Protein AF-A0A9P1GSA3-F1 (afdb_monomer_lite)

Organism: NCBI:txid2562237

Sequence (1242 aa):
MPPTDFCISKERLRVFRACLKATTTTPEVLPEGDDRWKDGWRIVVELLDQAEGMAHSQGQLDCAKCIERCNRMLEKVMSEEMAVLPDVCRLWTRNTDWDGHWPRFVERVGAYHLRQVEEAIPALEQLRLRWQEETENSLPEASWLYQAECQLESMREALVPLNRLVCGPLFCKVACGMADRRVCRLCGLEHASAAGRMHGRSFFCTGCWSAKAMLQRNLGDRTELKDFSPAETHSFFRAIAKEKEKQGGRIQWVTVRATLVRSLTDRRISTFRATCTQKELPLSVWVNQGWDKTLVEACPNRFSDELGTQVYAVPVRELSWGEEYAKIEEQVLRHEREGQKSKGGKKKKDNVANAEASSDGELDLPAAEGSVSDKKGKPEVDRKKLLAKNVALADKAAKALGPLQGTATGVSKLLEKVEKSGCEIPEGIKQSKDDCMGKLETWATAARECINVHESTRELWKDAGGDLLPLTALPFEGNDVKLLLKQATEVQSALRSLLPKKEAKAKAAPKANAAAKASPKKRADRSHDSEGGDKRRKTGKSPPCVTATAARRIIAHLRDDGQGRGTSKRKRLKFPKVSDVVTTVTFGDPCCHMAVTSVPAVLQAKCDGSQFFSESMAYVLKEHGPQLHLVLAWDEATPGNVLQPDLQRKAAMTYGAIAQMPVLWADDAWMTLAVIRTREMQSIANGYPQSLVHYLRWLRQETQHGFTLVLNDEPTLCTIAKVSLVADADGLRLLTGCKGSSALKPCFLCQNVLNGHDKVQKHVHISCCDVHACHLQTQDNLIQIQRHLETLLSRKEREEAEKLLGWHLHALSASILVQEDLRNWIPLSSLRYDPMHCFLANGIVPQELGLWYNALLDKTSCDIDKVRRYVLQCWTASKESTLDINKIFAQKRWQKERDFRGDASEALSVLPLMVAFSWEVILPDFPAMLPHCECLTALLALICCWTDAKRSGNLQVKSIEMQQLQKVHLNKFVLFFRSCVDQLLSAMPCRHGLAKSPRSRRAILCHRQDNNGLIVAQKHTSGNGDRHEAGCDDTRSPKKGRRQGLPLTKVAACCACFWSLFVSSAVTTGVEVYSINLCTHYMSWSIAKSACFVAALMFISGIFNLTLGKLLRCLSFSDVKGLMGATVFACVSCGFLFNFELEHPTVKISLNSMGLVLVLISMGLVRAFGLSLCSKMVPPDTLNSVMTWATVAMSLGRGGGSIVCSVLSPDSFAPVLVGLFMVSMLSTLATRKFMKADIKAS

Structure (mmCIF, N/CA/C/O backbone):
data_AF-A0A9P1GSA3-F1
#
_entry.id   AF-A0A9P1GSA3-F1
#
loop_
_atom_site.group_PDB
_atom_site.id
_atom_site.type_symbol
_atom_site.label_atom_id
_atom_site.label_alt_id
_atom_site.label_comp_id
_atom_site.label_asym_id
_atom_site.label_entity_id
_atom_site.label_seq_id
_atom_site.pdbx_PDB_ins_code
_atom_site.Cartn_x
_atom_site.Cartn_y
_atom_site.Cartn_z
_atom_site.occupancy
_atom_site.B_iso_or_equiv
_atom_site.auth_seq_id
_atom_site.auth_comp_id
_atom_site.auth_asym_id
_atom_site.auth_atom_id
_atom_site.pdbx_PDB_model_num
ATOM 1 N N . MET A 1 1 ? 20.436 -32.385 -0.953 1.00 28.56 1 MET A N 1
ATOM 2 C CA . MET A 1 1 ? 19.254 -33.085 -0.392 1.00 28.56 1 MET A CA 1
ATOM 3 C C . MET A 1 1 ? 18.519 -32.127 0.542 1.00 28.56 1 MET A C 1
ATOM 5 O O . MET A 1 1 ? 19.192 -31.247 1.070 1.00 28.56 1 MET A O 1
ATOM 9 N N . PRO A 1 2 ? 17.188 -32.218 0.719 1.00 25.95 2 PRO A N 1
ATOM 10 C CA . PRO A 1 2 ? 16.495 -31.484 1.781 1.00 25.95 2 PRO A CA 1
ATOM 11 C C . PRO A 1 2 ? 16.835 -32.087 3.162 1.00 25.95 2 PRO A C 1
ATOM 13 O O . PRO A 1 2 ? 17.150 -33.277 3.216 1.00 25.95 2 PRO A O 1
ATOM 16 N N . PRO A 1 3 ? 16.792 -31.302 4.253 1.00 29.55 3 PRO A N 1
ATOM 17 C CA . PRO A 1 3 ? 17.195 -31.761 5.581 1.00 29.55 3 PRO A CA 1
ATOM 18 C C . PRO A 1 3 ? 16.130 -32.640 6.248 1.00 29.55 3 PRO A C 1
ATOM 20 O O . PRO A 1 3 ? 14.927 -32.420 6.086 1.00 29.55 3 PRO A O 1
ATOM 23 N N . THR A 1 4 ? 16.591 -33.611 7.032 1.00 29.77 4 THR A N 1
ATOM 24 C CA . THR A 1 4 ? 15.785 -34.461 7.913 1.00 29.77 4 THR A CA 1
ATOM 25 C C . THR A 1 4 ? 16.040 -34.084 9.368 1.00 29.77 4 THR A C 1
ATOM 27 O O . THR A 1 4 ? 16.920 -34.660 9.998 1.00 29.77 4 THR A O 1
ATOM 30 N N . ASP A 1 5 ? 15.238 -33.167 9.905 1.00 29.69 5 ASP A N 1
ATOM 31 C CA . ASP A 1 5 ? 15.177 -32.893 11.342 1.00 29.69 5 ASP A CA 1
ATOM 32 C C . ASP A 1 5 ? 13.717 -33.018 11.806 1.00 29.69 5 ASP A C 1
ATOM 34 O O . ASP A 1 5 ? 12.857 -32.202 11.468 1.00 29.69 5 ASP A O 1
ATOM 38 N N . PHE A 1 6 ? 13.423 -34.082 12.556 1.00 29.34 6 PHE A N 1
ATOM 39 C CA . PHE A 1 6 ? 12.152 -34.292 13.252 1.00 29.34 6 PHE A CA 1
ATOM 40 C C . PHE A 1 6 ? 12.449 -34.644 14.707 1.00 29.34 6 PHE A C 1
ATOM 42 O O . PHE A 1 6 ? 12.965 -35.721 14.996 1.00 29.34 6 PHE A O 1
ATOM 49 N N . CYS A 1 7 ? 12.098 -33.754 15.633 1.00 35.31 7 CYS A N 1
ATOM 50 C CA . CYS A 1 7 ? 12.301 -33.992 17.058 1.00 35.31 7 CYS A CA 1
ATOM 51 C C . CYS A 1 7 ? 11.101 -34.732 17.670 1.00 35.31 7 CYS A C 1
ATOM 53 O O . CYS A 1 7 ? 9.943 -34.360 17.463 1.00 35.31 7 CYS A O 1
ATOM 55 N N . ILE A 1 8 ? 11.386 -35.786 18.435 1.00 36.25 8 ILE A N 1
ATOM 56 C CA . ILE A 1 8 ? 10.400 -36.587 19.172 1.00 36.25 8 ILE A CA 1
ATOM 57 C C . ILE A 1 8 ? 10.217 -35.975 20.572 1.00 36.25 8 ILE A C 1
ATOM 59 O O . ILE A 1 8 ? 11.180 -35.507 21.174 1.00 36.25 8 ILE A O 1
ATOM 63 N N . SER A 1 9 ? 8.993 -35.958 21.115 1.00 39.50 9 SER A N 1
ATOM 64 C CA . SER A 1 9 ? 8.758 -35.446 22.475 1.00 39.50 9 SER A CA 1
ATOM 65 C C . SER A 1 9 ? 9.147 -36.463 23.559 1.00 39.50 9 SER A C 1
ATOM 67 O O . SER A 1 9 ? 9.113 -37.672 23.332 1.00 39.50 9 SER A O 1
ATOM 69 N N . LYS A 1 10 ? 9.466 -35.971 24.765 1.00 36.19 10 LYS A N 1
ATOM 70 C CA . LYS A 1 10 ? 9.971 -36.752 25.917 1.00 36.19 10 LYS A CA 1
ATOM 71 C C . LYS A 1 10 ? 9.155 -38.009 26.230 1.00 36.19 10 LYS A C 1
ATOM 73 O O . LYS A 1 10 ? 9.718 -39.087 26.397 1.00 36.19 10 LYS A O 1
ATOM 78 N N . GLU A 1 11 ? 7.833 -37.887 26.202 1.00 39.19 11 GLU A N 1
ATOM 79 C CA . GLU A 1 11 ? 6.920 -39.002 26.463 1.00 39.19 11 GLU A CA 1
ATOM 80 C C . GLU A 1 11 ? 6.860 -40.013 25.306 1.00 39.19 11 GLU A C 1
ATOM 82 O O . GLU A 1 11 ? 6.706 -41.213 25.507 1.00 39.19 11 GLU A O 1
ATOM 87 N N . ARG A 1 12 ? 7.056 -39.548 24.069 1.00 42.31 12 ARG A N 1
ATOM 88 C CA . ARG A 1 12 ? 7.016 -40.389 22.865 1.00 42.31 12 ARG A CA 1
ATOM 89 C C . ARG A 1 12 ? 8.326 -41.151 22.653 1.00 42.31 12 ARG A C 1
ATOM 91 O O . ARG A 1 12 ? 8.289 -42.286 22.187 1.00 42.31 12 ARG A O 1
ATOM 98 N N . LEU A 1 13 ? 9.460 -40.567 23.049 1.00 44.56 13 LEU A N 1
ATOM 99 C CA . LEU A 1 13 ? 10.756 -41.253 23.067 1.00 44.56 13 LEU A CA 1
ATOM 100 C C . LEU A 1 13 ? 10.784 -42.351 24.147 1.00 44.56 13 LEU A C 1
ATOM 102 O O . LEU A 1 13 ? 11.303 -43.435 23.893 1.00 44.56 13 LEU A O 1
ATOM 106 N N . ARG A 1 14 ? 10.155 -42.112 25.312 1.00 44.75 14 ARG A N 1
ATOM 107 C CA . ARG A 1 14 ? 9.934 -43.134 26.354 1.00 44.75 14 ARG A CA 1
ATOM 108 C C . ARG A 1 14 ? 9.165 -44.344 25.827 1.00 44.75 14 ARG A C 1
ATOM 110 O O . ARG A 1 14 ? 9.638 -45.462 25.987 1.00 44.75 14 ARG A O 1
ATOM 117 N N . VAL A 1 15 ? 8.025 -44.130 25.163 1.00 42.22 15 VAL A N 1
ATOM 118 C CA . VAL A 1 15 ? 7.220 -45.231 24.597 1.00 42.22 15 VAL A CA 1
ATOM 119 C C . VAL A 1 15 ? 7.997 -45.999 23.520 1.00 42.22 15 VAL A C 1
ATOM 121 O O . VAL A 1 15 ? 7.976 -47.225 23.520 1.00 42.22 15 VAL A O 1
ATOM 124 N N . PHE A 1 16 ? 8.750 -45.313 22.652 1.00 44.75 16 PHE A N 1
ATOM 125 C CA . PHE A 1 16 ? 9.603 -45.975 21.656 1.00 44.75 16 PHE A CA 1
ATOM 126 C C . PHE A 1 16 ? 10.701 -46.842 22.302 1.00 44.75 16 PHE A C 1
ATOM 128 O O . PHE A 1 16 ? 10.882 -47.993 21.904 1.00 44.75 16 PHE A O 1
ATOM 135 N N . ARG A 1 17 ? 11.374 -46.337 23.349 1.00 50.03 17 ARG A N 1
ATOM 136 C CA . ARG A 1 17 ? 12.353 -47.105 24.142 1.00 50.03 17 ARG A CA 1
ATOM 137 C C . ARG A 1 17 ? 11.711 -48.298 24.861 1.00 50.03 17 ARG A C 1
ATOM 139 O O . ARG A 1 17 ? 12.303 -49.370 24.874 1.00 50.03 17 ARG A O 1
ATOM 146 N N . ALA A 1 18 ? 10.495 -48.149 25.391 1.00 46.69 18 ALA A N 1
ATOM 147 C CA . ALA A 1 18 ? 9.749 -49.248 26.007 1.00 46.69 18 ALA A CA 1
ATOM 148 C C . ALA A 1 18 ? 9.389 -50.353 24.995 1.00 46.69 18 ALA A C 1
ATOM 150 O O . ALA A 1 18 ? 9.543 -51.531 25.304 1.00 46.69 18 ALA A O 1
ATOM 151 N N . CYS A 1 19 ? 8.981 -49.995 23.770 1.00 42.44 19 CYS A N 1
ATOM 152 C CA . CYS A 1 19 ? 8.721 -50.970 22.706 1.00 42.44 19 CYS A CA 1
ATOM 153 C C . CYS A 1 19 ? 9.989 -51.715 22.261 1.00 42.44 19 CYS A C 1
ATOM 155 O O . CYS A 1 19 ? 9.939 -52.930 22.111 1.00 42.44 19 CYS A O 1
ATOM 157 N N . LEU A 1 20 ? 11.120 -51.015 22.101 1.00 46.25 20 LEU A N 1
ATOM 158 C CA . LEU A 1 20 ? 12.423 -51.626 21.797 1.00 46.25 20 LEU A CA 1
ATOM 159 C C . LEU A 1 20 ? 12.855 -52.621 22.886 1.00 46.25 20 LEU A C 1
ATOM 161 O O . LEU A 1 20 ? 13.196 -53.764 22.582 1.00 46.25 20 LEU A O 1
ATOM 165 N N . LYS A 1 21 ? 12.766 -52.199 24.154 1.00 46.72 21 LYS A N 1
ATOM 166 C CA . LYS A 1 21 ? 13.112 -53.003 25.336 1.00 46.72 21 LYS A CA 1
ATOM 167 C C . LYS A 1 21 ? 12.220 -54.240 25.513 1.00 46.72 21 LYS A C 1
ATOM 169 O O . LYS A 1 21 ? 12.658 -55.208 26.118 1.00 46.72 21 LYS A O 1
ATOM 174 N N . ALA A 1 22 ? 11.000 -54.223 24.972 1.00 42.88 22 ALA A N 1
ATOM 175 C CA . ALA A 1 22 ? 10.074 -55.358 24.978 1.00 42.88 22 ALA A CA 1
ATOM 176 C C . ALA A 1 22 ? 10.295 -56.364 23.828 1.00 42.88 22 ALA A C 1
ATOM 178 O O . ALA A 1 22 ? 9.663 -57.416 23.823 1.00 42.88 22 ALA A O 1
ATOM 179 N N . THR A 1 23 ? 11.148 -56.049 22.843 1.00 40.84 23 THR A N 1
ATOM 180 C CA . THR A 1 23 ? 11.453 -56.945 21.706 1.00 40.84 23 THR A CA 1
ATOM 181 C C . THR A 1 23 ? 12.835 -57.576 21.730 1.00 40.84 23 THR A C 1
ATOM 183 O O . THR A 1 23 ? 13.050 -58.564 21.036 1.00 40.84 23 THR A O 1
ATOM 186 N N . THR A 1 24 ? 13.771 -57.035 22.507 1.00 41.88 24 THR A N 1
ATOM 187 C CA . THR A 1 24 ? 15.124 -57.597 22.654 1.00 41.88 24 THR A CA 1
ATOM 188 C C . THR A 1 24 ? 15.230 -58.636 23.774 1.00 41.88 24 THR A C 1
ATOM 190 O O . THR A 1 24 ? 16.318 -59.135 24.048 1.00 41.88 24 THR A O 1
ATOM 193 N N . THR A 1 25 ? 14.114 -58.986 24.416 1.00 39.94 25 THR A N 1
ATOM 194 C CA . THR A 1 25 ? 14.025 -60.005 25.466 1.00 39.94 25 THR A CA 1
ATOM 195 C C . THR A 1 25 ? 12.897 -60.991 25.170 1.00 39.94 25 THR A C 1
ATOM 197 O O . THR A 1 25 ? 11.864 -60.640 24.598 1.00 39.94 25 THR A O 1
ATOM 200 N N . THR A 1 26 ? 13.093 -62.256 25.550 1.00 37.31 26 THR A N 1
ATOM 201 C CA . THR A 1 26 ? 12.021 -63.261 25.562 1.00 37.31 26 THR A CA 1
ATOM 202 C C . THR A 1 26 ? 10.892 -62.831 26.507 1.00 37.31 26 THR A C 1
ATOM 204 O O . THR A 1 26 ? 11.172 -62.168 27.507 1.00 37.31 26 THR A O 1
ATOM 207 N N . PRO A 1 27 ? 9.625 -63.187 26.221 1.00 36.81 27 PRO A N 1
ATOM 208 C CA . PRO A 1 27 ? 8.457 -62.530 26.808 1.00 36.81 27 PRO A CA 1
ATOM 209 C C . PRO A 1 27 ? 8.117 -63.018 28.227 1.00 36.81 27 PRO A C 1
ATOM 211 O O . PRO A 1 27 ? 7.044 -63.568 28.458 1.00 36.81 27 PRO A O 1
ATOM 214 N N . GLU A 1 28 ? 8.998 -62.752 29.189 1.00 35.06 28 GLU A N 1
ATOM 215 C CA . GLU A 1 28 ? 8.683 -62.764 30.621 1.00 35.06 28 GLU A CA 1
ATOM 216 C C . GLU A 1 28 ? 9.164 -61.462 31.284 1.00 35.06 28 GLU A C 1
ATOM 218 O O . GLU A 1 28 ? 10.129 -60.828 30.857 1.00 35.06 28 GLU A O 1
ATOM 223 N N . VAL A 1 29 ? 8.406 -61.007 32.282 1.00 43.12 29 VAL A N 1
ATOM 224 C CA . VAL A 1 29 ? 8.452 -59.638 32.820 1.00 43.12 29 VAL A CA 1
ATOM 225 C C . VAL A 1 29 ? 9.807 -59.317 33.462 1.00 43.12 29 VAL A C 1
ATOM 227 O O . VAL A 1 29 ? 10.193 -59.958 34.437 1.00 43.12 29 VAL A O 1
ATOM 230 N N . LEU A 1 30 ? 10.482 -58.262 32.988 1.00 32.09 30 LEU A N 1
ATOM 231 C CA . LEU A 1 30 ? 11.673 -57.703 33.641 1.00 32.09 30 LEU A CA 1
ATOM 232 C C . LEU A 1 30 ? 11.342 -56.443 34.469 1.00 32.09 30 LEU A C 1
ATOM 234 O O . LEU A 1 30 ? 10.542 -55.620 34.013 1.00 32.09 30 LEU A O 1
ATOM 238 N N . PRO A 1 31 ? 11.963 -56.255 35.653 1.00 39.09 31 PRO A N 1
ATOM 239 C CA . PRO A 1 31 ? 11.783 -55.056 36.475 1.00 39.09 31 PRO A CA 1
ATOM 240 C C . PRO A 1 31 ? 12.328 -53.772 35.829 1.00 39.09 31 PRO A C 1
ATOM 242 O O . PRO A 1 31 ? 13.132 -53.800 34.890 1.00 39.09 31 PRO A O 1
ATOM 245 N N . GLU A 1 32 ? 11.947 -52.620 36.388 1.00 38.22 32 GLU A N 1
ATOM 246 C CA . GLU A 1 32 ? 12.602 -51.345 36.077 1.00 38.22 32 GLU A CA 1
ATOM 247 C C . GLU A 1 32 ? 14.111 -51.427 36.376 1.00 38.22 32 GLU A C 1
ATOM 249 O O . GLU A 1 32 ? 14.515 -51.821 37.467 1.00 38.22 32 GLU A O 1
ATOM 254 N N . GLY A 1 33 ? 14.944 -51.043 35.400 1.00 48.66 33 GLY A N 1
ATOM 255 C CA . GLY A 1 33 ? 16.404 -50.933 35.557 1.00 48.66 33 GLY A CA 1
ATOM 256 C C . GLY A 1 33 ? 17.271 -51.762 34.600 1.00 48.66 33 GLY A C 1
ATOM 257 O O . GLY A 1 33 ? 18.440 -51.436 34.444 1.00 48.66 33 GLY A O 1
ATOM 258 N N . ASP A 1 34 ? 16.744 -52.786 33.915 1.00 44.38 34 ASP A N 1
ATOM 259 C CA . ASP A 1 34 ? 17.606 -53.671 33.102 1.00 44.38 34 ASP A CA 1
ATOM 260 C C . ASP A 1 34 ? 18.060 -53.024 31.775 1.00 44.38 34 ASP A C 1
ATOM 262 O O . ASP A 1 34 ? 17.282 -52.918 30.825 1.00 44.38 34 ASP A O 1
ATOM 266 N N . ASP A 1 35 ? 19.301 -52.547 31.711 1.00 50.00 35 ASP A N 1
ATOM 267 C CA . ASP A 1 35 ? 19.833 -51.767 30.587 1.00 50.00 35 ASP A CA 1
ATOM 268 C C . ASP A 1 35 ? 20.705 -52.569 29.603 1.00 50.00 35 ASP A C 1
ATOM 270 O O . ASP A 1 35 ? 21.306 -51.975 28.712 1.00 50.00 35 ASP A O 1
ATOM 274 N N . ARG A 1 36 ? 20.682 -53.912 29.656 1.00 45.53 36 ARG A N 1
ATOM 275 C CA . ARG A 1 36 ? 21.484 -54.809 28.788 1.00 45.53 36 ARG A CA 1
ATOM 276 C C . ARG A 1 36 ? 21.414 -54.518 27.280 1.00 45.53 36 ARG A C 1
ATOM 278 O O . ARG A 1 36 ? 22.367 -54.778 26.552 1.00 45.53 36 ARG A O 1
ATOM 285 N N . TRP A 1 37 ? 20.308 -53.953 26.791 1.00 45.75 37 TRP A N 1
ATOM 286 C CA . TRP A 1 37 ? 20.195 -53.512 25.395 1.00 45.75 37 TRP A CA 1
ATOM 287 C C . TRP A 1 37 ? 21.113 -52.315 25.087 1.00 45.75 37 TRP A C 1
ATOM 289 O O . TRP A 1 37 ? 21.709 -52.283 24.013 1.00 45.75 37 TRP A O 1
ATOM 299 N N . LYS A 1 38 ? 21.266 -51.356 26.016 1.00 50.62 38 LYS A N 1
ATOM 300 C CA . LYS A 1 38 ? 22.188 -50.216 25.878 1.00 50.62 38 LYS A CA 1
ATOM 301 C C . LYS A 1 38 ? 23.626 -50.697 25.771 1.00 50.62 38 LYS A C 1
ATOM 303 O O . LYS A 1 38 ? 24.373 -50.122 24.993 1.00 50.62 38 LYS A O 1
ATOM 308 N N . ASP A 1 39 ? 23.992 -51.740 26.511 1.00 50.88 39 ASP A N 1
ATOM 309 C CA . ASP A 1 39 ? 25.351 -52.286 26.507 1.00 50.88 39 ASP A CA 1
ATOM 310 C C . ASP A 1 39 ? 25.715 -52.887 25.145 1.00 50.88 39 ASP A C 1
ATOM 312 O O . ASP A 1 39 ? 26.803 -52.626 24.646 1.00 50.88 39 ASP A O 1
ATOM 316 N N . GLY A 1 40 ? 24.774 -53.560 24.470 1.00 50.03 40 GLY A N 1
ATOM 317 C CA . GLY A 1 40 ? 24.957 -53.999 23.081 1.00 50.03 40 GLY A CA 1
ATOM 318 C C . GLY A 1 40 ? 25.220 -52.845 22.101 1.00 50.03 40 GLY A C 1
ATOM 319 O O . GLY A 1 40 ? 26.127 -52.935 21.278 1.00 50.03 40 GLY A O 1
ATOM 320 N N . TRP A 1 41 ? 24.486 -51.729 22.209 1.00 52.91 41 TRP A N 1
ATOM 321 C CA . TRP A 1 41 ? 24.761 -50.534 21.390 1.00 52.91 41 TRP A CA 1
ATOM 322 C C . TRP A 1 41 ? 26.073 -49.839 21.781 1.00 52.91 41 TRP A C 1
ATOM 324 O O . TRP A 1 41 ? 26.776 -49.341 20.906 1.00 52.91 41 TRP A O 1
ATOM 334 N N . ARG A 1 42 ? 26.423 -49.829 23.074 1.00 53.97 42 ARG A N 1
ATOM 335 C CA . ARG A 1 42 ? 27.664 -49.244 23.604 1.00 53.97 42 ARG A CA 1
ATOM 336 C C . ARG A 1 42 ? 28.891 -49.975 23.059 1.00 53.97 42 ARG A C 1
ATOM 338 O O . ARG A 1 42 ? 29.795 -49.319 22.568 1.00 53.97 42 ARG A O 1
ATOM 345 N N . ILE A 1 43 ? 28.854 -51.310 23.033 1.00 53.16 43 ILE A N 1
ATOM 346 C CA . ILE A 1 43 ? 29.891 -52.159 22.427 1.00 53.16 43 ILE A CA 1
ATOM 347 C C . ILE A 1 43 ? 30.069 -51.833 20.935 1.00 53.16 43 ILE A C 1
ATOM 349 O O . ILE A 1 43 ? 31.196 -51.720 20.466 1.00 53.16 43 ILE A O 1
ATOM 353 N N . VAL A 1 44 ? 28.981 -51.635 20.179 1.00 49.28 44 VAL A N 1
ATOM 354 C CA . VAL A 1 44 ? 29.075 -51.266 18.752 1.00 49.28 44 VAL A CA 1
ATOM 355 C C . VAL A 1 44 ? 29.691 -49.874 18.563 1.00 49.28 44 VAL A C 1
ATOM 357 O O . VAL A 1 44 ? 30.523 -49.709 17.676 1.00 49.28 44 VAL A O 1
ATOM 360 N N . VAL A 1 45 ? 29.336 -48.891 19.399 1.00 57.78 45 VAL A N 1
ATOM 361 C CA . VAL A 1 45 ? 29.940 -47.545 19.354 1.00 57.78 45 VAL A CA 1
ATOM 362 C C . VAL A 1 45 ? 31.422 -47.585 19.741 1.00 57.78 45 VAL A C 1
ATOM 364 O O . VAL A 1 45 ? 32.238 -47.022 19.019 1.00 57.78 45 VAL A O 1
ATOM 367 N N . GLU A 1 46 ? 31.791 -48.319 20.797 1.00 57.19 46 GLU A N 1
ATOM 368 C CA . GLU A 1 46 ? 33.184 -48.493 21.240 1.00 57.19 46 GLU A CA 1
ATOM 369 C C . GLU A 1 46 ? 34.058 -49.179 20.174 1.00 57.19 46 GLU A C 1
ATOM 371 O O . GLU A 1 46 ? 35.189 -48.751 19.944 1.00 57.19 46 GLU A O 1
ATOM 376 N N . LEU A 1 47 ? 33.542 -50.203 19.480 1.00 49.94 47 LEU A N 1
ATOM 377 C CA . LEU A 1 47 ? 34.244 -50.859 18.366 1.00 49.94 47 LEU A CA 1
ATOM 378 C C . LEU A 1 47 ? 34.430 -49.917 17.163 1.00 49.94 47 LEU A C 1
ATOM 380 O O . LEU A 1 47 ? 35.469 -49.953 16.503 1.00 49.94 47 LEU A O 1
ATOM 384 N N . LEU A 1 48 ? 33.445 -49.059 16.884 1.00 54.47 48 LEU A N 1
ATOM 385 C CA . LEU A 1 48 ? 33.536 -48.058 15.821 1.00 54.47 48 LEU A CA 1
ATOM 386 C C . LEU A 1 48 ? 34.475 -46.897 16.200 1.00 54.47 48 LEU A C 1
ATOM 388 O O . LEU A 1 48 ? 35.257 -46.482 15.353 1.00 54.47 48 LEU A O 1
ATOM 392 N N . ASP A 1 49 ? 34.499 -46.435 17.454 1.00 60.09 49 ASP A N 1
ATOM 393 C CA . ASP A 1 49 ? 35.443 -45.401 17.919 1.00 60.09 49 ASP A CA 1
ATOM 394 C C . ASP A 1 49 ? 36.896 -45.903 17.848 1.00 60.09 49 ASP A C 1
ATOM 396 O O . ASP A 1 49 ? 37.802 -45.176 17.430 1.00 60.09 49 ASP A O 1
ATOM 400 N N . GLN A 1 50 ? 37.129 -47.175 18.196 1.00 57.03 50 GLN A N 1
ATOM 401 C CA . GLN A 1 50 ? 38.437 -47.824 18.048 1.00 57.03 50 GLN A CA 1
ATOM 402 C C . GLN A 1 50 ? 38.862 -47.913 16.572 1.00 57.03 50 GLN A C 1
ATOM 404 O O . GLN A 1 50 ? 40.009 -47.598 16.240 1.00 57.03 50 GLN A O 1
ATOM 409 N N . ALA A 1 51 ? 37.936 -48.265 15.672 1.00 52.59 51 ALA A N 1
ATOM 410 C CA . ALA A 1 51 ? 38.185 -48.282 14.231 1.00 52.59 51 ALA A CA 1
ATOM 411 C C . ALA A 1 51 ? 38.421 -46.871 13.647 1.00 52.59 51 ALA A C 1
ATOM 413 O O . ALA A 1 51 ? 39.269 -46.704 12.770 1.00 52.59 51 ALA A O 1
ATOM 414 N N . GLU A 1 52 ? 37.726 -45.841 14.142 1.00 61.91 52 GLU A N 1
ATOM 415 C CA . GLU A 1 52 ? 37.907 -44.445 13.725 1.00 61.91 52 GLU A CA 1
ATOM 416 C C . GLU A 1 52 ? 39.279 -43.897 14.141 1.00 61.91 52 GLU A C 1
ATOM 418 O O . GLU A 1 52 ? 40.002 -43.338 13.311 1.00 61.91 52 GLU A O 1
ATOM 423 N N . GLY A 1 53 ? 39.671 -44.102 15.403 1.00 54.53 53 GLY A N 1
ATOM 424 C CA . GLY A 1 53 ? 40.975 -43.678 15.919 1.00 54.53 53 GLY A CA 1
ATOM 425 C C . GLY A 1 53 ? 42.148 -44.333 15.181 1.00 54.53 53 GLY A C 1
ATOM 426 O O . GLY A 1 53 ? 43.153 -43.674 14.900 1.00 54.53 53 GLY A O 1
ATOM 427 N N . MET A 1 54 ? 41.997 -45.604 14.796 1.00 52.09 54 MET A N 1
ATOM 428 C CA . MET A 1 54 ? 42.964 -46.338 13.970 1.00 52.09 54 MET A CA 1
ATOM 429 C C . MET A 1 54 ? 42.990 -45.853 12.512 1.00 52.09 54 MET A C 1
ATOM 431 O O . MET A 1 54 ? 44.066 -45.618 11.963 1.00 52.09 54 MET A O 1
ATOM 435 N N . ALA A 1 55 ? 41.832 -45.604 11.892 1.00 54.12 55 ALA A N 1
ATOM 436 C CA . ALA A 1 55 ? 41.774 -45.005 10.557 1.00 54.12 55 ALA A CA 1
ATOM 437 C C . ALA A 1 55 ? 42.444 -43.615 10.529 1.00 54.12 55 ALA A C 1
ATOM 439 O O . ALA A 1 55 ? 43.118 -43.263 9.558 1.00 54.12 55 ALA A O 1
ATOM 440 N N . HIS A 1 56 ? 42.324 -42.843 11.613 1.00 57.12 56 HIS A N 1
ATOM 441 C CA . HIS A 1 56 ? 43.040 -41.581 11.787 1.00 57.12 56 HIS A CA 1
ATOM 442 C C . HIS A 1 56 ? 44.557 -41.755 11.958 1.00 57.12 56 HIS A C 1
ATOM 444 O O . HIS A 1 56 ? 45.308 -41.003 11.334 1.00 57.12 56 HIS A O 1
ATOM 450 N N . SER A 1 57 ? 45.025 -42.727 12.751 1.00 52.91 57 SER A N 1
ATOM 451 C CA . SER A 1 57 ? 46.464 -42.955 12.968 1.00 52.91 57 SER A CA 1
ATOM 452 C C . SER A 1 57 ? 47.185 -43.464 11.712 1.00 52.91 57 SER A C 1
ATOM 454 O O . SER A 1 57 ? 48.339 -43.107 11.481 1.00 52.91 57 SER A O 1
ATOM 456 N N . GLN A 1 58 ? 46.483 -44.211 10.854 1.00 55.50 58 GLN A N 1
ATOM 457 C CA . GLN A 1 58 ? 46.968 -44.673 9.547 1.00 55.50 58 GLN A CA 1
ATOM 458 C C . GLN A 1 58 ? 46.779 -43.640 8.413 1.00 55.50 58 GLN A C 1
ATOM 460 O O . GLN A 1 58 ? 47.130 -43.904 7.264 1.00 55.50 58 GLN A O 1
ATOM 465 N N . GLY A 1 59 ? 46.222 -42.457 8.700 1.00 48.25 59 GLY A N 1
ATOM 466 C CA . GLY A 1 59 ? 46.011 -41.390 7.712 1.00 48.25 59 GLY A CA 1
ATOM 467 C C . GLY A 1 59 ? 44.851 -41.621 6.729 1.00 48.25 59 GLY A C 1
ATOM 468 O O . GLY A 1 59 ? 44.676 -40.828 5.800 1.00 48.25 59 GLY A O 1
ATOM 469 N N . GLN A 1 60 ? 44.023 -42.651 6.934 1.00 56.78 60 GLN A N 1
ATOM 470 C CA . GLN A 1 60 ? 42.863 -42.996 6.102 1.00 56.78 60 GLN A CA 1
ATOM 471 C C . GLN A 1 60 ? 41.650 -42.079 6.385 1.00 56.78 60 GLN A C 1
ATOM 473 O O . GLN A 1 60 ? 40.575 -42.508 6.812 1.00 56.78 60 GLN A O 1
ATOM 478 N N . LEU A 1 61 ? 41.820 -40.781 6.114 1.00 52.06 61 LEU A N 1
ATOM 479 C CA . LEU A 1 61 ? 40.876 -39.705 6.452 1.00 52.06 61 LEU A CA 1
ATOM 480 C C . LEU A 1 61 ? 39.449 -39.885 5.907 1.00 52.06 61 LEU A C 1
ATOM 482 O O . LEU A 1 61 ? 38.514 -39.346 6.494 1.00 52.06 61 LEU A O 1
ATOM 486 N N . ASP A 1 62 ? 39.255 -40.587 4.790 1.00 44.19 62 ASP A N 1
ATOM 487 C CA . ASP A 1 62 ? 37.918 -40.803 4.216 1.00 44.19 62 ASP A CA 1
ATOM 488 C C . ASP A 1 62 ? 37.207 -42.036 4.799 1.00 44.19 62 ASP A C 1
ATOM 490 O O . ASP A 1 62 ? 35.978 -42.030 4.902 1.00 44.19 62 ASP A O 1
ATOM 494 N N . CYS A 1 63 ? 37.961 -43.036 5.272 1.00 48.06 63 CYS A N 1
ATOM 495 C CA . CYS A 1 63 ? 37.433 -44.139 6.078 1.00 48.06 63 CYS A CA 1
ATOM 496 C C . CYS A 1 63 ? 36.973 -43.612 7.444 1.00 48.06 63 CYS A C 1
ATOM 498 O O . CYS A 1 63 ? 35.819 -43.819 7.818 1.00 48.06 63 CYS A O 1
ATOM 500 N N . ALA A 1 64 ? 37.819 -42.822 8.119 1.00 54.28 64 ALA A N 1
ATOM 501 C CA . ALA A 1 64 ? 37.498 -42.192 9.401 1.00 54.28 64 ALA A CA 1
ATOM 502 C C . ALA A 1 64 ? 36.200 -41.360 9.339 1.00 54.28 64 ALA A C 1
ATOM 504 O O . ALA A 1 64 ? 35.279 -41.610 10.106 1.00 54.28 64 ALA A O 1
ATOM 505 N N . LYS A 1 65 ? 36.040 -40.472 8.342 1.00 48.66 65 LYS A N 1
ATOM 506 C CA . LYS A 1 65 ? 34.793 -39.695 8.132 1.00 48.66 65 LYS A CA 1
ATOM 507 C C . LYS A 1 65 ? 33.544 -40.557 7.908 1.00 48.66 65 LYS A C 1
ATOM 509 O O . LYS A 1 65 ? 32.430 -40.089 8.153 1.00 48.66 65 LYS A O 1
ATOM 514 N N . CYS A 1 66 ? 33.691 -41.768 7.366 1.00 46.38 66 CYS A N 1
ATOM 515 C CA . CYS A 1 66 ? 32.573 -42.701 7.214 1.00 46.38 66 CYS A CA 1
ATOM 516 C C . CYS A 1 66 ? 32.172 -43.291 8.570 1.00 46.38 66 CYS A C 1
ATOM 518 O O . CYS A 1 66 ? 30.986 -43.291 8.899 1.00 46.38 66 CYS A O 1
ATOM 520 N N . ILE A 1 67 ? 33.156 -43.710 9.367 1.00 50.72 67 ILE A N 1
ATOM 521 C CA . ILE A 1 67 ? 32.956 -44.270 10.707 1.00 50.72 67 ILE A CA 1
ATOM 522 C C . ILE A 1 67 ? 32.390 -43.197 11.662 1.00 50.72 67 ILE A C 1
ATOM 524 O O . ILE A 1 67 ? 31.317 -43.402 12.226 1.00 50.72 67 ILE A O 1
ATOM 528 N N . GLU A 1 68 ? 32.977 -41.995 11.695 1.00 55.75 68 GLU A N 1
ATOM 529 C CA . GLU A 1 68 ? 32.533 -40.815 12.472 1.00 55.75 68 GLU A CA 1
ATOM 530 C C . GLU A 1 68 ? 31.084 -40.407 12.155 1.00 55.75 68 GLU A C 1
ATOM 532 O O . GLU A 1 68 ? 30.329 -39.869 12.978 1.00 55.75 68 GLU A O 1
ATOM 537 N N . ARG A 1 69 ? 30.655 -40.641 10.911 1.00 47.53 69 ARG A N 1
ATOM 538 C CA . ARG A 1 69 ? 29.277 -40.401 10.483 1.00 47.53 69 ARG A CA 1
ATOM 539 C C . ARG A 1 69 ? 28.326 -41.483 10.992 1.00 47.53 69 ARG A C 1
ATOM 541 O O . ARG A 1 69 ? 27.203 -41.140 11.364 1.00 47.53 69 ARG A O 1
ATOM 548 N N . CYS A 1 70 ? 28.752 -42.743 11.008 1.00 46.22 70 CYS A N 1
ATOM 549 C CA . CYS A 1 70 ? 27.994 -43.843 11.594 1.00 46.22 70 CYS A CA 1
ATOM 550 C C . CYS A 1 70 ? 27.873 -43.672 13.117 1.00 46.22 70 CYS A C 1
ATOM 552 O O . CYS A 1 70 ? 26.747 -43.668 13.618 1.00 46.22 70 CYS A O 1
ATOM 554 N N . ASN A 1 71 ? 28.967 -43.397 13.836 1.00 55.53 71 ASN A N 1
ATOM 555 C CA . ASN A 1 71 ? 28.928 -43.205 15.290 1.00 55.53 71 ASN A CA 1
ATOM 556 C C . ASN A 1 71 ? 28.026 -42.041 15.707 1.00 55.53 71 ASN A C 1
ATOM 558 O O . ASN A 1 71 ? 27.084 -42.246 16.474 1.00 55.53 71 ASN A O 1
ATOM 562 N N . ARG A 1 72 ? 28.143 -40.863 15.080 1.00 53.81 72 ARG A N 1
ATOM 563 C CA . ARG A 1 72 ? 27.236 -39.731 15.373 1.00 53.81 72 ARG A CA 1
ATOM 564 C C . ARG A 1 72 ? 25.766 -39.971 15.008 1.00 53.81 72 ARG A C 1
ATOM 566 O O . ARG A 1 72 ? 24.899 -39.189 15.412 1.00 53.81 72 ARG A O 1
ATOM 573 N N . MET A 1 73 ? 25.449 -41.007 14.228 1.00 49.78 73 MET A N 1
ATOM 574 C CA . MET A 1 73 ? 24.070 -41.457 14.008 1.00 49.78 73 MET A CA 1
ATOM 575 C C . MET A 1 73 ? 23.592 -42.407 15.118 1.00 49.78 73 MET A C 1
ATOM 577 O O . MET A 1 73 ? 22.424 -42.322 15.497 1.00 49.78 73 MET A O 1
ATOM 581 N N . LEU A 1 74 ? 24.478 -43.240 15.669 1.00 51.09 74 LEU A N 1
ATOM 582 C CA . LEU A 1 74 ? 24.205 -44.154 16.785 1.00 51.09 74 LEU A CA 1
ATOM 583 C C . LEU A 1 74 ? 24.077 -43.411 18.127 1.00 51.09 74 LEU A C 1
ATOM 585 O O . LEU A 1 74 ? 23.062 -43.549 18.813 1.00 51.09 74 LEU A O 1
ATOM 589 N N . GLU A 1 75 ? 25.023 -42.529 18.457 1.00 56.31 75 GLU A N 1
ATOM 590 C CA . GLU A 1 75 ? 25.013 -41.714 19.686 1.00 56.31 75 GLU A CA 1
ATOM 591 C C . GLU A 1 75 ? 23.716 -40.903 19.849 1.00 56.31 75 GLU A C 1
ATOM 593 O O . GLU A 1 75 ? 23.140 -40.814 20.937 1.00 56.31 75 GLU A O 1
ATOM 598 N N . LYS A 1 76 ? 23.202 -40.342 18.744 1.00 52.28 76 LYS A N 1
ATOM 599 C CA . LYS A 1 76 ? 21.944 -39.573 18.723 1.00 52.28 76 LYS A CA 1
ATOM 600 C C . LYS A 1 76 ? 20.712 -40.399 19.090 1.00 52.28 76 LYS A C 1
ATOM 602 O O . LYS A 1 76 ? 19.712 -39.821 19.512 1.00 52.28 76 LYS A O 1
ATOM 607 N N . VAL A 1 77 ? 20.759 -41.721 18.928 1.00 49.12 77 VAL A N 1
ATOM 608 C CA . VAL A 1 77 ? 19.695 -42.638 19.369 1.00 49.12 77 VAL A CA 1
ATOM 609 C C . VAL A 1 77 ? 19.849 -42.964 20.865 1.00 49.12 77 VAL A C 1
ATOM 611 O O . VAL A 1 77 ? 18.847 -43.089 21.581 1.00 49.12 77 VAL A O 1
ATOM 614 N N . MET A 1 78 ? 21.093 -43.036 21.355 1.00 48.84 78 MET A N 1
ATOM 615 C CA . MET A 1 78 ? 21.431 -43.401 22.737 1.00 48.84 78 MET A CA 1
ATOM 616 C C . MET A 1 78 ? 21.301 -42.257 23.759 1.00 48.84 78 MET A C 1
ATOM 618 O O . MET A 1 78 ? 20.934 -42.525 24.901 1.00 48.84 78 MET A O 1
ATOM 622 N N . SER A 1 79 ? 21.551 -41.000 23.372 1.00 51.03 79 SER A N 1
ATOM 623 C CA . SER A 1 79 ? 21.588 -39.835 24.281 1.00 51.03 79 SER A CA 1
ATOM 624 C C . SER A 1 79 ? 20.359 -39.696 25.205 1.00 51.03 79 SER A C 1
ATOM 626 O O . SER A 1 79 ? 19.211 -39.856 24.778 1.00 51.03 79 SER A O 1
ATOM 628 N N . GLU A 1 80 ? 20.584 -39.379 26.488 1.00 45.25 80 GLU A N 1
ATOM 629 C CA . GLU A 1 80 ? 19.520 -39.148 27.485 1.00 45.25 80 GLU A CA 1
ATOM 630 C C . GLU A 1 80 ? 19.335 -37.663 27.876 1.00 45.25 80 GLU A C 1
ATOM 632 O O . GLU A 1 80 ? 18.241 -37.275 28.304 1.00 45.25 80 GLU A O 1
ATOM 637 N N . GLU A 1 81 ? 20.335 -36.798 27.664 1.00 43.06 81 GLU A N 1
ATOM 638 C CA . GLU A 1 81 ? 20.265 -35.368 28.006 1.00 43.06 81 GLU A CA 1
ATOM 639 C C . GLU A 1 81 ? 19.576 -34.522 26.925 1.00 43.06 81 GLU A C 1
ATOM 641 O O . GLU A 1 81 ? 20.185 -33.921 26.042 1.00 43.06 81 GLU A O 1
ATOM 646 N N . MET A 1 82 ? 18.253 -34.408 27.028 1.00 42.53 82 MET A N 1
ATOM 647 C CA . MET A 1 82 ? 17.444 -33.685 26.036 1.00 42.53 82 MET A CA 1
ATOM 648 C C . MET A 1 82 ? 17.425 -32.148 26.173 1.00 42.53 82 MET A C 1
ATOM 650 O O . MET A 1 82 ? 16.606 -31.494 25.529 1.00 42.53 82 MET A O 1
ATOM 654 N N . ALA A 1 83 ? 18.286 -31.553 27.003 1.00 38.66 83 ALA A N 1
ATOM 655 C CA . ALA A 1 83 ? 18.354 -30.096 27.185 1.00 38.66 83 ALA A CA 1
ATOM 656 C C . ALA A 1 83 ? 19.149 -29.370 26.078 1.00 38.66 83 ALA A C 1
ATOM 658 O O . ALA A 1 83 ? 19.059 -28.150 25.958 1.00 38.66 83 ALA A O 1
ATOM 659 N N . VAL A 1 84 ? 19.906 -30.107 25.255 1.00 41.03 84 VAL A N 1
ATOM 660 C CA . VAL A 1 84 ? 20.917 -29.556 24.327 1.00 41.03 84 VAL A CA 1
ATOM 661 C C . VAL A 1 84 ? 20.406 -29.418 22.875 1.00 41.03 84 VAL A C 1
ATOM 663 O O . VAL A 1 84 ? 21.185 -29.188 21.956 1.00 41.03 84 VAL A O 1
ATOM 666 N N . LEU A 1 85 ? 19.093 -29.545 22.630 1.00 39.56 85 LEU A N 1
ATOM 667 C CA . LEU A 1 85 ? 18.474 -29.413 21.295 1.00 39.56 85 LEU A CA 1
ATOM 668 C C . LEU A 1 85 ? 17.673 -28.096 21.175 1.00 39.56 85 LEU A C 1
ATOM 670 O O . LEU A 1 85 ? 16.530 -28.045 21.639 1.00 39.56 85 LEU A O 1
ATOM 674 N N . PRO A 1 86 ? 18.211 -27.035 20.531 1.00 35.22 86 PRO A N 1
ATOM 675 C CA . PRO A 1 86 ? 17.625 -25.686 20.597 1.00 35.22 86 PRO A CA 1
ATOM 676 C C . PRO A 1 86 ? 16.254 -25.517 19.921 1.00 35.22 86 PRO A C 1
ATOM 678 O O . PRO A 1 86 ? 15.493 -24.618 20.280 1.00 35.22 86 PRO A O 1
ATOM 681 N N . ASP A 1 87 ? 15.924 -26.358 18.937 1.00 37.50 87 ASP A N 1
ATOM 682 C CA . ASP A 1 87 ? 14.807 -26.106 18.012 1.00 37.50 87 ASP A CA 1
ATOM 683 C C . ASP A 1 87 ? 13.471 -26.778 18.391 1.00 37.50 87 ASP A C 1
ATOM 685 O O . ASP A 1 87 ? 12.444 -26.537 17.749 1.00 37.50 87 ASP A O 1
ATOM 689 N N . VAL A 1 88 ? 13.428 -27.582 19.462 1.00 33.81 88 VAL A N 1
ATOM 690 C CA . VAL A 1 88 ? 12.233 -28.384 19.808 1.00 33.81 88 VAL A CA 1
ATOM 691 C C . VAL A 1 88 ? 11.070 -27.524 20.325 1.00 33.81 88 VAL A C 1
ATOM 693 O O . VAL A 1 88 ? 9.909 -27.770 19.983 1.00 33.81 88 VAL A O 1
ATOM 696 N N . CYS A 1 89 ? 11.354 -26.471 21.099 1.00 32.25 89 CYS A N 1
ATOM 697 C CA . CYS A 1 89 ? 10.319 -25.640 21.730 1.00 32.25 89 CYS A CA 1
ATOM 698 C C . CYS A 1 89 ? 9.446 -24.859 20.729 1.00 32.25 89 CYS A C 1
ATOM 700 O O . CYS A 1 89 ? 8.317 -24.497 21.054 1.00 32.25 89 CYS A O 1
ATOM 702 N N . ARG A 1 90 ? 9.919 -24.618 19.496 1.00 32.50 90 ARG A N 1
ATOM 703 C CA . ARG A 1 90 ? 9.193 -23.809 18.493 1.00 32.50 90 ARG A CA 1
ATOM 704 C C . ARG A 1 90 ? 8.065 -24.552 17.768 1.00 32.50 90 ARG A C 1
ATOM 706 O O . ARG A 1 90 ? 7.252 -23.907 17.108 1.00 32.50 90 ARG A O 1
ATOM 713 N N . LEU A 1 91 ? 8.009 -25.885 17.851 1.00 31.25 91 LEU A N 1
ATOM 714 C CA . LEU A 1 91 ? 7.073 -26.707 17.064 1.00 31.25 91 LEU A CA 1
ATOM 715 C C . LEU A 1 91 ? 5.859 -27.234 17.845 1.00 31.25 91 LEU A C 1
ATOM 717 O O . LEU A 1 91 ? 4.877 -27.645 17.222 1.00 31.25 91 LEU A O 1
ATOM 721 N N . TRP A 1 92 ? 5.885 -27.207 19.181 1.00 30.03 92 TRP A N 1
ATOM 722 C CA . TRP A 1 92 ? 4.824 -27.801 20.009 1.00 30.03 92 TRP A CA 1
ATOM 723 C C . TRP A 1 92 ? 3.486 -27.040 19.898 1.00 30.03 92 TRP A C 1
ATOM 725 O O . TRP A 1 92 ? 2.417 -27.645 19.881 1.00 30.03 92 TRP A O 1
ATOM 735 N N . THR A 1 93 ? 3.520 -25.716 19.735 1.00 33.81 93 THR A N 1
ATOM 736 C CA . THR A 1 93 ? 2.350 -24.818 19.830 1.00 33.81 93 THR A CA 1
ATOM 737 C C . THR A 1 93 ? 1.391 -24.819 18.625 1.00 33.81 93 THR A C 1
ATOM 739 O O . THR A 1 93 ? 0.477 -23.997 18.587 1.00 33.81 93 THR A O 1
ATOM 742 N N . ARG A 1 94 ? 1.558 -25.695 17.615 1.00 29.36 94 ARG A N 1
ATOM 743 C CA . ARG A 1 94 ? 0.854 -25.558 16.313 1.00 29.36 94 ARG A CA 1
ATOM 744 C C . ARG A 1 94 ? 0.031 -26.737 15.769 1.00 29.36 94 ARG A C 1
ATOM 746 O O . ARG A 1 94 ? -0.510 -26.587 14.676 1.00 29.36 94 ARG A O 1
ATOM 753 N N . ASN A 1 95 ? -0.129 -27.867 16.466 1.00 31.69 95 ASN A N 1
ATOM 754 C CA . ASN A 1 95 ? -1.021 -28.953 16.002 1.00 31.69 95 ASN A CA 1
ATOM 755 C C . ASN A 1 95 ? -1.754 -29.669 17.147 1.00 31.69 95 ASN A C 1
ATOM 757 O O . ASN A 1 95 ? -1.124 -30.358 17.945 1.00 31.69 95 ASN A O 1
ATOM 761 N N . THR A 1 96 ? -3.087 -29.579 17.153 1.00 33.12 96 THR A N 1
ATOM 762 C CA . THR A 1 96 ? -3.986 -30.120 18.192 1.00 33.12 96 THR A CA 1
ATOM 763 C C . THR A 1 96 ? -4.774 -31.372 17.773 1.00 33.12 96 THR A C 1
ATOM 765 O O . THR A 1 96 ? -5.752 -31.705 18.429 1.00 33.12 96 THR A O 1
ATOM 768 N N . ASP A 1 97 ? -4.396 -32.059 16.687 1.00 38.53 97 ASP A N 1
ATOM 769 C CA . ASP A 1 97 ? -5.140 -33.225 16.177 1.00 38.53 97 ASP A CA 1
ATOM 770 C C . ASP A 1 97 ? -4.183 -34.284 15.587 1.00 38.53 97 ASP A C 1
ATOM 772 O O . ASP A 1 97 ? -3.603 -34.095 14.512 1.00 38.53 97 ASP A O 1
ATOM 776 N N . TRP A 1 98 ? -3.957 -35.375 16.332 1.00 39.06 98 TRP A N 1
ATOM 777 C CA . TRP A 1 98 ? -2.981 -36.430 16.000 1.00 39.06 98 TRP A CA 1
ATOM 778 C C . TRP A 1 98 ? -3.534 -37.862 16.050 1.00 39.06 98 TRP A C 1
ATOM 780 O O . TRP A 1 98 ? -2.859 -38.775 15.564 1.00 39.06 98 TRP A O 1
ATOM 790 N N . ASP A 1 99 ? -4.747 -38.078 16.560 1.00 34.22 99 ASP A N 1
ATOM 791 C CA . ASP A 1 99 ? -5.263 -39.417 16.890 1.00 34.22 99 ASP A CA 1
ATOM 792 C C . ASP A 1 99 ? -5.398 -40.316 15.647 1.00 34.22 99 ASP A C 1
ATOM 794 O O . ASP A 1 99 ? -5.036 -41.492 15.665 1.00 34.22 99 ASP A O 1
ATOM 798 N N . GLY A 1 100 ? -5.791 -39.743 14.503 1.00 39.47 100 GLY A N 1
ATOM 799 C CA . GLY A 1 100 ? -5.837 -40.439 13.206 1.00 39.47 100 GLY A CA 1
ATOM 800 C C . GLY A 1 100 ? -4.488 -40.569 12.473 1.00 39.47 100 GLY A C 1
ATOM 801 O O . GLY A 1 100 ? -4.431 -41.062 11.340 1.00 39.47 100 GLY A O 1
ATOM 802 N N . HIS A 1 101 ? -3.392 -40.078 13.055 1.00 35.91 101 HIS A N 1
ATOM 803 C CA . HIS A 1 101 ? -2.052 -40.072 12.452 1.00 35.91 101 HIS A CA 1
ATOM 804 C C . HIS A 1 101 ? -1.005 -40.842 13.262 1.00 35.91 101 HIS A C 1
ATOM 806 O O . HIS A 1 101 ? 0.044 -41.177 12.709 1.00 35.91 101 HIS A O 1
ATOM 812 N N . TRP A 1 102 ? -1.313 -41.182 14.513 1.00 36.38 102 TRP A N 1
ATOM 813 C CA . TRP A 1 102 ? -0.402 -41.819 15.458 1.00 36.38 102 TRP A CA 1
ATOM 814 C C . TRP A 1 102 ? 0.173 -43.180 14.991 1.00 36.38 102 TRP A C 1
ATOM 816 O O . TRP A 1 102 ? 1.399 -43.280 14.901 1.00 36.38 102 TRP A O 1
ATOM 826 N N . PRO A 1 103 ? -0.618 -44.189 14.556 1.00 39.44 103 PRO A N 1
ATOM 827 C CA . PRO A 1 103 ? -0.056 -45.498 14.180 1.00 39.44 103 PRO A CA 1
ATOM 828 C C . PRO A 1 103 ? 0.848 -45.422 12.939 1.00 39.44 103 PRO A C 1
ATOM 830 O O . PRO A 1 103 ? 1.926 -46.006 12.896 1.00 39.44 103 PRO A O 1
ATOM 833 N N . ARG A 1 104 ? 0.449 -44.600 11.958 1.00 39.00 104 ARG A N 1
ATOM 834 C CA . ARG A 1 104 ? 1.200 -44.322 10.718 1.00 39.00 104 ARG A CA 1
ATOM 835 C C . ARG A 1 104 ? 2.477 -43.509 10.920 1.00 39.00 104 ARG A C 1
ATOM 837 O O . ARG A 1 104 ? 3.249 -43.361 9.973 1.00 39.00 104 ARG A O 1
ATOM 844 N N . PHE A 1 105 ? 2.659 -42.904 12.091 1.00 36.66 105 PHE A N 1
ATOM 845 C CA . PHE A 1 105 ? 3.902 -42.237 12.462 1.00 36.66 105 PHE A CA 1
ATOM 846 C C . PHE A 1 105 ? 4.881 -43.253 13.056 1.00 36.66 105 PHE A C 1
ATOM 848 O O . PHE A 1 105 ? 6.014 -43.323 12.590 1.00 36.66 105 PHE A O 1
ATOM 855 N N . VAL A 1 106 ? 4.418 -44.108 13.977 1.00 40.19 106 VAL A N 1
ATOM 856 C CA . VAL A 1 106 ? 5.212 -45.208 14.556 1.00 40.19 106 VAL A CA 1
ATOM 857 C C . VAL A 1 106 ? 5.707 -46.174 13.470 1.00 40.19 106 VAL A C 1
ATOM 859 O O . VAL A 1 106 ? 6.902 -46.441 13.404 1.00 40.19 106 VAL A O 1
ATOM 862 N N . GLU A 1 107 ? 4.828 -46.583 12.546 1.00 44.44 107 GLU A N 1
ATOM 863 C CA . GLU A 1 107 ? 5.158 -47.378 11.345 1.00 44.44 107 GLU A CA 1
ATOM 864 C C . GLU A 1 107 ? 6.331 -46.772 10.547 1.00 44.44 107 GLU A C 1
ATOM 866 O O . GLU A 1 107 ? 7.262 -47.469 10.152 1.00 44.44 107 GLU A O 1
ATOM 871 N N . ARG A 1 108 ? 6.333 -45.447 10.340 1.00 41.78 108 ARG A N 1
ATOM 872 C CA . ARG A 1 108 ? 7.376 -44.758 9.560 1.00 41.78 108 ARG A CA 1
ATOM 873 C C . ARG A 1 108 ? 8.673 -44.551 10.319 1.00 41.78 108 ARG A C 1
ATOM 875 O O . ARG A 1 108 ? 9.716 -44.533 9.680 1.00 41.78 108 ARG A O 1
ATOM 882 N N . VAL A 1 109 ? 8.613 -44.355 11.633 1.00 41.78 109 VAL A N 1
ATOM 883 C CA . VAL A 1 109 ? 9.809 -44.234 12.475 1.00 41.78 109 VAL A CA 1
ATOM 884 C C . VAL A 1 109 ? 10.499 -45.596 12.564 1.00 41.78 109 VAL A C 1
ATOM 886 O O . VAL A 1 109 ? 11.688 -45.681 12.271 1.00 41.78 109 VAL A O 1
ATOM 889 N N . GLY A 1 110 ? 9.750 -46.675 12.817 1.00 45.97 110 GLY A N 1
ATOM 890 C CA . GLY A 1 110 ? 10.271 -48.046 12.765 1.00 45.97 110 GLY A CA 1
ATOM 891 C C . GLY A 1 110 ? 10.864 -48.397 11.397 1.00 45.97 110 GLY A C 1
ATOM 892 O O . GLY A 1 110 ? 12.012 -48.825 11.318 1.00 45.97 110 GLY A O 1
ATOM 893 N N . ALA A 1 111 ? 10.138 -48.124 10.307 1.00 48.47 111 ALA A N 1
ATOM 894 C CA . ALA A 1 111 ? 10.638 -48.350 8.949 1.00 48.47 111 ALA A CA 1
ATOM 895 C C . ALA A 1 111 ? 11.843 -47.463 8.576 1.00 48.47 111 ALA A C 1
ATOM 897 O O . ALA A 1 111 ? 12.668 -47.877 7.768 1.00 48.47 111 ALA A O 1
ATOM 898 N N . TYR A 1 112 ? 11.970 -46.257 9.143 1.00 45.12 112 TYR A N 1
ATOM 899 C CA . TYR A 1 112 ? 13.146 -45.405 8.948 1.00 45.12 112 TYR A CA 1
ATOM 900 C C . TYR A 1 112 ? 14.375 -45.985 9.654 1.00 45.12 112 TYR A C 1
ATOM 902 O O . TYR A 1 112 ? 15.414 -46.128 9.020 1.00 45.12 112 TYR A O 1
ATOM 910 N N . HIS A 1 113 ? 14.258 -46.373 10.928 1.00 47.53 113 HIS A N 1
ATOM 911 C CA . HIS A 1 113 ? 15.379 -46.959 11.668 1.00 47.53 113 HIS A CA 1
ATOM 912 C C . HIS A 1 113 ? 15.804 -48.318 11.100 1.00 47.53 113 HIS A C 1
ATOM 914 O O . HIS A 1 113 ? 16.996 -48.517 10.889 1.00 47.53 113 HIS A O 1
ATOM 920 N N . LEU A 1 114 ? 14.853 -49.194 10.747 1.00 53.00 114 LEU A N 1
ATOM 921 C CA . LEU A 1 114 ? 15.148 -50.446 10.041 1.00 53.00 114 LEU A CA 1
ATOM 922 C C . LEU A 1 114 ? 15.924 -50.173 8.745 1.00 53.00 114 LEU A C 1
ATOM 924 O O . LEU A 1 114 ? 16.952 -50.793 8.506 1.00 53.00 114 LEU A O 1
ATOM 928 N N . ARG A 1 115 ? 15.498 -49.178 7.959 1.00 50.34 115 ARG A N 1
ATOM 929 C CA . ARG A 1 115 ? 16.192 -48.784 6.729 1.00 50.34 115 ARG A CA 1
ATOM 930 C C . ARG A 1 115 ? 17.600 -48.236 6.977 1.00 50.34 115 ARG A C 1
ATOM 932 O O . ARG A 1 115 ? 18.474 -48.483 6.165 1.00 50.34 115 ARG A O 1
ATOM 939 N N . GLN A 1 116 ? 17.836 -47.484 8.055 1.00 49.56 116 GLN A N 1
ATOM 940 C CA . GLN A 1 116 ? 19.190 -47.013 8.381 1.00 49.56 116 GLN A CA 1
ATOM 941 C C . GLN A 1 116 ? 20.115 -48.162 8.804 1.00 49.56 116 GLN A C 1
ATOM 943 O O . GLN A 1 116 ? 21.284 -48.138 8.437 1.00 49.56 116 GLN A O 1
ATOM 948 N N . VAL A 1 117 ? 19.600 -49.188 9.491 1.00 52.41 117 VAL A N 1
ATOM 949 C CA . VAL A 1 117 ? 20.357 -50.422 9.772 1.00 52.41 117 VAL A CA 1
ATOM 950 C C . VAL A 1 117 ? 20.638 -51.191 8.471 1.00 52.41 117 VAL A C 1
ATOM 952 O O . VAL A 1 117 ? 21.784 -51.541 8.207 1.00 52.41 117 VAL A O 1
ATOM 955 N N . GLU A 1 118 ? 19.635 -51.360 7.602 1.00 55.16 118 GLU A N 1
ATOM 956 C CA . GLU A 1 118 ? 19.788 -52.006 6.284 1.00 55.16 118 GLU A CA 1
ATOM 957 C C . GLU A 1 118 ? 20.692 -51.233 5.303 1.00 55.16 118 GLU A C 1
ATOM 959 O O . GLU A 1 118 ? 21.257 -51.834 4.394 1.00 55.16 118 GLU A O 1
ATOM 964 N N . GLU A 1 119 ? 20.847 -49.915 5.465 1.00 53.06 119 GLU A N 1
ATOM 965 C CA . GLU A 1 119 ? 21.791 -49.090 4.694 1.00 53.06 119 GLU A CA 1
ATOM 966 C C . GLU A 1 119 ? 23.212 -49.103 5.304 1.00 53.06 119 GLU A C 1
ATOM 968 O O . GLU A 1 119 ? 24.180 -48.900 4.571 1.00 53.06 119 GLU A O 1
ATOM 973 N N . ALA A 1 120 ? 23.358 -49.366 6.610 1.00 51.66 120 ALA A N 1
ATOM 974 C CA . ALA A 1 120 ? 24.648 -49.406 7.307 1.00 51.66 120 ALA A CA 1
ATOM 975 C C . ALA A 1 120 ? 25.390 -50.745 7.148 1.00 51.66 120 ALA A C 1
ATOM 977 O O . ALA A 1 120 ? 26.595 -50.729 6.908 1.00 51.66 120 ALA A O 1
ATOM 978 N N . ILE A 1 121 ? 24.684 -51.881 7.229 1.00 61.50 121 ILE A N 1
ATOM 979 C CA . ILE A 1 121 ? 25.262 -53.234 7.084 1.00 61.50 121 ILE A CA 1
ATOM 980 C C . ILE A 1 121 ? 26.135 -53.365 5.813 1.00 61.50 121 ILE A C 1
ATOM 982 O O . ILE A 1 121 ? 27.338 -53.579 5.956 1.00 61.50 121 ILE A O 1
ATOM 986 N N . PRO A 1 122 ? 25.628 -53.125 4.582 1.00 55.94 122 PRO A N 1
ATOM 987 C CA . PRO A 1 122 ? 26.438 -53.270 3.366 1.00 55.94 122 PRO A CA 1
ATOM 988 C C . PRO A 1 122 ? 27.541 -52.206 3.228 1.00 55.94 122 PRO A C 1
ATOM 990 O O . PRO A 1 122 ? 28.490 -52.392 2.469 1.00 55.94 122 PRO A O 1
ATOM 993 N N . ALA A 1 123 ? 27.442 -51.075 3.938 1.00 58.34 123 ALA A N 1
ATOM 994 C CA . ALA A 1 123 ? 28.500 -50.065 3.959 1.00 58.34 123 ALA A CA 1
ATOM 995 C C . ALA A 1 123 ? 29.678 -50.496 4.851 1.00 58.34 123 ALA A C 1
ATOM 997 O O . ALA A 1 123 ? 30.831 -50.268 4.481 1.00 58.34 123 ALA A O 1
ATOM 998 N N . LEU A 1 124 ? 29.391 -51.149 5.983 1.00 58.25 124 LEU A N 1
ATOM 999 C CA . LEU A 1 124 ? 30.393 -51.759 6.861 1.00 58.25 124 LEU A CA 1
ATOM 1000 C C . LEU A 1 124 ? 31.008 -53.008 6.215 1.00 58.25 124 LEU A C 1
ATOM 1002 O O . LEU A 1 124 ? 32.228 -53.142 6.232 1.00 58.25 124 LEU A O 1
ATOM 1006 N N . GLU A 1 125 ? 30.209 -53.844 5.546 1.00 68.38 125 GLU A N 1
ATOM 1007 C CA . GLU A 1 125 ? 30.687 -54.992 4.759 1.00 68.38 125 GLU A CA 1
ATOM 1008 C C . GLU A 1 125 ? 31.683 -54.543 3.668 1.00 68.38 125 GLU A C 1
ATOM 1010 O O . GLU A 1 125 ? 32.797 -55.058 3.576 1.00 68.38 125 GLU A O 1
ATOM 1015 N N . GLN A 1 126 ? 31.348 -53.503 2.889 1.00 66.38 126 GLN A N 1
ATOM 1016 C CA . GLN A 1 126 ? 32.255 -52.929 1.881 1.00 66.38 126 GLN A CA 1
ATOM 1017 C C . GLN A 1 126 ? 33.507 -52.254 2.459 1.00 66.38 126 GLN A C 1
ATOM 1019 O O . GLN A 1 126 ? 34.456 -52.009 1.708 1.00 66.38 126 GLN A O 1
ATOM 1024 N N . LEU A 1 127 ? 33.506 -51.877 3.739 1.00 63.03 127 LEU A N 1
ATOM 1025 C CA . LEU A 1 127 ? 34.685 -51.344 4.424 1.00 63.03 127 LEU A CA 1
ATOM 1026 C C . LEU A 1 127 ? 35.564 -52.493 4.937 1.00 63.03 127 LEU A C 1
ATOM 1028 O O . LEU A 1 127 ? 36.765 -52.494 4.683 1.00 63.03 127 LEU A O 1
ATOM 1032 N N . ARG A 1 128 ? 34.947 -53.516 5.544 1.00 70.38 128 ARG A N 1
ATOM 1033 C CA . ARG A 1 128 ? 35.593 -54.762 5.975 1.00 70.38 128 ARG A CA 1
ATOM 1034 C C . ARG A 1 128 ? 36.311 -55.454 4.821 1.00 70.38 128 ARG A C 1
ATOM 1036 O O . ARG A 1 128 ? 37.481 -55.782 4.965 1.00 70.38 128 ARG A O 1
ATOM 1043 N N . LEU A 1 129 ? 35.640 -55.640 3.682 1.00 68.19 129 LEU A N 1
ATOM 1044 C CA . LEU A 1 129 ? 36.229 -56.291 2.507 1.00 68.19 129 LEU A CA 1
ATOM 1045 C C . LEU A 1 129 ? 37.455 -55.527 1.981 1.00 68.19 129 LEU A C 1
ATOM 1047 O O . LEU A 1 129 ? 38.475 -56.143 1.699 1.00 68.19 129 LEU A O 1
ATOM 1051 N N . ARG A 1 130 ? 37.403 -54.188 1.938 1.00 64.06 130 ARG A N 1
ATOM 1052 C CA . ARG A 1 130 ? 38.557 -53.362 1.538 1.00 64.06 130 ARG A CA 1
ATOM 1053 C C . ARG A 1 130 ? 39.725 -53.469 2.514 1.00 64.06 130 ARG A C 1
ATOM 1055 O O . ARG A 1 130 ? 40.857 -53.638 2.079 1.00 64.06 130 ARG A O 1
ATOM 1062 N N . TRP A 1 131 ? 39.468 -53.438 3.821 1.00 62.91 131 TRP A N 1
ATOM 1063 C CA . TRP A 1 131 ? 40.529 -53.645 4.811 1.00 62.91 131 TRP A CA 1
ATOM 1064 C C . TRP A 1 131 ? 41.107 -55.066 4.776 1.00 62.91 131 TRP A C 1
ATOM 1066 O O . TRP A 1 131 ? 42.306 -55.213 4.987 1.00 62.91 131 TRP A O 1
ATOM 1076 N N . GLN A 1 132 ? 40.318 -56.092 4.436 1.00 63.06 132 GLN A N 1
ATOM 1077 C CA . GLN A 1 132 ? 40.814 -57.461 4.215 1.00 63.06 132 GLN A CA 1
ATOM 1078 C C . GLN A 1 132 ? 41.698 -57.599 2.962 1.00 63.06 132 GLN A C 1
ATOM 1080 O O . GLN A 1 132 ? 42.556 -58.478 2.927 1.00 63.06 132 GLN A O 1
ATOM 1085 N N . GLU A 1 133 ? 41.515 -56.749 1.947 1.00 62.88 133 GLU A N 1
ATOM 1086 C CA . GLU A 1 133 ? 42.344 -56.733 0.732 1.00 62.88 133 GLU A CA 1
ATOM 1087 C C . GLU A 1 133 ? 43.662 -55.947 0.903 1.00 62.88 133 GLU A C 1
ATOM 1089 O O . GLU A 1 133 ? 44.629 -56.226 0.195 1.00 62.88 133 GLU A O 1
ATOM 1094 N N . GLU A 1 134 ? 43.732 -54.976 1.825 1.00 56.50 134 GLU A N 1
ATOM 1095 C CA . GLU A 1 134 ? 44.854 -54.023 1.891 1.00 56.50 134 GLU A CA 1
ATOM 1096 C C . GLU A 1 134 ? 46.095 -54.484 2.696 1.00 56.50 134 GLU A C 1
ATOM 1098 O O . GLU A 1 134 ? 47.168 -53.918 2.474 1.00 56.50 134 GLU A O 1
ATOM 1103 N N . THR A 1 135 ? 46.040 -55.464 3.620 1.00 52.47 135 THR A N 1
ATOM 1104 C CA . THR A 1 135 ? 47.258 -56.041 4.270 1.00 52.47 135 THR A CA 1
ATOM 1105 C C . THR A 1 135 ? 47.004 -57.294 5.131 1.00 52.47 135 THR A C 1
ATOM 1107 O O . THR A 1 135 ? 45.954 -57.425 5.738 1.00 52.47 135 THR A O 1
ATOM 1110 N N . GLU A 1 136 ? 48.006 -58.170 5.328 1.00 50.66 136 GLU A N 1
ATOM 1111 C CA . GLU A 1 136 ? 47.916 -59.284 6.312 1.00 50.66 136 GLU A CA 1
ATOM 1112 C C . GLU A 1 136 ? 47.801 -58.816 7.781 1.00 50.66 136 GLU A C 1
ATOM 1114 O O . GLU A 1 136 ? 47.364 -59.575 8.644 1.00 50.66 136 GLU A O 1
ATOM 1119 N N . ASN A 1 137 ? 48.162 -57.562 8.079 1.00 50.25 137 ASN A N 1
ATOM 1120 C CA . ASN A 1 137 ? 48.143 -57.003 9.435 1.00 50.25 137 ASN A CA 1
ATOM 1121 C C . ASN A 1 137 ? 46.788 -56.398 9.864 1.00 50.25 137 ASN A C 1
ATOM 1123 O O . ASN A 1 137 ? 46.678 -56.011 11.020 1.00 50.25 137 ASN A O 1
ATOM 1127 N N . SER A 1 138 ? 45.778 -56.317 8.985 1.00 51.31 138 SER A N 1
ATOM 1128 C CA . SER A 1 138 ? 44.456 -55.705 9.260 1.00 51.31 138 SER A CA 1
ATOM 1129 C C . SER A 1 138 ? 43.370 -56.704 9.712 1.00 51.31 138 SER A C 1
ATOM 1131 O O . SER A 1 138 ? 42.177 -56.382 9.794 1.00 51.31 138 SER A O 1
ATOM 1133 N N . LEU A 1 139 ? 43.761 -57.961 9.957 1.00 49.56 139 LEU A N 1
ATOM 1134 C CA . LEU A 1 139 ? 42.863 -59.050 10.355 1.00 49.56 139 LEU A CA 1
ATOM 1135 C C . LEU A 1 139 ? 42.064 -58.762 11.650 1.00 49.56 139 LEU A C 1
ATOM 1137 O O . LEU A 1 139 ? 40.863 -59.058 11.659 1.00 49.56 139 LEU A O 1
ATOM 1141 N N . PRO A 1 140 ? 42.650 -58.184 12.722 1.00 51.56 140 PRO A N 1
ATOM 1142 C CA . PRO A 1 140 ? 41.896 -57.776 13.911 1.00 51.56 140 PRO A CA 1
ATOM 1143 C C . PRO A 1 140 ? 40.817 -56.723 13.614 1.00 51.56 140 PRO A C 1
ATOM 1145 O O . PRO A 1 140 ? 39.678 -56.860 14.058 1.00 51.56 140 PRO A O 1
ATOM 1148 N N . GLU A 1 141 ? 41.136 -55.712 12.812 1.00 51.84 141 GLU A N 1
ATOM 1149 C CA . GLU A 1 141 ? 40.272 -54.572 12.497 1.00 51.84 141 GLU A CA 1
ATOM 1150 C C . GLU A 1 141 ? 39.083 -54.996 11.623 1.00 51.84 141 GLU A C 1
ATOM 1152 O O . GLU A 1 141 ? 37.935 -54.617 11.877 1.00 51.84 141 GLU A O 1
ATOM 1157 N N . ALA A 1 142 ? 39.330 -55.875 10.647 1.00 55.19 142 ALA A N 1
ATOM 1158 C CA . ALA A 1 142 ? 38.275 -56.535 9.886 1.00 55.19 142 ALA A CA 1
ATOM 1159 C C . ALA A 1 142 ? 37.352 -57.388 10.780 1.00 55.19 142 ALA A C 1
ATOM 1161 O O . ALA A 1 142 ? 36.156 -57.499 10.495 1.00 55.19 142 ALA A O 1
ATOM 1162 N N . SER A 1 143 ? 37.873 -57.965 11.872 1.00 53.22 143 SER A N 1
ATOM 1163 C CA . SER A 1 143 ? 37.077 -58.751 12.824 1.00 53.22 143 SER A CA 1
ATOM 1164 C C . SER A 1 143 ? 36.156 -57.887 13.697 1.00 53.22 143 SER A C 1
ATOM 1166 O O . SER A 1 143 ? 35.035 -58.304 13.987 1.00 53.22 143 SER A O 1
ATOM 1168 N N . TRP A 1 144 ? 36.560 -56.658 14.044 1.00 54.72 144 TRP A N 1
ATOM 1169 C CA . TRP A 1 144 ? 35.705 -55.701 14.759 1.00 54.72 144 TRP A CA 1
ATOM 1170 C C . TRP A 1 144 ? 34.559 -55.192 13.886 1.00 54.72 144 TRP A C 1
ATOM 1172 O O . TRP A 1 144 ? 33.409 -55.189 14.328 1.00 54.72 144 TRP A O 1
ATOM 1182 N N . LEU A 1 145 ? 34.840 -54.852 12.621 1.00 56.47 145 LEU A N 1
ATOM 1183 C CA . LEU A 1 145 ? 33.792 -54.511 11.655 1.00 56.47 145 LEU A CA 1
ATOM 1184 C C . LEU A 1 145 ? 32.829 -55.688 11.435 1.00 56.47 145 LEU A C 1
ATOM 1186 O O . LEU A 1 145 ? 31.621 -55.476 11.402 1.00 56.47 145 LEU A O 1
ATOM 1190 N N . TYR A 1 146 ? 33.335 -56.926 11.380 1.00 58.75 146 TYR A N 1
ATOM 1191 C CA . TYR A 1 146 ? 32.505 -58.132 11.279 1.00 58.75 146 TYR A CA 1
ATOM 1192 C C . TYR A 1 146 ? 31.631 -58.372 12.520 1.00 58.75 146 TYR A C 1
ATOM 1194 O O . TYR A 1 146 ? 30.482 -58.792 12.398 1.00 58.75 146 TYR A O 1
ATOM 1202 N N . GLN A 1 147 ? 32.137 -58.087 13.724 1.00 56.09 147 GLN A N 1
ATOM 1203 C CA . GLN A 1 147 ? 31.332 -58.162 14.946 1.00 56.09 147 GLN A CA 1
ATOM 1204 C C . GLN A 1 147 ? 30.244 -57.080 14.972 1.00 56.09 147 GLN A C 1
ATOM 1206 O O . GLN A 1 147 ? 29.103 -57.389 15.317 1.00 56.09 147 GLN A O 1
ATOM 1211 N N . ALA A 1 148 ? 30.552 -55.848 14.555 1.00 54.12 148 ALA A N 1
ATOM 1212 C CA . ALA A 1 148 ? 29.561 -54.779 14.427 1.00 54.12 148 ALA A CA 1
ATOM 1213 C C . ALA A 1 148 ? 28.481 -55.109 13.375 1.00 54.12 148 ALA A C 1
ATOM 1215 O O . ALA A 1 148 ? 27.294 -54.911 13.632 1.00 54.12 148 ALA A O 1
ATOM 1216 N N . GLU A 1 149 ? 28.877 -55.677 12.232 1.00 59.41 149 GLU A N 1
ATOM 1217 C CA . GLU A 1 149 ? 27.996 -56.198 11.177 1.00 59.41 149 GLU A CA 1
ATOM 1218 C C . GLU A 1 149 ? 27.047 -57.273 11.737 1.00 59.41 149 GLU A C 1
ATOM 1220 O O . GLU A 1 149 ? 25.833 -57.075 11.722 1.00 59.41 149 GLU A O 1
ATOM 1225 N N . CYS A 1 150 ? 27.579 -58.330 12.368 1.00 58.38 150 CYS A N 1
ATOM 1226 C CA . CYS A 1 150 ? 26.784 -59.394 12.999 1.00 58.38 150 CYS A CA 1
ATOM 1227 C C . CYS A 1 150 ? 25.782 -58.873 14.052 1.00 58.38 150 CYS A C 1
ATOM 1229 O O . CYS A 1 150 ? 24.659 -59.374 14.148 1.00 58.38 150 CYS A O 1
ATOM 1231 N N . GLN A 1 151 ? 26.167 -57.876 14.861 1.00 55.72 151 GLN A N 1
ATOM 1232 C CA . GLN A 1 151 ? 25.270 -57.282 15.861 1.00 55.72 151 GLN A CA 1
ATOM 1233 C C . GLN A 1 151 ? 24.154 -56.454 15.206 1.00 55.72 151 GLN A C 1
ATOM 1235 O O . GLN A 1 151 ? 22.994 -56.569 15.605 1.00 55.72 151 GLN A O 1
ATOM 1240 N N . LEU A 1 152 ? 24.464 -55.671 14.167 1.00 55.88 152 LEU A N 1
ATOM 1241 C CA . LEU A 1 152 ? 23.461 -54.930 13.393 1.00 55.88 152 LEU A CA 1
ATOM 1242 C C . LEU A 1 152 ? 22.507 -55.866 12.631 1.00 55.88 152 LEU A C 1
ATOM 1244 O O . LEU A 1 152 ? 21.315 -55.571 12.538 1.00 55.88 152 LEU A O 1
ATOM 1248 N N . GLU A 1 153 ? 22.996 -57.008 12.145 1.00 61.34 153 GLU A N 1
ATOM 1249 C CA . GLU A 1 153 ? 22.192 -58.057 11.507 1.00 61.34 153 GLU A CA 1
ATOM 1250 C C . GLU A 1 153 ? 21.181 -58.666 12.500 1.00 61.34 153 GLU A C 1
ATOM 1252 O O . GLU A 1 153 ? 19.979 -58.701 12.234 1.00 61.34 153 GLU A O 1
ATOM 1257 N N . SER A 1 154 ? 21.635 -59.028 13.705 1.00 54.94 154 SER A N 1
ATOM 1258 C CA . SER A 1 154 ? 20.776 -59.499 14.805 1.00 54.94 154 SER A CA 1
ATOM 1259 C C . SER A 1 154 ? 19.724 -58.450 15.214 1.00 54.94 154 SER A C 1
ATOM 1261 O O . SER A 1 154 ? 18.539 -58.752 15.389 1.00 54.94 154 SER A O 1
ATOM 1263 N N . MET A 1 155 ? 20.110 -57.169 15.274 1.00 53.97 155 MET A N 1
ATOM 1264 C CA . MET A 1 155 ? 19.175 -56.064 15.530 1.00 53.97 155 MET A CA 1
ATOM 1265 C C . MET A 1 155 ? 18.152 -55.876 14.401 1.00 53.97 155 MET A C 1
ATOM 1267 O O . MET A 1 155 ? 16.984 -55.579 14.670 1.00 53.97 155 MET A O 1
ATOM 1271 N N . ARG A 1 156 ? 18.548 -56.069 13.138 1.00 59.50 156 ARG A N 1
ATOM 1272 C CA . ARG A 1 156 ? 17.637 -56.061 11.985 1.00 59.50 156 ARG A CA 1
ATOM 1273 C C . ARG A 1 156 ? 16.597 -57.175 12.114 1.00 59.50 156 ARG A C 1
ATOM 1275 O O . ARG A 1 156 ? 15.406 -56.903 11.946 1.00 59.50 156 ARG A O 1
ATOM 1282 N N . GLU A 1 157 ? 17.013 -58.388 12.474 1.00 53.28 157 GLU A N 1
ATOM 1283 C CA . GLU A 1 157 ? 16.099 -59.511 12.717 1.00 53.28 157 GLU A CA 1
ATOM 1284 C C . GLU A 1 157 ? 15.118 -59.236 13.869 1.00 53.28 157 GLU A C 1
ATOM 1286 O O . GLU A 1 157 ? 13.933 -59.541 13.735 1.00 53.28 157 GLU A O 1
ATOM 1291 N N . ALA A 1 158 ? 15.549 -58.568 14.945 1.00 52.31 158 ALA A N 1
ATOM 1292 C CA . ALA A 1 158 ? 14.674 -58.161 16.051 1.00 52.31 158 ALA A CA 1
ATOM 1293 C C . ALA A 1 158 ? 13.681 -57.028 15.688 1.00 52.31 158 ALA A C 1
ATOM 1295 O O . ALA A 1 158 ? 12.565 -56.973 16.213 1.00 52.31 158 ALA A O 1
ATOM 1296 N N . LEU A 1 159 ? 14.046 -56.126 14.768 1.00 51.19 159 LEU A N 1
ATOM 1297 C CA . LEU A 1 159 ? 13.207 -54.992 14.344 1.00 51.19 159 LEU A CA 1
ATOM 1298 C C . LEU A 1 159 ? 12.139 -55.364 13.297 1.00 51.19 159 LEU A C 1
ATOM 1300 O O . LEU A 1 159 ? 11.083 -54.723 13.227 1.00 51.19 159 LEU A O 1
ATOM 1304 N N . VAL A 1 160 ? 12.369 -56.404 12.490 1.00 53.34 160 VAL A N 1
ATOM 1305 C CA . VAL A 1 160 ? 11.427 -56.862 11.448 1.00 53.34 160 VAL A CA 1
ATOM 1306 C C . VAL A 1 160 ? 10.058 -57.319 12.011 1.00 53.34 160 VAL A C 1
ATOM 1308 O O . VAL A 1 160 ? 9.031 -56.918 11.446 1.00 53.34 160 VAL A O 1
ATOM 1311 N N . PRO A 1 161 ? 9.967 -58.090 13.117 1.00 43.50 161 PRO A N 1
ATOM 1312 C CA . PRO A 1 161 ? 8.701 -58.454 13.759 1.00 43.50 161 PRO A CA 1
ATOM 1313 C C . PRO A 1 161 ? 7.897 -57.262 14.287 1.00 43.50 161 PRO A C 1
ATOM 1315 O O . PRO A 1 161 ? 6.673 -57.260 14.158 1.00 43.50 161 PRO A O 1
ATOM 1318 N N . LEU A 1 162 ? 8.556 -56.224 14.815 1.00 45.84 162 LEU A N 1
ATOM 1319 C CA . LEU A 1 162 ? 7.914 -54.997 15.316 1.00 45.84 162 LEU A CA 1
ATOM 1320 C C . LEU A 1 162 ? 7.099 -54.293 14.221 1.00 45.84 162 LEU A C 1
ATOM 1322 O O . LEU A 1 162 ? 5.966 -53.869 14.448 1.00 45.84 162 LEU A O 1
ATOM 1326 N N . ASN A 1 163 ? 7.648 -54.249 13.005 1.00 45.31 163 ASN A N 1
ATOM 1327 C CA . ASN A 1 163 ? 6.975 -53.704 11.827 1.00 45.31 163 ASN A CA 1
ATOM 1328 C C . ASN A 1 163 ? 5.773 -54.571 11.380 1.00 45.31 163 ASN A C 1
ATOM 1330 O O . ASN A 1 163 ? 4.825 -54.064 10.788 1.00 45.31 163 ASN A O 1
ATOM 1334 N N . ARG A 1 164 ? 5.773 -55.879 11.692 1.00 39.94 164 ARG A N 1
ATOM 1335 C CA . ARG A 1 164 ? 4.662 -56.807 11.394 1.00 39.94 164 ARG A CA 1
ATOM 1336 C C . ARG A 1 164 ? 3.571 -56.829 12.472 1.00 39.94 164 ARG A C 1
ATOM 1338 O O . ARG A 1 164 ? 2.400 -56.953 12.127 1.00 39.94 164 ARG A O 1
ATOM 1345 N N . LEU A 1 165 ? 3.916 -56.689 13.753 1.00 39.06 165 LEU A N 1
ATOM 1346 C CA . LEU A 1 165 ? 2.972 -56.770 14.883 1.00 39.06 165 LEU A CA 1
ATOM 1347 C C . LEU A 1 165 ? 1.967 -55.606 14.924 1.00 39.06 165 LEU A C 1
ATOM 1349 O O . LEU A 1 165 ? 0.823 -55.792 15.337 1.00 39.06 165 LEU A O 1
ATOM 1353 N N . VAL A 1 166 ? 2.342 -54.433 14.405 1.00 41.62 166 VAL A N 1
ATOM 1354 C CA . VAL A 1 166 ? 1.421 -53.294 14.207 1.00 41.62 166 VAL A CA 1
ATOM 1355 C C . VAL A 1 166 ? 0.396 -53.567 13.080 1.00 41.62 166 VAL A C 1
ATOM 1357 O O . VAL A 1 166 ? -0.637 -52.902 13.002 1.00 41.62 166 VAL A O 1
ATOM 1360 N N . CYS A 1 167 ? 0.612 -54.588 12.240 1.00 37.06 167 CYS A N 1
ATOM 1361 C CA . CYS A 1 167 ? -0.244 -54.969 11.108 1.00 37.06 167 CYS A CA 1
ATOM 1362 C C . CYS A 1 167 ? -1.175 -56.169 11.406 1.00 37.06 167 CYS A C 1
ATOM 1364 O O . CYS A 1 167 ? -1.333 -57.071 10.581 1.00 37.06 167 CYS A O 1
ATOM 1366 N N . GLY A 1 168 ? -1.807 -56.175 12.586 1.00 28.75 168 GLY A N 1
ATOM 1367 C CA . GLY A 1 168 ? -2.692 -57.249 13.060 1.00 28.75 168 GLY A CA 1
ATOM 1368 C C . GLY A 1 168 ? -3.988 -57.506 12.247 1.00 28.75 168 GLY A C 1
ATOM 1369 O O . GLY A 1 168 ? -4.372 -56.725 11.369 1.00 28.75 168 GLY A O 1
ATOM 1370 N N . PRO A 1 169 ? -4.714 -58.612 12.534 1.00 28.27 169 PRO A N 1
ATOM 1371 C CA . PRO A 1 169 ? -5.478 -59.341 11.508 1.00 28.27 169 PRO A CA 1
ATOM 1372 C C . PRO A 1 169 ? -6.744 -58.679 10.943 1.00 28.27 169 PRO A C 1
ATOM 1374 O O . PRO A 1 169 ? -7.196 -59.087 9.874 1.00 28.27 169 PRO A O 1
ATOM 1377 N N . LEU A 1 170 ? -7.313 -57.650 11.588 1.00 32.28 170 LEU A N 1
ATOM 1378 C CA . LEU A 1 170 ? -8.479 -56.935 11.037 1.00 32.28 170 LEU A CA 1
ATOM 1379 C C . LEU A 1 170 ? -8.157 -56.105 9.779 1.00 32.28 170 LEU A C 1
ATOM 1381 O O . LEU A 1 170 ? -9.079 -55.699 9.075 1.00 32.28 170 LEU A O 1
ATOM 1385 N N . PHE A 1 171 ? -6.877 -55.867 9.469 1.00 36.09 171 PHE A N 1
ATOM 1386 C CA . PHE A 1 171 ? -6.455 -55.077 8.305 1.00 36.09 171 PHE A CA 1
ATOM 1387 C C . PHE A 1 171 ? -5.961 -55.904 7.104 1.00 36.09 171 PHE A C 1
ATOM 1389 O O . PHE A 1 171 ? -5.798 -55.354 6.014 1.00 36.09 171 PHE A O 1
ATOM 1396 N N . CYS A 1 172 ? -5.735 -57.215 7.255 1.00 27.11 172 CYS A N 1
ATOM 1397 C CA . CYS A 1 172 ? -4.903 -57.988 6.323 1.00 27.11 172 CYS A CA 1
ATOM 1398 C C . CYS A 1 172 ? -5.669 -59.022 5.467 1.00 27.11 172 CYS A C 1
ATOM 1400 O O . CYS A 1 172 ? -5.261 -60.175 5.359 1.00 27.11 172 CYS A O 1
ATOM 1402 N N . LYS A 1 173 ? -6.789 -58.627 4.836 1.00 25.75 173 LYS A N 1
ATOM 1403 C CA . LYS A 1 173 ? -7.540 -59.507 3.903 1.00 25.75 173 LYS A CA 1
ATOM 1404 C C . LYS A 1 173 ? -7.715 -59.000 2.463 1.00 25.75 173 LYS A C 1
ATOM 1406 O O . LYS A 1 173 ? -8.457 -59.611 1.703 1.00 25.75 173 LYS A O 1
ATOM 1411 N N . VAL A 1 174 ? -7.027 -57.920 2.070 1.00 32.03 174 VAL A N 1
ATOM 1412 C CA . VAL A 1 174 ? -7.073 -57.377 0.686 1.00 32.03 174 VAL A CA 1
ATOM 1413 C C . VAL A 1 174 ? -5.683 -56.996 0.127 1.00 32.03 174 VAL A C 1
ATOM 1415 O O . VAL A 1 174 ? -5.563 -56.646 -1.040 1.00 32.03 174 VAL A O 1
ATOM 1418 N N . ALA A 1 175 ? -4.608 -57.070 0.923 1.00 28.92 175 ALA A N 1
ATOM 1419 C CA . ALA A 1 175 ? -3.312 -56.455 0.595 1.00 28.92 175 ALA A CA 1
ATOM 1420 C C . ALA A 1 175 ? -2.144 -57.440 0.366 1.00 28.92 175 ALA A C 1
ATOM 1422 O O . ALA A 1 175 ? -0.997 -57.106 0.647 1.00 28.92 175 ALA A O 1
ATOM 1423 N N . CYS A 1 176 ? -2.405 -58.627 -0.189 1.00 27.36 176 CYS A N 1
ATOM 1424 C CA . CYS A 1 176 ? -1.353 -59.426 -0.823 1.00 27.36 176 CYS A CA 1
ATOM 1425 C C . CYS A 1 176 ? -1.802 -59.829 -2.232 1.00 27.36 176 CYS A C 1
ATOM 1427 O O . CYS A 1 176 ? -2.863 -60.426 -2.392 1.00 27.36 176 CYS A O 1
ATOM 1429 N N . GLY A 1 177 ? -1.006 -59.471 -3.246 1.00 33.12 177 GLY A N 1
ATOM 1430 C CA . GLY A 1 177 ? -1.261 -59.854 -4.637 1.00 33.12 177 GLY A CA 1
ATOM 1431 C C . GLY A 1 177 ? -1.960 -58.821 -5.531 1.00 33.12 177 GLY A C 1
ATOM 1432 O O . GLY A 1 177 ? -2.825 -59.207 -6.304 1.00 33.12 177 GLY A O 1
ATOM 1433 N N . MET A 1 178 ? -1.568 -57.538 -5.512 1.00 30.75 178 MET A N 1
ATOM 1434 C CA . MET A 1 178 ? -1.718 -56.650 -6.684 1.00 30.75 178 MET A CA 1
ATOM 1435 C C . MET A 1 178 ? -0.738 -55.465 -6.631 1.00 30.75 178 MET A C 1
ATOM 1437 O O . MET A 1 178 ? -0.500 -54.895 -5.570 1.00 30.75 178 MET A O 1
ATOM 1441 N N . ALA A 1 179 ? -0.159 -55.105 -7.783 1.00 39.88 179 ALA A N 1
ATOM 1442 C CA . ALA A 1 179 ? 0.826 -54.023 -7.921 1.00 39.88 179 ALA A CA 1
ATOM 1443 C C . ALA A 1 179 ? 0.326 -52.683 -7.344 1.00 39.88 179 ALA A C 1
ATOM 1445 O O . ALA A 1 179 ? -0.859 -52.392 -7.488 1.00 39.88 179 ALA A O 1
ATOM 1446 N N . ASP A 1 180 ? 1.223 -51.856 -6.773 1.00 53.62 180 ASP A N 1
ATOM 1447 C CA . ASP A 1 180 ? 0.911 -50.552 -6.143 1.00 53.62 180 ASP A CA 1
ATOM 1448 C C . ASP A 1 180 ? 0.075 -49.663 -7.082 1.00 53.62 180 ASP A C 1
ATOM 1450 O O . ASP A 1 180 ? 0.585 -48.983 -7.981 1.00 53.62 180 ASP A O 1
ATOM 1454 N N . ARG A 1 181 ? -1.245 -49.734 -6.890 1.00 60.53 181 ARG A N 1
ATOM 1455 C CA . ARG A 1 181 ? -2.293 -49.085 -7.674 1.00 60.53 181 ARG A CA 1
ATOM 1456 C C . ARG A 1 181 ? -2.956 -48.045 -6.791 1.00 60.53 181 ARG A C 1
ATOM 1458 O O . ARG A 1 181 ? -3.453 -48.338 -5.709 1.00 60.53 181 ARG A O 1
ATOM 1465 N N . ARG A 1 182 ? -2.961 -46.802 -7.262 1.00 76.12 182 ARG A N 1
ATOM 1466 C CA . ARG A 1 182 ? -3.456 -45.644 -6.518 1.00 76.12 182 ARG A CA 1
ATOM 1467 C C . ARG A 1 182 ? -4.630 -45.017 -7.243 1.00 76.12 182 ARG A C 1
ATOM 1469 O O . ARG A 1 182 ? -4.572 -44.743 -8.444 1.00 76.12 182 ARG A O 1
ATOM 1476 N N . VAL A 1 183 ? -5.690 -44.741 -6.490 1.00 83.12 183 VAL A N 1
ATOM 1477 C CA . VAL A 1 183 ? -6.864 -44.027 -6.994 1.00 83.12 183 VAL A CA 1
ATOM 1478 C C . VAL A 1 183 ? -6.487 -42.573 -7.275 1.00 83.12 183 VAL A C 1
ATOM 1480 O O . VAL A 1 183 ? -6.046 -41.837 -6.389 1.00 83.12 183 VAL A O 1
ATOM 1483 N N . CYS A 1 184 ? -6.665 -42.122 -8.515 1.00 85.94 184 CYS A N 1
ATOM 1484 C CA . CYS A 1 184 ? -6.454 -40.722 -8.856 1.00 85.94 184 CYS A CA 1
ATOM 1485 C C . CYS A 1 184 ? -7.599 -39.849 -8.322 1.00 85.94 184 CYS A C 1
ATOM 1487 O O . CYS A 1 184 ? -8.764 -40.066 -8.645 1.00 85.94 184 CYS A O 1
ATOM 1489 N N . ARG A 1 185 ? -7.265 -38.774 -7.596 1.00 85.38 185 ARG A N 1
ATOM 1490 C CA . ARG A 1 185 ? -8.244 -37.839 -7.008 1.00 85.38 185 ARG A CA 1
ATOM 1491 C C . ARG A 1 185 ? -9.161 -37.140 -8.029 1.00 85.38 185 ARG A C 1
ATOM 1493 O O . ARG A 1 185 ? -10.195 -36.613 -7.628 1.00 85.38 185 ARG A O 1
ATOM 1500 N N . LEU A 1 186 ? -8.789 -37.096 -9.312 1.00 86.50 186 LEU A N 1
ATOM 1501 C CA . LEU A 1 186 ? -9.529 -36.365 -10.351 1.00 86.50 186 LEU A CA 1
ATOM 1502 C C . LEU A 1 186 ? -10.454 -37.236 -11.195 1.00 86.50 186 LEU A C 1
ATOM 1504 O O . LEU A 1 186 ? -11.568 -36.802 -11.436 1.00 86.50 186 LEU A O 1
ATOM 1508 N N . CYS A 1 187 ? -10.033 -38.426 -11.631 1.00 84.75 187 CYS A N 1
ATOM 1509 C CA . CYS A 1 187 ? -10.902 -39.354 -12.368 1.00 84.75 187 CYS A CA 1
ATOM 1510 C C . CYS A 1 187 ? -11.501 -40.460 -11.488 1.00 84.75 187 CYS A C 1
ATOM 1512 O O . CYS A 1 187 ? -12.365 -41.187 -11.965 1.00 84.75 187 CYS A O 1
ATOM 1514 N N . GLY A 1 188 ? -11.046 -40.640 -10.244 1.00 83.38 188 GLY A N 1
ATOM 1515 C CA . GLY A 1 188 ? -11.519 -41.719 -9.373 1.00 83.38 188 GLY A CA 1
ATOM 1516 C C . GLY A 1 188 ? -11.293 -43.115 -9.960 1.00 83.38 188 GLY A C 1
ATOM 1517 O O . GLY A 1 188 ? -12.144 -43.980 -9.788 1.00 83.38 188 GLY A O 1
ATOM 1518 N N . LEU A 1 189 ? -10.225 -43.308 -10.740 1.00 85.06 189 LEU A N 1
ATOM 1519 C CA . LEU A 1 189 ? -9.803 -44.605 -11.276 1.00 85.06 189 LEU A CA 1
ATOM 1520 C C . LEU A 1 189 ? -8.464 -45.004 -10.657 1.00 85.06 189 LEU A C 1
ATOM 1522 O O . LEU A 1 189 ? -7.642 -44.139 -10.333 1.00 85.06 189 LEU A O 1
ATOM 1526 N N . GLU A 1 190 ? -8.251 -46.306 -10.511 1.00 82.25 190 GLU A N 1
ATOM 1527 C CA . GLU A 1 190 ? -6.971 -46.872 -10.100 1.00 82.25 190 GLU A CA 1
ATOM 1528 C C . GLU A 1 190 ? -5.976 -46.878 -11.258 1.00 82.25 190 GLU A C 1
ATOM 1530 O O . GLU A 1 190 ? -6.278 -47.301 -12.373 1.00 82.25 190 GLU A O 1
ATOM 1535 N N . HIS A 1 191 ? -4.758 -46.426 -10.977 1.00 77.88 191 HIS A N 1
ATOM 1536 C CA . HIS A 1 191 ? -3.630 -46.511 -11.895 1.00 77.88 191 HIS A CA 1
ATOM 1537 C C . HIS A 1 191 ? -2.398 -46.978 -11.121 1.00 77.88 191 HIS A C 1
ATOM 1539 O O . HIS A 1 191 ? -2.248 -46.624 -9.954 1.00 77.88 191 HIS A O 1
ATOM 1545 N N . ALA A 1 192 ? -1.488 -47.717 -11.759 1.00 75.94 192 ALA A N 1
ATOM 1546 C CA . ALA A 1 192 ? -0.192 -48.030 -11.154 1.00 75.94 192 ALA A CA 1
ATOM 1547 C C . ALA A 1 192 ? 0.535 -46.738 -10.725 1.00 75.94 192 ALA A C 1
ATOM 1549 O O . ALA A 1 192 ? 0.460 -45.729 -11.433 1.00 75.94 192 ALA A O 1
ATOM 1550 N N . SER A 1 193 ? 1.263 -46.758 -9.607 1.00 68.38 193 SER A N 1
ATOM 1551 C CA . SER A 1 193 ? 1.963 -45.581 -9.063 1.00 68.38 193 SER A CA 1
ATOM 1552 C C . SER A 1 193 ? 2.875 -44.880 -10.071 1.00 68.38 193 SER A C 1
ATOM 1554 O O . SER A 1 193 ? 2.919 -43.649 -10.103 1.00 68.38 193 SER A O 1
ATOM 1556 N N . ALA A 1 194 ? 3.533 -45.641 -10.951 1.00 70.19 194 ALA A N 1
ATOM 1557 C CA . ALA A 1 194 ? 4.373 -45.115 -12.029 1.00 70.19 194 ALA A CA 1
ATOM 1558 C C . ALA A 1 194 ? 3.597 -44.295 -13.087 1.00 70.19 194 ALA A C 1
ATOM 1560 O O . ALA A 1 194 ? 4.168 -43.431 -13.749 1.00 70.19 194 ALA A O 1
ATOM 1561 N N . ALA A 1 195 ? 2.285 -44.509 -13.235 1.00 72.81 195 ALA A N 1
ATOM 1562 C CA . ALA A 1 195 ? 1.432 -43.821 -14.210 1.00 72.81 195 ALA A CA 1
ATOM 1563 C C . ALA A 1 195 ? 0.887 -42.460 -13.714 1.00 72.81 195 ALA A C 1
ATOM 1565 O O . ALA A 1 195 ? -0.004 -41.866 -14.337 1.00 72.81 195 ALA A O 1
ATOM 1566 N N . GLY A 1 196 ? 1.406 -41.933 -12.600 1.00 76.69 196 GLY A N 1
ATOM 1567 C CA . GLY A 1 196 ? 0.980 -40.663 -12.016 1.00 76.69 196 GLY A CA 1
ATOM 1568 C C . GLY A 1 196 ? 2.046 -39.970 -11.175 1.00 76.69 196 GLY A C 1
ATOM 1569 O O . GLY A 1 196 ? 3.215 -40.336 -11.178 1.00 76.69 196 GLY A O 1
ATOM 1570 N N . ARG A 1 197 ? 1.639 -38.908 -10.475 1.00 77.25 197 ARG A N 1
ATOM 1571 C CA . ARG A 1 197 ? 2.475 -38.157 -9.531 1.00 77.25 197 ARG A CA 1
ATOM 1572 C C . ARG A 1 197 ? 1.692 -37.850 -8.257 1.00 77.25 197 ARG A C 1
ATOM 1574 O O . ARG A 1 197 ? 0.498 -37.543 -8.300 1.00 77.25 197 ARG A O 1
ATOM 1581 N N . MET A 1 198 ? 2.381 -37.906 -7.123 1.00 74.50 198 MET A N 1
ATOM 1582 C CA . MET A 1 198 ? 1.865 -37.443 -5.834 1.00 74.50 198 MET A CA 1
ATOM 1583 C C . MET A 1 198 ? 2.009 -35.922 -5.732 1.00 74.50 198 MET A C 1
ATOM 1585 O O . MET A 1 198 ? 3.055 -35.373 -6.066 1.00 74.50 198 MET A O 1
ATOM 1589 N N . HIS A 1 199 ? 0.972 -35.236 -5.252 1.00 64.00 199 HIS A N 1
ATOM 1590 C CA . HIS A 1 199 ? 1.023 -33.804 -4.954 1.00 64.00 199 HIS A CA 1
ATOM 1591 C C . HIS A 1 199 ? 0.304 -33.537 -3.625 1.00 64.00 199 HIS A C 1
ATOM 1593 O O . HIS A 1 199 ? -0.928 -33.492 -3.558 1.00 64.00 199 HIS A O 1
ATOM 1599 N N . GLY A 1 200 ? 1.081 -33.381 -2.550 1.00 74.44 200 GLY A N 1
ATOM 1600 C CA . GLY A 1 200 ? 0.569 -33.430 -1.178 1.00 74.44 200 GLY A CA 1
ATOM 1601 C C . GLY A 1 200 ? 0.003 -34.817 -0.846 1.00 74.44 200 GLY A C 1
ATOM 1602 O O . GLY A 1 200 ? 0.504 -35.833 -1.321 1.00 74.44 200 GLY A O 1
ATOM 1603 N N . ARG A 1 201 ? -1.093 -34.874 -0.078 1.00 65.00 201 ARG A N 1
ATOM 1604 C CA . ARG A 1 201 ? -1.789 -36.125 0.301 1.00 65.00 201 ARG A CA 1
ATOM 1605 C C . ARG A 1 201 ? -2.664 -36.724 -0.824 1.00 65.00 201 ARG A C 1
ATOM 1607 O O . ARG A 1 201 ? -3.682 -37.346 -0.542 1.00 65.00 201 ARG A O 1
ATOM 1614 N N . SER A 1 202 ? -2.384 -36.468 -2.104 1.00 73.88 202 SER A N 1
ATOM 1615 C CA . SER A 1 202 ? -3.268 -36.881 -3.210 1.00 73.88 202 SER A CA 1
ATOM 1616 C C . SER A 1 202 ? -2.500 -37.314 -4.457 1.00 73.88 202 SER A C 1
ATOM 1618 O O . SER A 1 202 ? -1.584 -36.621 -4.899 1.00 73.88 202 SER A O 1
ATOM 1620 N N . PHE A 1 203 ? -2.919 -38.438 -5.042 1.00 84.94 203 PHE A N 1
ATOM 1621 C CA . PHE A 1 203 ? -2.374 -38.983 -6.284 1.00 84.94 203 PHE A CA 1
ATOM 1622 C C . PHE A 1 203 ? -3.114 -38.440 -7.516 1.00 84.94 203 PHE A C 1
ATOM 1624 O O . PHE A 1 203 ? -4.347 -38.338 -7.537 1.00 84.94 203 PHE A O 1
ATOM 1631 N N . PHE A 1 204 ? -2.358 -38.111 -8.563 1.00 86.00 204 PHE A N 1
ATOM 1632 C CA . PHE A 1 204 ? -2.866 -37.614 -9.838 1.00 86.00 204 PHE A CA 1
ATOM 1633 C C . PHE A 1 204 ? -2.245 -38.411 -10.990 1.00 86.00 204 PHE A C 1
ATOM 1635 O O . PHE A 1 204 ? -1.032 -38.355 -11.182 1.00 86.00 204 PHE A O 1
ATOM 1642 N N . CYS A 1 205 ? -3.047 -39.129 -11.784 1.00 88.94 205 CYS A N 1
ATOM 1643 C CA . CYS A 1 205 ? -2.527 -39.802 -12.976 1.00 88.94 205 CYS A CA 1
ATOM 1644 C C . CYS A 1 205 ? -2.054 -38.778 -14.020 1.00 88.94 205 CYS A C 1
ATOM 1646 O O . CYS A 1 205 ? -2.554 -37.647 -14.076 1.00 88.94 205 CYS A O 1
ATOM 1648 N N . THR A 1 206 ? -1.083 -39.162 -14.853 1.00 83.88 206 THR A N 1
ATOM 1649 C CA . THR A 1 206 ? -0.445 -38.269 -15.841 1.00 83.88 206 THR A CA 1
ATOM 1650 C C . THR A 1 206 ? -1.460 -37.592 -16.767 1.00 83.88 206 THR A C 1
ATOM 1652 O O . THR A 1 206 ? -1.358 -36.389 -17.019 1.00 83.88 206 THR A O 1
ATOM 1655 N N . GLY A 1 207 ? -2.492 -38.327 -17.202 1.00 83.44 207 GLY A N 1
ATOM 1656 C CA . GLY A 1 207 ? -3.612 -37.803 -17.988 1.00 83.44 207 GLY A CA 1
ATOM 1657 C C . GLY A 1 207 ? -4.334 -36.649 -17.284 1.00 83.44 207 GLY A C 1
ATOM 1658 O O . GLY A 1 207 ? -4.318 -35.519 -17.777 1.00 83.44 207 GLY A O 1
ATOM 1659 N N . CYS A 1 208 ? -4.896 -36.898 -16.098 1.00 86.50 208 CYS A N 1
ATOM 1660 C CA . CYS A 1 208 ? -5.645 -35.882 -15.351 1.00 86.50 208 CYS A CA 1
ATOM 1661 C C . CYS A 1 208 ? -4.771 -34.700 -14.903 1.00 86.50 208 CYS A C 1
ATOM 1663 O O . CYS A 1 208 ? -5.239 -33.561 -14.898 1.00 86.50 208 CYS A O 1
ATOM 1665 N N . TRP A 1 209 ? -3.498 -34.940 -14.571 1.00 85.31 209 TRP A N 1
ATOM 1666 C CA . TRP A 1 209 ? -2.548 -33.870 -14.259 1.00 85.31 209 TRP A CA 1
ATOM 1667 C C . TRP A 1 209 ? -2.306 -32.954 -15.465 1.00 85.31 209 TRP A C 1
ATOM 1669 O O . TRP A 1 209 ? -2.364 -31.732 -15.326 1.00 85.31 209 TRP A O 1
ATOM 1679 N N . SER A 1 210 ? -2.104 -33.522 -16.660 1.00 82.88 210 SER A N 1
ATOM 1680 C CA . SER A 1 210 ? -1.900 -32.732 -17.880 1.00 82.88 210 SER A CA 1
ATOM 1681 C C . SER A 1 210 ? -3.129 -31.881 -18.240 1.00 82.88 210 SER A C 1
ATOM 1683 O O . SER A 1 210 ? -2.985 -30.686 -18.503 1.00 82.88 210 SER A O 1
ATOM 1685 N N . ALA A 1 211 ? -4.341 -32.442 -18.135 1.00 82.88 211 ALA A N 1
ATOM 1686 C CA . ALA A 1 211 ? -5.594 -31.713 -18.335 1.00 82.88 211 ALA A CA 1
ATOM 1687 C C . ALA A 1 211 ? -5.788 -30.587 -17.300 1.00 82.88 211 ALA A C 1
ATOM 1689 O O . ALA A 1 211 ? -6.089 -29.451 -17.672 1.00 82.88 211 ALA A O 1
ATOM 1690 N N . LYS A 1 212 ? -5.533 -30.853 -16.008 1.00 84.19 212 LYS A N 1
ATOM 1691 C CA . LYS A 1 212 ? -5.574 -29.832 -14.944 1.00 84.19 212 LYS A CA 1
ATOM 1692 C C . LYS A 1 212 ? -4.592 -28.690 -15.219 1.00 84.19 212 LYS A C 1
ATOM 1694 O O . LYS A 1 212 ? -4.953 -27.524 -15.070 1.00 84.19 212 LYS A O 1
ATOM 1699 N N . ALA A 1 213 ? -3.375 -29.010 -15.659 1.00 81.62 213 ALA A N 1
ATOM 1700 C CA . ALA A 1 213 ? -2.372 -28.012 -16.011 1.00 81.62 213 ALA A CA 1
ATOM 1701 C C . ALA A 1 213 ? -2.796 -27.166 -17.227 1.00 81.62 213 ALA A C 1
ATOM 1703 O O . ALA A 1 213 ? -2.553 -25.963 -17.229 1.00 81.62 213 ALA A O 1
ATOM 1704 N N . MET A 1 214 ? -3.461 -27.743 -18.237 1.00 83.25 214 MET A N 1
ATOM 1705 C CA . MET A 1 214 ? -4.027 -26.977 -19.361 1.00 83.25 214 MET A CA 1
ATOM 1706 C C . MET A 1 214 ? -5.149 -26.031 -18.911 1.00 83.25 214 MET A C 1
ATOM 1708 O O . MET A 1 214 ? -5.119 -24.851 -19.257 1.00 83.25 214 MET A O 1
ATOM 1712 N N . LEU A 1 215 ? -6.078 -26.511 -18.077 1.00 83.12 215 LEU A N 1
ATOM 1713 C CA . LEU A 1 215 ? -7.147 -25.693 -17.489 1.00 83.12 215 LEU A CA 1
ATOM 1714 C C . LEU A 1 215 ? -6.572 -24.503 -16.704 1.00 83.12 215 LEU A C 1
ATOM 1716 O O . LEU A 1 215 ? -6.940 -23.360 -16.966 1.00 83.12 215 LEU A O 1
ATOM 1720 N N . GLN A 1 216 ? -5.596 -24.742 -15.822 1.00 79.94 216 GLN A N 1
ATOM 1721 C CA . GLN A 1 216 ? -4.913 -23.676 -15.076 1.00 79.94 216 GLN A CA 1
ATOM 1722 C C . GLN A 1 216 ? -4.122 -22.722 -15.986 1.00 79.94 216 GLN A C 1
ATOM 1724 O O . GLN A 1 216 ? -4.103 -21.516 -15.747 1.00 79.94 216 GLN A O 1
ATOM 1729 N N . ARG A 1 217 ? -3.485 -23.221 -17.055 1.00 77.75 217 ARG A N 1
ATOM 1730 C CA . ARG A 1 217 ? -2.721 -22.389 -18.003 1.00 77.75 217 ARG A CA 1
ATOM 1731 C C . ARG A 1 217 ? -3.600 -21.449 -18.826 1.00 77.75 217 ARG A C 1
ATOM 1733 O O . ARG A 1 217 ? -3.085 -20.404 -19.229 1.00 77.75 217 ARG A O 1
ATOM 1740 N N . ASN A 1 218 ? -4.859 -21.799 -19.088 1.00 78.38 218 ASN A N 1
ATOM 1741 C CA . ASN A 1 218 ? -5.743 -21.037 -19.978 1.00 78.38 218 ASN A CA 1
ATOM 1742 C C . ASN A 1 218 ? -6.839 -20.251 -19.239 1.00 78.38 218 ASN A C 1
ATOM 1744 O O . ASN A 1 218 ? -7.119 -19.123 -19.633 1.00 78.38 218 ASN A O 1
ATOM 1748 N N . LEU A 1 219 ? -7.395 -20.787 -18.145 1.00 76.56 219 LEU A N 1
ATOM 1749 C CA . LEU A 1 219 ? -8.455 -20.149 -17.342 1.00 76.56 219 LEU A CA 1
ATOM 1750 C C . LEU A 1 219 ? -7.950 -19.572 -16.003 1.00 76.56 219 LEU A C 1
ATOM 1752 O O . LEU A 1 219 ? -8.668 -18.834 -15.325 1.00 76.56 219 LEU A O 1
ATOM 1756 N N . GLY A 1 220 ? -6.714 -19.888 -15.602 1.00 70.88 220 GLY A N 1
ATOM 1757 C CA . GLY A 1 220 ? -6.140 -19.430 -14.337 1.00 70.88 220 GLY A CA 1
ATOM 1758 C C . GLY A 1 220 ? -6.885 -19.984 -13.121 1.00 70.88 220 GLY A C 1
ATOM 1759 O O . GLY A 1 220 ? -7.235 -21.160 -13.069 1.00 70.88 220 GLY A O 1
ATOM 1760 N N . ASP A 1 221 ? -7.127 -19.121 -12.135 1.00 59.62 221 ASP A N 1
ATOM 1761 C CA . ASP A 1 221 ? -7.788 -19.480 -10.872 1.00 59.62 221 ASP A CA 1
ATOM 1762 C C . ASP A 1 221 ? -9.334 -19.453 -10.959 1.00 59.62 221 ASP A C 1
ATOM 1764 O O . ASP A 1 221 ? -10.032 -19.772 -9.992 1.00 59.62 221 ASP A O 1
ATOM 1768 N N . ARG A 1 222 ? -9.887 -19.082 -12.125 1.00 58.25 222 ARG A N 1
ATOM 1769 C CA . ARG A 1 222 ? -11.333 -18.961 -12.396 1.00 58.25 222 ARG A CA 1
ATOM 1770 C C . ARG A 1 222 ? -11.947 -20.252 -12.943 1.00 58.25 222 ARG A C 1
ATOM 1772 O O . ARG A 1 222 ? -12.749 -20.243 -13.868 1.00 58.25 222 ARG A O 1
ATOM 1779 N N . THR A 1 223 ? -11.536 -21.388 -12.395 1.00 62.62 223 THR A N 1
ATOM 1780 C CA . THR A 1 223 ? -12.079 -22.693 -12.778 1.00 62.62 223 THR A CA 1
ATOM 1781 C C . THR A 1 223 ? -13.355 -22.995 -11.994 1.00 62.62 223 THR A C 1
ATOM 1783 O O . THR A 1 223 ? -13.282 -23.331 -10.812 1.00 62.62 223 THR A O 1
ATOM 1786 N N . GLU A 1 224 ? -14.502 -22.962 -12.674 1.00 65.06 224 GLU A N 1
ATOM 1787 C CA . GLU A 1 224 ? -15.841 -23.324 -12.152 1.00 65.06 224 GLU A CA 1
ATOM 1788 C C . GLU A 1 224 ? -15.936 -24.792 -11.679 1.00 65.06 224 GLU A C 1
ATOM 1790 O O . GLU A 1 224 ? -16.827 -25.170 -10.926 1.00 65.06 224 GLU A O 1
ATOM 1795 N N . LEU A 1 225 ? -14.923 -25.601 -12.004 1.00 65.50 225 LEU A N 1
ATOM 1796 C CA . LEU A 1 225 ? -14.640 -26.905 -11.393 1.00 65.50 225 LEU A CA 1
ATOM 1797 C C . LEU A 1 225 ? -14.507 -26.862 -9.856 1.00 65.50 225 LEU A C 1
ATOM 1799 O O . LEU A 1 225 ? -14.605 -27.905 -9.219 1.00 65.50 225 LEU A O 1
ATOM 1803 N N . LYS A 1 226 ? -14.287 -25.689 -9.243 1.00 66.25 226 LYS A N 1
ATOM 1804 C CA . LYS A 1 226 ? -14.303 -25.523 -7.776 1.00 66.25 226 LYS A CA 1
ATOM 1805 C C . LYS A 1 226 ? -15.675 -25.811 -7.161 1.00 66.25 226 LYS A C 1
ATOM 1807 O O . LYS A 1 226 ? -15.728 -26.228 -6.008 1.00 66.25 226 LYS A O 1
ATOM 1812 N N . ASP A 1 227 ? -16.746 -25.635 -7.932 1.00 70.56 227 ASP A N 1
ATOM 1813 C CA . ASP A 1 227 ? -18.120 -25.858 -7.487 1.00 70.56 227 ASP A CA 1
ATOM 1814 C C . ASP A 1 227 ? -18.632 -27.266 -7.832 1.00 70.56 227 ASP A C 1
ATOM 1816 O O . ASP A 1 227 ? -19.801 -27.562 -7.587 1.00 70.56 227 ASP A O 1
ATOM 1820 N N . PHE A 1 228 ? -17.829 -28.124 -8.477 1.00 77.69 228 PHE A N 1
ATOM 1821 C CA . PHE A 1 228 ? -18.224 -29.490 -8.850 1.00 77.69 228 PHE A CA 1
ATOM 1822 C C . PHE A 1 228 ? -18.200 -30.405 -7.623 1.00 77.69 228 PHE A C 1
ATOM 1824 O O . PHE A 1 228 ? -17.264 -30.382 -6.821 1.00 77.69 228 PHE A O 1
ATOM 1831 N N . SER A 1 229 ? -19.197 -31.280 -7.511 1.00 79.94 229 SER A N 1
ATOM 1832 C CA . SER A 1 229 ? -19.137 -32.415 -6.592 1.00 79.94 229 SER A CA 1
ATOM 1833 C C . SER A 1 229 ? -17.991 -33.374 -6.974 1.00 79.94 229 SER A C 1
ATOM 1835 O O . SER A 1 229 ? -17.511 -33.366 -8.118 1.00 79.94 229 SER A O 1
ATOM 1837 N N . PRO A 1 230 ? -17.545 -34.251 -6.054 1.00 75.88 230 PRO A N 1
ATOM 1838 C CA . PRO A 1 230 ? -16.538 -35.263 -6.371 1.00 75.88 230 PRO A CA 1
ATOM 1839 C C . PRO A 1 230 ? -16.946 -36.169 -7.545 1.00 75.88 230 PRO A C 1
ATOM 1841 O O . PRO A 1 230 ? -16.114 -36.461 -8.400 1.00 75.88 230 PRO A O 1
ATOM 1844 N N . ALA A 1 231 ? -18.228 -36.539 -7.639 1.00 78.75 231 ALA A N 1
ATOM 1845 C CA . ALA A 1 231 ? -18.756 -37.381 -8.713 1.00 78.75 231 ALA A CA 1
ATOM 1846 C C . ALA A 1 231 ? -18.753 -36.673 -10.081 1.00 78.75 231 ALA A C 1
ATOM 1848 O O . ALA A 1 231 ? -18.292 -37.247 -11.069 1.00 78.75 231 ALA A O 1
ATOM 1849 N N . GLU A 1 232 ? -19.189 -35.409 -10.146 1.00 80.25 232 GLU A N 1
ATOM 1850 C CA . GLU A 1 232 ? -19.114 -34.600 -11.376 1.00 80.25 232 GLU A CA 1
ATOM 1851 C C . GLU A 1 232 ? -17.659 -34.378 -11.809 1.00 80.25 232 GLU A C 1
ATOM 1853 O O . GLU A 1 232 ? -17.341 -34.465 -12.995 1.00 80.25 232 GLU A O 1
ATOM 1858 N N . THR A 1 233 ? -16.755 -34.154 -10.847 1.00 83.31 233 THR A N 1
ATOM 1859 C CA . THR A 1 233 ? -15.312 -34.032 -11.105 1.00 83.31 233 THR A CA 1
ATOM 1860 C C . THR A 1 233 ? -14.768 -35.314 -11.742 1.00 83.31 233 THR A C 1
ATOM 1862 O O . THR A 1 233 ? -14.107 -35.252 -12.780 1.00 83.31 233 THR A O 1
ATOM 1865 N N . HIS A 1 234 ? -15.091 -36.480 -11.169 1.00 88.38 234 HIS A N 1
ATOM 1866 C CA . HIS A 1 234 ? -14.683 -37.782 -11.709 1.00 88.38 234 HIS A CA 1
ATOM 1867 C C . HIS A 1 234 ? -15.239 -38.018 -13.113 1.00 88.38 234 HIS A C 1
ATOM 1869 O O . HIS A 1 234 ? -14.487 -38.436 -13.994 1.00 88.38 234 HIS A O 1
ATOM 1875 N N . SER A 1 235 ? -16.511 -37.689 -13.350 1.00 84.62 235 SER A N 1
ATOM 1876 C CA . SER A 1 235 ? -17.148 -37.792 -14.668 1.00 84.62 235 SER A CA 1
ATOM 1877 C C . SER A 1 235 ? -16.436 -36.934 -15.725 1.00 84.62 235 SER A C 1
ATOM 1879 O O . SER A 1 235 ? -16.025 -37.447 -16.768 1.00 84.62 235 SER A O 1
ATOM 1881 N N . PHE A 1 236 ? -16.181 -35.657 -15.422 1.00 88.94 236 PHE A N 1
ATOM 1882 C CA . PHE A 1 236 ? -15.500 -34.719 -16.320 1.00 88.94 236 PHE A CA 1
ATOM 1883 C C . PHE A 1 236 ? -14.089 -35.189 -16.717 1.00 88.94 236 PHE A C 1
ATOM 1885 O O . PHE A 1 236 ? -13.752 -35.240 -17.903 1.00 88.94 236 PHE A O 1
ATOM 1892 N N . PHE A 1 237 ? -13.260 -35.599 -15.751 1.00 88.81 237 PHE A N 1
ATOM 1893 C CA . PHE A 1 237 ? -11.905 -36.071 -16.060 1.00 88.81 237 PHE A CA 1
ATOM 1894 C C . PHE A 1 237 ? -11.888 -37.443 -16.761 1.00 88.81 237 PHE A C 1
ATOM 1896 O O . PHE A 1 237 ? -10.993 -37.689 -17.573 1.00 88.81 237 PHE A O 1
ATOM 1903 N N . ARG A 1 238 ? -12.886 -38.312 -16.527 1.00 88.81 238 ARG A N 1
ATOM 1904 C CA . ARG A 1 238 ? -13.088 -39.549 -17.310 1.00 88.81 238 ARG A CA 1
ATOM 1905 C C . ARG A 1 238 ? -13.496 -39.251 -18.759 1.00 88.81 238 ARG A C 1
ATOM 1907 O O . ARG A 1 238 ? -13.008 -39.925 -19.663 1.00 88.81 238 ARG A O 1
ATOM 1914 N N . ALA A 1 239 ? -14.327 -38.236 -19.003 1.00 85.25 239 ALA A N 1
ATOM 1915 C CA . ALA A 1 239 ? -14.699 -37.819 -20.358 1.00 85.25 239 ALA A CA 1
ATOM 1916 C C . ALA A 1 239 ? -13.480 -37.327 -21.164 1.00 85.25 239 ALA A C 1
ATOM 1918 O O . ALA A 1 239 ? -13.284 -37.756 -22.300 1.00 85.25 239 ALA A O 1
ATOM 1919 N N . ILE A 1 240 ? -12.600 -36.526 -20.547 1.00 86.50 240 ILE A N 1
ATOM 1920 C CA . ILE A 1 240 ? -11.331 -36.100 -21.167 1.00 86.50 240 ILE A CA 1
ATOM 1921 C C . ILE A 1 240 ? -10.422 -37.300 -21.485 1.00 86.50 240 ILE A C 1
ATOM 1923 O O . ILE A 1 240 ? -9.762 -37.305 -22.524 1.00 86.50 240 ILE A O 1
ATOM 1927 N N . ALA A 1 241 ? -10.373 -38.318 -20.619 1.00 82.88 241 ALA A N 1
ATOM 1928 C CA . ALA A 1 241 ? -9.573 -39.520 -20.864 1.00 82.88 241 ALA A CA 1
ATOM 1929 C C . ALA A 1 241 ? -10.072 -40.310 -22.090 1.00 82.88 241 ALA A C 1
ATOM 1931 O O . ALA A 1 241 ? -9.268 -40.628 -22.963 1.00 82.88 241 ALA A O 1
ATOM 1932 N N . LYS A 1 242 ? -11.390 -40.520 -22.219 1.00 84.38 242 LYS A N 1
ATOM 1933 C CA . LYS A 1 242 ? -11.985 -41.171 -23.402 1.00 84.38 242 LYS A CA 1
ATOM 1934 C C . LYS A 1 242 ? -11.703 -40.406 -24.697 1.00 84.38 242 LYS A C 1
ATOM 1936 O O . LYS A 1 242 ? -11.419 -41.006 -25.728 1.00 84.38 242 LYS A O 1
ATOM 1941 N N . GLU A 1 243 ? -11.759 -39.077 -24.660 1.00 80.56 243 GLU A N 1
ATOM 1942 C CA . GLU A 1 243 ? -11.507 -38.263 -25.854 1.00 80.56 243 GLU A CA 1
ATOM 1943 C C . GLU A 1 243 ? -10.007 -38.200 -26.217 1.00 80.56 243 GLU A C 1
ATOM 1945 O O . GLU A 1 243 ? -9.654 -38.111 -27.391 1.00 80.56 243 GLU A O 1
ATOM 1950 N N . LYS A 1 244 ? -9.108 -38.351 -25.231 1.00 80.38 244 LYS A N 1
ATOM 1951 C CA . LYS A 1 244 ? -7.664 -38.545 -25.458 1.00 80.38 244 LYS A CA 1
ATOM 1952 C C . LYS A 1 244 ? -7.364 -39.844 -26.211 1.00 80.38 244 LYS A C 1
ATOM 1954 O O . LYS A 1 244 ? -6.484 -39.847 -27.071 1.00 80.38 244 LYS A O 1
ATOM 1959 N N . GLU A 1 245 ? -8.046 -40.932 -25.861 1.00 79.50 245 GLU A N 1
ATOM 1960 C CA . GLU A 1 245 ? -7.861 -42.246 -26.494 1.00 79.50 245 GLU A CA 1
ATOM 1961 C C . GLU A 1 245 ? -8.256 -42.197 -27.975 1.00 79.50 245 GLU A C 1
ATOM 1963 O O . GLU A 1 245 ? -7.470 -42.609 -28.825 1.00 79.50 245 GLU A O 1
ATOM 1968 N N . LYS A 1 246 ? -9.389 -41.560 -28.307 1.00 77.56 246 LYS A N 1
ATOM 1969 C CA . LYS A 1 246 ? -9.803 -41.327 -29.704 1.00 77.56 246 LYS A CA 1
ATOM 1970 C C . LYS A 1 246 ? -8.824 -40.468 -30.515 1.00 77.56 246 LYS A C 1
ATOM 1972 O O . LYS A 1 246 ? -8.700 -40.664 -31.717 1.00 77.56 246 LYS A O 1
ATOM 1977 N N . GLN A 1 247 ? -8.147 -39.507 -29.881 1.00 70.56 247 GLN A N 1
ATOM 1978 C CA . GLN A 1 247 ? -7.223 -38.567 -30.540 1.00 70.56 247 GLN A CA 1
ATOM 1979 C C . GLN A 1 247 ? -5.752 -39.042 -30.521 1.00 70.56 247 GLN A C 1
ATOM 1981 O O . GLN A 1 247 ? -4.828 -38.230 -30.610 1.00 70.56 247 GLN A O 1
ATOM 1986 N N . GLY A 1 248 ? -5.503 -40.350 -30.376 1.00 65.25 248 GLY A N 1
ATOM 1987 C CA . GLY A 1 248 ? -4.153 -40.923 -30.478 1.00 65.25 248 GLY A CA 1
ATOM 1988 C C . GLY A 1 248 ? -3.194 -40.472 -29.369 1.00 65.25 248 GLY A C 1
ATOM 1989 O O . GLY A 1 248 ? -1.990 -40.345 -29.583 1.00 65.25 248 GLY A O 1
ATOM 1990 N N . GLY A 1 249 ? -3.709 -40.168 -28.173 1.00 64.88 249 GLY A N 1
ATOM 1991 C CA . GLY A 1 249 ? -2.890 -39.878 -26.994 1.00 64.88 249 GLY A CA 1
ATOM 1992 C C . GLY A 1 249 ? -2.432 -38.422 -26.825 1.00 64.88 249 GLY A C 1
ATOM 1993 O O . GLY A 1 249 ? -1.938 -38.079 -25.745 1.00 64.88 249 GLY A O 1
ATOM 1994 N N . ARG A 1 250 ? -2.633 -37.534 -27.810 1.00 65.38 250 ARG A N 1
ATOM 1995 C CA . ARG A 1 250 ? -2.394 -36.083 -27.663 1.00 65.38 250 ARG A CA 1
ATOM 1996 C C . ARG A 1 250 ? -3.704 -35.348 -27.369 1.00 65.38 250 ARG A C 1
ATOM 1998 O O . ARG A 1 250 ? -4.634 -35.392 -28.157 1.00 65.38 250 ARG A O 1
ATOM 2005 N N . ILE A 1 251 ? -3.755 -34.619 -26.251 1.00 76.81 251 ILE A N 1
ATOM 2006 C CA . ILE A 1 251 ? -4.882 -33.734 -25.916 1.00 76.81 251 ILE A CA 1
ATOM 2007 C C . ILE A 1 251 ? -4.577 -32.320 -26.415 1.00 76.81 251 ILE A C 1
ATOM 2009 O O . ILE A 1 251 ? -3.558 -31.743 -26.032 1.00 76.81 251 ILE A O 1
ATOM 2013 N N . GLN A 1 252 ? -5.487 -31.736 -27.194 1.00 81.00 252 GLN A N 1
ATOM 2014 C CA . GLN A 1 252 ? -5.480 -30.307 -27.514 1.00 81.00 252 GLN A CA 1
ATOM 2015 C C . GLN A 1 252 ? -6.392 -29.515 -26.571 1.00 81.00 252 GLN A C 1
ATOM 2017 O O . GLN A 1 252 ? -7.384 -30.029 -26.051 1.00 81.00 252 GLN A O 1
ATOM 2022 N N . TRP A 1 253 ? -6.091 -28.226 -26.377 1.00 84.88 253 TRP A N 1
ATOM 2023 C CA . TRP A 1 253 ? -6.910 -27.348 -25.529 1.00 84.88 253 TRP A CA 1
ATOM 2024 C C . TRP A 1 253 ? -8.369 -27.259 -26.002 1.00 84.88 253 TRP A C 1
ATOM 2026 O O . TRP A 1 253 ? -9.274 -27.257 -25.172 1.00 84.88 253 TRP A O 1
ATOM 2036 N N . VAL A 1 254 ? -8.602 -27.259 -27.319 1.00 82.62 254 VAL A N 1
ATOM 2037 C CA . VAL A 1 254 ? -9.946 -27.222 -27.922 1.00 82.62 254 VAL A CA 1
ATOM 2038 C C . VAL A 1 254 ? -10.810 -28.389 -27.423 1.00 82.62 254 VAL A C 1
ATOM 2040 O O . VAL A 1 254 ? -11.946 -28.173 -27.006 1.00 82.62 254 VAL A O 1
ATOM 2043 N N . THR A 1 255 ? -10.241 -29.596 -27.361 1.00 84.00 255 THR A N 1
ATOM 2044 C CA . THR A 1 255 ? -10.893 -30.815 -26.855 1.00 84.00 255 THR A CA 1
ATOM 2045 C C . THR A 1 255 ? -11.269 -30.691 -25.371 1.00 84.00 255 THR A C 1
ATOM 2047 O O . THR A 1 255 ? -12.386 -31.026 -24.967 1.00 84.00 255 THR A O 1
ATOM 2050 N N . VAL A 1 256 ? -10.365 -30.144 -24.547 1.00 85.38 256 VAL A N 1
ATOM 2051 C CA . VAL A 1 256 ? -10.618 -29.892 -23.113 1.00 85.38 256 VAL A CA 1
ATOM 2052 C C . VAL A 1 256 ? -11.706 -28.833 -22.922 1.00 85.38 256 VAL A C 1
ATOM 2054 O O . VAL A 1 256 ? -12.574 -29.001 -22.067 1.00 85.38 256 VAL A O 1
ATOM 2057 N N . ARG A 1 257 ? -11.692 -27.767 -23.734 1.00 87.31 257 ARG A N 1
ATOM 2058 C CA . ARG A 1 257 ? -12.687 -26.689 -23.695 1.00 87.31 257 ARG A CA 1
ATOM 2059 C C . ARG A 1 257 ? -14.082 -27.195 -24.063 1.00 87.31 257 ARG A C 1
ATOM 2061 O O . ARG A 1 257 ? -15.012 -26.945 -23.307 1.00 87.31 257 ARG A O 1
ATOM 2068 N N . ALA A 1 258 ? -14.219 -27.945 -25.158 1.00 84.50 258 ALA A N 1
ATOM 2069 C CA . ALA A 1 258 ? -15.499 -28.523 -25.575 1.00 84.50 258 ALA A CA 1
ATOM 2070 C C . ALA A 1 258 ? -16.083 -29.461 -24.501 1.00 84.50 258 ALA A C 1
ATOM 2072 O O . ALA A 1 258 ? -17.262 -29.370 -24.159 1.00 84.50 258 ALA A O 1
ATOM 2073 N N . THR A 1 259 ? -15.236 -30.303 -23.895 1.00 86.38 259 THR A N 1
ATOM 2074 C CA . THR A 1 259 ? -15.651 -31.188 -22.793 1.00 86.38 259 THR A CA 1
ATOM 2075 C C . THR A 1 259 ? -16.110 -30.390 -21.565 1.00 86.38 259 THR A C 1
ATOM 2077 O O . THR A 1 259 ? -17.100 -30.752 -20.935 1.00 86.38 259 THR A O 1
ATOM 2080 N N . LEU A 1 260 ? -15.438 -29.276 -21.244 1.00 87.25 260 LEU A N 1
ATOM 2081 C CA . LEU A 1 260 ? -15.797 -28.399 -20.122 1.00 87.25 260 LEU A CA 1
ATOM 2082 C C . LEU A 1 260 ? -17.134 -27.681 -20.344 1.00 87.25 260 LEU A C 1
ATOM 2084 O O . LEU A 1 260 ? -17.973 -27.696 -19.446 1.00 87.25 260 LEU A O 1
ATOM 2088 N N . VAL A 1 261 ? -17.345 -27.090 -21.526 1.00 87.31 261 VAL A N 1
ATOM 2089 C CA . VAL A 1 261 ? -18.607 -26.415 -21.881 1.00 87.31 261 VAL A CA 1
ATOM 2090 C C . VAL A 1 261 ? -19.772 -27.399 -21.793 1.00 87.31 261 VAL A C 1
ATOM 2092 O O . VAL A 1 261 ? -20.769 -27.106 -21.134 1.00 87.31 261 VAL A O 1
ATOM 2095 N N . ARG A 1 262 ? -19.623 -28.606 -22.355 1.00 85.81 262 ARG A N 1
ATOM 2096 C CA . ARG A 1 262 ? -20.644 -29.659 -22.271 1.00 85.81 262 ARG A CA 1
ATOM 2097 C C . ARG A 1 262 ? -20.969 -30.041 -20.823 1.00 85.81 262 ARG A C 1
ATOM 2099 O O . ARG A 1 262 ? -22.129 -29.986 -20.436 1.00 85.81 262 ARG A O 1
ATOM 2106 N N . SER A 1 263 ? -19.962 -30.348 -19.998 1.00 85.06 263 SER A N 1
ATOM 2107 C CA . SER A 1 263 ? -20.187 -30.729 -18.592 1.00 85.06 263 SER A CA 1
ATOM 2108 C C . SER A 1 263 ? -20.827 -29.619 -17.750 1.00 85.06 263 SER A C 1
ATOM 2110 O O . SER A 1 263 ? -21.635 -29.909 -16.871 1.00 85.06 263 SER A O 1
ATOM 2112 N N . LEU A 1 264 ? -20.494 -28.352 -18.014 1.00 83.81 264 LEU A N 1
ATOM 2113 C CA . LEU A 1 264 ? -21.151 -27.206 -17.380 1.00 83.81 264 LEU A CA 1
ATOM 2114 C C . LEU A 1 264 ? -22.609 -27.054 -17.850 1.00 83.81 264 LEU A C 1
ATOM 2116 O O . LEU A 1 264 ? -23.476 -26.763 -17.029 1.00 83.81 264 LEU A O 1
ATOM 2120 N N . THR A 1 265 ? -22.887 -27.296 -19.135 1.00 81.75 265 THR A N 1
ATOM 2121 C CA . THR A 1 265 ? -24.233 -27.214 -19.733 1.00 81.75 265 THR A CA 1
ATOM 2122 C C . THR A 1 265 ? -25.161 -28.282 -19.171 1.00 81.75 265 THR A C 1
ATOM 2124 O O . THR A 1 265 ? -26.222 -27.959 -18.636 1.00 81.75 265 THR A O 1
ATOM 2127 N N . ASP A 1 266 ? -24.722 -29.541 -19.189 1.00 80.00 266 ASP A N 1
ATOM 2128 C CA . ASP A 1 266 ? -25.487 -30.672 -18.661 1.00 80.00 266 ASP A CA 1
ATOM 2129 C C . ASP A 1 266 ? -25.792 -30.465 -17.160 1.00 80.00 266 ASP A C 1
ATOM 2131 O O . ASP A 1 266 ? -26.924 -30.653 -16.702 1.00 80.00 266 ASP A O 1
ATOM 2135 N N . ARG A 1 267 ? -24.815 -29.947 -16.395 1.00 77.88 267 ARG A N 1
ATOM 2136 C CA . ARG A 1 267 ? -25.019 -29.548 -14.996 1.00 77.88 267 ARG A CA 1
ATOM 2137 C C . ARG A 1 267 ? -26.033 -28.412 -14.855 1.00 77.88 267 ARG A C 1
ATOM 2139 O O . ARG A 1 267 ? -26.899 -28.485 -13.979 1.00 77.88 267 ARG A O 1
ATOM 2146 N N . ARG A 1 268 ? -25.939 -27.358 -15.671 1.00 73.69 268 ARG A N 1
ATOM 2147 C CA . ARG A 1 268 ? -26.823 -26.186 -15.588 1.00 73.69 268 ARG A CA 1
ATOM 2148 C C . ARG A 1 268 ? -28.280 -26.581 -15.808 1.00 73.69 268 ARG A C 1
ATOM 2150 O O . ARG A 1 268 ? -29.125 -26.211 -14.996 1.00 73.69 268 ARG A O 1
ATOM 2157 N N . ILE A 1 269 ? -28.524 -27.424 -16.808 1.00 71.44 269 ILE A N 1
ATOM 2158 C CA . ILE A 1 269 ? -29.834 -28.005 -17.118 1.00 71.44 269 ILE A CA 1
ATOM 2159 C C . ILE A 1 269 ? -30.324 -28.890 -15.961 1.00 71.44 269 ILE A C 1
ATOM 2161 O O . ILE A 1 269 ? -31.451 -28.720 -15.505 1.00 71.44 269 ILE A O 1
ATOM 2165 N N . SER A 1 270 ? -29.472 -29.755 -15.395 1.00 66.56 270 SER A N 1
ATOM 2166 C CA . SER A 1 270 ? -29.859 -30.599 -14.246 1.00 66.56 270 SER A CA 1
ATOM 2167 C C . SER A 1 270 ? -30.175 -29.815 -12.957 1.00 66.56 270 SER A C 1
ATOM 2169 O O . SER A 1 270 ? -30.943 -30.284 -12.116 1.00 66.56 270 SER A O 1
ATOM 2171 N N . THR A 1 271 ? -29.609 -28.612 -12.799 1.00 61.81 271 THR A N 1
ATOM 2172 C CA . THR A 1 271 ? -29.783 -27.765 -11.603 1.00 61.81 271 THR A CA 1
ATOM 2173 C C . THR A 1 271 ? -31.002 -26.835 -11.716 1.00 61.81 271 THR A C 1
ATOM 2175 O O . THR A 1 271 ? -31.522 -26.364 -10.701 1.00 61.81 271 THR A O 1
ATOM 2178 N N . PHE A 1 272 ? -31.487 -26.550 -12.929 1.00 49.28 272 PHE A N 1
ATOM 2179 C CA . PHE A 1 272 ? -32.571 -25.593 -13.164 1.00 49.28 272 PHE A CA 1
ATOM 2180 C C . PHE A 1 272 ? -33.951 -26.249 -12.982 1.00 49.28 272 PHE A C 1
ATOM 2182 O O . PHE A 1 272 ? -34.513 -26.834 -13.903 1.00 49.28 272 PHE A O 1
ATOM 2189 N N . ARG A 1 273 ? -34.509 -26.171 -11.764 1.00 47.16 273 ARG A N 1
ATOM 2190 C CA . ARG A 1 273 ? -35.720 -26.928 -11.373 1.00 47.16 273 ARG A CA 1
ATOM 2191 C C . ARG A 1 273 ? -36.899 -26.083 -10.864 1.00 47.16 273 ARG A C 1
ATOM 2193 O O . ARG A 1 273 ? -37.732 -26.603 -10.128 1.00 47.16 273 ARG A O 1
ATOM 2200 N N . ALA A 1 274 ? -36.956 -24.788 -11.195 1.00 39.44 274 ALA A N 1
ATOM 2201 C CA . ALA A 1 274 ? -37.844 -23.833 -10.515 1.00 39.44 274 ALA A CA 1
ATOM 2202 C C . ALA A 1 274 ? -38.473 -22.745 -11.415 1.00 39.44 274 ALA A C 1
ATOM 2204 O O . ALA A 1 274 ? -38.521 -21.574 -11.036 1.00 39.44 274 ALA A O 1
ATOM 2205 N N . THR A 1 275 ? -38.967 -23.095 -12.605 1.00 38.22 275 THR A N 1
ATOM 2206 C CA . THR A 1 275 ? -39.850 -22.201 -13.381 1.00 38.22 275 THR A CA 1
ATOM 2207 C C . THR A 1 275 ? -40.782 -23.035 -14.260 1.00 38.22 275 THR A C 1
ATOM 2209 O O . THR A 1 275 ? -40.317 -23.928 -14.962 1.00 38.22 275 THR A O 1
ATOM 2212 N N . CYS A 1 276 ? -42.088 -22.773 -14.189 1.00 41.34 276 CYS A N 1
ATOM 2213 C CA . CYS A 1 276 ? -43.108 -23.395 -15.035 1.00 41.34 276 CYS A CA 1
ATOM 2214 C C . CYS A 1 276 ? -43.828 -22.294 -15.814 1.00 41.34 276 CYS A C 1
ATOM 2216 O O . CYS A 1 276 ? -44.190 -21.274 -15.226 1.00 41.34 276 CYS A O 1
ATOM 2218 N N . THR A 1 277 ? -44.068 -22.521 -17.099 1.00 50.38 277 THR A N 1
ATOM 2219 C CA . THR A 1 277 ? -44.887 -21.667 -17.965 1.00 50.38 277 THR A CA 1
ATOM 2220 C C . THR A 1 277 ? -46.112 -22.454 -18.423 1.00 50.38 277 THR A C 1
ATOM 2222 O O . THR A 1 277 ? -46.043 -23.663 -18.644 1.00 50.38 277 THR A O 1
ATOM 2225 N N . GLN A 1 278 ? -47.262 -21.790 -18.517 1.00 60.97 278 GLN A N 1
ATOM 2226 C CA . GLN A 1 278 ? -48.483 -22.404 -19.040 1.00 60.97 278 GLN A CA 1
ATOM 2227 C C . GLN A 1 278 ? -48.488 -22.284 -20.562 1.00 60.97 278 GLN A C 1
ATOM 2229 O O . GLN A 1 278 ? -48.218 -21.211 -21.100 1.00 60.97 278 GLN A O 1
ATOM 2234 N N . LYS A 1 279 ? -48.764 -23.397 -21.242 1.00 70.19 279 LYS A N 1
ATOM 2235 C CA . LYS A 1 279 ? -48.907 -23.480 -22.695 1.00 70.19 279 LYS A CA 1
ATOM 2236 C C . LYS A 1 279 ? -50.338 -23.923 -22.974 1.00 70.19 279 LYS A C 1
ATOM 2238 O O . LYS A 1 279 ? -50.849 -24.811 -22.298 1.00 70.19 279 LYS A O 1
ATOM 2243 N N . GLU A 1 280 ? -50.995 -23.291 -23.932 1.00 80.44 280 GLU A N 1
ATOM 2244 C CA . GLU A 1 280 ? -52.385 -23.588 -24.272 1.00 80.44 280 GLU A CA 1
ATOM 2245 C C . GLU A 1 280 ? -52.438 -24.266 -25.632 1.00 80.44 280 GLU A C 1
ATOM 2247 O O . GLU A 1 280 ? -51.984 -23.695 -26.620 1.00 80.44 280 GLU A O 1
ATOM 2252 N N . LEU A 1 281 ? -52.962 -25.490 -25.679 1.00 83.25 281 LEU A N 1
ATOM 2253 C CA . LEU A 1 281 ? -53.158 -26.249 -26.916 1.00 83.25 281 LEU A CA 1
ATOM 2254 C C . LEU A 1 281 ? -54.491 -27.021 -26.854 1.00 83.25 281 LEU A C 1
ATOM 2256 O O . LEU A 1 281 ? -55.003 -27.267 -25.754 1.00 83.25 281 LEU A O 1
ATOM 2260 N N . PRO A 1 282 ? -55.067 -27.417 -28.004 1.00 85.00 282 PRO A N 1
ATOM 2261 C CA . PRO A 1 282 ? -56.243 -28.283 -28.048 1.00 85.00 282 PRO A CA 1
ATOM 2262 C C . PRO A 1 282 ? -55.989 -29.654 -27.407 1.00 85.00 282 PRO A C 1
ATOM 2264 O O . PRO A 1 282 ? -54.871 -30.173 -27.447 1.00 85.00 282 PRO A O 1
ATOM 2267 N N . LEU A 1 283 ? -57.045 -30.284 -26.884 1.00 83.12 283 LEU A N 1
ATOM 2268 C CA . LEU A 1 283 ? -56.971 -31.596 -26.222 1.00 83.12 283 LEU A CA 1
ATOM 2269 C C . LEU A 1 283 ? -56.310 -32.678 -27.093 1.00 83.12 283 LEU A C 1
ATOM 2271 O O . LEU A 1 283 ? -55.480 -33.444 -26.610 1.00 83.12 283 LEU A O 1
ATOM 2275 N N . SER A 1 284 ? -56.635 -32.706 -28.388 1.00 78.25 284 SER A N 1
ATOM 2276 C CA . SER A 1 284 ? -56.060 -33.642 -29.363 1.00 78.25 284 SER A CA 1
ATOM 2277 C C . SER A 1 284 ? -54.542 -33.499 -29.498 1.00 78.25 284 SER A C 1
ATOM 2279 O O . SER A 1 284 ? -53.839 -34.497 -29.632 1.00 78.25 284 SER A O 1
ATOM 2281 N N . VAL A 1 285 ? -54.017 -32.274 -29.410 1.00 81.38 285 VAL A N 1
ATOM 2282 C CA . VAL A 1 285 ? -52.576 -32.004 -29.489 1.00 81.38 285 VAL A CA 1
ATOM 2283 C C . VAL A 1 285 ? -51.869 -32.476 -28.218 1.00 81.38 285 VAL A C 1
ATOM 2285 O O . VAL A 1 285 ? -50.795 -33.065 -28.314 1.00 81.38 285 VAL A O 1
ATOM 2288 N N . TRP A 1 286 ? -52.476 -32.292 -27.041 1.00 81.19 286 TRP A N 1
ATOM 2289 C CA . TRP A 1 286 ? -51.919 -32.797 -25.783 1.00 81.19 286 TRP A CA 1
ATOM 2290 C C . TRP A 1 286 ? -51.891 -34.325 -25.715 1.00 81.19 286 TRP A C 1
ATOM 2292 O O . TRP A 1 286 ? -50.854 -34.899 -25.378 1.00 81.19 286 TRP A O 1
ATOM 2302 N N . VAL A 1 287 ? -52.985 -34.989 -26.096 1.00 81.62 287 VAL A N 1
ATOM 2303 C CA . VAL A 1 287 ? -53.060 -36.459 -26.119 1.00 81.62 287 VAL A CA 1
ATOM 2304 C C . VAL A 1 287 ? -52.069 -37.041 -27.136 1.00 81.62 287 VAL A C 1
ATOM 2306 O O . VAL A 1 287 ? -51.343 -37.978 -26.809 1.00 81.62 287 VAL A O 1
ATOM 2309 N N . ASN A 1 288 ? -51.924 -36.430 -28.319 1.00 75.81 288 ASN A N 1
ATOM 2310 C CA . ASN A 1 288 ? -50.908 -36.831 -29.304 1.00 75.81 288 ASN A CA 1
ATOM 2311 C C . ASN A 1 288 ? -49.460 -36.583 -28.830 1.00 75.81 288 ASN A C 1
ATOM 2313 O O . ASN A 1 288 ? -48.543 -37.257 -29.289 1.00 75.81 288 ASN A O 1
ATOM 2317 N N . GLN A 1 289 ? -49.239 -35.648 -27.898 1.00 66.06 289 GLN A N 1
ATOM 2318 C CA . GLN A 1 289 ? -47.953 -35.451 -27.211 1.00 66.06 289 GLN A CA 1
ATOM 2319 C C . GLN A 1 289 ? -47.750 -36.402 -26.012 1.00 66.06 289 GLN A C 1
ATOM 2321 O O . GLN A 1 289 ? -46.764 -36.266 -25.288 1.00 66.06 289 GLN A O 1
ATOM 2326 N N . GLY A 1 290 ? -48.652 -37.368 -25.798 1.00 66.19 290 GLY A N 1
ATOM 2327 C CA . GLY A 1 290 ? -48.543 -38.393 -24.758 1.00 66.19 290 GLY A CA 1
ATOM 2328 C C . GLY A 1 290 ? -49.040 -37.970 -23.372 1.00 66.19 290 GLY A C 1
ATOM 2329 O O . GLY A 1 290 ? -48.693 -38.620 -22.387 1.00 66.19 290 GLY A O 1
ATOM 2330 N N . TRP A 1 291 ? -49.826 -36.893 -23.266 1.00 73.00 291 TRP A N 1
ATOM 2331 C CA . TRP A 1 291 ? -50.428 -36.475 -21.996 1.00 73.00 291 TRP A CA 1
ATOM 2332 C C . TRP A 1 291 ? -51.741 -37.212 -21.726 1.00 73.00 291 TRP A C 1
ATOM 2334 O O . TRP A 1 291 ? -52.570 -37.376 -22.621 1.00 73.00 291 TRP A O 1
ATOM 2344 N N . ASP A 1 292 ? -51.948 -37.622 -20.472 1.00 78.50 292 ASP A N 1
ATOM 2345 C CA . ASP A 1 292 ? -53.179 -38.299 -20.066 1.00 78.50 292 ASP A CA 1
ATOM 2346 C C . ASP A 1 292 ? -54.393 -37.365 -20.188 1.00 78.50 292 ASP A C 1
ATOM 2348 O O . ASP A 1 292 ? -54.409 -36.256 -19.643 1.00 78.50 292 ASP A O 1
ATOM 2352 N N . LYS A 1 293 ? -55.422 -37.840 -20.898 1.00 82.06 293 LYS A N 1
ATOM 2353 C CA . LYS A 1 293 ? -56.621 -37.067 -21.231 1.00 82.06 293 LYS A CA 1
ATOM 2354 C C . LYS A 1 293 ? -57.322 -36.507 -19.986 1.00 82.06 293 LYS A C 1
ATOM 2356 O O . LYS A 1 293 ? -57.712 -35.342 -19.998 1.00 82.06 293 LYS A O 1
ATOM 2361 N N . THR A 1 294 ? -57.420 -37.287 -18.907 1.00 79.25 294 THR A N 1
ATOM 2362 C CA . THR A 1 294 ? -58.123 -36.878 -17.676 1.00 79.25 294 THR A CA 1
ATOM 2363 C C . THR A 1 294 ? -57.382 -35.763 -16.934 1.00 79.25 294 THR A C 1
ATOM 2365 O O . THR A 1 294 ? -57.996 -34.862 -16.365 1.00 79.25 294 THR A O 1
ATOM 2368 N N . LEU A 1 295 ? -56.047 -35.774 -17.001 1.00 75.25 295 LEU A N 1
ATOM 2369 C CA . LEU A 1 295 ? -55.174 -34.758 -16.411 1.00 75.25 295 LEU A CA 1
ATOM 2370 C C . LEU A 1 295 ? -55.204 -33.437 -17.192 1.00 75.25 295 LEU A C 1
ATOM 2372 O O . LEU A 1 295 ? -55.131 -32.363 -16.593 1.00 75.25 295 LEU A O 1
ATOM 2376 N N . VAL A 1 296 ? -55.326 -33.510 -18.520 1.00 76.56 296 VAL A N 1
ATOM 2377 C CA . VAL A 1 296 ? -55.463 -32.330 -19.387 1.00 76.56 296 VAL A CA 1
ATOM 2378 C C . VAL A 1 296 ? -56.844 -31.696 -19.217 1.00 76.56 296 VAL A C 1
ATOM 2380 O O . VAL A 1 296 ? -56.932 -30.479 -19.072 1.00 76.56 296 VAL A O 1
ATOM 2383 N N . GLU A 1 297 ? -57.911 -32.498 -19.155 1.00 78.88 297 GLU A N 1
ATOM 2384 C CA . GLU A 1 297 ? -59.285 -32.013 -18.946 1.00 78.88 297 GLU A CA 1
ATOM 2385 C C . GLU A 1 297 ? -59.488 -31.338 -17.576 1.00 78.88 297 GLU A C 1
ATOM 2387 O O . GLU A 1 297 ? -60.291 -30.412 -17.466 1.00 78.88 297 GLU A O 1
ATOM 2392 N N . ALA A 1 298 ? -58.712 -31.731 -16.559 1.00 76.44 298 ALA A N 1
ATOM 2393 C CA . ALA A 1 298 ? -58.688 -31.095 -15.239 1.00 76.44 298 ALA A CA 1
ATOM 2394 C C . ALA A 1 298 ? -57.922 -29.751 -15.186 1.00 76.44 298 ALA A C 1
ATOM 2396 O O . ALA A 1 298 ? -57.957 -29.063 -14.162 1.00 76.44 298 ALA A O 1
ATOM 2397 N N . CYS A 1 299 ? -57.207 -29.365 -16.250 1.00 74.31 299 CYS A N 1
ATOM 2398 C CA . CYS A 1 299 ? -56.507 -28.080 -16.325 1.00 74.31 299 CYS A CA 1
ATOM 2399 C C . CYS A 1 299 ? -57.457 -26.943 -16.765 1.00 74.31 299 CYS A C 1
ATOM 2401 O O . CYS A 1 299 ? -58.441 -27.200 -17.463 1.00 74.31 299 CYS A O 1
ATOM 2403 N N . PRO A 1 300 ? -57.168 -25.669 -16.416 1.00 75.94 300 PRO A N 1
ATOM 2404 C CA . PRO A 1 300 ? -57.979 -24.536 -16.855 1.00 75.94 300 PRO A CA 1
ATOM 2405 C C . PRO A 1 300 ? -58.090 -24.511 -18.378 1.00 75.94 300 PRO A C 1
ATOM 2407 O O . PRO A 1 300 ? -57.079 -24.586 -19.079 1.00 75.94 300 PRO A O 1
ATOM 2410 N N . ASN A 1 301 ? -59.313 -24.403 -18.887 1.00 81.31 301 ASN A N 1
ATOM 2411 C CA . ASN A 1 301 ? -59.579 -24.372 -20.316 1.00 81.31 301 ASN A CA 1
ATOM 2412 C C . ASN A 1 301 ? -60.302 -23.083 -20.714 1.00 81.31 301 ASN A C 1
ATOM 2414 O O . ASN A 1 301 ? -60.977 -22.449 -19.900 1.00 81.31 301 ASN A O 1
ATOM 2418 N N . ARG A 1 302 ? -60.123 -22.683 -21.972 1.00 78.12 302 ARG A N 1
ATOM 2419 C CA . ARG A 1 302 ? -60.869 -21.594 -22.605 1.00 78.12 302 ARG A CA 1
ATOM 2420 C C . ARG A 1 302 ? -61.198 -21.966 -24.042 1.00 78.12 302 ARG A C 1
ATOM 2422 O O . ARG A 1 302 ? -60.482 -22.750 -24.664 1.00 78.12 302 ARG A O 1
ATOM 2429 N N . PHE A 1 303 ? -62.280 -21.414 -24.573 1.00 77.44 303 PHE A N 1
ATOM 2430 C CA . PHE A 1 303 ? -62.532 -21.490 -26.007 1.00 77.44 303 PHE A CA 1
ATOM 2431 C C . PHE A 1 303 ? -61.577 -20.527 -26.727 1.00 77.44 303 PHE A C 1
ATOM 2433 O O . PHE A 1 303 ? -61.354 -19.416 -26.244 1.00 77.44 303 PHE A O 1
ATOM 2440 N N . SER A 1 304 ? -60.958 -20.971 -27.822 1.00 69.00 304 SER A N 1
ATOM 2441 C CA . SER A 1 304 ? -60.071 -20.141 -28.642 1.00 69.00 304 SER A CA 1
ATOM 2442 C C . SER A 1 304 ? -60.736 -19.878 -29.986 1.00 69.00 304 SER A C 1
ATOM 2444 O O . SER A 1 304 ? -60.835 -20.781 -30.819 1.00 69.00 304 SER A O 1
ATOM 2446 N N . ASP A 1 305 ? -61.161 -18.633 -30.196 1.00 69.81 305 ASP A N 1
ATOM 2447 C CA . ASP A 1 305 ? -61.841 -18.202 -31.424 1.00 69.81 305 ASP A CA 1
ATOM 2448 C C . ASP A 1 305 ? -60.944 -18.348 -32.669 1.00 69.81 305 ASP A C 1
ATOM 2450 O O . ASP A 1 305 ? -61.436 -18.601 -33.764 1.00 69.81 305 ASP A O 1
ATOM 2454 N N . GLU A 1 306 ? -59.618 -18.265 -32.497 1.00 66.25 306 GLU A N 1
ATOM 2455 C CA . GLU A 1 306 ? -58.618 -18.429 -33.566 1.00 66.25 306 GLU A CA 1
ATOM 2456 C C . GLU A 1 306 ? -58.468 -19.882 -34.051 1.00 66.25 306 GLU A C 1
ATOM 2458 O O . GLU A 1 306 ? -58.084 -20.113 -35.196 1.00 66.25 306 GLU A O 1
ATOM 2463 N N . LEU A 1 307 ? -58.749 -20.867 -33.188 1.00 67.19 307 LEU A N 1
ATOM 2464 C CA . LEU A 1 307 ? -58.576 -22.298 -33.480 1.00 67.19 307 LEU A CA 1
ATOM 2465 C C . LEU A 1 307 ? -59.905 -23.066 -33.576 1.00 67.19 307 LEU A C 1
ATOM 2467 O O . LEU A 1 307 ? -59.892 -24.261 -33.870 1.00 67.19 307 LEU A O 1
ATOM 2471 N N . GLY A 1 308 ? -61.041 -22.416 -33.303 1.00 72.62 308 GLY A N 1
ATOM 2472 C CA . GLY A 1 308 ? -62.377 -23.021 -33.367 1.00 72.62 308 GLY A CA 1
ATOM 2473 C C . GLY A 1 308 ? -62.603 -24.179 -32.386 1.00 72.62 308 GLY A C 1
ATOM 2474 O O . GLY A 1 308 ? -63.492 -25.001 -32.598 1.00 72.62 308 GLY A O 1
ATOM 2475 N N . THR A 1 309 ? -61.786 -24.286 -31.334 1.00 79.75 309 THR A N 1
ATOM 2476 C CA . THR A 1 309 ? -61.794 -25.415 -30.393 1.00 79.75 309 THR A CA 1
ATOM 2477 C C . THR A 1 309 ? -61.422 -24.977 -28.977 1.00 79.75 309 THR A C 1
ATOM 2479 O O . THR A 1 309 ? -60.783 -23.947 -28.753 1.00 79.75 309 THR A O 1
ATOM 2482 N N . GLN A 1 310 ? -61.795 -25.800 -27.999 1.00 79.19 310 GLN A N 1
ATOM 2483 C CA . GLN A 1 310 ? -61.415 -25.628 -26.602 1.00 79.19 310 GLN A CA 1
ATOM 2484 C C . GLN A 1 310 ? -59.924 -25.960 -26.410 1.00 79.19 310 GLN A C 1
ATOM 2486 O O . GLN A 1 310 ? -59.456 -27.031 -26.813 1.00 79.19 310 GLN A O 1
ATOM 2491 N N . VAL A 1 311 ? -59.176 -25.025 -25.819 1.00 84.81 311 VAL A N 1
ATOM 2492 C CA . VAL A 1 311 ? -57.745 -25.156 -25.506 1.00 84.81 311 VAL A CA 1
ATOM 2493 C C . VAL A 1 311 ? -57.535 -25.277 -24.001 1.00 84.81 311 VAL A C 1
ATOM 2495 O O . VAL A 1 311 ? -58.233 -24.646 -23.207 1.00 84.81 311 VAL A O 1
ATOM 2498 N N . TYR A 1 312 ? -56.559 -26.094 -23.611 1.00 83.88 312 TYR A N 1
ATOM 2499 C CA . TYR A 1 312 ? -56.280 -26.462 -22.224 1.00 83.88 312 TYR A CA 1
ATOM 2500 C C . TYR A 1 312 ? -54.895 -25.941 -21.833 1.00 83.88 312 TYR A C 1
ATOM 2502 O O . TYR A 1 312 ? -53.906 -26.215 -22.524 1.00 83.88 312 TYR A O 1
ATOM 2510 N N . ALA A 1 313 ? -54.832 -25.179 -20.738 1.00 78.81 313 ALA A N 1
ATOM 2511 C CA . ALA A 1 313 ? -53.640 -24.498 -20.240 1.00 78.81 313 ALA A CA 1
ATOM 2512 C C . ALA A 1 313 ? -52.771 -25.435 -19.382 1.00 78.81 313 ALA A C 1
ATOM 2514 O O . ALA A 1 313 ? -52.751 -25.353 -18.149 1.00 78.81 313 ALA A O 1
ATOM 2515 N N . VAL A 1 314 ? -52.043 -26.340 -20.037 1.00 76.38 314 VAL A N 1
ATOM 2516 C CA . VAL A 1 314 ? -51.168 -27.309 -19.365 1.00 76.38 314 VAL A CA 1
ATOM 2517 C C . VAL A 1 314 ? -49.823 -26.643 -19.013 1.00 76.38 314 VAL A C 1
ATOM 2519 O O . VAL A 1 314 ? -49.196 -26.006 -19.866 1.00 76.38 314 VAL A O 1
ATOM 2522 N N . PRO A 1 315 ? -49.336 -26.751 -17.761 1.00 62.16 315 PRO A N 1
ATOM 2523 C CA . PRO A 1 315 ? -48.026 -26.233 -17.375 1.00 62.16 315 PRO A CA 1
ATOM 2524 C C . PRO A 1 315 ? -46.900 -27.140 -17.899 1.00 62.16 315 PRO A C 1
ATOM 2526 O O . PRO A 1 315 ? -46.624 -28.202 -17.337 1.00 62.16 315 PRO A O 1
ATOM 2529 N N . VAL A 1 316 ? -46.215 -26.698 -18.954 1.00 57.34 316 VAL A N 1
ATOM 2530 C CA . VAL A 1 316 ? -45.150 -27.454 -19.635 1.00 57.34 316 VAL A CA 1
ATOM 2531 C C . VAL A 1 316 ? -43.772 -26.863 -19.329 1.00 57.34 316 VAL A C 1
ATOM 2533 O O . VAL A 1 316 ? -43.625 -25.695 -18.969 1.00 57.34 316 VAL A O 1
ATOM 2536 N N . ARG A 1 317 ? -42.740 -27.709 -19.400 1.00 60.06 317 ARG A N 1
ATOM 2537 C CA . ARG A 1 317 ? -41.349 -27.366 -19.083 1.00 60.06 317 ARG A CA 1
ATOM 2538 C C . ARG A 1 317 ? -40.503 -27.457 -20.347 1.00 60.06 317 ARG A C 1
ATOM 2540 O O . ARG A 1 317 ? -40.277 -28.557 -20.840 1.00 60.06 317 ARG A O 1
ATOM 2547 N N . GLU A 1 318 ? -39.994 -26.327 -20.821 1.00 54.44 318 GLU A N 1
ATOM 2548 C CA . GLU A 1 318 ? -39.067 -26.265 -21.955 1.00 54.44 318 GLU A CA 1
ATOM 2549 C C . GLU A 1 318 ? -37.797 -25.499 -21.549 1.00 54.44 318 GLU A C 1
ATOM 2551 O O . GLU A 1 318 ? -37.860 -24.431 -20.943 1.00 54.44 318 GLU A O 1
ATOM 2556 N N . LEU A 1 319 ? -36.634 -26.072 -21.867 1.00 56.09 319 LEU A N 1
ATOM 2557 C CA . LEU A 1 319 ? -35.309 -25.454 -21.769 1.00 56.09 319 LEU A CA 1
ATOM 2558 C C . LEU A 1 319 ? -34.520 -25.907 -22.996 1.00 56.09 319 LEU A C 1
ATOM 2560 O O . LEU A 1 319 ? -34.304 -27.109 -23.168 1.00 56.09 319 LEU A O 1
ATOM 2564 N N . SER A 1 320 ? -34.084 -24.978 -23.849 1.00 61.75 320 SER A N 1
ATOM 2565 C CA . SER A 1 320 ? -33.287 -25.346 -25.019 1.00 61.75 320 SER A CA 1
ATOM 2566 C C . SER A 1 320 ? -31.826 -25.582 -24.605 1.00 61.75 320 SER A C 1
ATOM 2568 O O . SER A 1 320 ? -31.170 -24.730 -24.000 1.00 61.75 320 SER A O 1
ATOM 2570 N N . TRP A 1 321 ? -31.298 -26.772 -24.914 1.00 71.56 321 TRP A N 1
ATOM 2571 C CA . TRP A 1 321 ? -29.904 -27.127 -24.602 1.00 71.56 321 TRP A CA 1
ATOM 2572 C C . TRP A 1 321 ? -28.916 -26.186 -25.318 1.00 71.56 321 TRP A C 1
ATOM 2574 O O . TRP A 1 321 ? -27.876 -25.839 -24.763 1.00 71.56 321 TRP A O 1
ATOM 2584 N N . GLY A 1 322 ? -29.277 -25.713 -26.519 1.00 64.62 322 GLY A N 1
ATOM 2585 C CA . GLY A 1 322 ? -28.461 -24.806 -27.330 1.00 64.62 322 GLY A CA 1
ATOM 2586 C C . GLY A 1 322 ? -28.242 -23.420 -26.712 1.00 64.62 322 GLY A C 1
ATOM 2587 O O . GLY A 1 322 ? -27.127 -22.905 -26.778 1.00 64.62 322 GLY A O 1
ATOM 2588 N N . GLU A 1 323 ? -29.252 -22.824 -26.069 1.00 72.94 323 GLU A N 1
ATOM 2589 C CA . GLU A 1 323 ? -29.097 -21.509 -25.427 1.00 72.94 323 GLU A CA 1
ATOM 2590 C C . GLU A 1 323 ? -28.175 -21.552 -24.208 1.00 72.94 323 GLU A C 1
ATOM 2592 O O . GLU A 1 323 ? -27.331 -20.670 -24.042 1.00 72.94 323 GLU A O 1
ATOM 2597 N N . GLU A 1 324 ? -28.319 -22.561 -23.343 1.00 77.69 324 GLU A N 1
ATOM 2598 C CA . GLU A 1 324 ? -27.437 -22.703 -22.180 1.00 77.69 324 GLU A CA 1
ATOM 2599 C C . GLU A 1 324 ? -26.015 -23.093 -22.608 1.00 77.69 324 GLU A C 1
ATOM 2601 O O . GLU A 1 324 ? -25.057 -22.546 -22.059 1.00 77.69 324 GLU A O 1
ATOM 2606 N N . TYR A 1 325 ? -25.863 -23.933 -23.642 1.00 80.75 325 TYR A N 1
ATOM 2607 C CA . TYR A 1 325 ? -24.558 -24.238 -24.236 1.00 80.75 325 TYR A CA 1
ATOM 2608 C C . TYR A 1 325 ? -23.852 -22.966 -24.726 1.00 80.75 325 TYR A C 1
ATOM 2610 O O . TYR A 1 325 ? -22.699 -22.724 -24.367 1.00 80.75 325 TYR A O 1
ATOM 2618 N N . ALA A 1 326 ? -24.551 -22.109 -25.478 1.00 74.81 326 ALA A N 1
ATOM 2619 C CA . ALA A 1 326 ? -23.994 -20.861 -25.999 1.00 74.81 326 ALA A CA 1
ATOM 2620 C C . ALA A 1 326 ? -23.581 -19.880 -24.883 1.00 74.81 326 ALA A C 1
ATOM 2622 O O . ALA A 1 326 ? -22.485 -19.316 -24.935 1.00 74.81 326 ALA A O 1
ATOM 2623 N N . LYS A 1 327 ? -24.409 -19.711 -23.839 1.00 80.56 327 LYS A N 1
ATOM 2624 C CA . LYS A 1 327 ? -24.088 -18.858 -22.672 1.00 80.56 327 LYS A CA 1
ATOM 2625 C C . LYS A 1 327 ? -22.827 -19.341 -21.949 1.00 80.56 327 LYS A C 1
ATOM 2627 O O . LYS A 1 327 ? -21.972 -18.539 -21.570 1.00 80.56 327 LYS A O 1
ATOM 2632 N N . ILE A 1 328 ? -22.700 -20.654 -21.769 1.00 83.75 328 ILE A N 1
ATOM 2633 C CA . ILE A 1 328 ? -21.576 -21.280 -21.066 1.00 83.75 328 ILE A CA 1
ATOM 2634 C C . ILE A 1 328 ? -20.304 -21.254 -21.920 1.00 83.75 328 ILE A C 1
ATOM 2636 O O . ILE A 1 328 ? -19.222 -20.984 -21.394 1.00 83.75 328 ILE A O 1
ATOM 2640 N N . GLU A 1 329 ? -20.410 -21.449 -23.236 1.00 84.19 329 GLU A N 1
ATOM 2641 C CA . GLU A 1 329 ? -19.284 -21.269 -24.154 1.00 84.19 329 GLU A CA 1
ATOM 2642 C C . GLU A 1 329 ? -18.767 -19.822 -24.128 1.00 84.19 329 GLU A C 1
ATOM 2644 O O . GLU A 1 329 ? -17.560 -19.605 -23.988 1.00 84.19 329 GLU A O 1
ATOM 2649 N N . GLU A 1 330 ? -19.659 -18.825 -24.162 1.00 83.50 330 GLU A N 1
ATOM 2650 C CA . GLU A 1 330 ? -19.274 -17.412 -24.073 1.00 83.50 330 GLU A CA 1
ATOM 2651 C C . GLU A 1 330 ? -18.558 -17.094 -22.748 1.00 83.50 330 GLU A C 1
ATOM 2653 O O . GLU A 1 330 ? -17.526 -16.415 -22.736 1.00 83.50 330 GLU A O 1
ATOM 2658 N N . GLN A 1 331 ? -19.053 -17.639 -21.631 1.00 81.50 331 GLN A N 1
ATOM 2659 C CA . GLN A 1 331 ? -18.456 -17.489 -20.303 1.00 81.50 331 GLN A CA 1
ATOM 2660 C C . GLN A 1 331 ? -17.044 -18.100 -20.228 1.00 81.50 331 GLN A C 1
ATOM 2662 O O . GLN A 1 331 ? -16.103 -17.436 -19.775 1.00 81.50 331 GLN A O 1
ATOM 2667 N N . VAL A 1 332 ? -16.852 -19.321 -20.741 1.00 82.69 332 VAL A N 1
ATOM 2668 C CA . VAL A 1 332 ? -15.536 -19.984 -20.787 1.00 82.69 332 VAL A CA 1
ATOM 2669 C C . VAL A 1 332 ? -14.561 -19.229 -21.705 1.00 82.69 332 VAL A C 1
ATOM 2671 O O . VAL A 1 332 ? -13.406 -19.011 -21.327 1.00 82.69 332 VAL A O 1
ATOM 2674 N N . LEU A 1 333 ? -15.014 -18.748 -22.869 1.00 81.00 333 LEU A N 1
ATOM 2675 C CA . LEU A 1 333 ? -14.203 -17.936 -23.789 1.00 81.00 333 LEU A CA 1
ATOM 2676 C C . LEU A 1 333 ? -13.818 -16.571 -23.194 1.00 81.00 333 LEU A C 1
ATOM 2678 O O . LEU A 1 333 ? -12.709 -16.076 -23.425 1.00 81.00 333 LEU A O 1
ATOM 2682 N N . ARG A 1 334 ? -14.702 -15.953 -22.402 1.00 79.06 334 ARG A N 1
ATOM 2683 C CA . ARG A 1 334 ? -14.419 -14.707 -21.674 1.00 79.06 334 ARG A CA 1
ATOM 2684 C C . ARG A 1 334 ? -13.303 -14.920 -20.647 1.00 79.06 334 ARG A C 1
ATOM 2686 O O . ARG A 1 334 ? -12.334 -14.157 -20.632 1.00 79.06 334 ARG A O 1
ATOM 2693 N N . HIS A 1 335 ? -13.383 -15.999 -19.867 1.00 79.62 335 HIS A N 1
ATOM 2694 C CA . HIS A 1 335 ? -12.335 -16.397 -18.922 1.00 79.62 335 HIS A CA 1
ATOM 2695 C C . HIS A 1 335 ? -10.995 -16.710 -19.616 1.00 79.62 335 HIS A C 1
ATOM 2697 O O . HIS A 1 335 ? -9.948 -16.272 -19.134 1.00 79.62 335 HIS A O 1
ATOM 2703 N N . GLU A 1 336 ? -11.008 -17.361 -20.785 1.00 80.19 336 GLU A N 1
ATOM 2704 C CA . GLU A 1 336 ? -9.806 -17.620 -21.595 1.00 80.19 336 GLU A CA 1
ATOM 2705 C C . GLU A 1 336 ? -9.115 -16.317 -22.058 1.00 80.19 336 GLU A C 1
ATOM 2707 O O . GLU A 1 336 ? -7.902 -16.148 -21.887 1.00 80.19 336 GLU A O 1
ATOM 2712 N N . ARG A 1 337 ? -9.880 -15.346 -22.581 1.00 75.94 337 ARG A N 1
ATOM 2713 C CA . ARG A 1 337 ? -9.350 -14.040 -23.027 1.00 75.94 337 ARG A CA 1
ATOM 2714 C C . ARG A 1 337 ? -8.727 -13.237 -21.881 1.00 75.94 337 ARG A C 1
ATOM 2716 O O . ARG A 1 337 ? -7.706 -12.572 -22.071 1.00 75.94 337 ARG A O 1
ATOM 2723 N N . GLU A 1 338 ? -9.318 -13.284 -20.690 1.00 71.38 338 GLU A N 1
ATOM 2724 C CA . GLU A 1 338 ? -8.773 -12.621 -19.499 1.00 71.38 338 GLU A CA 1
ATOM 2725 C C . GLU A 1 338 ? -7.506 -13.322 -18.982 1.00 71.38 338 GLU A C 1
ATOM 2727 O O . GLU A 1 338 ? -6.519 -12.651 -18.661 1.00 71.38 338 GLU A O 1
ATOM 2732 N N . GLY A 1 339 ? -7.473 -14.659 -19.019 1.00 64.12 339 GLY A N 1
ATOM 2733 C CA . GLY A 1 339 ? -6.276 -15.457 -18.750 1.00 64.12 339 GLY A CA 1
ATOM 2734 C C . GLY A 1 339 ? -5.101 -15.094 -19.666 1.00 64.12 339 GLY A C 1
ATOM 2735 O O . GLY A 1 339 ? -3.977 -14.905 -19.191 1.00 64.12 339 GLY A O 1
ATOM 2736 N N . GLN A 1 340 ? -5.344 -14.905 -20.967 1.00 65.25 340 GLN A N 1
ATOM 2737 C CA . GLN A 1 340 ? -4.307 -14.498 -21.925 1.00 65.25 340 GLN A CA 1
ATOM 2738 C C . GLN A 1 340 ? -3.817 -13.052 -21.718 1.00 65.25 340 GLN A C 1
ATOM 2740 O O . GLN A 1 340 ? -2.607 -12.810 -21.769 1.00 65.25 340 GLN A O 1
ATOM 2745 N N . LYS A 1 341 ? -4.708 -12.096 -21.407 1.00 59.84 341 LYS A N 1
ATOM 2746 C CA . LYS A 1 341 ? -4.327 -10.693 -21.131 1.00 59.84 341 LYS A CA 1
ATOM 2747 C C . LYS A 1 341 ? -3.316 -10.567 -19.986 1.00 59.84 341 LYS A C 1
ATOM 2749 O O . LYS A 1 341 ? -2.397 -9.755 -20.082 1.00 59.84 341 LYS A O 1
ATOM 2754 N N . SER A 1 342 ? -3.416 -11.416 -18.957 1.00 55.25 342 SER A N 1
ATOM 2755 C CA . SER A 1 342 ? -2.450 -11.445 -17.844 1.00 55.25 342 SER A CA 1
ATOM 2756 C C . SER A 1 342 ? -1.004 -11.749 -18.282 1.00 55.25 342 SER A C 1
ATOM 2758 O O . SER A 1 342 ? -0.054 -11.260 -17.671 1.00 55.25 342 SER A O 1
ATOM 2760 N N . LYS A 1 343 ? -0.813 -12.501 -19.378 1.00 51.34 343 LYS A N 1
ATOM 2761 C CA . LYS A 1 343 ? 0.513 -12.879 -19.904 1.00 51.34 343 LYS A CA 1
ATOM 2762 C C . LYS A 1 343 ? 1.143 -11.774 -20.756 1.00 51.34 343 LYS A C 1
ATOM 2764 O O . LYS A 1 343 ? 2.358 -11.586 -20.706 1.00 51.34 343 LYS A O 1
ATOM 2769 N N . GLY A 1 344 ? 0.330 -11.009 -21.492 1.00 38.19 344 GLY A N 1
ATOM 2770 C CA . GLY A 1 344 ? 0.797 -9.905 -22.344 1.00 38.19 344 GLY A CA 1
ATOM 2771 C C . GLY A 1 344 ? 1.518 -8.792 -21.573 1.00 38.19 344 GLY A C 1
ATOM 2772 O O . GLY A 1 344 ? 2.468 -8.200 -22.083 1.00 38.19 344 GLY A O 1
ATOM 2773 N N . GLY A 1 345 ? 1.138 -8.564 -20.311 1.00 39.22 345 GLY A N 1
ATOM 2774 C CA . GLY A 1 345 ? 1.812 -7.606 -19.428 1.00 39.22 345 GLY A CA 1
ATOM 2775 C C . GLY A 1 345 ? 3.245 -7.995 -19.037 1.00 39.22 345 GLY A C 1
ATOM 2776 O O . GLY A 1 345 ? 4.017 -7.118 -18.656 1.00 39.22 345 GLY A O 1
ATOM 2777 N N . LYS A 1 346 ? 3.627 -9.278 -19.150 1.00 38.06 346 LYS A N 1
ATOM 2778 C CA . LYS A 1 346 ? 4.947 -9.761 -18.715 1.00 38.06 346 LYS A CA 1
ATOM 2779 C C . LYS A 1 346 ? 6.037 -9.466 -19.754 1.00 38.06 346 LYS A C 1
ATOM 2781 O O . LYS A 1 346 ? 7.030 -8.838 -19.417 1.00 38.06 346 LYS A O 1
ATOM 2786 N N . LYS A 1 347 ? 5.799 -9.779 -21.038 1.00 28.98 347 LYS A N 1
ATOM 2787 C CA . LYS A 1 347 ? 6.765 -9.523 -22.134 1.00 28.98 347 LYS A CA 1
ATOM 2788 C C . LYS A 1 347 ? 7.047 -8.039 -22.408 1.00 28.98 347 LYS A C 1
ATOM 2790 O O . LYS A 1 347 ? 8.080 -7.718 -22.982 1.00 28.98 347 LYS A O 1
ATOM 2795 N N . LYS A 1 348 ? 6.148 -7.124 -22.024 1.00 28.44 348 LYS A N 1
ATOM 2796 C CA . LYS A 1 348 ? 6.309 -5.682 -22.292 1.00 28.44 348 LYS A CA 1
ATOM 2797 C C . LYS A 1 348 ? 7.189 -4.953 -21.263 1.00 28.44 348 LYS A C 1
ATOM 2799 O O . LYS A 1 348 ? 7.433 -3.763 -21.430 1.00 28.44 348 LYS A O 1
ATOM 2804 N N . LYS A 1 349 ? 7.636 -5.636 -20.200 1.00 30.06 349 LYS A N 1
ATOM 2805 C CA . LYS A 1 349 ? 8.403 -5.022 -19.103 1.00 30.06 349 LYS A CA 1
ATOM 2806 C C . LYS A 1 349 ? 9.920 -5.214 -19.220 1.00 30.06 349 LYS A C 1
ATOM 2808 O O . LYS A 1 349 ? 10.653 -4.407 -18.663 1.00 30.06 349 LYS A O 1
ATOM 2813 N N . ASP A 1 350 ? 10.367 -6.213 -19.981 1.00 30.03 350 ASP A N 1
ATOM 2814 C CA . ASP A 1 350 ? 11.788 -6.576 -20.071 1.00 30.03 350 ASP A CA 1
ATOM 2815 C C . ASP A 1 350 ? 12.533 -5.800 -21.183 1.00 30.03 350 ASP A C 1
ATOM 2817 O O . ASP A 1 350 ? 13.687 -5.427 -21.006 1.00 30.03 350 ASP A O 1
ATOM 2821 N N . ASN A 1 351 ? 11.862 -5.439 -22.287 1.00 27.44 351 ASN A N 1
ATOM 2822 C CA . ASN A 1 351 ? 12.491 -4.734 -23.423 1.00 27.44 351 ASN A CA 1
ATOM 2823 C C . ASN A 1 351 ? 12.629 -3.203 -23.265 1.00 27.44 351 ASN A C 1
ATOM 2825 O O . ASN A 1 351 ? 13.150 -2.553 -24.165 1.00 27.44 351 ASN A O 1
ATOM 2829 N N . VAL A 1 352 ? 12.151 -2.603 -22.169 1.00 32.31 352 VAL A N 1
ATOM 2830 C CA . VAL A 1 352 ? 12.166 -1.131 -21.970 1.00 32.31 352 VAL A CA 1
ATOM 2831 C C . VAL A 1 352 ? 13.328 -0.681 -21.062 1.00 32.31 352 VAL A C 1
ATOM 2833 O O . VAL A 1 352 ? 13.497 0.505 -20.811 1.00 32.31 352 VAL A O 1
ATOM 2836 N N . ALA A 1 353 ? 14.150 -1.613 -20.567 1.00 28.72 353 ALA A N 1
ATOM 2837 C CA . ALA A 1 353 ? 15.205 -1.326 -19.590 1.00 28.72 353 ALA A CA 1
ATOM 2838 C C . ALA A 1 353 ? 16.603 -1.033 -20.183 1.00 28.72 353 ALA A C 1
ATOM 2840 O O . ALA A 1 353 ? 17.452 -0.541 -19.450 1.00 28.72 353 ALA A O 1
ATOM 2841 N N . ASN A 1 354 ? 16.844 -1.303 -21.475 1.00 26.80 354 ASN A N 1
ATOM 2842 C CA . ASN A 1 354 ? 18.196 -1.346 -22.069 1.00 26.80 354 ASN A CA 1
ATOM 2843 C C . ASN A 1 354 ? 18.478 -0.266 -23.144 1.00 26.80 354 ASN A C 1
ATOM 2845 O O . ASN A 1 354 ? 19.355 -0.465 -23.977 1.00 26.80 354 ASN A O 1
ATOM 2849 N N . ALA A 1 355 ? 17.732 0.846 -23.181 1.00 25.78 355 ALA A N 1
ATOM 2850 C CA . ALA A 1 355 ? 17.798 1.814 -24.292 1.00 25.78 355 ALA A CA 1
ATOM 2851 C C . ALA A 1 355 ? 18.340 3.219 -23.943 1.00 25.78 355 ALA A C 1
ATOM 2853 O O . ALA A 1 355 ? 18.409 4.063 -24.831 1.00 25.78 355 ALA A O 1
ATOM 2854 N N . GLU A 1 356 ? 18.710 3.497 -22.686 1.00 26.17 356 GLU A N 1
ATOM 2855 C CA . GLU A 1 356 ? 19.180 4.829 -22.258 1.00 26.17 356 GLU A CA 1
ATOM 2856 C C . GLU A 1 356 ? 20.420 4.730 -21.345 1.00 26.17 356 GLU A C 1
ATOM 2858 O O . GLU A 1 356 ? 20.336 4.878 -20.127 1.00 26.17 356 GLU A O 1
ATOM 2863 N N . ALA A 1 357 ? 21.580 4.476 -21.962 1.00 26.44 357 ALA A N 1
ATOM 2864 C CA . ALA A 1 357 ? 22.918 4.730 -21.420 1.00 26.44 357 ALA A CA 1
ATOM 2865 C C . ALA A 1 357 ? 23.907 5.006 -22.579 1.00 26.44 357 ALA A C 1
ATOM 2867 O O . ALA A 1 357 ? 23.721 4.473 -23.670 1.00 26.44 357 ALA A O 1
ATOM 2868 N N . SER A 1 358 ? 24.932 5.827 -22.311 1.00 24.02 358 SER A N 1
ATOM 2869 C CA . SER A 1 358 ? 26.053 6.257 -23.181 1.00 24.02 358 SER A CA 1
ATOM 2870 C C . SER A 1 358 ? 25.750 7.086 -24.448 1.00 24.02 358 SER A C 1
ATOM 2872 O O . SER A 1 358 ? 25.525 6.552 -25.534 1.00 24.02 358 SER A O 1
ATOM 2874 N N . SER A 1 359 ? 25.903 8.402 -24.304 1.00 22.08 359 SER A N 1
ATOM 2875 C CA . SER A 1 359 ? 26.813 9.251 -25.098 1.00 22.08 359 SER A CA 1
ATOM 2876 C C . SER A 1 359 ? 27.588 10.107 -24.058 1.00 22.08 359 SER A C 1
ATOM 2878 O O . SER A 1 359 ? 27.085 10.248 -22.941 1.00 22.08 359 SER A O 1
ATOM 2880 N N . ASP A 1 360 ? 28.833 10.563 -24.217 1.00 21.95 360 ASP A N 1
ATOM 2881 C CA . ASP A 1 360 ? 29.672 10.821 -25.399 1.00 21.95 360 ASP A CA 1
ATOM 2882 C C . ASP A 1 360 ? 31.162 10.494 -25.127 1.00 21.95 360 ASP A C 1
ATOM 2884 O O . ASP A 1 360 ? 31.540 10.231 -23.984 1.00 21.95 360 ASP A O 1
ATOM 2888 N N . GLY A 1 361 ? 32.009 10.519 -26.166 1.00 25.55 361 GLY A N 1
ATOM 2889 C CA . GLY A 1 361 ? 33.467 10.355 -26.046 1.00 25.55 361 GLY A CA 1
ATOM 2890 C C . GLY A 1 361 ? 34.115 9.749 -27.295 1.00 25.55 361 GLY A C 1
ATOM 2891 O O . GLY A 1 361 ? 34.194 8.530 -27.422 1.00 25.55 361 GLY A O 1
ATOM 2892 N N . GLU A 1 362 ? 34.577 10.600 -28.210 1.00 24.27 362 GLU A N 1
ATOM 2893 C CA . GLU A 1 362 ? 35.274 10.240 -29.452 1.00 24.27 362 GLU A CA 1
ATOM 2894 C C . GLU A 1 362 ? 36.708 10.791 -29.405 1.00 24.27 362 GLU A C 1
ATOM 2896 O O . GLU A 1 362 ? 36.860 11.989 -29.185 1.00 24.27 362 GLU A O 1
ATOM 2901 N N . LEU A 1 363 ? 37.731 9.939 -29.594 1.00 21.81 363 LEU A N 1
ATOM 2902 C CA . LEU A 1 363 ? 39.005 10.294 -30.247 1.00 21.81 363 LEU A CA 1
ATOM 2903 C C . LEU A 1 363 ? 39.880 9.050 -30.564 1.00 21.81 363 LEU A C 1
ATOM 2905 O O . LEU A 1 363 ? 40.128 8.223 -29.691 1.00 21.81 363 LEU A O 1
ATOM 2909 N N . ASP A 1 364 ? 40.336 8.995 -31.818 1.00 23.05 364 ASP A N 1
ATOM 2910 C CA . ASP A 1 364 ? 41.558 8.418 -32.420 1.00 23.05 364 ASP A CA 1
ATOM 2911 C C . ASP A 1 364 ? 42.063 6.961 -32.238 1.00 23.05 364 ASP A C 1
ATOM 2913 O O . ASP A 1 364 ? 42.065 6.335 -31.180 1.00 23.05 364 ASP A O 1
ATOM 2917 N N . LEU A 1 365 ? 42.574 6.455 -33.373 1.00 24.06 365 LEU A N 1
ATOM 2918 C CA . LEU A 1 365 ? 43.288 5.189 -33.609 1.00 24.06 365 LEU A CA 1
ATOM 2919 C C . LEU A 1 365 ? 44.812 5.444 -33.686 1.00 24.06 365 LEU A C 1
ATOM 2921 O O . LEU A 1 365 ? 45.225 6.549 -34.035 1.00 24.06 365 LEU A O 1
ATOM 2925 N N . PRO A 1 366 ? 45.664 4.423 -33.467 1.00 24.14 366 PRO A N 1
ATOM 2926 C CA . PRO A 1 366 ? 46.201 3.701 -34.632 1.00 24.14 366 PRO A CA 1
ATOM 2927 C C . PRO A 1 366 ? 46.274 2.169 -34.451 1.00 24.14 366 PRO A C 1
ATOM 2929 O O . PRO A 1 366 ? 46.019 1.628 -33.377 1.00 24.14 366 PRO A O 1
ATOM 2932 N N . ALA A 1 367 ? 46.585 1.454 -35.537 1.00 24.67 367 ALA A N 1
ATOM 2933 C CA . ALA A 1 367 ? 46.509 -0.008 -35.633 1.00 24.67 367 ALA A CA 1
ATOM 2934 C C . ALA A 1 367 ? 47.874 -0.719 -35.539 1.00 24.67 367 ALA A C 1
ATOM 2936 O O . ALA A 1 367 ? 48.877 -0.185 -36.005 1.00 24.67 367 ALA A O 1
ATOM 2937 N N . ALA A 1 368 ? 47.873 -1.968 -35.051 1.00 22.58 368 ALA A N 1
ATOM 2938 C CA . ALA A 1 368 ? 48.878 -2.993 -35.360 1.00 22.58 368 ALA A CA 1
ATOM 2939 C C . ALA A 1 368 ? 48.312 -4.420 -35.159 1.00 22.58 368 ALA A C 1
ATOM 2941 O O . ALA A 1 368 ? 47.372 -4.643 -34.402 1.00 22.58 368 ALA A O 1
ATOM 2942 N N . GLU A 1 369 ? 48.873 -5.360 -35.911 1.00 22.80 369 GLU A N 1
ATOM 2943 C CA . GLU A 1 369 ? 48.365 -6.675 -36.326 1.00 22.80 369 GLU A CA 1
ATOM 2944 C C . GLU A 1 369 ? 48.412 -7.799 -35.261 1.00 22.80 369 GLU A C 1
ATOM 2946 O O . GLU A 1 369 ? 49.153 -7.710 -34.286 1.00 22.80 369 GLU A O 1
ATOM 2951 N N . GLY A 1 370 ? 47.668 -8.908 -35.463 1.00 23.02 370 GLY A N 1
ATOM 2952 C CA . GLY A 1 370 ? 47.756 -10.070 -34.553 1.00 23.02 370 GLY A CA 1
ATOM 2953 C C . GLY A 1 370 ? 46.774 -11.248 -34.727 1.00 23.02 370 GLY A C 1
ATOM 2954 O O . GLY A 1 370 ? 46.019 -11.542 -33.810 1.00 23.02 370 GLY A O 1
ATOM 2955 N N . SER A 1 371 ? 46.861 -11.997 -35.836 1.00 22.89 371 SER A N 1
ATOM 2956 C CA . SER A 1 371 ? 46.401 -13.405 -36.026 1.00 22.89 371 SER A CA 1
ATOM 2957 C C . SER A 1 371 ? 44.911 -13.821 -35.860 1.00 22.89 371 SER A C 1
ATOM 2959 O O . SER A 1 371 ? 44.125 -13.304 -35.076 1.00 22.89 371 SER A O 1
ATOM 2961 N N . VAL A 1 372 ? 44.512 -14.800 -36.683 1.00 28.95 372 VAL A N 1
ATOM 2962 C CA . VAL A 1 372 ? 43.127 -15.120 -37.077 1.00 28.95 372 VAL A CA 1
ATOM 2963 C C . VAL A 1 372 ? 42.460 -16.221 -36.241 1.00 28.95 372 VAL A C 1
ATOM 2965 O O . VAL A 1 372 ? 42.906 -17.363 -36.244 1.00 28.95 372 VAL A O 1
ATOM 2968 N N . SER A 1 373 ? 41.286 -15.899 -35.686 1.00 23.42 373 SER A N 1
ATOM 2969 C CA . SER A 1 373 ? 40.066 -16.737 -35.653 1.00 23.42 373 SER A CA 1
ATOM 2970 C C . SER A 1 373 ? 38.853 -15.871 -35.239 1.00 23.42 373 SER A C 1
ATOM 2972 O O . SER A 1 373 ? 39.030 -14.801 -34.665 1.00 23.42 373 SER A O 1
ATOM 2974 N N . ASP A 1 374 ? 37.589 -16.192 -35.531 1.00 28.02 374 ASP A N 1
ATOM 2975 C CA . ASP A 1 374 ? 37.041 -16.994 -36.639 1.00 28.02 374 ASP A CA 1
ATOM 2976 C C . ASP A 1 374 ? 36.104 -16.116 -37.510 1.00 28.02 374 ASP A C 1
ATOM 2978 O O . ASP A 1 374 ? 35.599 -15.072 -37.078 1.00 28.02 374 ASP A O 1
ATOM 2982 N N . LYS A 1 375 ? 35.868 -16.530 -38.761 1.00 33.22 375 LYS A N 1
ATOM 2983 C CA . LYS A 1 375 ? 35.040 -15.822 -39.741 1.00 33.22 375 LYS A CA 1
ATOM 2984 C C . LYS A 1 375 ? 33.694 -16.511 -40.012 1.00 33.22 375 LYS A C 1
ATOM 2986 O O . LYS A 1 375 ? 33.457 -16.997 -41.117 1.00 33.22 375 LYS A O 1
ATOM 2991 N N . LYS A 1 376 ? 32.738 -16.395 -39.079 1.00 28.80 376 LYS A N 1
ATOM 2992 C CA . LYS A 1 376 ? 31.298 -16.517 -39.419 1.00 28.80 376 LYS A CA 1
ATOM 2993 C C . LYS A 1 376 ? 30.317 -15.565 -38.718 1.00 28.80 376 LYS A C 1
ATOM 2995 O O . LYS A 1 376 ? 29.169 -15.500 -39.139 1.00 28.80 376 LYS A O 1
ATOM 3000 N N . GLY A 1 377 ? 30.742 -14.789 -37.712 1.00 36.78 377 GLY A N 1
ATOM 3001 C CA . GLY A 1 377 ? 29.839 -13.910 -36.936 1.00 36.78 377 GLY A CA 1
ATOM 3002 C C . GLY A 1 377 ? 29.967 -12.391 -37.149 1.00 36.78 377 GLY A C 1
ATOM 3003 O O . GLY A 1 377 ? 29.056 -11.647 -36.791 1.00 36.78 377 GLY A O 1
ATOM 3004 N N . LYS A 1 378 ? 31.080 -11.897 -37.711 1.00 39.84 378 LYS A N 1
ATOM 3005 C CA . LYS A 1 378 ? 31.432 -10.460 -37.665 1.00 39.84 378 LYS A CA 1
ATOM 3006 C C . LYS A 1 378 ? 30.491 -9.509 -38.448 1.00 39.84 378 LYS A C 1
ATOM 3008 O O . LYS A 1 378 ? 30.010 -8.559 -37.831 1.00 39.84 378 LYS A O 1
ATOM 3013 N N . PRO A 1 379 ? 30.139 -9.747 -39.733 1.00 49.50 379 PRO A N 1
ATOM 3014 C CA . PRO A 1 379 ? 29.342 -8.781 -40.503 1.00 49.50 379 PRO A CA 1
ATOM 3015 C C . PRO A 1 379 ? 27.897 -8.631 -39.998 1.00 49.50 379 PRO A C 1
ATOM 3017 O O . PRO A 1 379 ? 27.321 -7.548 -40.081 1.00 49.50 379 PRO A O 1
ATOM 3020 N N . GLU A 1 380 ? 27.302 -9.678 -39.414 1.00 56.00 380 GLU A N 1
ATOM 3021 C CA . GLU A 1 380 ? 25.943 -9.594 -38.861 1.00 56.00 380 GLU A CA 1
ATOM 3022 C C . GLU A 1 380 ? 25.893 -8.749 -37.574 1.00 56.00 380 GLU A C 1
ATOM 3024 O O . GLU A 1 380 ? 24.910 -8.048 -37.322 1.00 56.00 380 GLU A O 1
ATOM 3029 N N . VAL A 1 381 ? 26.960 -8.779 -36.766 1.00 61.59 381 VAL A N 1
ATOM 3030 C CA . VAL A 1 381 ? 27.074 -7.973 -35.541 1.00 61.59 381 VAL A CA 1
ATOM 3031 C C . VAL A 1 381 ? 27.176 -6.487 -35.874 1.00 61.59 381 VAL A C 1
ATOM 3033 O O . VAL A 1 381 ? 26.453 -5.684 -35.282 1.00 61.59 381 VAL A O 1
ATOM 3036 N N . ASP A 1 382 ? 28.004 -6.108 -36.846 1.00 64.25 382 ASP A N 1
ATOM 3037 C CA . ASP A 1 382 ? 28.160 -4.697 -37.209 1.00 64.25 382 ASP A CA 1
ATOM 3038 C C . ASP A 1 382 ? 26.922 -4.157 -37.952 1.00 64.25 382 ASP A C 1
ATOM 3040 O O . ASP A 1 382 ? 26.476 -3.042 -37.663 1.00 64.25 382 ASP A O 1
ATOM 3044 N N . ARG A 1 383 ? 26.234 -4.988 -38.755 1.00 67.50 383 ARG A N 1
ATOM 3045 C CA . ARG A 1 383 ? 24.913 -4.650 -39.324 1.00 67.50 383 ARG A CA 1
ATOM 3046 C C . ARG A 1 383 ? 23.852 -4.411 -38.238 1.00 67.50 383 ARG A C 1
ATOM 3048 O O . ARG A 1 383 ? 23.054 -3.480 -38.347 1.00 67.50 383 ARG A O 1
ATOM 3055 N N . LYS A 1 384 ? 23.858 -5.200 -37.153 1.00 69.81 384 LYS A N 1
ATOM 3056 C CA . LYS A 1 384 ? 22.973 -4.993 -35.986 1.00 69.81 384 LYS A CA 1
ATOM 3057 C C . LYS A 1 384 ? 23.314 -3.721 -35.201 1.00 69.81 384 LYS A C 1
ATOM 3059 O O . LYS A 1 384 ? 22.394 -3.033 -34.760 1.00 69.81 384 LYS A O 1
ATOM 3064 N N . LYS A 1 385 ? 24.598 -3.368 -35.058 1.00 76.69 385 LYS A N 1
ATOM 3065 C CA . LYS A 1 385 ? 25.020 -2.096 -34.436 1.00 76.69 385 LYS A CA 1
ATOM 3066 C C . LYS A 1 385 ? 24.575 -0.883 -35.259 1.00 76.69 385 LYS A C 1
ATOM 3068 O O . LYS A 1 385 ? 24.061 0.074 -34.684 1.00 76.69 385 LYS A O 1
ATOM 3073 N N . LEU A 1 386 ? 24.726 -0.925 -36.585 1.00 78.25 386 LEU A N 1
ATOM 3074 C CA . LEU A 1 386 ? 24.305 0.171 -37.464 1.00 78.25 386 LEU A CA 1
ATOM 3075 C C . LEU A 1 386 ? 22.776 0.342 -37.476 1.00 78.25 386 LEU A C 1
ATOM 3077 O O . LEU A 1 386 ? 22.288 1.465 -37.359 1.00 78.25 386 LEU A O 1
ATOM 3081 N N . LEU A 1 387 ? 22.013 -0.760 -37.481 1.00 73.12 387 LEU A N 1
ATOM 3082 C CA . LEU A 1 387 ? 20.562 -0.735 -37.251 1.00 73.12 387 LEU A CA 1
ATOM 3083 C C . LEU A 1 387 ? 20.200 -0.044 -35.926 1.00 73.12 387 LEU A C 1
ATOM 3085 O O . LEU A 1 387 ? 19.323 0.818 -35.911 1.00 73.12 387 LEU A O 1
ATOM 3089 N N . ALA A 1 388 ? 20.875 -0.387 -34.824 1.00 75.38 388 ALA A N 1
ATOM 3090 C CA . ALA A 1 388 ? 20.610 0.224 -33.522 1.00 75.38 388 ALA A CA 1
ATOM 3091 C C . ALA A 1 388 ? 20.882 1.742 -33.524 1.00 75.38 388 ALA A C 1
ATOM 3093 O O . ALA A 1 388 ? 20.059 2.504 -33.013 1.00 75.38 388 ALA A O 1
ATOM 3094 N N . LYS A 1 389 ? 21.977 2.192 -34.159 1.00 80.06 389 LYS A N 1
ATOM 3095 C CA . LYS A 1 389 ? 22.280 3.625 -34.341 1.00 80.06 389 LYS A CA 1
ATOM 3096 C C . LYS A 1 389 ? 21.205 4.339 -35.172 1.00 80.06 389 LYS A C 1
ATOM 3098 O O . LYS A 1 389 ? 20.689 5.366 -34.733 1.00 80.06 389 LYS A O 1
ATOM 3103 N N . ASN A 1 390 ? 20.810 3.774 -36.317 1.00 83.75 390 ASN A N 1
ATOM 3104 C CA . ASN A 1 390 ? 19.791 4.367 -37.190 1.00 83.75 390 ASN A CA 1
ATOM 3105 C C . ASN A 1 390 ? 18.413 4.461 -36.499 1.00 83.75 390 ASN A C 1
ATOM 3107 O O . ASN A 1 390 ? 17.742 5.486 -36.611 1.00 83.75 390 ASN A O 1
ATOM 3111 N N . VAL A 1 391 ? 17.999 3.441 -35.735 1.00 80.81 391 VAL A N 1
ATOM 3112 C CA . VAL A 1 391 ? 16.746 3.485 -34.951 1.00 80.81 391 VAL A CA 1
ATOM 3113 C C . VAL A 1 391 ? 16.806 4.557 -33.860 1.00 80.81 391 VAL A C 1
ATOM 3115 O O . VAL A 1 391 ? 15.855 5.320 -33.709 1.00 80.81 391 VAL A O 1
ATOM 3118 N N . ALA A 1 392 ? 17.922 4.669 -33.132 1.00 81.50 392 ALA A N 1
ATOM 3119 C CA . ALA A 1 392 ? 18.081 5.689 -32.095 1.00 81.50 392 ALA A CA 1
ATOM 3120 C C . ALA A 1 392 ? 18.027 7.122 -32.663 1.00 81.50 392 ALA A C 1
ATOM 3122 O O . ALA A 1 392 ? 17.444 8.013 -32.037 1.00 81.50 392 ALA A O 1
ATOM 3123 N N . LEU A 1 393 ? 18.590 7.347 -33.856 1.00 82.75 393 LEU A N 1
ATOM 3124 C CA . LEU A 1 393 ? 18.539 8.642 -34.539 1.00 82.75 393 LEU A CA 1
ATOM 3125 C C . LEU A 1 393 ? 17.115 8.982 -35.016 1.00 82.75 393 LEU A C 1
ATOM 3127 O O . LEU A 1 393 ? 16.627 10.086 -34.762 1.00 82.75 393 LEU A O 1
ATOM 3131 N N . ALA A 1 394 ? 16.416 8.016 -35.620 1.00 81.88 394 ALA A N 1
ATOM 3132 C CA . ALA A 1 394 ? 15.031 8.179 -36.061 1.00 81.88 394 ALA A CA 1
ATOM 3133 C C . ALA A 1 394 ? 14.066 8.439 -34.886 1.00 81.88 394 ALA A C 1
ATOM 3135 O O . ALA A 1 394 ? 13.183 9.293 -34.988 1.00 81.88 394 ALA A O 1
ATOM 3136 N N . ASP A 1 395 ? 14.267 7.787 -33.735 1.00 81.56 395 ASP A N 1
ATOM 3137 C CA . ASP A 1 395 ? 13.494 8.047 -32.512 1.00 81.56 395 ASP A CA 1
ATOM 3138 C C . ASP A 1 395 ? 13.759 9.452 -31.935 1.00 81.56 395 ASP A C 1
ATOM 3140 O O . ASP A 1 395 ? 12.828 10.097 -31.437 1.00 81.56 395 ASP A O 1
ATOM 3144 N N . LYS A 1 396 ? 15.001 9.963 -32.009 1.00 81.62 396 LYS A N 1
ATOM 3145 C CA . LYS A 1 396 ? 15.319 11.362 -31.657 1.00 81.62 396 LYS A CA 1
ATOM 3146 C C . LYS A 1 396 ? 14.583 12.335 -32.592 1.00 81.62 396 LYS A C 1
ATOM 3148 O O . LYS A 1 396 ? 13.903 13.242 -32.104 1.00 81.62 396 LYS A O 1
ATOM 3153 N N . ALA A 1 397 ? 14.631 12.102 -33.906 1.00 85.25 397 ALA A N 1
ATOM 3154 C CA . ALA A 1 397 ? 13.926 12.908 -34.906 1.00 85.25 397 ALA A CA 1
ATOM 3155 C C . ALA A 1 397 ? 12.399 12.913 -34.680 1.00 85.25 397 ALA A C 1
ATOM 3157 O O . ALA A 1 397 ? 11.776 13.976 -34.615 1.00 85.25 397 ALA A O 1
ATOM 3158 N N . ALA A 1 398 ? 11.794 11.739 -34.468 1.00 82.25 398 ALA A N 1
ATOM 3159 C CA . ALA A 1 398 ? 10.353 11.582 -34.262 1.00 82.25 398 ALA A CA 1
ATOM 3160 C C . ALA A 1 398 ? 9.841 12.282 -32.991 1.00 82.25 398 ALA A C 1
ATOM 3162 O O . ALA A 1 398 ? 8.739 12.840 -32.991 1.00 82.25 398 ALA A O 1
ATOM 3163 N N . LYS A 1 399 ? 10.643 12.301 -31.916 1.00 84.19 399 LYS A N 1
ATOM 3164 C CA . LYS A 1 399 ? 10.332 13.034 -30.676 1.00 84.19 399 LYS A CA 1
ATOM 3165 C C . LYS A 1 399 ? 10.407 14.559 -30.863 1.00 84.19 399 LYS A C 1
ATOM 3167 O O . LYS A 1 399 ? 9.607 15.270 -30.256 1.00 84.19 399 LYS A O 1
ATOM 3172 N N . ALA A 1 400 ? 11.319 15.062 -31.701 1.00 83.56 400 ALA A N 1
ATOM 3173 C CA . ALA A 1 400 ? 11.508 16.496 -31.950 1.00 83.56 400 ALA A CA 1
ATOM 3174 C C . ALA A 1 400 ? 10.515 17.090 -32.972 1.00 83.56 400 ALA A C 1
ATOM 3176 O O . ALA A 1 400 ? 10.057 18.223 -32.805 1.00 83.56 400 ALA A O 1
ATOM 3177 N N . LEU A 1 401 ? 10.140 16.325 -34.004 1.00 87.38 401 LEU A N 1
ATOM 3178 C CA . LEU A 1 401 ? 9.384 16.820 -35.161 1.00 87.38 401 LEU A CA 1
ATOM 3179 C C . LEU A 1 401 ? 8.028 17.451 -34.800 1.00 87.38 401 LEU A C 1
ATOM 3181 O O . LEU A 1 401 ? 7.691 18.531 -35.287 1.00 87.38 401 LEU A O 1
ATOM 3185 N N . GLY A 1 402 ? 7.248 16.790 -33.940 1.00 83.75 402 GLY A N 1
ATOM 3186 C CA . GLY A 1 402 ? 5.915 17.257 -33.539 1.00 83.75 402 GLY A CA 1
ATOM 3187 C C . GLY A 1 402 ? 5.933 18.606 -32.801 1.00 83.75 402 GLY A C 1
ATOM 3188 O O . GLY A 1 402 ? 5.210 19.519 -33.207 1.00 83.75 402 GLY A O 1
ATOM 3189 N N . PRO A 1 403 ? 6.754 18.765 -31.742 1.00 85.75 403 PRO A N 1
ATOM 3190 C CA . PRO A 1 403 ? 6.959 20.045 -31.066 1.00 85.75 403 PRO A CA 1
ATOM 3191 C C . PRO A 1 403 ? 7.443 21.177 -31.981 1.00 85.75 403 PRO A C 1
ATOM 3193 O O . PRO A 1 403 ? 6.895 22.278 -31.897 1.00 85.75 403 PRO A O 1
ATOM 3196 N N . LEU A 1 404 ? 8.415 20.917 -32.866 1.00 87.00 404 LEU A N 1
ATOM 3197 C CA . LEU A 1 404 ? 8.954 21.923 -33.792 1.00 87.00 404 LEU A CA 1
ATOM 3198 C C . LEU A 1 404 ? 7.866 22.425 -34.759 1.00 87.00 404 LEU A C 1
ATOM 3200 O O . LEU A 1 404 ? 7.562 23.619 -34.780 1.00 87.00 404 LEU A O 1
ATOM 3204 N N . GLN A 1 405 ? 7.190 21.513 -35.470 1.00 84.88 405 GLN A N 1
ATOM 3205 C CA . GLN A 1 405 ? 6.114 21.858 -36.413 1.00 84.88 405 GLN A CA 1
ATOM 3206 C C . GLN A 1 405 ? 4.930 22.564 -35.737 1.00 84.88 405 GLN A C 1
ATOM 3208 O O . GLN A 1 405 ? 4.400 23.547 -36.262 1.00 84.88 405 GLN A O 1
ATOM 3213 N N . GLY A 1 406 ? 4.499 22.069 -34.571 1.00 81.25 406 GLY A N 1
ATOM 3214 C CA . GLY A 1 406 ? 3.384 22.656 -33.826 1.00 81.25 406 GLY A CA 1
ATOM 3215 C C . GLY A 1 406 ? 3.680 24.080 -33.352 1.00 81.25 406 GLY A C 1
ATOM 3216 O O . GLY A 1 406 ? 2.778 24.918 -33.321 1.00 81.25 406 GLY A O 1
ATOM 3217 N N . THR A 1 407 ? 4.944 24.369 -33.041 1.00 83.62 407 THR A N 1
ATOM 3218 C CA . THR A 1 407 ? 5.376 25.686 -32.564 1.00 83.62 407 THR A CA 1
ATOM 3219 C C . THR A 1 407 ? 5.573 26.668 -33.713 1.00 83.62 407 THR A C 1
ATOM 3221 O O . THR A 1 407 ? 5.044 27.773 -33.611 1.00 83.62 407 THR A O 1
ATOM 3224 N N . ALA A 1 408 ? 6.188 26.250 -34.828 1.00 83.06 408 ALA A N 1
ATOM 3225 C CA . ALA A 1 408 ? 6.242 27.035 -36.067 1.00 83.06 408 ALA A CA 1
ATOM 3226 C C . ALA A 1 408 ? 4.829 27.452 -36.515 1.00 83.06 408 ALA A C 1
ATOM 3228 O O . ALA A 1 408 ? 4.514 28.637 -36.577 1.00 83.06 408 ALA A O 1
ATOM 3229 N N . THR A 1 409 ? 3.913 26.482 -36.649 1.00 82.25 409 THR A N 1
ATOM 3230 C CA . THR A 1 409 ? 2.497 26.737 -36.988 1.00 82.25 409 THR A CA 1
ATOM 3231 C C . THR A 1 409 ? 1.816 27.693 -35.996 1.00 82.25 409 THR A C 1
ATOM 3233 O O . THR A 1 409 ? 0.934 28.469 -36.369 1.00 82.25 409 THR A O 1
ATOM 3236 N N . GLY A 1 410 ? 2.194 27.634 -34.714 1.00 79.44 410 GLY A N 1
ATOM 3237 C CA . GLY A 1 410 ? 1.688 28.521 -33.667 1.00 79.44 410 GLY A CA 1
ATOM 3238 C C . GLY A 1 410 ? 2.186 29.964 -33.788 1.00 79.44 410 GLY A C 1
ATOM 3239 O O . GLY A 1 410 ? 1.405 30.882 -33.539 1.00 79.44 410 GLY A O 1
ATOM 3240 N N . VAL A 1 411 ? 3.444 30.165 -34.200 1.00 81.00 411 VAL A N 1
ATOM 3241 C CA . VAL A 1 411 ? 4.018 31.488 -34.499 1.00 81.00 411 VAL A CA 1
ATOM 3242 C C . VAL A 1 411 ? 3.374 32.062 -35.767 1.00 81.00 411 VAL A C 1
ATOM 3244 O O . VAL A 1 411 ? 2.839 33.168 -35.710 1.00 81.00 411 VAL A O 1
ATOM 3247 N N . SER A 1 412 ? 3.294 31.298 -36.864 1.00 81.75 412 SER A N 1
ATOM 3248 C CA . SER A 1 412 ? 2.663 31.741 -38.123 1.00 81.75 412 SER A CA 1
ATOM 3249 C C . SER A 1 412 ? 1.203 32.178 -37.930 1.00 81.75 412 SER A C 1
ATOM 3251 O O . SER A 1 412 ? 0.811 33.252 -38.375 1.00 81.75 412 SER A O 1
ATOM 3253 N N . LYS A 1 413 ? 0.398 31.409 -37.177 1.00 82.00 413 LYS A N 1
ATOM 3254 C CA . LYS A 1 413 ? -1.005 31.759 -36.856 1.00 82.00 413 LYS A CA 1
ATOM 3255 C C . LYS A 1 413 ? -1.164 32.950 -35.900 1.00 82.00 413 LYS A C 1
ATOM 3257 O O . LYS A 1 413 ? -2.290 33.409 -35.689 1.00 82.00 413 LYS A O 1
ATOM 3262 N N . LEU A 1 414 ? -0.089 33.397 -35.248 1.00 79.81 414 LEU A N 1
ATOM 3263 C CA . LEU A 1 414 ? -0.074 34.625 -34.449 1.00 79.81 414 LEU A CA 1
ATOM 3264 C C . LEU A 1 414 ? 0.331 35.827 -35.298 1.00 79.81 414 LEU A C 1
ATOM 3266 O O . LEU A 1 414 ? -0.331 36.854 -35.197 1.00 79.81 414 LEU A O 1
ATOM 3270 N N . LEU A 1 415 ? 1.319 35.672 -36.180 1.00 76.06 415 LEU A N 1
ATOM 3271 C CA . LEU A 1 415 ? 1.700 36.685 -37.170 1.00 76.06 415 LEU A CA 1
ATOM 3272 C C . LEU A 1 415 ? 0.513 37.078 -38.053 1.00 76.06 415 LEU A C 1
ATOM 3274 O O . LEU A 1 415 ? 0.132 38.244 -38.063 1.00 76.06 415 LEU A O 1
ATOM 3278 N N . GLU A 1 416 ? -0.186 36.093 -38.625 1.00 79.12 416 GLU A N 1
ATOM 3279 C CA . GLU A 1 416 ? -1.388 36.305 -39.447 1.00 79.12 416 GLU A CA 1
ATOM 3280 C C . GLU A 1 416 ? -2.494 37.094 -38.704 1.00 79.12 416 GLU A C 1
ATOM 3282 O O . GLU A 1 416 ? -3.342 37.735 -39.321 1.00 79.12 416 GLU A O 1
ATOM 3287 N N . LYS A 1 417 ? -2.518 37.057 -37.362 1.00 78.25 417 LYS A N 1
ATOM 3288 C CA . LYS A 1 417 ? -3.469 37.827 -36.541 1.00 78.25 417 LYS A CA 1
ATOM 3289 C C . LYS A 1 417 ? -3.000 39.244 -36.236 1.00 78.25 417 LYS A C 1
ATOM 3291 O O . LYS A 1 417 ? -3.857 40.114 -36.134 1.00 78.25 417 LYS A O 1
ATOM 3296 N N . VAL A 1 418 ? -1.693 39.453 -36.070 1.00 76.62 418 VAL A N 1
ATOM 3297 C CA . VAL A 1 418 ? -1.085 40.776 -35.843 1.00 76.62 418 VAL A CA 1
ATOM 3298 C C . VAL A 1 418 ? -1.111 41.598 -37.137 1.00 76.62 418 VAL A C 1
ATOM 3300 O O . VAL A 1 418 ? -1.495 42.765 -37.121 1.00 76.62 418 VAL A O 1
ATOM 3303 N N . GLU A 1 419 ? -0.837 40.959 -38.276 1.00 73.50 419 GLU A N 1
ATOM 3304 C CA . GLU A 1 419 ? -1.004 41.543 -39.613 1.00 73.50 419 GLU A CA 1
ATOM 3305 C C . GLU A 1 419 ? -2.468 41.951 -39.854 1.00 73.50 419 GLU A C 1
ATOM 3307 O O . GLU A 1 419 ? -2.752 43.086 -40.231 1.00 73.50 419 GLU A O 1
ATOM 3312 N N . LYS A 1 420 ? -3.429 41.071 -39.530 1.00 75.62 420 LYS A N 1
ATOM 3313 C CA . LYS A 1 420 ? -4.872 41.368 -39.639 1.00 75.62 420 LYS A CA 1
ATOM 3314 C C . LYS A 1 420 ? -5.398 42.388 -38.625 1.00 75.62 420 LYS A C 1
ATOM 3316 O O . LYS A 1 420 ? -6.522 42.855 -38.801 1.00 75.62 420 LYS A O 1
ATOM 3321 N N . SER A 1 421 ? -4.643 42.728 -37.577 1.00 67.75 421 SER A N 1
ATOM 3322 C CA . SER A 1 421 ? -4.991 43.822 -36.659 1.00 67.75 421 SER A CA 1
ATOM 3323 C C . SER A 1 421 ? -4.343 45.159 -37.025 1.00 67.75 421 SER A C 1
ATOM 3325 O O . SER A 1 421 ? -4.622 46.143 -36.347 1.00 67.75 421 SER A O 1
ATOM 3327 N N . GLY A 1 422 ? -3.521 45.215 -38.082 1.00 67.25 422 GLY A N 1
ATOM 3328 C CA . GLY A 1 422 ? -2.912 46.456 -38.573 1.00 67.25 422 GLY A CA 1
ATOM 3329 C C . GLY A 1 422 ? -1.881 47.070 -37.622 1.00 67.25 422 GLY A C 1
ATOM 3330 O O . GLY A 1 422 ? -1.716 48.286 -37.611 1.00 67.25 422 GLY A O 1
ATOM 3331 N N . CYS A 1 423 ? -1.226 46.258 -36.787 1.00 69.12 423 CYS A N 1
ATOM 3332 C CA . CYS A 1 423 ? -0.236 46.736 -35.821 1.00 69.12 423 CYS A CA 1
ATOM 3333 C C . CYS A 1 423 ? 1.182 46.596 -36.390 1.00 69.12 423 CYS A C 1
ATOM 3335 O O . CYS A 1 423 ? 1.580 45.496 -36.775 1.00 69.12 423 CYS A O 1
ATOM 3337 N N . GLU A 1 424 ? 1.961 47.679 -36.395 1.00 64.12 424 GLU A N 1
ATOM 3338 C CA . GLU A 1 424 ? 3.375 47.622 -36.775 1.00 64.12 424 GLU A CA 1
ATOM 3339 C C . GLU A 1 424 ? 4.179 46.779 -35.772 1.00 64.12 424 GLU A C 1
ATOM 3341 O O . GLU A 1 424 ? 4.019 46.895 -34.554 1.00 64.12 424 GLU A O 1
ATOM 3346 N N . ILE A 1 425 ? 5.037 45.896 -36.290 1.00 73.19 425 ILE A N 1
ATOM 3347 C CA . ILE A 1 425 ? 5.864 44.993 -35.481 1.00 73.19 425 ILE A CA 1
ATOM 3348 C C . ILE A 1 425 ? 7.238 45.647 -35.269 1.00 73.19 425 ILE A C 1
ATOM 3350 O O . ILE A 1 425 ? 7.943 45.857 -36.258 1.00 73.19 425 ILE A O 1
ATOM 3354 N N . PRO A 1 426 ? 7.665 45.912 -34.016 1.00 76.44 426 PRO A N 1
ATOM 3355 C CA . PRO A 1 426 ? 8.987 46.463 -33.725 1.00 76.44 426 PRO A CA 1
ATOM 3356 C C . PRO A 1 426 ? 10.129 45.620 -34.304 1.00 76.44 426 PRO A C 1
ATOM 3358 O O . PRO A 1 426 ? 10.119 44.390 -34.223 1.00 76.44 426 PRO A O 1
ATOM 3361 N N . GLU A 1 427 ? 11.150 46.284 -34.841 1.00 69.06 427 GLU A N 1
ATOM 3362 C CA . GLU A 1 427 ? 12.188 45.657 -35.670 1.00 69.06 427 GLU A CA 1
ATOM 3363 C C . GLU A 1 427 ? 12.998 44.564 -34.943 1.00 69.06 427 GLU A C 1
ATOM 3365 O O . GLU A 1 427 ? 13.241 43.495 -35.504 1.00 69.06 427 GLU A O 1
ATOM 3370 N N . GLY A 1 428 ? 13.292 44.743 -33.650 1.00 69.88 428 GLY A N 1
ATOM 3371 C CA . GLY A 1 428 ? 13.940 43.707 -32.828 1.00 69.88 428 GLY A CA 1
ATOM 3372 C C . GLY A 1 428 ? 13.075 42.458 -32.586 1.00 69.88 428 GLY A C 1
ATOM 3373 O O . GLY A 1 428 ? 13.602 41.349 -32.464 1.00 69.88 428 GLY A O 1
ATOM 3374 N N . ILE A 1 429 ? 11.741 42.598 -32.574 1.00 73.25 429 ILE A N 1
ATOM 3375 C CA . ILE A 1 429 ? 10.815 41.451 -32.532 1.00 73.25 429 ILE A CA 1
ATOM 3376 C C . ILE A 1 429 ? 10.784 40.766 -33.902 1.00 73.25 429 ILE A C 1
ATOM 3378 O O . ILE A 1 429 ? 10.721 39.541 -33.955 1.00 73.25 429 ILE A O 1
ATOM 3382 N N . LYS A 1 430 ? 10.874 41.535 -34.996 1.00 74.88 430 LYS A N 1
ATOM 3383 C CA . LYS A 1 430 ? 10.907 41.027 -36.375 1.00 74.88 430 LYS A CA 1
ATOM 3384 C C . LYS A 1 430 ? 12.137 40.141 -36.619 1.00 74.88 430 LYS A C 1
ATOM 3386 O O . LYS A 1 430 ? 11.953 38.976 -36.958 1.00 74.88 430 LYS A O 1
ATOM 3391 N N . GLN A 1 431 ? 13.346 40.624 -36.310 1.00 76.06 431 GLN A N 1
ATOM 3392 C CA . GLN A 1 431 ? 14.587 39.830 -36.390 1.00 76.06 431 GLN A CA 1
ATOM 3393 C C . GLN A 1 431 ? 14.516 38.555 -35.532 1.00 76.06 431 GLN A C 1
ATOM 3395 O O . GLN A 1 431 ? 14.692 37.451 -36.042 1.00 76.06 431 GLN A O 1
ATOM 3400 N N . SER A 1 432 ? 14.148 38.685 -34.250 1.00 75.12 432 SER A N 1
ATOM 3401 C CA . SER A 1 432 ? 14.026 37.539 -33.329 1.00 75.12 432 SER A CA 1
ATOM 3402 C C . SER A 1 432 ? 13.005 36.492 -33.801 1.00 75.12 432 SER A C 1
ATOM 3404 O O . SER A 1 432 ? 13.142 35.301 -33.516 1.00 75.12 432 SER A O 1
ATOM 3406 N N . LYS A 1 433 ? 11.959 36.927 -34.515 1.00 78.25 433 LYS A N 1
ATOM 3407 C CA . LYS A 1 433 ? 10.937 36.069 -35.122 1.00 78.25 433 LYS A CA 1
ATOM 3408 C C . LYS A 1 433 ? 11.464 35.363 -36.372 1.00 78.25 433 LYS A C 1
ATOM 3410 O O . LYS A 1 433 ? 11.227 34.164 -36.496 1.00 78.25 433 LYS A O 1
ATOM 3415 N N . ASP A 1 434 ? 12.166 36.063 -37.258 1.00 76.75 434 ASP A N 1
ATOM 3416 C CA . ASP A 1 434 ? 12.681 35.490 -38.507 1.00 76.75 434 ASP A CA 1
ATOM 3417 C C . ASP A 1 434 ? 13.785 34.448 -38.235 1.00 76.75 434 ASP A C 1
ATOM 3419 O O . ASP A 1 434 ? 13.690 33.321 -38.726 1.00 76.75 434 ASP A O 1
ATOM 3423 N N . ASP A 1 435 ? 14.722 34.737 -37.324 1.00 78.56 435 ASP A N 1
ATOM 3424 C CA . ASP A 1 435 ? 15.745 33.780 -36.864 1.00 78.56 435 ASP A CA 1
ATOM 3425 C C . ASP A 1 435 ? 15.140 32.523 -36.220 1.00 78.56 435 ASP A C 1
ATOM 3427 O O . ASP A 1 435 ? 15.606 31.396 -36.428 1.00 78.56 435 ASP A O 1
ATOM 3431 N N . CYS A 1 436 ? 14.099 32.704 -35.401 1.00 82.00 436 CYS A N 1
ATOM 3432 C CA . CYS A 1 436 ? 13.440 31.602 -34.710 1.00 82.00 436 CYS A CA 1
ATOM 3433 C C . CYS A 1 436 ? 12.637 30.729 -35.686 1.00 82.00 436 CYS A C 1
ATOM 3435 O O . CYS A 1 436 ? 12.707 29.500 -35.606 1.00 82.00 436 CYS A O 1
ATOM 3437 N N . MET A 1 437 ? 11.926 31.341 -36.639 1.00 80.88 437 MET A N 1
ATOM 3438 C CA . MET A 1 437 ? 11.183 30.623 -37.678 1.00 80.88 437 MET A CA 1
ATOM 3439 C C . MET A 1 437 ? 12.112 29.843 -38.612 1.00 80.88 437 MET A C 1
ATOM 3441 O O . MET A 1 437 ? 11.889 28.647 -38.804 1.00 80.88 437 MET A O 1
ATOM 3445 N N . GLY A 1 438 ? 13.195 30.457 -39.104 1.00 80.81 438 GLY A N 1
ATOM 3446 C CA . GLY A 1 438 ? 14.164 29.783 -39.976 1.00 80.81 438 GLY A CA 1
ATOM 3447 C C . GLY A 1 438 ? 14.779 28.538 -39.3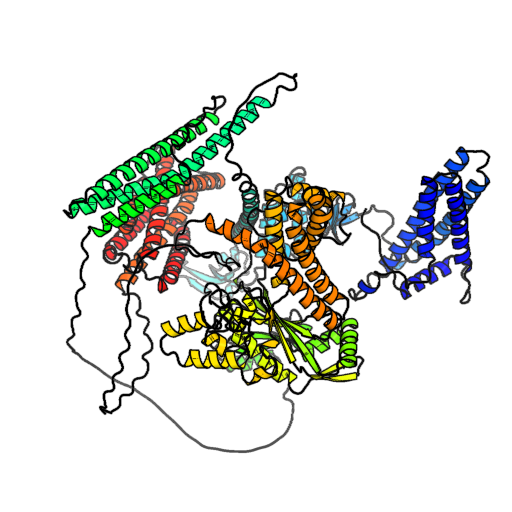27 1.00 80.81 438 GLY A C 1
ATOM 3448 O O . GLY A 1 438 ? 14.836 27.470 -39.944 1.00 80.81 438 GLY A O 1
ATOM 3449 N N . LYS A 1 439 ? 15.156 28.622 -38.042 1.00 84.88 439 LYS A N 1
ATOM 3450 C CA . LYS A 1 439 ? 15.657 27.465 -37.276 1.00 84.88 439 LYS A CA 1
ATOM 3451 C C . LYS A 1 439 ? 14.579 26.398 -37.059 1.00 84.88 439 LYS A C 1
ATOM 3453 O O . LYS A 1 439 ? 14.853 25.216 -37.264 1.00 84.88 439 LYS A O 1
ATOM 3458 N N . LEU A 1 440 ? 13.352 26.789 -36.696 1.00 83.31 440 LEU A N 1
ATOM 3459 C CA . LEU A 1 440 ? 12.238 25.851 -36.497 1.00 83.31 440 LEU A CA 1
ATOM 3460 C C . LEU A 1 440 ? 11.900 25.067 -37.774 1.00 83.31 440 LEU A C 1
ATOM 3462 O O . LEU A 1 440 ? 11.663 23.860 -37.698 1.00 83.31 440 LEU A O 1
ATOM 3466 N N . GLU A 1 441 ? 11.887 25.725 -38.934 1.00 83.69 441 GLU A N 1
ATOM 3467 C CA . GLU A 1 441 ? 11.561 25.103 -40.223 1.00 83.69 441 GLU A CA 1
ATOM 3468 C C . GLU A 1 441 ? 12.700 24.222 -40.750 1.00 83.69 441 GLU A C 1
ATOM 3470 O O . GLU A 1 441 ? 12.446 23.090 -41.175 1.00 83.69 441 GLU A O 1
ATOM 3475 N N . THR A 1 442 ? 13.952 24.674 -40.630 1.00 87.38 442 THR A N 1
ATOM 3476 C CA . THR A 1 442 ? 15.139 23.886 -41.011 1.00 87.38 442 THR A CA 1
ATOM 3477 C C . THR A 1 442 ? 15.227 22.599 -40.188 1.00 87.38 442 THR A C 1
ATOM 3479 O O . THR A 1 442 ? 15.334 21.501 -40.737 1.00 87.38 442 THR A O 1
ATOM 3482 N N . TRP A 1 443 ? 15.093 22.696 -38.861 1.00 90.88 443 TRP A N 1
ATOM 3483 C CA . TRP A 1 443 ? 15.158 21.536 -37.966 1.00 90.88 443 TRP A CA 1
ATOM 3484 C C . TRP A 1 443 ? 13.952 20.603 -38.123 1.00 90.88 443 TRP A C 1
ATOM 3486 O O . TRP A 1 443 ? 14.111 19.382 -38.082 1.00 90.88 443 TRP A O 1
ATOM 3496 N N . ALA A 1 444 ? 12.750 21.141 -38.361 1.00 85.31 444 ALA A N 1
ATOM 3497 C CA . ALA A 1 444 ? 11.581 20.323 -38.681 1.00 85.31 444 ALA A CA 1
ATOM 3498 C C . ALA A 1 444 ? 11.715 19.601 -40.033 1.00 85.31 444 ALA A C 1
ATOM 3500 O O . ALA A 1 444 ? 11.121 18.537 -40.207 1.00 85.31 444 ALA A O 1
ATOM 3501 N N . THR A 1 445 ? 12.472 20.150 -40.983 1.00 85.38 445 THR A N 1
ATOM 3502 C CA . THR A 1 445 ? 12.702 19.528 -42.294 1.00 85.38 445 THR A CA 1
ATOM 3503 C C . THR A 1 445 ? 13.738 18.412 -42.189 1.00 85.38 445 THR A C 1
ATOM 3505 O O . THR A 1 445 ? 13.394 17.271 -42.490 1.00 85.38 445 THR A O 1
ATOM 3508 N N . ALA A 1 446 ? 14.907 18.670 -41.593 1.00 84.50 446 ALA A N 1
ATOM 3509 C CA . ALA A 1 446 ? 15.925 17.643 -41.341 1.00 84.50 446 ALA A CA 1
ATOM 3510 C C . ALA A 1 446 ? 15.391 16.467 -40.491 1.00 84.50 446 ALA A C 1
ATOM 3512 O O . ALA A 1 446 ? 15.657 15.298 -40.773 1.00 84.50 446 ALA A O 1
ATOM 3513 N N . ALA A 1 447 ? 14.562 16.750 -39.477 1.00 86.19 447 ALA A N 1
ATOM 3514 C CA . ALA A 1 447 ? 13.905 15.709 -38.685 1.00 86.19 447 ALA A CA 1
ATOM 3515 C C . ALA A 1 447 ? 12.857 14.909 -39.484 1.00 86.19 447 ALA A C 1
ATOM 3517 O O . ALA A 1 447 ? 12.657 13.727 -39.213 1.00 86.19 447 ALA A O 1
ATOM 3518 N N . ARG A 1 448 ? 12.184 15.522 -40.466 1.00 86.81 448 ARG A N 1
ATOM 3519 C CA . ARG A 1 448 ? 11.240 14.827 -41.357 1.00 86.81 448 ARG A CA 1
ATOM 3520 C C . ARG A 1 448 ? 11.983 13.935 -42.353 1.00 86.81 448 ARG A C 1
ATOM 3522 O O . ARG A 1 448 ? 11.586 12.792 -42.545 1.00 86.81 448 ARG A O 1
ATOM 3529 N N . GLU A 1 449 ? 13.069 14.430 -42.936 1.00 84.12 449 GLU A N 1
ATOM 3530 C CA . GLU A 1 449 ? 13.915 13.688 -43.876 1.00 84.12 449 GLU A CA 1
ATOM 3531 C C . GLU A 1 449 ? 14.567 12.473 -43.213 1.00 84.12 449 GLU A C 1
ATOM 3533 O O . GLU A 1 449 ? 14.430 11.366 -43.727 1.00 84.12 449 GLU A O 1
ATOM 3538 N N . CYS A 1 450 ? 15.155 12.633 -42.022 1.00 85.44 450 CYS A N 1
ATOM 3539 C CA . CYS A 1 450 ? 15.720 11.525 -41.243 1.00 85.44 450 CYS A CA 1
ATOM 3540 C C . CYS A 1 450 ? 14.702 10.388 -41.002 1.00 85.44 450 CYS A C 1
ATOM 3542 O O . CYS A 1 450 ? 15.036 9.210 -41.142 1.00 85.44 450 CYS A O 1
ATOM 3544 N N . ILE A 1 451 ? 13.437 10.723 -40.712 1.00 83.88 451 ILE A N 1
ATOM 3545 C CA . ILE A 1 451 ? 12.360 9.732 -40.544 1.00 83.88 451 ILE A CA 1
ATOM 3546 C C . ILE A 1 451 ? 11.979 9.096 -41.885 1.00 83.88 451 ILE A C 1
ATOM 3548 O O . ILE A 1 451 ? 11.874 7.875 -41.959 1.00 83.88 451 ILE A O 1
ATOM 3552 N N . ASN A 1 452 ? 11.802 9.886 -42.946 1.00 80.94 452 ASN A N 1
ATOM 3553 C CA . ASN A 1 452 ? 11.420 9.379 -44.268 1.00 80.94 452 ASN A CA 1
ATOM 3554 C C . ASN A 1 452 ? 12.485 8.431 -44.853 1.00 80.94 452 ASN A C 1
ATOM 3556 O O . ASN A 1 452 ? 12.147 7.376 -45.398 1.00 80.94 452 ASN A O 1
ATOM 3560 N N . VAL A 1 453 ? 13.771 8.771 -44.704 1.00 80.19 453 VAL A N 1
ATOM 3561 C CA . VAL A 1 453 ? 14.893 7.907 -45.103 1.00 80.19 453 VAL A CA 1
ATOM 3562 C C . VAL A 1 453 ? 14.933 6.657 -44.222 1.00 80.19 453 VAL A C 1
ATOM 3564 O O . VAL A 1 453 ? 15.100 5.559 -44.745 1.00 80.19 453 VAL A O 1
ATOM 3567 N N . HIS A 1 454 ? 14.691 6.767 -42.910 1.00 81.75 454 HIS A N 1
ATOM 3568 C CA . HIS A 1 454 ? 14.595 5.589 -42.043 1.00 81.75 454 HIS A CA 1
ATOM 3569 C C . HIS A 1 454 ? 13.440 4.653 -42.433 1.00 81.75 454 HIS A C 1
ATOM 3571 O O . HIS A 1 454 ? 13.634 3.440 -42.467 1.00 81.75 454 HIS A O 1
ATOM 3577 N N . GLU A 1 455 ? 12.247 5.175 -42.735 1.00 75.69 455 GLU A N 1
ATOM 3578 C CA . GLU A 1 455 ? 11.086 4.343 -43.071 1.00 75.69 455 GLU A CA 1
ATOM 3579 C C . GLU A 1 455 ? 11.214 3.668 -44.441 1.00 75.69 455 GLU A C 1
ATOM 3581 O O . GLU A 1 455 ? 10.967 2.467 -44.523 1.00 75.69 455 GLU A O 1
ATOM 3586 N N . SER A 1 456 ? 11.676 4.383 -45.472 1.00 68.88 456 SER A N 1
ATOM 3587 C CA . SER A 1 456 ? 11.961 3.796 -46.795 1.00 68.88 456 SER A CA 1
ATOM 3588 C C . SER A 1 456 ? 13.063 2.733 -46.726 1.00 68.88 456 SER A C 1
ATOM 3590 O O . SER A 1 456 ? 12.903 1.623 -47.235 1.00 68.88 456 SER A O 1
ATOM 3592 N N . THR A 1 457 ? 14.139 3.015 -45.989 1.00 65.38 457 THR A N 1
ATOM 3593 C CA . THR A 1 457 ? 15.219 2.053 -45.740 1.00 65.38 457 THR A CA 1
ATOM 3594 C C . THR A 1 457 ? 14.709 0.830 -44.959 1.00 65.38 457 THR A C 1
ATOM 3596 O O . THR A 1 457 ? 15.058 -0.297 -45.287 1.00 65.38 457 THR A O 1
ATOM 3599 N N . ARG A 1 458 ? 13.805 1.004 -43.980 1.00 65.56 458 ARG A N 1
ATOM 3600 C CA . ARG A 1 458 ? 13.197 -0.097 -43.201 1.00 65.56 458 ARG A CA 1
ATOM 3601 C C . ARG A 1 458 ? 12.328 -1.039 -44.045 1.00 65.56 458 ARG A C 1
ATOM 3603 O O . ARG A 1 458 ? 12.139 -2.190 -43.647 1.00 65.56 458 ARG A O 1
ATOM 3610 N N . GLU A 1 459 ? 11.762 -0.580 -45.159 1.00 56.91 459 GLU A N 1
ATOM 3611 C CA . GLU A 1 459 ? 10.986 -1.442 -46.063 1.00 56.91 459 GLU A CA 1
ATOM 3612 C C . GLU A 1 459 ? 11.900 -2.306 -46.936 1.00 56.91 459 GLU A C 1
ATOM 3614 O O . GLU A 1 459 ? 11.713 -3.523 -46.958 1.00 56.91 459 GLU A O 1
ATOM 3619 N N . LEU A 1 460 ? 12.975 -1.727 -47.482 1.00 56.47 460 LEU A N 1
ATOM 3620 C CA . LEU A 1 460 ? 14.019 -2.429 -48.248 1.00 56.47 460 LEU A CA 1
ATOM 3621 C C . LEU A 1 460 ? 14.745 -3.553 -47.478 1.00 56.47 460 LEU A C 1
ATOM 3623 O O . LEU A 1 460 ? 15.496 -4.312 -48.078 1.00 56.47 460 LEU A O 1
ATOM 3627 N N . TRP A 1 461 ? 14.571 -3.663 -46.156 1.00 60.12 461 TRP A N 1
ATOM 3628 C CA . TRP A 1 461 ? 15.221 -4.694 -45.330 1.00 60.12 461 TRP A CA 1
ATOM 3629 C C . TRP A 1 461 ? 14.346 -5.915 -45.040 1.00 60.12 461 TRP A C 1
ATOM 3631 O O . TRP A 1 461 ? 14.832 -6.887 -44.455 1.00 60.12 461 TRP A O 1
ATOM 3641 N N . LYS A 1 462 ? 13.049 -5.859 -45.363 1.00 54.91 462 LYS A N 1
ATOM 3642 C CA . LYS A 1 462 ? 12.161 -7.026 -45.239 1.00 54.91 462 LYS A CA 1
ATOM 3643 C C . LYS A 1 462 ? 12.396 -8.018 -46.371 1.00 54.91 462 LYS A C 1
ATOM 3645 O O . LYS A 1 462 ? 12.296 -9.222 -46.144 1.00 54.91 462 LYS A O 1
ATOM 3650 N N . ASP A 1 463 ? 12.764 -7.492 -47.532 1.00 47.72 463 ASP A N 1
ATOM 3651 C CA . ASP A 1 463 ? 13.083 -8.246 -48.732 1.00 47.72 463 ASP A CA 1
ATOM 3652 C C . ASP A 1 463 ? 14.612 -8.371 -48.842 1.00 47.72 463 ASP A C 1
ATOM 3654 O O . ASP A 1 463 ? 15.365 -7.436 -48.570 1.00 47.72 463 ASP A O 1
ATOM 3658 N N . ALA A 1 464 ? 15.097 -9.584 -49.097 1.00 46.31 464 ALA A N 1
ATOM 3659 C CA . ALA A 1 464 ? 16.461 -9.966 -48.741 1.00 46.31 464 ALA A CA 1
ATOM 3660 C C . ALA A 1 464 ? 17.562 -9.245 -49.548 1.00 46.31 464 ALA A C 1
ATOM 3662 O O . ALA A 1 464 ? 17.652 -9.407 -50.760 1.00 46.31 464 ALA A O 1
ATOM 3663 N N . GLY A 1 465 ? 18.498 -8.590 -48.845 1.00 49.81 465 GLY A N 1
ATOM 3664 C CA . GLY A 1 465 ? 19.871 -8.385 -49.336 1.00 49.81 465 GLY A CA 1
ATOM 3665 C C . GLY A 1 465 ? 20.370 -6.948 -49.513 1.00 49.81 465 GLY A C 1
ATOM 3666 O O . GLY A 1 465 ? 21.551 -6.790 -49.795 1.00 49.81 465 GLY A O 1
ATOM 3667 N N . GLY A 1 466 ? 19.538 -5.918 -49.326 1.00 51.75 466 GLY A N 1
ATOM 3668 C CA . GLY A 1 466 ? 19.956 -4.520 -49.513 1.00 51.75 466 GLY A CA 1
ATOM 3669 C C . GLY A 1 466 ? 21.022 -4.025 -48.520 1.00 51.75 466 GLY A C 1
ATOM 3670 O O . GLY A 1 466 ? 20.980 -4.360 -47.330 1.00 51.75 466 GLY A O 1
ATOM 3671 N N . ASP A 1 467 ? 21.950 -3.194 -49.005 1.00 54.12 467 ASP A N 1
ATOM 3672 C CA . ASP A 1 467 ? 23.004 -2.582 -48.189 1.00 54.12 467 ASP A CA 1
ATOM 3673 C C . ASP A 1 467 ? 22.467 -1.540 -47.196 1.00 54.12 467 ASP A C 1
ATOM 3675 O O . ASP A 1 467 ? 21.546 -0.764 -47.465 1.00 54.12 467 ASP A O 1
ATOM 3679 N N . LEU A 1 468 ? 23.068 -1.529 -46.006 1.00 61.69 468 LEU A N 1
ATOM 3680 C CA . LEU A 1 468 ? 22.648 -0.700 -44.880 1.00 61.69 468 LEU A CA 1
ATOM 3681 C C . LEU A 1 468 ? 23.324 0.679 -44.928 1.00 61.69 468 LEU A C 1
ATOM 3683 O O . LEU A 1 468 ? 24.453 0.833 -44.464 1.00 61.69 468 LEU A O 1
ATOM 3687 N N . LEU A 1 469 ? 22.629 1.701 -45.431 1.00 66.81 469 LEU A N 1
ATOM 3688 C CA . LEU A 1 469 ? 23.153 3.071 -45.414 1.00 66.81 469 LEU A CA 1
ATOM 3689 C C . LEU A 1 469 ? 22.981 3.747 -44.029 1.00 66.81 469 LEU A C 1
ATOM 3691 O O . LEU A 1 469 ? 21.949 3.565 -43.367 1.00 66.81 469 LEU A O 1
ATOM 3695 N N . PRO A 1 470 ? 23.978 4.520 -43.551 1.00 74.81 470 PRO A N 1
ATOM 3696 C CA . PRO A 1 470 ? 23.865 5.314 -42.327 1.00 74.81 470 PRO A CA 1
ATOM 3697 C C . PRO A 1 470 ? 22.936 6.521 -42.531 1.00 74.81 470 PRO A C 1
ATOM 3699 O O . PRO A 1 470 ? 22.940 7.144 -43.590 1.00 74.81 470 PRO A O 1
ATOM 3702 N N . LEU A 1 471 ? 22.153 6.878 -41.508 1.00 79.38 471 LEU A N 1
ATOM 3703 C CA . LEU A 1 471 ? 21.333 8.096 -41.536 1.00 79.38 471 LEU A CA 1
ATOM 3704 C C . LEU A 1 471 ? 22.176 9.352 -41.273 1.00 79.38 471 LEU A C 1
ATOM 3706 O O . LEU A 1 471 ? 23.025 9.361 -40.381 1.00 79.38 471 LEU A O 1
ATOM 3710 N N . THR A 1 472 ? 21.879 10.432 -41.997 1.00 77.31 472 THR A N 1
ATOM 3711 C CA . THR A 1 472 ? 22.490 11.756 -41.808 1.00 77.31 472 THR A CA 1
ATOM 3712 C C . THR A 1 472 ? 22.204 12.305 -40.408 1.00 77.31 472 THR A C 1
ATOM 3714 O O . THR A 1 472 ? 21.067 12.239 -39.932 1.00 77.31 472 THR A O 1
ATOM 3717 N N . ALA A 1 473 ? 23.222 12.867 -39.749 1.00 77.69 473 ALA A N 1
ATOM 3718 C CA . ALA A 1 473 ? 23.091 13.442 -38.411 1.00 77.69 473 ALA A CA 1
ATOM 3719 C C . ALA A 1 473 ? 22.093 14.618 -38.375 1.00 77.69 473 ALA A C 1
ATOM 3721 O O . ALA A 1 473 ? 21.966 15.381 -39.332 1.00 77.69 473 ALA A O 1
ATOM 3722 N N . LEU A 1 474 ? 21.382 14.769 -37.253 1.00 85.81 474 LEU A N 1
ATOM 3723 C CA . LEU A 1 474 ? 20.441 15.875 -37.050 1.00 85.81 474 LEU A CA 1
ATOM 3724 C C . LEU A 1 474 ? 21.203 17.169 -36.704 1.00 85.81 474 LEU A C 1
ATOM 3726 O O . LEU A 1 474 ? 22.136 17.108 -35.907 1.00 85.81 474 LEU A O 1
ATOM 3730 N N . PRO A 1 475 ? 20.779 18.347 -37.202 1.00 81.19 475 PRO A N 1
ATOM 3731 C CA . PRO A 1 475 ? 21.461 19.626 -36.968 1.00 81.19 475 PRO A CA 1
ATOM 3732 C C . PRO A 1 475 ? 21.154 20.246 -35.586 1.00 81.19 475 PRO A C 1
ATOM 3734 O O . PRO A 1 475 ? 21.148 21.467 -35.444 1.00 81.19 475 PRO A O 1
ATOM 3737 N N . PHE A 1 476 ? 20.809 19.419 -34.594 1.00 81.12 476 PHE A N 1
ATOM 3738 C CA . PHE A 1 476 ? 20.428 19.826 -33.240 1.00 81.12 476 PHE A CA 1
ATOM 3739 C C . PHE A 1 476 ? 20.505 18.654 -32.256 1.00 81.12 476 PHE A C 1
ATOM 3741 O O . PHE A 1 476 ? 20.233 17.501 -32.610 1.00 81.12 476 PHE A O 1
ATOM 3748 N N . GLU A 1 477 ? 20.738 18.960 -30.983 1.00 75.25 477 GLU A N 1
ATOM 3749 C CA . GLU A 1 477 ? 20.626 18.008 -29.885 1.00 75.25 477 GLU A CA 1
ATOM 3750 C C . GLU A 1 477 ? 19.299 18.123 -29.113 1.00 75.25 477 GLU A C 1
ATOM 3752 O O . GLU A 1 477 ? 18.483 19.037 -29.277 1.00 75.25 477 GLU A O 1
ATOM 3757 N N . GLY A 1 478 ? 19.057 17.162 -28.215 1.00 65.56 478 GLY A N 1
ATOM 3758 C CA . GLY A 1 478 ? 17.815 17.074 -27.438 1.00 65.56 478 GLY A CA 1
ATOM 3759 C C . GLY A 1 478 ? 17.592 18.217 -26.435 1.00 65.56 478 GLY A C 1
ATOM 3760 O O . GLY A 1 478 ? 16.477 18.371 -25.924 1.00 65.56 478 GLY A O 1
ATOM 3761 N N . ASN A 1 479 ? 18.625 19.009 -26.137 1.00 73.75 479 ASN A N 1
ATOM 3762 C CA . ASN A 1 479 ? 18.518 20.214 -25.314 1.00 73.75 479 ASN A CA 1
ATOM 3763 C C . ASN A 1 479 ? 18.275 21.471 -26.161 1.00 73.75 479 ASN A C 1
ATOM 3765 O O . ASN A 1 479 ? 17.437 22.289 -25.773 1.00 73.75 479 ASN A O 1
ATOM 3769 N N . ASP A 1 480 ? 18.871 21.566 -27.348 1.00 80.69 480 ASP A N 1
ATOM 3770 C CA . ASP A 1 480 ? 18.711 22.709 -28.256 1.00 80.69 480 ASP A CA 1
ATOM 3771 C C . ASP A 1 480 ? 17.263 22.874 -28.712 1.00 80.69 480 ASP A C 1
ATOM 3773 O O . ASP A 1 480 ? 16.720 23.978 -28.702 1.00 80.69 480 ASP A O 1
ATOM 3777 N N . VAL A 1 481 ? 16.575 21.762 -28.998 1.00 80.50 481 VAL A N 1
ATOM 3778 C CA . VAL A 1 481 ? 15.135 21.769 -29.308 1.00 80.50 481 VAL A CA 1
ATOM 3779 C C . VAL A 1 481 ? 14.330 22.404 -28.170 1.00 80.50 481 VAL A C 1
ATOM 3781 O O . VAL A 1 481 ? 13.413 23.181 -28.421 1.00 80.50 481 VAL A O 1
ATOM 3784 N N . LYS A 1 482 ? 14.666 22.138 -26.900 1.00 82.06 482 LYS A N 1
ATOM 3785 C CA . LYS A 1 482 ? 13.959 22.743 -25.753 1.00 82.06 482 LYS A CA 1
ATOM 3786 C C . LYS A 1 482 ? 14.253 24.239 -25.626 1.00 82.06 482 LYS A C 1
ATOM 3788 O O . LYS A 1 482 ? 13.366 24.982 -25.196 1.00 82.06 482 LYS A O 1
ATOM 3793 N N . LEU A 1 483 ? 15.468 24.667 -25.975 1.00 84.75 483 LEU A N 1
ATOM 3794 C CA . LEU A 1 483 ? 15.883 26.069 -25.962 1.00 84.75 483 LEU A CA 1
ATOM 3795 C C . LEU A 1 483 ? 15.186 26.859 -27.078 1.00 84.75 483 LEU A C 1
ATOM 3797 O O . LEU A 1 483 ? 14.545 27.869 -26.788 1.00 84.75 483 LEU A O 1
ATOM 3801 N N . LEU A 1 484 ? 15.196 26.347 -28.312 1.00 84.00 484 LEU A N 1
ATOM 3802 C CA . LEU A 1 484 ? 14.517 26.963 -29.454 1.00 84.00 484 LEU A CA 1
ATOM 3803 C C . LEU A 1 484 ? 12.998 27.051 -29.232 1.00 84.00 484 LEU A C 1
ATOM 3805 O O . LEU A 1 484 ? 12.390 28.089 -29.482 1.00 84.00 484 LEU A O 1
ATOM 3809 N N . LEU A 1 485 ? 12.375 26.005 -28.675 1.00 85.50 485 LEU A N 1
ATOM 3810 C CA . LEU A 1 485 ? 10.954 26.039 -28.305 1.00 85.50 485 LEU A CA 1
ATOM 3811 C C . LEU A 1 485 ? 10.657 27.061 -27.192 1.00 85.50 485 LEU A C 1
ATOM 3813 O O . LEU A 1 485 ? 9.572 27.641 -27.177 1.00 85.50 485 LEU A O 1
ATOM 3817 N N . LYS A 1 486 ? 11.598 27.310 -26.266 1.00 87.00 486 LYS A N 1
ATOM 3818 C CA . LYS A 1 486 ? 11.468 28.370 -25.251 1.00 87.00 486 LYS A CA 1
ATOM 3819 C C . LYS A 1 486 ? 11.524 29.757 -25.900 1.00 87.00 486 LYS A C 1
ATOM 3821 O O . LYS A 1 486 ? 10.596 30.536 -25.684 1.00 87.00 486 LYS A O 1
ATOM 3826 N N . GLN A 1 487 ? 12.528 30.016 -26.737 1.00 83.31 487 GLN A N 1
ATOM 3827 C CA . GLN A 1 487 ? 12.654 31.264 -27.502 1.00 83.31 487 GLN A CA 1
ATOM 3828 C C . GLN A 1 487 ? 11.394 31.522 -28.346 1.00 83.31 487 GLN A C 1
ATOM 3830 O O . GLN A 1 487 ? 10.806 32.598 -28.280 1.00 83.31 487 GLN A O 1
ATOM 3835 N N . ALA A 1 488 ? 10.877 30.496 -29.028 1.00 81.00 488 ALA A N 1
ATOM 3836 C CA . ALA A 1 488 ? 9.635 30.594 -29.789 1.00 81.00 488 ALA A CA 1
ATOM 3837 C C . ALA A 1 488 ? 8.412 30.943 -28.919 1.00 81.00 488 ALA A C 1
ATOM 3839 O O . ALA A 1 488 ? 7.556 31.718 -29.344 1.00 81.00 488 ALA A O 1
ATOM 3840 N N . THR A 1 489 ? 8.306 30.418 -27.689 1.00 83.44 489 THR A N 1
ATOM 3841 C CA . THR A 1 489 ? 7.218 30.812 -26.770 1.00 83.44 489 THR A CA 1
ATOM 3842 C C . THR A 1 489 ? 7.332 32.251 -26.264 1.00 83.44 489 THR A C 1
ATOM 3844 O O . THR A 1 489 ? 6.302 32.869 -25.997 1.00 83.44 489 THR A O 1
ATOM 3847 N N . GLU A 1 490 ? 8.547 32.793 -26.172 1.00 84.25 490 GLU A N 1
ATOM 3848 C CA . GLU A 1 490 ? 8.805 34.192 -25.809 1.00 84.25 490 GLU A CA 1
ATOM 3849 C C . GLU A 1 490 ? 8.466 35.127 -26.988 1.00 84.25 490 GLU A C 1
ATOM 3851 O O . GLU A 1 490 ? 7.743 36.105 -26.811 1.00 84.25 490 GLU A O 1
ATOM 3856 N N . VAL A 1 491 ? 8.810 34.753 -28.226 1.00 82.44 491 VAL A N 1
ATOM 3857 C CA . VAL A 1 491 ? 8.327 35.443 -29.442 1.00 82.44 491 VAL A CA 1
ATOM 3858 C C . VAL A 1 491 ? 6.790 35.416 -29.526 1.00 82.44 491 VAL A C 1
ATOM 3860 O O . VAL A 1 491 ? 6.158 36.440 -29.794 1.00 82.44 491 VAL A O 1
ATOM 3863 N N . GLN A 1 492 ? 6.144 34.280 -29.232 1.00 82.31 492 GLN A N 1
ATOM 3864 C CA . GLN A 1 492 ? 4.675 34.201 -29.198 1.00 82.31 492 GLN A CA 1
ATOM 3865 C C . GLN A 1 492 ? 4.036 35.071 -28.106 1.00 82.31 492 GLN A C 1
ATOM 3867 O O . GLN A 1 492 ? 2.897 35.505 -28.292 1.00 82.31 492 GLN A O 1
ATOM 3872 N N . SER A 1 493 ? 4.693 35.295 -26.962 1.00 83.69 493 SER A N 1
ATOM 3873 C CA . SER A 1 493 ? 4.151 36.177 -25.921 1.00 83.69 493 SER A CA 1
ATOM 3874 C C . SER A 1 493 ? 4.283 37.646 -26.327 1.00 83.69 493 SER A C 1
ATOM 3876 O O . SER A 1 493 ? 3.291 38.369 -26.227 1.00 83.69 493 SER A O 1
ATOM 3878 N N . ALA A 1 494 ? 5.425 38.041 -26.900 1.00 80.69 494 ALA A N 1
ATOM 3879 C CA . ALA A 1 494 ? 5.656 39.377 -27.449 1.00 80.69 494 ALA A CA 1
ATOM 3880 C C . ALA A 1 494 ? 4.653 39.738 -28.565 1.00 80.69 494 ALA A C 1
ATOM 3882 O O . ALA A 1 494 ? 4.051 40.813 -28.537 1.00 80.69 494 ALA A O 1
ATOM 3883 N N . LEU A 1 495 ? 4.372 38.808 -29.488 1.00 78.38 495 LEU A N 1
ATOM 3884 C CA . LEU A 1 495 ? 3.350 38.992 -30.530 1.00 78.38 495 LEU A CA 1
ATOM 3885 C C . LEU A 1 495 ? 1.923 39.112 -29.960 1.00 78.38 495 LEU A C 1
ATOM 3887 O O . LEU A 1 495 ? 1.091 39.817 -30.524 1.00 78.38 495 LEU A O 1
ATOM 3891 N N . ARG A 1 496 ? 1.611 38.459 -28.829 1.00 81.56 496 ARG A N 1
ATOM 3892 C CA . ARG A 1 496 ? 0.285 38.573 -28.185 1.00 81.56 496 ARG A CA 1
ATOM 3893 C C . ARG A 1 496 ? 0.080 39.900 -27.461 1.00 81.56 496 ARG A C 1
ATOM 3895 O O . ARG A 1 496 ? -1.061 40.346 -27.385 1.00 81.56 496 ARG A O 1
ATOM 3902 N N . SER A 1 497 ? 1.136 40.525 -26.935 1.00 78.31 497 SER A N 1
ATOM 3903 C CA . SER A 1 497 ? 1.040 41.850 -26.298 1.00 78.31 497 SER A CA 1
ATOM 3904 C C . SER A 1 497 ? 0.678 42.979 -27.266 1.00 78.31 497 SER A C 1
ATOM 3906 O O . SER A 1 497 ? 0.190 44.006 -26.809 1.00 78.31 497 SER A O 1
ATOM 3908 N N . LEU A 1 498 ? 0.852 42.778 -28.578 1.00 75.31 498 LEU A N 1
ATOM 3909 C CA . LEU A 1 498 ? 0.486 43.749 -29.617 1.00 75.31 498 LEU A CA 1
ATOM 3910 C C . LEU A 1 498 ? -1.020 43.740 -29.967 1.00 75.31 498 LEU A C 1
ATOM 3912 O O . LEU A 1 498 ? -1.466 44.574 -30.745 1.00 75.31 498 LEU A O 1
ATOM 3916 N N . LEU A 1 499 ? -1.820 42.817 -29.412 1.00 74.94 499 LEU A N 1
ATOM 3917 C CA . LEU A 1 499 ? -3.247 42.670 -29.739 1.00 74.94 499 LEU A CA 1
ATOM 3918 C C . LEU A 1 499 ? -4.168 43.376 -28.712 1.00 74.94 499 LEU A C 1
ATOM 3920 O O . LEU A 1 499 ? -3.990 43.193 -27.503 1.00 74.94 499 LEU A O 1
ATOM 3924 N N . PRO A 1 500 ? -5.205 44.124 -29.148 1.00 57.19 500 PRO A N 1
ATOM 3925 C CA . PRO A 1 500 ? -6.057 44.914 -28.253 1.00 57.19 500 PRO A CA 1
ATOM 3926 C C . PRO A 1 500 ? -6.989 44.069 -27.359 1.00 57.19 500 PRO A C 1
ATOM 3928 O O . PRO A 1 500 ? -7.559 43.057 -27.777 1.00 57.19 500 PRO A O 1
ATOM 3931 N N . LYS A 1 501 ? -7.193 44.523 -26.112 1.00 46.81 501 LYS A N 1
ATOM 3932 C CA . LYS A 1 501 ? -8.102 43.911 -25.117 1.00 46.81 501 LYS A CA 1
ATOM 3933 C C . LYS A 1 501 ? -9.529 44.475 -25.229 1.00 46.81 501 LYS A C 1
ATOM 3935 O O . LYS A 1 501 ? -9.720 45.604 -25.662 1.00 46.81 501 LYS A O 1
ATOM 3940 N N . LYS A 1 502 ? -10.538 43.690 -24.821 1.00 36.56 502 LYS A N 1
ATOM 3941 C CA . LYS A 1 502 ? -11.974 44.025 -24.939 1.00 36.56 502 LYS A CA 1
ATOM 3942 C C . LYS A 1 502 ? -12.647 44.215 -23.573 1.00 36.56 502 LYS A C 1
ATOM 3944 O O . LYS A 1 502 ? -12.420 43.415 -22.668 1.00 36.56 502 LYS A O 1
ATOM 3949 N N . GLU A 1 503 ? -13.502 45.229 -23.456 1.00 33.62 503 GLU A N 1
ATOM 3950 C CA . GLU A 1 503 ? -14.199 45.614 -22.216 1.00 33.62 503 GLU A CA 1
ATOM 3951 C C . GLU A 1 503 ? -15.520 44.857 -21.958 1.00 33.62 503 GLU A C 1
ATOM 3953 O O . GLU A 1 503 ? -16.087 44.215 -22.849 1.00 33.62 503 GLU A O 1
ATOM 3958 N N . ALA A 1 504 ? -16.025 44.940 -20.720 1.00 33.72 504 ALA A N 1
ATOM 3959 C CA . ALA A 1 504 ? -17.220 44.239 -20.235 1.00 33.72 504 ALA A CA 1
ATOM 3960 C C . ALA A 1 504 ? -18.463 45.153 -20.142 1.00 33.72 504 ALA A C 1
ATOM 3962 O O . ALA A 1 504 ? -18.349 46.327 -19.807 1.00 33.72 504 ALA A O 1
ATOM 3963 N N . LYS A 1 505 ? -19.669 44.608 -20.386 1.00 33.47 505 LYS A N 1
ATOM 3964 C CA . LYS A 1 505 ? -20.952 45.349 -20.320 1.00 33.47 505 LYS A CA 1
ATOM 3965 C C . LYS A 1 505 ? -21.835 44.975 -19.117 1.00 33.47 505 LYS A C 1
ATOM 3967 O O . LYS A 1 505 ? -21.760 43.870 -18.586 1.00 33.47 505 LYS A O 1
ATOM 3972 N N . ALA A 1 506 ? -22.662 45.942 -18.708 1.00 30.27 506 ALA A N 1
ATOM 3973 C CA . ALA A 1 506 ? -23.382 46.008 -17.433 1.00 30.27 506 ALA A CA 1
ATOM 3974 C C . ALA A 1 506 ? -24.739 45.260 -17.370 1.00 30.27 506 ALA A C 1
ATOM 3976 O O . ALA A 1 506 ? -25.258 44.767 -18.371 1.00 30.27 506 ALA A O 1
ATOM 3977 N N . LYS A 1 507 ? -25.314 45.193 -16.156 1.00 32.56 507 LYS A N 1
ATOM 3978 C CA . LYS A 1 507 ? -26.631 44.603 -15.829 1.00 32.56 507 LYS A CA 1
ATOM 3979 C C . LYS A 1 507 ? -27.799 45.560 -16.124 1.00 32.56 507 LYS A C 1
ATOM 3981 O O . LYS A 1 507 ? -27.651 46.764 -15.958 1.00 32.56 507 LYS A O 1
ATOM 3986 N N . ALA A 1 508 ? -28.979 45.000 -16.405 1.00 27.94 508 ALA A N 1
ATOM 3987 C CA . ALA A 1 508 ? -30.270 45.703 -16.423 1.00 27.94 508 ALA A CA 1
ATOM 3988 C C . ALA A 1 508 ? -31.260 45.104 -15.393 1.00 27.94 508 ALA A C 1
ATOM 3990 O O . ALA A 1 508 ? -31.095 43.957 -14.969 1.00 27.94 508 ALA A O 1
ATOM 3991 N N . ALA A 1 509 ? -32.260 45.894 -14.981 1.00 24.72 509 ALA A N 1
ATOM 3992 C CA . ALA A 1 509 ? -33.192 45.631 -13.869 1.00 24.72 509 ALA A CA 1
ATOM 3993 C C . ALA A 1 509 ? -34.648 45.309 -14.339 1.00 24.72 509 ALA A C 1
ATOM 3995 O O . ALA A 1 509 ? -34.919 45.429 -15.534 1.00 24.72 509 ALA A O 1
ATOM 3996 N N . PRO A 1 510 ? -35.580 44.867 -13.455 1.00 42.09 510 PRO A N 1
ATOM 3997 C CA . PRO A 1 510 ? -36.806 44.145 -13.854 1.00 42.09 510 PRO A CA 1
ATOM 3998 C C . PRO A 1 510 ? -38.160 44.877 -13.649 1.00 42.09 510 PRO A C 1
ATOM 4000 O O . PRO A 1 510 ? -38.283 45.738 -12.782 1.00 42.09 510 PRO A O 1
ATOM 4003 N N . LYS A 1 511 ? -39.201 44.427 -14.380 1.00 24.17 511 LYS A N 1
ATOM 4004 C CA . LYS A 1 511 ? -40.675 44.631 -14.215 1.00 24.17 511 LYS A CA 1
ATOM 4005 C C . LYS A 1 511 ? -41.407 43.483 -14.968 1.00 24.17 511 LYS A C 1
ATOM 4007 O O . LYS A 1 511 ? -40.789 42.940 -15.877 1.00 24.17 511 LYS A O 1
ATOM 4012 N N . ALA A 1 512 ? -42.669 43.068 -14.755 1.00 23.66 512 ALA A N 1
ATOM 4013 C CA . ALA A 1 512 ? -43.646 43.122 -13.644 1.00 23.66 512 ALA A CA 1
ATOM 4014 C C . ALA A 1 512 ? -44.784 42.067 -13.911 1.00 23.66 512 ALA A C 1
ATOM 4016 O O . ALA A 1 512 ? -44.721 41.361 -14.914 1.00 23.66 512 ALA A O 1
ATOM 4017 N N . ASN A 1 513 ? -45.781 41.916 -13.019 1.00 28.14 513 ASN A N 1
ATOM 4018 C CA . ASN A 1 513 ? -46.697 40.745 -12.900 1.00 28.14 513 ASN A CA 1
ATOM 4019 C C . ASN A 1 513 ? -48.026 40.770 -13.705 1.00 28.14 513 ASN A C 1
ATOM 4021 O O . ASN A 1 513 ? -48.568 41.850 -13.913 1.00 28.14 513 ASN A O 1
ATOM 4025 N N . ALA A 1 514 ? -48.617 39.579 -13.960 1.00 24.25 514 ALA A N 1
ATOM 4026 C CA . ALA A 1 514 ? -50.066 39.209 -13.915 1.00 24.25 514 ALA A CA 1
ATOM 4027 C C . ALA A 1 514 ? -50.279 37.748 -14.434 1.00 24.25 514 ALA A C 1
ATOM 4029 O O . ALA A 1 514 ? -49.471 37.311 -15.245 1.00 24.25 514 ALA A O 1
ATOM 4030 N N . ALA A 1 515 ? -51.306 36.931 -14.116 1.00 25.52 515 ALA A N 1
ATOM 4031 C CA . ALA A 1 515 ? -52.265 36.820 -12.994 1.00 25.52 515 ALA A CA 1
ATOM 4032 C C . ALA A 1 515 ? -53.082 35.481 -13.095 1.00 25.52 515 ALA A C 1
ATOM 4034 O O . ALA A 1 515 ? -53.029 34.821 -14.128 1.00 25.52 515 ALA A O 1
ATOM 4035 N N . ALA A 1 516 ? -53.914 35.181 -12.072 1.00 25.38 516 ALA A N 1
ATOM 4036 C CA . ALA A 1 516 ? -55.223 34.464 -12.115 1.00 25.38 516 ALA A CA 1
ATOM 4037 C C . ALA A 1 516 ? -55.398 32.942 -11.779 1.00 25.38 516 ALA A C 1
ATOM 4039 O O . ALA A 1 516 ? -54.980 32.078 -12.536 1.00 25.38 516 ALA A O 1
ATOM 4040 N N . LYS A 1 517 ? -56.258 32.700 -10.752 1.00 24.67 517 LYS A N 1
ATOM 4041 C CA . LYS A 1 517 ? -57.342 31.668 -10.605 1.00 24.67 517 LYS A CA 1
ATOM 4042 C C . LYS A 1 517 ? -56.972 30.158 -10.504 1.00 24.67 517 LYS A C 1
ATOM 4044 O O . LYS A 1 517 ? -55.995 29.729 -11.088 1.00 24.67 517 LYS A O 1
ATOM 4049 N N . ALA A 1 518 ? -57.730 29.265 -9.837 1.00 23.83 518 ALA A N 1
ATOM 4050 C CA . ALA A 1 518 ? -58.792 29.363 -8.807 1.00 23.83 518 ALA A CA 1
ATOM 4051 C C . ALA A 1 518 ? -59.012 27.990 -8.085 1.00 23.83 518 ALA A C 1
ATOM 4053 O O . ALA A 1 518 ? -58.481 26.968 -8.506 1.00 23.83 518 ALA A O 1
ATOM 4054 N N . SER A 1 519 ? -59.782 27.999 -6.989 1.00 21.00 519 SER A N 1
ATOM 4055 C CA . SER A 1 519 ? -60.121 26.915 -6.023 1.00 21.00 519 SER A CA 1
ATOM 4056 C C . SER A 1 519 ? -61.343 26.038 -6.457 1.00 21.00 519 SER A C 1
ATOM 4058 O O . SER A 1 519 ? -61.804 26.261 -7.575 1.00 21.00 519 SER A O 1
ATOM 4060 N N . PRO A 1 520 ? -62.032 25.193 -5.618 1.00 36.66 520 PRO A N 1
ATOM 4061 C CA . PRO A 1 520 ? -61.718 24.504 -4.329 1.00 36.66 520 PRO A CA 1
ATOM 4062 C C . PRO A 1 520 ? -62.331 23.054 -4.143 1.00 36.66 520 PRO A C 1
ATOM 4064 O O . PRO A 1 520 ? -63.008 22.541 -5.026 1.00 36.66 520 PRO A O 1
ATOM 4067 N N . LYS A 1 521 ? -62.275 22.519 -2.891 1.00 25.14 521 LYS A N 1
ATOM 4068 C CA . LYS A 1 521 ? -63.163 21.494 -2.229 1.00 25.14 521 LYS A CA 1
ATOM 4069 C C . LYS A 1 521 ? -62.907 19.996 -2.568 1.00 25.14 521 LYS A C 1
ATOM 4071 O O . LYS A 1 521 ? -62.523 19.690 -3.681 1.00 25.14 521 LYS A O 1
ATOM 4076 N N . LYS A 1 522 ? -63.105 19.009 -1.662 1.00 23.94 522 LYS A N 1
ATOM 4077 C CA . LYS A 1 522 ? -63.781 18.946 -0.329 1.00 23.94 522 LYS A CA 1
ATOM 4078 C C . LYS A 1 522 ? -63.273 17.732 0.517 1.00 23.94 522 LYS A C 1
ATOM 4080 O O . LYS A 1 522 ? -63.090 16.683 -0.075 1.00 23.94 522 LYS A O 1
ATOM 4085 N N . ARG A 1 523 ? -63.172 17.902 1.858 1.00 24.03 523 ARG A N 1
ATOM 4086 C CA . ARG A 1 523 ? -63.707 17.080 3.005 1.00 24.03 523 ARG A CA 1
ATOM 4087 C C . ARG A 1 523 ? -63.538 15.529 3.058 1.00 24.03 523 ARG A C 1
ATOM 4089 O O . ARG A 1 523 ? -63.525 14.889 2.025 1.00 24.03 523 ARG A O 1
ATOM 4096 N N . ALA A 1 524 ? -63.522 14.863 4.229 1.00 23.97 524 ALA A N 1
ATOM 4097 C CA . ALA A 1 524 ? -63.893 15.277 5.602 1.00 23.97 524 ALA A CA 1
ATOM 4098 C C . ALA A 1 524 ? -63.114 14.554 6.733 1.00 23.97 524 ALA A C 1
ATOM 4100 O O . ALA A 1 524 ? -62.615 13.450 6.536 1.00 23.97 524 ALA A O 1
ATOM 4101 N N . ASP A 1 525 ? -63.126 15.160 7.927 1.00 26.34 525 ASP A N 1
ATOM 4102 C CA . ASP A 1 525 ? -62.776 14.577 9.237 1.00 26.34 525 ASP A CA 1
ATOM 4103 C C . ASP A 1 525 ? -63.808 13.570 9.781 1.00 26.34 525 ASP A C 1
ATOM 4105 O O . ASP A 1 525 ? -64.978 13.632 9.388 1.00 26.34 525 ASP A O 1
ATOM 4109 N N . ARG A 1 526 ? -63.403 12.780 10.798 1.00 24.48 526 ARG A N 1
ATOM 4110 C CA . ARG A 1 526 ? -63.973 12.731 12.183 1.00 24.48 526 ARG A CA 1
ATOM 4111 C C . ARG A 1 526 ? -63.364 11.549 12.975 1.00 24.48 526 ARG A C 1
ATOM 4113 O O . ARG A 1 526 ? -63.361 10.437 12.470 1.00 24.48 526 ARG A O 1
ATOM 4120 N N . SER A 1 527 ? -62.607 11.751 14.064 1.00 23.94 527 SER A N 1
ATOM 4121 C CA . SER A 1 527 ? -62.958 12.163 15.450 1.00 23.94 527 SER A CA 1
ATOM 4122 C C . SER A 1 527 ? -63.384 11.002 16.371 1.00 23.94 527 SER A C 1
ATOM 4124 O O . SER A 1 527 ? -64.461 10.452 16.163 1.00 23.94 527 SER A O 1
ATOM 4126 N N . HIS A 1 528 ? -62.616 10.701 17.427 1.00 26.48 528 HIS A N 1
ATOM 4127 C CA . HIS A 1 528 ? -62.966 11.086 18.810 1.00 26.48 528 HIS A CA 1
ATOM 4128 C C . HIS A 1 528 ? -61.882 10.702 19.838 1.00 26.48 528 HIS A C 1
ATOM 4130 O O . HIS A 1 528 ? -60.985 9.906 19.569 1.00 26.48 528 HIS A O 1
ATOM 4136 N N . ASP A 1 529 ? -61.993 11.335 20.999 1.00 25.20 529 ASP A N 1
ATOM 4137 C CA . ASP A 1 529 ? -61.174 11.257 22.209 1.00 25.20 529 ASP A CA 1
ATOM 4138 C C . ASP A 1 529 ? -61.512 10.028 23.076 1.00 25.20 529 ASP A C 1
ATOM 4140 O O . ASP A 1 529 ? -62.626 9.522 22.984 1.00 25.20 529 ASP A O 1
ATOM 4144 N N . SER A 1 530 ? -60.601 9.624 23.979 1.00 23.84 530 SER A N 1
ATOM 4145 C CA . SER A 1 530 ? -60.860 9.587 25.443 1.00 23.84 530 SER A CA 1
ATOM 4146 C C . SER A 1 530 ? -59.769 8.846 26.247 1.00 23.84 530 SER A C 1
ATOM 4148 O O . SER A 1 530 ? -59.513 7.672 26.006 1.00 23.84 530 SER A O 1
ATOM 4150 N N . GLU A 1 531 ? -59.184 9.556 27.217 1.00 24.28 531 GLU A N 1
ATOM 4151 C CA . GLU A 1 531 ? -58.938 9.191 28.635 1.00 24.28 531 GLU A CA 1
ATOM 4152 C C . GLU A 1 531 ? -58.450 7.795 29.117 1.00 24.28 531 GLU A C 1
ATOM 4154 O O . GLU A 1 531 ? -58.891 6.737 28.685 1.00 24.28 531 GLU A O 1
ATOM 4159 N N . GLY A 1 532 ? -57.654 7.834 30.204 1.00 23.23 532 GLY A N 1
ATOM 4160 C CA . GLY A 1 532 ? -57.435 6.729 31.159 1.00 23.23 532 GLY A CA 1
ATOM 4161 C C . GLY A 1 532 ? -56.256 5.784 30.849 1.00 23.23 532 GLY A C 1
ATOM 4162 O O . GLY A 1 532 ? -55.961 5.486 29.702 1.00 23.23 532 GLY A O 1
ATOM 4163 N N . GLY A 1 533 ? -55.508 5.245 31.819 1.00 22.12 533 GLY A N 1
ATOM 4164 C CA . GLY A 1 533 ? -55.612 5.367 33.278 1.00 22.12 533 GLY A CA 1
ATOM 4165 C C . GLY A 1 533 ? -55.127 4.096 33.999 1.00 22.12 533 GLY A C 1
ATOM 4166 O O . GLY A 1 533 ? -55.891 3.153 34.124 1.00 22.12 533 GLY A O 1
ATOM 4167 N N . ASP A 1 534 ? -53.864 4.095 34.451 1.00 26.34 534 ASP A N 1
ATOM 4168 C CA . ASP A 1 534 ? -53.248 3.303 35.549 1.00 26.34 534 ASP A CA 1
ATOM 4169 C C . ASP A 1 534 ? -53.820 1.911 35.958 1.00 26.34 534 ASP A C 1
ATOM 4171 O O . ASP A 1 534 ? -54.930 1.835 36.484 1.00 26.34 534 ASP A O 1
ATOM 4175 N N . LYS A 1 535 ? -52.988 0.838 35.912 1.00 27.11 535 LYS A N 1
ATOM 4176 C CA . LYS A 1 535 ? -52.639 -0.007 37.099 1.00 27.11 535 LYS A CA 1
ATOM 4177 C C . LYS A 1 535 ? -51.729 -1.230 36.852 1.00 27.11 535 LYS A C 1
ATOM 4179 O O . LYS A 1 535 ? -51.693 -1.849 35.795 1.00 27.11 535 LYS A O 1
ATOM 4184 N N . ARG A 1 536 ? -51.018 -1.597 37.934 1.00 28.00 536 ARG A N 1
ATOM 4185 C CA . ARG A 1 536 ? -50.274 -2.859 38.213 1.00 28.00 536 ARG A CA 1
ATOM 4186 C C . ARG A 1 536 ? -51.188 -4.107 38.013 1.00 28.00 536 ARG A C 1
ATOM 4188 O O . ARG A 1 536 ? -52.396 -3.967 38.116 1.00 28.00 536 ARG A O 1
ATOM 4195 N N . ARG A 1 537 ? -50.728 -5.369 37.875 1.00 27.03 537 ARG A N 1
ATOM 4196 C CA . ARG A 1 537 ? -49.754 -6.104 38.725 1.00 27.03 537 ARG A CA 1
ATOM 4197 C C . ARG A 1 537 ? -49.436 -7.520 38.164 1.00 27.03 537 ARG A C 1
ATOM 4199 O O . ARG A 1 537 ? -50.279 -8.124 37.523 1.00 27.03 537 ARG A O 1
ATOM 4206 N N . LYS A 1 538 ? -48.246 -8.047 38.503 1.00 28.11 538 LYS A N 1
ATOM 4207 C CA . LYS A 1 538 ? -47.769 -9.463 38.530 1.00 28.11 538 LYS A CA 1
ATOM 4208 C C . LYS A 1 538 ? -48.732 -10.601 38.095 1.00 28.11 538 LYS A C 1
ATOM 4210 O O . LYS A 1 538 ? -49.756 -10.801 38.736 1.00 28.11 538 LYS A O 1
ATOM 4215 N N . THR A 1 539 ? -48.249 -11.545 37.277 1.00 24.39 539 THR A N 1
ATOM 4216 C CA . THR A 1 539 ? -47.766 -12.896 37.699 1.00 24.39 539 THR A CA 1
ATOM 4217 C C . THR A 1 539 ? -47.348 -13.735 36.481 1.00 24.39 539 THR A C 1
ATOM 4219 O O . THR A 1 539 ? -47.731 -13.439 35.354 1.00 24.39 539 THR A O 1
ATOM 4222 N N . GLY A 1 540 ? -46.495 -14.744 36.687 1.00 29.39 540 GLY A N 1
ATOM 4223 C CA . GLY A 1 540 ? -45.946 -15.550 35.596 1.00 29.39 540 GLY A CA 1
ATOM 4224 C C . GLY A 1 540 ? -46.829 -16.732 35.192 1.00 29.39 540 GLY A C 1
ATOM 4225 O O . GLY A 1 540 ? -47.357 -17.435 36.048 1.00 29.39 540 GLY A O 1
ATOM 4226 N N . LYS A 1 541 ? -46.881 -16.996 33.885 1.00 26.86 541 LYS A N 1
ATOM 4227 C CA . LYS A 1 541 ? -46.950 -18.330 33.270 1.00 26.86 541 LYS A CA 1
ATOM 4228 C C . LYS A 1 541 ? -46.326 -18.223 31.879 1.00 26.86 541 LYS A C 1
ATOM 4230 O O . LYS A 1 541 ? -46.553 -17.245 31.171 1.00 26.86 541 LYS A O 1
ATOM 4235 N N . SER A 1 542 ? -45.495 -19.192 31.517 1.00 27.08 542 SER A N 1
ATOM 4236 C CA . SER A 1 542 ? -44.874 -19.278 30.195 1.00 27.08 542 SER A CA 1
ATOM 4237 C C . SER A 1 542 ? -45.952 -19.402 29.109 1.00 27.08 542 SER A C 1
ATOM 4239 O O . SER A 1 542 ? -46.808 -20.283 29.215 1.00 27.08 542 SER A O 1
ATOM 4241 N N . PRO A 1 543 ? -45.929 -18.578 28.043 1.00 28.61 543 PRO A N 1
ATOM 4242 C CA . PRO A 1 543 ? -46.721 -18.865 26.856 1.00 28.61 543 PRO A CA 1
ATOM 4243 C C . PRO A 1 543 ? -46.201 -20.160 26.210 1.00 28.61 543 PRO A C 1
ATOM 4245 O O . PRO A 1 543 ? -44.991 -20.413 26.254 1.00 28.61 543 PRO A O 1
ATOM 4248 N N . PRO A 1 544 ? -47.066 -20.976 25.583 1.00 31.44 544 PRO A N 1
ATOM 4249 C CA . PRO A 1 544 ? -46.611 -22.149 24.847 1.00 31.44 544 PRO A CA 1
ATOM 4250 C C . PRO A 1 544 ? -45.653 -21.725 23.729 1.00 31.44 544 PRO A C 1
ATOM 4252 O O . PRO A 1 544 ? -45.805 -20.646 23.151 1.00 31.44 544 PRO A O 1
ATOM 4255 N N . CYS A 1 545 ? -44.675 -22.576 23.405 1.00 35.31 545 CYS A N 1
ATOM 4256 C CA . CYS A 1 545 ? -43.726 -22.320 22.322 1.00 35.31 545 CYS A CA 1
ATOM 4257 C C . CYS A 1 545 ? -44.459 -22.117 20.988 1.00 35.31 545 CYS A C 1
ATOM 4259 O O . CYS A 1 545 ? -44.780 -23.073 20.279 1.00 35.31 545 CYS A O 1
ATOM 4261 N N . VAL A 1 546 ? -44.681 -20.852 20.623 1.00 38.97 546 VAL A N 1
ATOM 4262 C CA . VAL A 1 546 ? -45.158 -20.461 19.300 1.00 38.97 546 VAL A CA 1
ATOM 4263 C C . VAL A 1 546 ? -44.095 -20.906 18.306 1.00 38.97 546 VAL A C 1
ATOM 4265 O O . VAL A 1 546 ? -43.024 -20.306 18.206 1.00 38.97 546 VAL A O 1
ATOM 4268 N N . THR A 1 547 ? -44.369 -21.993 17.584 1.00 49.97 547 THR A N 1
ATOM 4269 C CA . THR A 1 547 ? -43.433 -22.509 16.584 1.00 49.97 547 THR A CA 1
ATOM 4270 C C . THR A 1 547 ? -43.083 -21.401 15.593 1.00 49.97 547 THR A C 1
ATOM 4272 O O . THR A 1 547 ? -43.917 -20.556 15.253 1.00 49.97 547 THR A O 1
ATOM 4275 N N . ALA A 1 548 ? -41.850 -21.400 15.080 1.00 45.69 548 ALA A N 1
ATOM 4276 C CA . ALA A 1 548 ? -41.369 -20.338 14.191 1.00 45.69 548 ALA A CA 1
ATOM 4277 C C . ALA A 1 548 ? -42.252 -20.131 12.940 1.00 45.69 548 ALA A C 1
ATOM 4279 O O . ALA A 1 548 ? -42.135 -19.118 12.256 1.00 45.69 548 ALA A O 1
ATOM 4280 N N . THR A 1 549 ? -43.109 -21.098 12.601 1.00 48.06 549 THR A N 1
ATOM 4281 C CA . THR A 1 549 ? -44.111 -21.032 11.527 1.00 48.06 549 THR A CA 1
ATOM 4282 C C . THR A 1 549 ? -45.374 -20.261 11.942 1.00 48.06 549 THR A C 1
ATOM 4284 O O . THR A 1 549 ? -45.885 -19.477 11.146 1.00 48.06 549 THR A O 1
ATOM 4287 N N . ALA A 1 550 ? -45.846 -20.409 13.185 1.00 48.38 550 ALA A N 1
ATOM 4288 C CA . ALA A 1 550 ? -46.969 -19.641 13.728 1.00 48.38 550 ALA A CA 1
ATOM 4289 C C . ALA A 1 550 ? -46.591 -18.163 13.938 1.00 48.38 550 ALA A C 1
ATOM 4291 O O . ALA A 1 550 ? -47.316 -17.278 13.489 1.00 48.38 550 ALA A O 1
ATOM 4292 N N . ALA A 1 551 ? -45.396 -17.886 14.478 1.00 51.12 551 ALA A N 1
ATOM 4293 C CA . ALA A 1 551 ? -44.873 -16.519 14.589 1.00 51.12 551 ALA A CA 1
ATOM 4294 C C . ALA A 1 551 ? -44.754 -15.827 13.213 1.00 51.12 551 ALA A C 1
ATOM 4296 O O . ALA A 1 551 ? -45.070 -14.647 13.077 1.00 51.12 551 ALA A O 1
ATOM 4297 N N . ARG A 1 552 ? -44.375 -16.579 12.165 1.00 51.91 552 ARG A N 1
ATOM 4298 C CA . ARG A 1 552 ? -44.351 -16.091 10.774 1.00 51.91 552 ARG A CA 1
ATOM 4299 C C . ARG A 1 552 ? -45.737 -15.711 10.245 1.00 51.91 552 ARG A C 1
ATOM 4301 O O . ARG A 1 552 ? -45.826 -14.714 9.542 1.00 51.91 552 ARG A O 1
ATOM 4308 N N . ARG A 1 553 ? -46.797 -16.463 10.574 1.00 53.09 553 ARG A N 1
ATOM 4309 C CA . ARG A 1 553 ? -48.179 -16.115 10.184 1.00 53.09 553 ARG A CA 1
ATOM 4310 C C . ARG A 1 553 ? -48.676 -14.862 10.906 1.00 53.09 553 ARG A C 1
ATOM 4312 O O . ARG A 1 553 ? -49.219 -13.981 10.257 1.00 53.09 553 ARG A O 1
ATOM 4319 N N . ILE A 1 554 ? -48.419 -14.753 12.210 1.00 58.34 554 ILE A N 1
ATOM 4320 C CA . ILE A 1 554 ? -48.831 -13.593 13.017 1.00 58.34 554 ILE A CA 1
ATOM 4321 C C . ILE A 1 554 ? -48.145 -12.311 12.518 1.00 58.34 554 ILE A C 1
ATOM 4323 O O . ILE A 1 554 ? -48.816 -11.322 12.255 1.00 58.34 554 ILE A O 1
ATOM 4327 N N . ILE A 1 555 ? -46.825 -12.334 12.295 1.00 53.66 555 ILE A N 1
ATOM 4328 C CA . ILE A 1 555 ? -46.092 -11.160 11.788 1.00 53.66 555 ILE A CA 1
ATOM 4329 C C . ILE A 1 555 ? -46.509 -10.809 10.347 1.00 53.66 555 ILE A C 1
ATOM 4331 O O . ILE A 1 555 ? -46.586 -9.630 10.014 1.00 53.66 555 ILE A O 1
ATOM 4335 N N . ALA A 1 556 ? -46.830 -11.800 9.506 1.00 52.44 556 ALA A N 1
ATOM 4336 C CA . ALA A 1 556 ? -47.324 -11.569 8.145 1.00 52.44 556 ALA A CA 1
ATOM 4337 C C . ALA A 1 556 ? -48.760 -11.012 8.079 1.00 52.44 556 ALA A C 1
ATOM 4339 O O . ALA A 1 556 ? -49.126 -10.453 7.054 1.00 52.44 556 ALA A O 1
ATOM 4340 N N . HIS A 1 557 ? -49.560 -11.139 9.144 1.00 53.66 557 HIS A N 1
ATOM 4341 C CA . HIS A 1 557 ? -50.863 -10.468 9.273 1.00 53.66 557 HIS A CA 1
ATOM 4342 C C . HIS A 1 557 ? -50.783 -9.094 9.957 1.00 53.66 557 HIS A C 1
ATOM 4344 O O . HIS A 1 557 ? -51.787 -8.397 10.031 1.00 53.66 557 HIS A O 1
ATOM 4350 N N . LEU A 1 558 ? -49.607 -8.694 10.454 1.00 50.72 558 LEU A N 1
ATOM 4351 C CA . LEU A 1 558 ? -49.387 -7.401 11.113 1.00 50.72 558 LEU A CA 1
ATOM 4352 C C . LEU A 1 558 ? -48.600 -6.399 10.247 1.00 50.72 558 LEU A C 1
ATOM 4354 O O . LEU A 1 558 ? -48.386 -5.270 10.688 1.00 50.72 558 LEU A O 1
ATOM 4358 N N . ARG A 1 559 ? -48.124 -6.797 9.055 1.00 50.84 559 ARG A N 1
ATOM 4359 C CA . ARG A 1 559 ? -47.367 -5.939 8.123 1.00 50.84 559 ARG A CA 1
ATOM 4360 C C . ARG A 1 559 ? -47.576 -6.332 6.657 1.00 50.84 559 ARG A C 1
ATOM 4362 O O . ARG A 1 559 ? -47.068 -7.361 6.214 1.00 50.84 559 ARG A O 1
ATOM 4369 N N . ASP A 1 560 ? -48.204 -5.441 5.895 1.00 49.12 560 ASP A N 1
ATOM 4370 C CA . ASP A 1 560 ? -48.481 -5.623 4.459 1.00 49.12 560 ASP A CA 1
ATOM 4371 C C . ASP A 1 560 ? -47.276 -5.329 3.536 1.00 49.12 560 ASP A C 1
ATOM 4373 O O . ASP A 1 560 ? -47.337 -5.548 2.328 1.00 49.12 560 ASP A O 1
ATOM 4377 N N . ASP A 1 561 ? -46.151 -4.852 4.081 1.00 52.22 561 ASP A N 1
ATOM 4378 C CA . ASP A 1 561 ? -44.982 -4.377 3.318 1.00 52.22 561 ASP A CA 1
ATOM 4379 C C . ASP A 1 561 ? -44.003 -5.480 2.858 1.00 52.22 561 ASP A C 1
ATOM 4381 O O . ASP A 1 561 ? -43.027 -5.216 2.151 1.00 52.22 561 ASP A O 1
ATOM 4385 N N . GLY A 1 562 ? -44.226 -6.729 3.278 1.00 50.03 562 GLY A N 1
ATOM 4386 C CA . GLY A 1 562 ? -43.385 -7.877 2.933 1.00 50.03 562 GLY A CA 1
ATOM 4387 C C . GLY A 1 562 ? -41.976 -7.888 3.553 1.00 50.03 562 GLY A C 1
ATOM 4388 O O . GLY A 1 562 ? -41.241 -8.866 3.349 1.00 50.03 562 GLY A O 1
ATOM 4389 N N . GLN A 1 563 ? -41.586 -6.890 4.359 1.00 44.41 563 GLN A N 1
ATOM 4390 C CA . GLN A 1 563 ? -40.242 -6.764 4.950 1.00 44.41 563 GLN A CA 1
ATOM 4391 C C . GLN A 1 563 ? -40.022 -7.652 6.197 1.00 44.41 563 GLN A C 1
ATOM 4393 O O . GLN A 1 563 ? -39.383 -7.259 7.171 1.00 44.41 563 GLN A O 1
ATOM 4398 N N . GLY A 1 564 ? -40.512 -8.898 6.160 1.00 44.38 564 GLY A N 1
ATOM 4399 C CA . GLY A 1 564 ? -40.367 -9.893 7.237 1.00 44.38 564 GLY A CA 1
ATOM 4400 C C . GLY A 1 564 ? -39.678 -11.206 6.836 1.00 44.38 564 GLY A C 1
ATOM 4401 O O . GLY A 1 564 ? -39.355 -12.027 7.690 1.00 44.38 564 GLY A O 1
ATOM 4402 N N . ARG A 1 565 ? -39.412 -11.448 5.542 1.00 44.75 565 ARG A N 1
ATOM 4403 C CA . ARG A 1 565 ? -38.917 -12.763 5.058 1.00 44.75 565 ARG A CA 1
ATOM 4404 C C . ARG A 1 565 ? -37.453 -13.086 5.419 1.00 44.75 565 ARG A C 1
ATOM 4406 O O . ARG A 1 565 ? -37.006 -14.209 5.181 1.00 44.75 565 ARG A O 1
ATOM 4413 N N . GLY A 1 566 ? -36.700 -12.121 5.956 1.00 42.44 566 GLY A N 1
ATOM 4414 C CA . GLY A 1 566 ? -35.277 -12.262 6.305 1.00 42.44 566 GLY A CA 1
ATOM 4415 C C . GLY A 1 566 ? -34.974 -12.409 7.802 1.00 42.44 566 GLY A C 1
ATOM 4416 O O . GLY A 1 566 ? -33.918 -12.937 8.158 1.00 42.44 566 GLY A O 1
ATOM 4417 N N . THR A 1 567 ? -35.878 -11.976 8.683 1.00 42.69 567 THR A N 1
ATOM 4418 C CA . THR A 1 567 ? -35.698 -12.082 10.137 1.00 42.69 567 THR A CA 1
ATOM 4419 C C . THR A 1 567 ? -35.720 -13.551 10.573 1.00 42.69 567 THR A C 1
ATOM 4421 O O . THR A 1 567 ? -36.568 -14.324 10.132 1.00 42.69 567 THR A O 1
ATOM 4424 N N . SER A 1 568 ? -34.768 -13.934 11.430 1.00 36.75 568 SER A N 1
ATOM 4425 C CA . SER A 1 568 ? -34.538 -15.300 11.947 1.00 36.75 568 SER A CA 1
ATOM 4426 C C . SER A 1 568 ? -33.804 -16.310 11.048 1.00 36.75 568 SER A C 1
ATOM 4428 O O . SER A 1 568 ? -33.650 -17.464 11.447 1.00 36.75 568 SER A O 1
ATOM 4430 N N . LYS A 1 569 ? -33.200 -15.907 9.918 1.00 38.94 569 LYS A N 1
ATOM 4431 C CA . LYS A 1 569 ? -32.027 -16.653 9.413 1.00 38.94 569 LYS A CA 1
ATOM 4432 C C . LYS A 1 569 ? -30.805 -16.275 10.256 1.00 38.94 569 LYS A C 1
ATOM 4434 O O . LYS A 1 569 ? -30.205 -15.229 10.014 1.00 38.94 569 LYS A O 1
ATOM 4439 N N . ARG A 1 570 ? -30.407 -17.121 11.223 1.00 40.28 570 ARG A N 1
ATOM 4440 C CA . ARG A 1 570 ? -29.092 -17.008 11.893 1.00 40.28 570 ARG A CA 1
ATOM 4441 C C . ARG A 1 570 ? -28.023 -16.930 10.794 1.00 40.28 570 ARG A C 1
ATOM 4443 O O . ARG A 1 570 ? -27.854 -17.889 10.040 1.00 40.28 570 ARG A O 1
ATOM 4450 N N . LYS A 1 571 ? -27.329 -15.790 10.664 1.00 45.84 571 LYS A N 1
ATOM 4451 C CA . LYS A 1 571 ? -26.173 -15.683 9.759 1.00 45.84 571 LYS A CA 1
ATOM 4452 C C . LYS A 1 571 ? -25.188 -16.776 10.169 1.00 45.84 571 LYS A C 1
ATOM 4454 O O . LYS A 1 571 ? -24.831 -16.857 11.340 1.00 45.84 571 LYS A O 1
ATOM 4459 N N . ARG A 1 572 ? -24.760 -17.620 9.227 1.00 41.94 572 ARG A N 1
ATOM 4460 C CA . ARG A 1 572 ? -23.735 -18.636 9.491 1.00 41.94 572 ARG A CA 1
ATOM 4461 C C . ARG A 1 572 ? -22.413 -17.907 9.733 1.00 41.94 572 ARG A C 1
ATOM 4463 O O . ARG A 1 572 ? -21.747 -17.503 8.782 1.00 41.94 572 ARG A O 1
ATOM 4470 N N . LEU A 1 573 ? -22.096 -17.666 11.003 1.00 55.31 573 LEU A N 1
ATOM 4471 C CA . LEU A 1 573 ? -20.889 -16.967 11.430 1.00 55.31 573 LEU A CA 1
ATOM 4472 C C . LEU A 1 573 ? -19.679 -17.787 10.978 1.00 55.31 573 LEU A C 1
ATOM 4474 O O . LEU A 1 573 ? -19.530 -18.948 11.352 1.00 55.31 573 LEU A O 1
ATOM 4478 N N . LYS A 1 574 ? -18.845 -17.201 10.112 1.00 54.41 574 LYS A N 1
ATOM 4479 C CA . LYS A 1 574 ? -17.680 -17.892 9.537 1.00 54.41 574 LYS A CA 1
ATOM 4480 C C . LYS A 1 574 ? -16.586 -18.146 10.584 1.00 54.41 574 LYS A C 1
ATOM 4482 O O . LYS A 1 574 ? -15.816 -19.085 10.429 1.00 54.41 574 LYS A O 1
ATOM 4487 N N . PHE A 1 575 ? -16.556 -17.327 11.636 1.00 64.69 575 PHE A N 1
ATOM 4488 C CA . PHE A 1 575 ? -15.601 -17.379 12.741 1.00 64.69 575 PHE A CA 1
ATOM 4489 C C . PHE A 1 575 ? -16.344 -17.124 14.068 1.00 64.69 575 PHE A C 1
ATOM 4491 O O . PHE A 1 575 ? -16.335 -15.990 14.544 1.00 64.69 575 PHE A O 1
ATOM 4498 N N . PRO A 1 576 ? -17.038 -18.129 14.643 1.00 60.84 576 PRO A N 1
ATOM 4499 C CA . PRO A 1 576 ? -17.914 -17.928 15.803 1.00 60.84 576 PRO A CA 1
ATOM 4500 C C . PRO A 1 576 ? -17.178 -17.340 17.018 1.00 60.84 576 PRO A C 1
ATOM 4502 O O . PRO A 1 576 ? -17.606 -16.313 17.524 1.00 60.84 576 PRO A O 1
ATOM 4505 N N . LYS A 1 577 ? -15.995 -17.868 17.374 1.00 67.12 577 LYS A N 1
ATOM 4506 C CA . LYS A 1 577 ? -15.172 -17.330 18.479 1.00 67.12 577 LYS A CA 1
ATOM 4507 C C . LYS A 1 577 ? -14.799 -15.843 18.328 1.00 67.12 577 LYS A C 1
ATOM 4509 O O . LYS A 1 577 ? -14.544 -15.176 19.317 1.00 67.12 577 LYS A O 1
ATOM 4514 N N . VAL A 1 578 ? -14.729 -15.325 17.096 1.00 67.88 578 VAL A N 1
ATOM 4515 C CA . VAL A 1 578 ? -14.360 -13.921 16.830 1.00 67.88 578 VAL A CA 1
ATOM 4516 C C . VAL A 1 578 ? -15.587 -13.009 16.871 1.00 67.88 578 VAL A C 1
ATOM 4518 O O . VAL A 1 578 ? -15.481 -11.861 17.286 1.00 67.88 578 VAL A O 1
ATOM 4521 N N . SER A 1 579 ? -16.766 -13.497 16.475 1.00 65.12 579 SER A N 1
ATOM 4522 C CA . SER A 1 579 ? -18.001 -12.703 16.567 1.00 65.12 579 SER A CA 1
ATOM 4523 C C . SER A 1 579 ? -18.448 -12.416 17.997 1.00 65.12 579 SER A C 1
ATOM 4525 O O . SER A 1 579 ? -19.195 -11.465 18.190 1.00 65.12 579 SER A O 1
ATOM 4527 N N . ASP A 1 580 ? -17.983 -13.198 18.970 1.00 71.94 580 ASP A N 1
ATOM 4528 C CA . ASP A 1 580 ? -18.339 -13.019 20.380 1.00 71.94 580 ASP A CA 1
ATOM 4529 C C . ASP A 1 580 ? -17.534 -11.875 21.039 1.00 71.94 580 ASP A C 1
ATOM 4531 O O . ASP A 1 580 ? -17.972 -11.312 22.037 1.00 71.94 580 ASP A O 1
ATOM 4535 N N . VAL A 1 581 ? -16.396 -11.479 20.444 1.00 79.31 581 VAL A N 1
ATOM 4536 C CA . VAL A 1 581 ? -15.527 -10.379 20.919 1.00 79.31 581 VAL A CA 1
ATOM 4537 C C . VAL A 1 581 ? -15.562 -9.120 20.038 1.00 79.31 581 VAL A C 1
ATOM 4539 O O . VAL A 1 581 ? -15.052 -8.075 20.442 1.00 79.31 581 VAL A O 1
ATOM 4542 N N . VAL A 1 582 ? -16.152 -9.194 18.836 1.00 87.19 582 VAL A N 1
ATOM 4543 C CA . VAL A 1 582 ? -16.274 -8.065 17.893 1.00 87.19 582 VAL A CA 1
ATOM 4544 C C . VAL A 1 582 ? -17.646 -7.401 18.006 1.00 87.19 582 VAL A C 1
ATOM 4546 O O . VAL A 1 582 ? -18.674 -8.016 17.730 1.00 87.19 582 VAL A O 1
ATOM 4549 N N . THR A 1 583 ? -17.651 -6.101 18.294 1.00 88.81 583 THR A N 1
ATOM 4550 C CA . THR A 1 583 ? -18.834 -5.232 18.258 1.00 88.81 583 THR A CA 1
ATOM 4551 C C . THR A 1 583 ? -18.702 -4.159 17.165 1.00 88.81 583 THR A C 1
ATOM 4553 O O . THR A 1 583 ? -17.796 -4.194 16.329 1.00 88.81 583 THR A O 1
ATOM 4556 N N . THR A 1 584 ? -19.653 -3.228 17.080 1.00 91.12 584 THR A N 1
ATOM 4557 C CA . THR A 1 584 ? -19.658 -2.140 16.090 1.00 91.12 584 THR A CA 1
ATOM 4558 C C . THR A 1 584 ? -19.866 -0.794 16.770 1.00 91.12 584 THR A C 1
ATOM 4560 O O . THR A 1 584 ? -20.893 -0.571 17.404 1.00 91.12 584 THR A O 1
ATOM 4563 N N . VAL A 1 585 ? -18.916 0.121 16.578 1.00 91.25 585 VAL A N 1
ATOM 4564 C CA . VAL A 1 585 ? -19.025 1.528 16.984 1.00 91.25 585 VAL A CA 1
ATOM 4565 C C . VAL A 1 585 ? -19.565 2.341 15.813 1.00 91.25 585 VAL A C 1
ATOM 4567 O O . VAL A 1 585 ? -19.107 2.195 14.677 1.00 91.25 585 VAL A O 1
ATOM 4570 N N . THR A 1 586 ? -20.541 3.204 16.091 1.00 91.44 586 THR A N 1
ATOM 4571 C CA . THR A 1 586 ? -21.191 4.066 15.097 1.00 91.44 586 THR A CA 1
ATOM 4572 C C . THR A 1 586 ? -20.893 5.535 15.346 1.00 91.44 586 THR A C 1
ATOM 4574 O O . THR A 1 586 ? -21.039 5.997 16.478 1.00 91.44 586 THR A O 1
ATOM 4577 N N . PHE A 1 587 ? -20.509 6.277 14.307 1.00 89.38 587 PHE A N 1
ATOM 4578 C CA . PHE A 1 587 ? -20.209 7.708 14.414 1.00 89.38 587 PHE A CA 1
ATOM 4579 C C . PHE A 1 587 ? -20.405 8.465 13.091 1.00 89.38 587 PHE A C 1
ATOM 4581 O O . PHE A 1 587 ? -20.443 7.861 12.018 1.00 89.38 587 PHE A O 1
ATOM 4588 N N . GLY A 1 588 ? -20.484 9.796 13.187 1.00 81.94 588 GLY A N 1
ATOM 4589 C CA . GLY A 1 588 ? -20.599 10.722 12.056 1.00 81.94 588 GLY A CA 1
ATOM 4590 C C . GLY A 1 588 ? -21.991 10.820 11.421 1.00 81.94 588 GLY A C 1
ATOM 4591 O O . GLY A 1 588 ? -22.901 10.052 11.729 1.00 81.94 588 GLY A O 1
ATOM 4592 N N . ASP A 1 589 ? -22.134 11.792 10.518 1.00 77.06 589 ASP A N 1
ATOM 4593 C CA . ASP A 1 589 ? -23.285 11.968 9.626 1.00 77.06 589 ASP A CA 1
ATOM 4594 C C . ASP A 1 589 ? -22.754 12.162 8.185 1.00 77.06 589 ASP A C 1
ATOM 4596 O O . ASP A 1 589 ? -22.008 13.122 7.950 1.00 77.06 589 ASP A O 1
ATOM 4600 N N . PRO A 1 590 ? -23.044 11.256 7.227 1.00 80.00 590 PRO A N 1
ATOM 4601 C CA . PRO A 1 590 ? -23.840 10.034 7.379 1.00 80.00 590 PRO A CA 1
ATOM 4602 C C . PRO A 1 590 ? -23.190 9.012 8.325 1.00 80.00 590 PRO A C 1
ATOM 4604 O O . PRO A 1 590 ? -21.967 8.926 8.423 1.00 80.00 590 PRO A O 1
ATOM 4607 N N . CYS A 1 591 ? -24.026 8.219 9.000 1.00 83.69 591 CYS A N 1
ATOM 4608 C CA . CYS A 1 591 ? -23.585 7.238 9.992 1.00 83.69 591 CYS A CA 1
ATOM 4609 C C . CYS A 1 591 ? -22.629 6.196 9.390 1.00 83.69 591 CYS A C 1
ATOM 4611 O O . CYS A 1 591 ? -22.960 5.503 8.424 1.00 83.69 591 CYS A O 1
ATOM 4613 N N . CYS A 1 592 ? -21.449 6.074 9.992 1.00 87.44 592 CYS A N 1
ATOM 4614 C CA . CYS A 1 592 ? -20.423 5.112 9.631 1.00 87.44 592 CYS A CA 1
ATOM 4615 C C . CYS A 1 592 ? -20.290 4.023 10.699 1.00 87.44 592 CYS A C 1
ATOM 4617 O O . CYS A 1 592 ? -20.453 4.278 11.892 1.00 87.44 592 CYS A O 1
ATOM 4619 N N . HIS A 1 593 ? -19.973 2.804 10.258 1.00 90.00 593 HIS A N 1
ATOM 4620 C CA . HIS A 1 593 ? -19.862 1.615 11.095 1.00 90.00 593 HIS A CA 1
ATOM 4621 C C . HIS A 1 593 ? -18.411 1.125 11.128 1.00 90.00 593 HIS A C 1
ATOM 4623 O O . HIS A 1 593 ? -17.876 0.672 10.116 1.00 90.00 593 HIS A O 1
ATOM 4629 N N . MET A 1 594 ? -17.789 1.170 12.302 1.00 94.12 594 MET A N 1
ATOM 4630 C CA . MET A 1 594 ? -16.455 0.630 12.554 1.00 94.12 594 MET A CA 1
ATOM 4631 C C . MET A 1 594 ? -16.580 -0.661 13.356 1.00 94.12 594 MET A C 1
ATOM 4633 O O . MET A 1 594 ? -17.170 -0.661 14.435 1.00 94.12 594 MET A O 1
ATOM 4637 N N . ALA A 1 595 ? -16.028 -1.758 12.840 1.00 93.62 595 ALA A N 1
ATOM 4638 C CA . ALA A 1 595 ? -15.911 -2.984 13.619 1.00 93.62 595 ALA A CA 1
ATOM 4639 C C . ALA A 1 595 ? -14.791 -2.789 14.646 1.00 93.62 595 ALA A C 1
ATOM 4641 O O . ALA A 1 595 ? -13.692 -2.385 14.265 1.00 93.62 595 ALA A O 1
ATOM 4642 N N . VAL A 1 596 ? -15.067 -3.058 15.920 1.00 94.69 596 VAL A N 1
ATOM 4643 C CA . VAL A 1 596 ? -14.089 -2.951 17.013 1.00 94.69 596 VAL A CA 1
ATOM 4644 C C . VAL A 1 596 ? -14.098 -4.221 17.848 1.00 94.69 596 VAL A C 1
ATOM 4646 O O . VAL A 1 596 ? -15.119 -4.907 17.912 1.00 94.69 596 VAL A O 1
ATOM 4649 N N . THR A 1 597 ? -12.981 -4.531 18.491 1.00 93.56 597 THR A N 1
ATOM 4650 C CA . THR A 1 597 ? -12.826 -5.735 19.311 1.00 93.56 597 THR A CA 1
ATOM 4651 C C . THR A 1 597 ? -12.611 -5.354 20.772 1.00 93.56 597 THR A C 1
ATOM 4653 O O . THR A 1 597 ? -11.789 -4.485 21.053 1.00 93.56 597 THR A O 1
ATOM 4656 N N . SER A 1 598 ? -13.339 -6.004 21.685 1.00 92.19 598 SER A N 1
ATOM 4657 C CA . SER A 1 598 ? -13.204 -5.818 23.139 1.00 92.19 598 SER A CA 1
ATOM 4658 C C . SER A 1 598 ? -11.778 -6.118 23.591 1.00 92.19 598 SER A C 1
ATOM 4660 O O . SER A 1 598 ? -11.296 -7.236 23.397 1.00 92.19 598 SER A O 1
ATOM 4662 N N . VAL A 1 599 ? -11.090 -5.137 24.184 1.00 93.06 599 VAL A N 1
ATOM 4663 C CA . VAL A 1 599 ? -9.710 -5.341 24.660 1.00 93.06 599 VAL A CA 1
ATOM 4664 C C . VAL A 1 599 ? -9.664 -6.361 25.805 1.00 93.06 599 VAL A C 1
ATOM 4666 O O . VAL A 1 599 ? -8.875 -7.301 25.690 1.00 93.06 599 VAL A O 1
ATOM 4669 N N . PRO A 1 600 ? -10.520 -6.278 26.846 1.00 93.00 600 PRO A N 1
ATOM 4670 C CA . PRO A 1 600 ? -10.598 -7.302 27.887 1.00 93.00 600 PRO A CA 1
ATOM 4671 C C . PRO A 1 600 ? -10.866 -8.703 27.326 1.00 93.00 600 PRO A C 1
ATOM 4673 O O . PRO A 1 600 ? -10.138 -9.641 27.647 1.00 93.00 600 PRO A O 1
ATOM 4676 N N . ALA A 1 601 ? -11.857 -8.855 26.438 1.00 91.56 601 ALA A N 1
ATOM 4677 C CA . ALA A 1 601 ? -12.233 -10.177 25.939 1.00 91.56 601 ALA A CA 1
ATOM 4678 C C . ALA A 1 601 ? -11.189 -10.780 24.980 1.00 91.56 601 ALA A C 1
ATOM 4680 O O . ALA A 1 601 ? -11.006 -11.995 24.964 1.00 91.56 601 ALA A O 1
ATOM 4681 N N . VAL A 1 602 ? -10.470 -9.960 24.201 1.00 91.38 602 VAL A N 1
ATOM 4682 C CA . VAL A 1 602 ? -9.352 -10.435 23.361 1.00 91.38 602 VAL A CA 1
ATOM 4683 C C . VAL A 1 602 ? -8.136 -10.807 24.196 1.00 91.38 602 VAL A C 1
ATOM 4685 O O . VAL A 1 602 ? -7.476 -11.794 23.871 1.00 91.38 602 VAL A O 1
ATOM 4688 N N . LEU A 1 603 ? -7.832 -10.048 25.253 1.00 92.12 603 LEU A N 1
ATOM 4689 C CA . LEU A 1 603 ? -6.761 -10.394 26.185 1.00 92.12 603 LEU A CA 1
ATOM 4690 C C . LEU A 1 603 ? -7.053 -11.740 26.854 1.00 92.12 603 LEU A C 1
ATOM 4692 O O . LEU A 1 603 ? -6.217 -12.635 26.757 1.00 92.12 603 LEU A O 1
ATOM 4696 N N . GLN A 1 604 ? -8.257 -11.927 27.406 1.00 92.00 604 GLN A N 1
ATOM 4697 C CA . GLN A 1 604 ? -8.665 -13.209 27.987 1.00 92.00 604 GLN A CA 1
ATOM 4698 C C . GLN A 1 604 ? -8.589 -14.345 26.958 1.00 92.00 604 GLN A C 1
ATOM 4700 O O . GLN A 1 604 ? -7.898 -15.331 27.183 1.00 92.00 604 GLN A O 1
ATOM 4705 N N . ALA A 1 605 ? -9.181 -14.172 25.771 1.00 89.38 605 ALA A N 1
ATOM 4706 C CA . ALA A 1 605 ? -9.161 -15.197 24.726 1.00 89.38 605 ALA A CA 1
ATOM 4707 C C . ALA A 1 605 ? -7.746 -15.537 24.205 1.00 89.38 605 ALA A C 1
ATOM 4709 O O . ALA A 1 605 ? -7.538 -16.633 23.677 1.00 89.38 605 ALA A O 1
ATOM 4710 N N . LYS A 1 606 ? -6.770 -14.622 24.327 1.00 89.00 606 LYS A N 1
ATOM 4711 C CA . LYS A 1 606 ? -5.353 -14.904 24.048 1.00 89.00 606 LYS A CA 1
ATOM 4712 C C . LYS A 1 606 ? -4.681 -15.667 25.192 1.00 89.00 606 LYS A C 1
ATOM 4714 O O . LYS A 1 606 ? -3.910 -16.572 24.887 1.00 89.00 606 LYS A O 1
ATOM 4719 N N . CYS A 1 607 ? -4.983 -15.358 26.455 1.00 90.06 607 CYS A N 1
ATOM 4720 C CA . CYS A 1 607 ? -4.516 -16.138 27.606 1.00 90.06 607 CYS A CA 1
ATOM 4721 C C . CYS A 1 607 ? -5.064 -17.576 27.554 1.00 90.06 607 CYS A C 1
ATOM 4723 O O . CYS A 1 607 ? -4.282 -18.524 27.560 1.00 90.06 607 CYS A O 1
ATOM 4725 N N . ASP A 1 608 ? -6.379 -17.736 27.370 1.00 88.62 608 ASP A N 1
ATOM 4726 C CA . ASP A 1 608 ? -7.057 -19.038 27.249 1.00 88.62 608 ASP A CA 1
ATOM 4727 C C . ASP A 1 608 ? -6.554 -19.854 26.044 1.00 88.62 608 ASP A C 1
ATOM 4729 O O . ASP A 1 608 ? -6.552 -21.085 26.048 1.00 88.62 608 ASP A O 1
ATOM 4733 N N . GLY A 1 609 ? -6.181 -19.163 24.960 1.00 86.25 609 GLY A N 1
ATOM 4734 C CA . GLY A 1 609 ? -5.762 -19.771 23.699 1.00 86.25 609 GLY A CA 1
ATOM 4735 C C . GLY A 1 609 ? -4.263 -20.053 23.579 1.00 86.25 609 GLY A C 1
ATOM 4736 O O . GLY A 1 609 ? -3.865 -20.758 22.651 1.00 86.25 609 GLY A O 1
ATOM 4737 N N . SER A 1 610 ? -3.426 -19.493 24.458 1.00 86.62 610 SER A N 1
ATOM 4738 C CA . SER A 1 610 ? -1.967 -19.597 24.382 1.00 86.62 610 SER A CA 1
ATOM 4739 C C . SER A 1 610 ? -1.329 -19.490 25.765 1.00 86.62 610 SER A C 1
ATOM 4741 O O . SER A 1 610 ? -1.200 -18.399 26.322 1.00 86.62 610 SER A O 1
ATOM 4743 N N . GLN A 1 611 ? -0.834 -20.624 26.270 1.00 86.44 611 GLN A N 1
ATOM 4744 C CA . GLN A 1 611 ? -0.072 -20.699 27.521 1.00 86.44 611 GLN A CA 1
ATOM 4745 C C . GLN A 1 611 ? 1.079 -19.680 27.551 1.00 86.44 611 GLN A C 1
ATOM 4747 O O . GLN A 1 611 ? 1.226 -18.952 28.523 1.00 86.44 611 GLN A O 1
ATOM 4752 N N . PHE A 1 612 ? 1.824 -19.542 26.452 1.00 85.38 612 PHE A N 1
ATOM 4753 C CA . PHE A 1 612 ? 2.919 -18.576 26.340 1.00 85.38 612 PHE A CA 1
ATOM 4754 C C . PHE A 1 612 ? 2.460 -17.112 26.491 1.00 85.38 612 PHE A C 1
ATOM 4756 O O . PHE A 1 612 ? 3.170 -16.290 27.075 1.00 85.38 612 PHE A O 1
ATOM 4763 N N . PHE A 1 613 ? 1.268 -16.767 25.987 1.00 89.50 613 PHE A N 1
ATOM 4764 C CA . PHE A 1 613 ? 0.698 -15.430 26.177 1.00 89.50 613 PHE A CA 1
ATOM 4765 C C . PHE A 1 613 ? 0.208 -15.238 27.620 1.00 89.50 613 PHE A C 1
ATOM 4767 O O . PHE A 1 613 ? 0.433 -14.173 28.188 1.00 89.50 613 PHE A O 1
ATOM 4774 N N . SER A 1 614 ? -0.397 -16.271 28.219 1.00 89.88 614 SER A N 1
ATOM 4775 C CA . SER A 1 614 ? -0.807 -16.283 29.631 1.00 89.88 614 SER A CA 1
ATOM 4776 C C . SER A 1 614 ? 0.388 -16.079 30.573 1.00 89.88 614 SER A C 1
ATOM 4778 O O . SER A 1 614 ? 0.382 -15.159 31.386 1.00 89.88 614 SER A O 1
ATOM 4780 N N . GLU A 1 615 ? 1.468 -16.847 30.395 1.00 89.88 615 GLU A N 1
ATOM 4781 C CA . GLU A 1 615 ? 2.721 -16.724 31.155 1.00 89.88 615 GLU A CA 1
ATOM 4782 C C . GLU A 1 615 ? 3.378 -15.349 30.960 1.00 89.88 615 GLU A C 1
ATOM 4784 O O . GLU A 1 615 ? 3.805 -14.721 31.929 1.00 89.88 615 GLU A O 1
ATOM 4789 N N . SER A 1 616 ? 3.392 -14.832 29.724 1.00 89.62 616 SER A N 1
ATOM 4790 C CA . SER A 1 616 ? 3.879 -13.474 29.435 1.00 89.62 616 SER A CA 1
ATOM 4791 C C . SER A 1 616 ? 3.046 -12.398 30.142 1.00 89.62 616 SER A C 1
ATOM 4793 O O . SER A 1 616 ? 3.606 -11.426 30.645 1.00 89.62 616 SER A O 1
ATOM 4795 N N . MET A 1 617 ? 1.720 -12.560 30.207 1.00 91.19 617 MET A N 1
ATOM 4796 C CA . MET A 1 617 ? 0.824 -11.630 30.902 1.00 91.19 617 MET A CA 1
ATOM 4797 C C . MET A 1 617 ? 0.984 -11.720 32.425 1.00 91.19 617 MET A C 1
ATOM 4799 O O . MET A 1 617 ? 1.038 -10.691 33.093 1.00 91.19 617 MET A O 1
ATOM 4803 N N . ALA A 1 618 ? 1.130 -12.929 32.974 1.00 91.25 618 ALA A N 1
ATOM 4804 C CA . ALA A 1 618 ? 1.409 -13.146 34.391 1.00 91.25 618 ALA A CA 1
ATOM 4805 C C . ALA A 1 618 ? 2.746 -12.507 34.806 1.00 91.25 618 ALA A C 1
ATOM 4807 O O . ALA A 1 618 ? 2.814 -11.831 35.832 1.00 91.25 618 ALA A O 1
ATOM 4808 N N . TYR A 1 619 ? 3.788 -12.634 33.974 1.00 90.12 619 TYR A N 1
ATOM 4809 C CA . TYR A 1 619 ? 5.059 -11.929 34.156 1.00 90.12 619 TYR A CA 1
ATOM 4810 C C . TYR A 1 619 ? 4.873 -10.402 34.154 1.00 90.12 619 TYR A C 1
ATOM 4812 O O . TYR A 1 619 ? 5.332 -9.730 35.076 1.00 90.12 619 TYR A O 1
ATOM 4820 N N . VAL A 1 620 ? 4.138 -9.850 33.178 1.00 90.50 620 VAL A N 1
ATOM 4821 C CA . VAL A 1 620 ? 3.836 -8.407 33.118 1.00 90.50 620 VAL A CA 1
ATOM 4822 C C . VAL A 1 620 ? 3.135 -7.914 34.384 1.00 90.50 620 VAL A C 1
ATOM 4824 O O . VAL A 1 620 ? 3.534 -6.892 34.938 1.00 90.50 620 VAL A O 1
ATOM 4827 N N . LEU A 1 621 ? 2.116 -8.632 34.860 1.00 91.75 621 LEU A N 1
ATOM 4828 C CA . LEU A 1 621 ? 1.356 -8.241 36.049 1.00 91.75 621 LEU A CA 1
ATOM 4829 C C . LEU A 1 621 ? 2.176 -8.376 37.338 1.00 91.75 621 LEU A C 1
ATOM 4831 O O . LEU A 1 621 ? 1.985 -7.580 38.256 1.00 91.75 621 LEU A O 1
ATOM 4835 N N . LYS A 1 622 ? 3.115 -9.327 37.396 1.00 90.38 622 LYS A N 1
ATOM 4836 C CA . LYS A 1 622 ? 4.037 -9.504 38.524 1.00 90.38 622 LYS A CA 1
ATOM 4837 C C . LYS A 1 622 ? 5.099 -8.400 38.597 1.00 90.38 622 LYS A C 1
ATOM 4839 O O . LYS A 1 622 ? 5.318 -7.850 39.670 1.00 90.38 622 LYS A O 1
ATOM 4844 N N . GLU A 1 623 ? 5.744 -8.072 37.477 1.00 89.06 623 GLU A N 1
ATOM 4845 C CA . GLU A 1 623 ? 6.875 -7.127 37.438 1.00 89.06 623 GLU A CA 1
ATOM 4846 C C . GLU A 1 623 ? 6.441 -5.657 37.321 1.00 89.06 623 GLU A C 1
ATOM 4848 O O . GLU A 1 623 ? 7.106 -4.760 37.839 1.00 89.06 623 GLU A O 1
ATOM 4853 N N . HIS A 1 624 ? 5.330 -5.383 36.631 1.00 87.00 624 HIS A N 1
ATOM 4854 C CA . HIS A 1 624 ? 4.856 -4.021 36.347 1.00 87.00 624 HIS A CA 1
ATOM 4855 C C . HIS A 1 624 ? 3.506 -3.684 36.997 1.00 87.00 624 HIS A C 1
ATOM 4857 O O . HIS A 1 624 ? 3.055 -2.538 36.913 1.00 87.00 624 HIS A O 1
ATOM 4863 N N . GLY A 1 625 ? 2.871 -4.648 37.666 1.00 90.06 625 GLY A N 1
ATOM 4864 C CA . GLY A 1 625 ? 1.587 -4.465 38.333 1.00 90.06 625 GLY A CA 1
ATOM 4865 C C . GLY A 1 625 ? 0.380 -4.402 37.379 1.00 90.06 625 GLY A C 1
ATOM 4866 O O . GLY A 1 625 ? 0.508 -4.538 36.161 1.00 90.06 625 GLY A O 1
ATOM 4867 N N . PRO A 1 626 ? -0.826 -4.148 37.920 1.00 91.25 626 PRO A N 1
ATOM 4868 C CA . PRO A 1 626 ? -2.090 -4.178 37.173 1.00 91.25 626 PRO A CA 1
ATOM 4869 C C . PRO A 1 626 ? -2.339 -2.971 36.245 1.00 91.25 626 PRO A C 1
ATOM 4871 O O . PRO A 1 626 ? -3.420 -2.851 35.659 1.00 91.25 626 PRO A O 1
ATOM 4874 N N . GLN A 1 627 ? -1.385 -2.042 36.124 1.00 93.38 627 GLN A N 1
ATOM 4875 C CA . GLN A 1 627 ? -1.508 -0.829 35.309 1.00 93.38 627 GLN A CA 1
ATOM 4876 C C . GLN A 1 627 ? -0.856 -1.025 33.936 1.00 93.38 627 GLN A C 1
ATOM 4878 O O . GLN A 1 627 ? 0.334 -0.787 33.728 1.00 93.38 627 GLN A O 1
ATOM 4883 N N . LEU A 1 628 ? -1.663 -1.447 32.968 1.00 94.44 628 LEU A N 1
ATOM 4884 C CA . LEU A 1 628 ? -1.213 -1.773 31.620 1.00 94.44 628 LEU A CA 1
ATOM 4885 C C . LEU A 1 628 ? -1.091 -0.515 30.748 1.00 94.44 628 LEU A C 1
ATOM 4887 O O . LEU A 1 628 ? -1.910 0.409 30.818 1.00 94.44 628 LEU A O 1
ATOM 4891 N N . HIS A 1 629 ? -0.082 -0.495 29.874 1.00 94.31 629 HIS A N 1
ATOM 4892 C CA . HIS A 1 629 ? 0.097 0.542 28.856 1.00 94.31 629 HIS A CA 1
ATOM 4893 C C . HIS A 1 629 ? -0.227 -0.056 27.487 1.00 94.31 629 HIS A C 1
ATOM 4895 O O . HIS A 1 629 ? 0.484 -0.926 26.992 1.00 94.31 629 HIS A O 1
ATOM 4901 N N . LEU A 1 630 ? -1.306 0.412 26.860 1.00 95.88 630 LEU A N 1
ATOM 4902 C CA . LEU A 1 630 ? -1.691 -0.034 25.524 1.00 95.88 630 LEU A CA 1
ATOM 4903 C C . LEU A 1 630 ? -0.933 0.767 24.455 1.00 95.88 630 LEU A C 1
ATOM 4905 O O . LEU A 1 630 ? -1.030 1.994 24.393 1.00 95.88 630 LEU A O 1
ATOM 4909 N N . VAL A 1 631 ? -0.212 0.084 23.573 1.00 95.31 631 VAL A N 1
ATOM 4910 C CA . VAL A 1 631 ? 0.328 0.671 22.341 1.00 95.31 631 VAL A CA 1
ATOM 4911 C C . VAL A 1 631 ? -0.640 0.358 21.215 1.00 95.31 631 VAL A C 1
ATOM 4913 O O . VAL A 1 631 ? -0.929 -0.807 20.967 1.00 95.31 631 VAL A O 1
ATOM 4916 N N . LEU A 1 632 ? -1.127 1.385 20.527 1.00 96.19 632 LEU A N 1
ATOM 4917 C CA . LEU A 1 632 ? -1.887 1.258 19.290 1.00 96.19 632 LEU A CA 1
ATOM 4918 C C . LEU A 1 632 ? -0.956 1.461 18.097 1.00 96.19 632 LEU A C 1
ATOM 4920 O O . LEU A 1 632 ? -0.175 2.410 18.092 1.00 96.19 632 LEU A O 1
ATOM 4924 N N . ALA A 1 633 ? -1.081 0.625 17.070 1.00 95.00 633 ALA A N 1
ATOM 4925 C CA . ALA A 1 633 ? -0.484 0.863 15.759 1.00 95.00 633 ALA A CA 1
ATOM 4926 C C . ALA A 1 633 ? -1.589 1.082 14.718 1.00 95.00 633 ALA A C 1
ATOM 4928 O O . ALA A 1 633 ? -2.609 0.395 14.760 1.00 95.00 633 ALA A O 1
ATOM 4929 N N . TRP A 1 634 ? -1.411 2.021 13.788 1.00 94.56 634 TRP A N 1
ATOM 4930 C CA . TRP A 1 634 ? -2.402 2.312 12.745 1.00 94.56 634 TRP A CA 1
ATOM 4931 C C . TRP A 1 634 ? -1.792 2.252 11.343 1.00 94.56 634 TRP A C 1
ATOM 4933 O O . TRP A 1 634 ? -0.720 2.811 11.115 1.00 94.56 634 TRP A O 1
ATOM 4943 N N . ASP A 1 635 ? -2.497 1.604 10.412 1.00 91.75 635 ASP A N 1
ATOM 4944 C CA . ASP A 1 635 ? -2.101 1.443 9.005 1.00 91.75 635 ASP A CA 1
ATOM 4945 C C . ASP A 1 635 ? -3.337 1.331 8.075 1.00 91.75 635 ASP A C 1
ATOM 4947 O O . ASP A 1 635 ? -4.442 1.006 8.522 1.00 91.75 635 ASP A O 1
ATOM 4951 N N . GLU A 1 636 ? -3.168 1.565 6.768 1.00 89.75 636 GLU A N 1
ATOM 4952 C CA . GLU A 1 636 ? -4.196 1.345 5.740 1.00 89.75 636 GLU A CA 1
ATOM 4953 C C . GLU A 1 636 ? -3.864 0.177 4.789 1.00 89.75 636 GLU A C 1
ATOM 4955 O O . GLU A 1 636 ? -3.299 0.351 3.701 1.00 89.75 636 GLU A O 1
ATOM 4960 N N . ALA A 1 637 ? -4.358 -1.016 5.118 1.00 86.75 637 ALA A N 1
ATOM 4961 C CA . ALA A 1 637 ? -4.229 -2.196 4.272 1.00 86.75 637 ALA A CA 1
ATOM 4962 C C . ALA A 1 637 ? -5.152 -2.144 3.035 1.00 86.75 637 ALA A C 1
ATOM 4964 O O . ALA A 1 637 ? -6.354 -1.870 3.122 1.00 86.75 637 ALA A O 1
ATOM 4965 N N . THR A 1 638 ? -4.619 -2.499 1.858 1.00 84.62 638 THR A N 1
ATOM 4966 C CA . THR A 1 638 ? -5.434 -2.758 0.654 1.00 84.62 638 THR A CA 1
ATOM 4967 C C . THR A 1 638 ? -5.437 -4.253 0.329 1.00 84.62 638 THR A C 1
ATOM 4969 O O . THR A 1 638 ? -4.412 -4.773 -0.112 1.00 84.62 638 THR A O 1
ATOM 4972 N N . PRO A 1 639 ? -6.557 -4.973 0.517 1.00 76.31 639 PRO A N 1
ATOM 4973 C CA . PRO A 1 639 ? -6.609 -6.404 0.255 1.00 76.31 639 PRO A CA 1
ATOM 4974 C C . PRO A 1 639 ? -6.670 -6.696 -1.251 1.00 76.31 639 PRO A C 1
ATOM 4976 O O . PRO A 1 639 ? -7.225 -5.929 -2.039 1.00 76.31 639 PRO A O 1
ATOM 4979 N N . GLY A 1 640 ? -6.152 -7.857 -1.646 1.00 62.84 640 GLY A N 1
ATOM 4980 C CA . GLY A 1 640 ? -6.153 -8.325 -3.031 1.00 62.84 640 GLY A CA 1
ATOM 4981 C C . GLY A 1 640 ? -4.760 -8.727 -3.504 1.00 62.84 640 GLY A C 1
ATOM 4982 O O . GLY A 1 640 ? -3.858 -8.966 -2.706 1.00 62.84 640 GLY A O 1
ATOM 4983 N N . ASN A 1 641 ? -4.590 -8.824 -4.820 1.00 61.25 641 ASN A N 1
ATOM 4984 C CA . ASN A 1 641 ? -3.285 -9.067 -5.423 1.00 61.25 641 ASN A CA 1
ATOM 4985 C C . ASN A 1 641 ? -2.467 -7.766 -5.379 1.00 61.25 641 ASN A C 1
ATOM 4987 O O . ASN A 1 641 ? -2.949 -6.741 -5.847 1.00 61.25 641 ASN A O 1
ATOM 4991 N N . VAL A 1 642 ? -1.221 -7.803 -4.901 1.00 60.25 642 VAL A N 1
ATOM 4992 C CA . VAL A 1 642 ? -0.312 -6.635 -4.870 1.00 60.25 642 VAL A CA 1
ATOM 4993 C C . VAL A 1 642 ? -0.136 -5.996 -6.262 1.00 60.25 642 VAL A C 1
ATOM 4995 O O . VAL A 1 642 ? 0.079 -4.794 -6.379 1.00 60.25 642 VAL A O 1
ATOM 4998 N N . LEU A 1 643 ? -0.286 -6.781 -7.337 1.00 54.22 643 LEU A N 1
ATOM 4999 C CA . LEU A 1 643 ? -0.215 -6.311 -8.728 1.00 54.22 643 LEU A CA 1
ATOM 5000 C C . LEU A 1 643 ? -1.541 -5.743 -9.274 1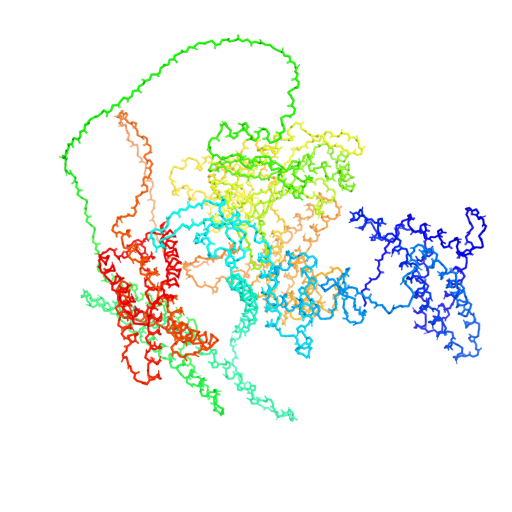.00 54.22 643 LEU A C 1
ATOM 5002 O O . LEU A 1 643 ? -1.546 -5.136 -10.343 1.00 54.22 643 LEU A O 1
ATOM 5006 N N . GLN A 1 644 ? -2.658 -5.950 -8.572 1.00 61.38 644 GLN A N 1
ATOM 5007 C CA . GLN A 1 644 ? -3.977 -5.399 -8.891 1.00 61.38 644 GLN A CA 1
ATOM 5008 C C . GLN A 1 644 ? -4.773 -5.187 -7.582 1.00 61.38 644 GLN A C 1
ATOM 5010 O O . GLN A 1 644 ? -5.663 -5.985 -7.268 1.00 61.38 644 GLN A O 1
ATOM 5015 N N . PRO A 1 645 ? -4.422 -4.160 -6.785 1.00 69.44 645 PRO A N 1
ATOM 5016 C CA . PRO A 1 645 ? -5.033 -3.923 -5.480 1.00 69.44 645 PRO A CA 1
ATOM 5017 C C . PRO A 1 645 ? -6.509 -3.522 -5.609 1.00 69.44 645 PRO A C 1
ATOM 5019 O O . PRO A 1 645 ? -6.860 -2.668 -6.428 1.00 69.44 645 PRO A O 1
ATOM 5022 N N . ASP A 1 646 ? -7.380 -4.103 -4.778 1.00 77.88 646 ASP A N 1
ATOM 5023 C CA . ASP A 1 646 ? -8.800 -3.745 -4.744 1.00 77.88 646 ASP A CA 1
ATOM 5024 C C . ASP A 1 646 ? -9.023 -2.520 -3.846 1.00 77.88 646 ASP A C 1
ATOM 5026 O O . ASP A 1 646 ? -9.334 -2.617 -2.655 1.00 77.88 646 ASP A O 1
ATOM 5030 N N . LEU A 1 647 ? -8.871 -1.337 -4.445 1.00 81.06 647 LEU A N 1
ATOM 5031 C CA . LEU A 1 647 ? -9.042 -0.048 -3.769 1.00 81.06 647 LEU A CA 1
ATOM 5032 C C . LEU A 1 647 ? -10.446 0.137 -3.154 1.00 81.06 647 LEU A C 1
ATOM 5034 O O . LEU A 1 647 ? -10.580 0.895 -2.197 1.00 81.06 647 LEU A O 1
ATOM 5038 N N . GLN A 1 648 ? -11.482 -0.574 -3.627 1.00 80.56 648 GLN A N 1
ATOM 5039 C CA . GLN A 1 648 ? -12.835 -0.520 -3.038 1.00 80.56 648 GLN A CA 1
ATOM 5040 C C . GLN A 1 648 ? -12.917 -1.208 -1.668 1.00 80.56 648 GLN A C 1
ATOM 5042 O O . GLN A 1 648 ? -13.873 -1.005 -0.911 1.00 80.56 648 GLN A O 1
ATOM 5047 N N . ARG A 1 649 ? -11.921 -2.040 -1.350 1.00 82.38 649 ARG A N 1
ATOM 5048 C CA . ARG A 1 649 ? -11.802 -2.782 -0.095 1.00 82.38 649 ARG A CA 1
ATOM 5049 C C . ARG A 1 649 ? -10.663 -2.291 0.796 1.00 82.38 649 ARG A C 1
ATOM 5051 O O . ARG A 1 649 ? -10.443 -2.908 1.836 1.00 82.38 649 ARG A O 1
ATOM 5058 N N . LYS A 1 650 ? -9.972 -1.207 0.421 1.00 90.75 650 LYS A N 1
ATOM 5059 C CA . LYS A 1 650 ? -8.970 -0.559 1.275 1.00 90.75 650 LYS A CA 1
ATOM 5060 C C . LYS A 1 650 ? -9.591 -0.199 2.631 1.00 90.75 650 LYS A C 1
ATOM 5062 O O . LYS A 1 650 ? -10.700 0.346 2.684 1.00 90.75 650 LYS A O 1
ATOM 5067 N N . ALA A 1 651 ? -8.900 -0.549 3.709 1.00 92.06 651 ALA A N 1
ATOM 5068 C CA . ALA A 1 651 ? -9.373 -0.395 5.075 1.00 92.06 651 ALA A CA 1
ATOM 5069 C C . ALA A 1 651 ? -8.273 0.180 5.964 1.00 92.06 651 ALA A C 1
ATOM 5071 O O . ALA A 1 651 ? -7.119 -0.225 5.855 1.00 92.06 651 ALA A O 1
ATOM 5072 N N . ALA A 1 652 ? -8.655 1.086 6.858 1.00 93.44 652 ALA A N 1
ATOM 5073 C CA . ALA A 1 652 ? -7.821 1.469 7.982 1.00 93.44 652 ALA A CA 1
ATOM 5074 C C . ALA A 1 652 ? -7.988 0.442 9.101 1.00 93.44 652 ALA A C 1
ATOM 5076 O O . ALA A 1 652 ? -9.103 -0.021 9.380 1.00 93.44 652 ALA A O 1
ATOM 5077 N N . MET A 1 653 ? -6.868 0.076 9.709 1.00 93.88 653 MET A N 1
ATOM 5078 C CA . MET A 1 653 ? -6.780 -0.944 10.739 1.00 93.88 653 MET A CA 1
ATOM 5079 C C . MET A 1 653 ? -6.019 -0.379 11.933 1.00 93.88 653 MET A C 1
ATOM 5081 O O . MET A 1 653 ? -4.900 0.109 11.788 1.00 93.88 653 MET A O 1
ATOM 5085 N N . THR A 1 654 ? -6.637 -0.466 13.108 1.00 95.50 654 THR A N 1
ATOM 5086 C CA . THR A 1 654 ? -5.986 -0.190 14.388 1.00 95.50 654 THR A CA 1
ATOM 5087 C C . THR A 1 654 ? -5.624 -1.525 15.017 1.00 95.50 654 THR A C 1
ATOM 5089 O O . THR A 1 654 ? -6.501 -2.332 15.337 1.00 95.50 654 THR A O 1
ATOM 5092 N N . TYR A 1 655 ? -4.334 -1.753 15.202 1.00 95.69 655 TYR A N 1
ATOM 5093 C CA . TYR A 1 655 ? -3.788 -2.851 15.984 1.00 95.69 655 TYR A CA 1
ATOM 5094 C C . TYR A 1 655 ? -3.449 -2.358 17.390 1.00 95.69 655 TYR A C 1
ATOM 5096 O O . TYR A 1 655 ? -3.296 -1.155 17.606 1.00 95.69 655 TYR A O 1
ATOM 5104 N N . GLY A 1 656 ? -3.275 -3.270 18.340 1.00 95.25 656 GLY A N 1
ATOM 5105 C CA . GLY A 1 656 ? -2.665 -2.931 19.617 1.00 95.25 656 GLY A CA 1
ATOM 5106 C C . GLY A 1 656 ? -1.921 -4.081 20.276 1.00 95.25 656 GLY A C 1
ATOM 5107 O O . GLY A 1 656 ? -2.090 -5.237 19.892 1.00 95.25 656 GLY A O 1
ATOM 5108 N N . ALA A 1 657 ? -1.096 -3.736 21.257 1.00 94.81 657 ALA A N 1
ATOM 5109 C CA . ALA A 1 657 ? -0.336 -4.647 22.107 1.00 94.81 657 ALA A CA 1
ATOM 5110 C C . ALA A 1 657 ? -0.061 -3.983 23.469 1.00 94.81 657 ALA A C 1
ATOM 5112 O O . ALA A 1 657 ? -0.092 -2.755 23.584 1.00 94.81 657 ALA A O 1
ATOM 5113 N N . ILE A 1 658 ? 0.212 -4.777 24.504 1.00 93.88 658 ILE A N 1
ATOM 5114 C CA . ILE A 1 658 ? 0.599 -4.258 25.825 1.00 93.88 658 ILE A CA 1
ATOM 5115 C C . ILE A 1 658 ? 2.104 -3.959 25.815 1.00 93.88 658 ILE A C 1
ATOM 5117 O O . ILE A 1 658 ? 2.906 -4.845 25.528 1.00 93.88 658 ILE A O 1
ATOM 5121 N N . ALA A 1 659 ? 2.487 -2.712 26.107 1.00 89.25 659 ALA A N 1
ATOM 5122 C CA . ALA A 1 659 ? 3.858 -2.205 25.974 1.00 89.25 659 ALA A CA 1
ATOM 5123 C C . ALA A 1 659 ? 4.878 -2.999 26.801 1.00 89.25 659 ALA A C 1
ATOM 5125 O O . ALA A 1 659 ? 6.026 -3.145 26.394 1.00 89.25 659 ALA A O 1
ATOM 5126 N N . GLN A 1 660 ? 4.436 -3.491 27.958 1.00 88.56 660 GLN A N 1
ATOM 5127 C CA . GLN A 1 660 ? 5.231 -4.246 28.917 1.00 88.56 660 GLN A CA 1
ATOM 5128 C C . GLN A 1 660 ? 5.555 -5.689 28.478 1.00 88.56 660 GLN A C 1
ATOM 5130 O O . GLN A 1 660 ? 6.344 -6.350 29.143 1.00 88.56 660 GLN A O 1
ATOM 5135 N N . MET A 1 661 ? 4.958 -6.209 27.396 1.00 86.69 661 MET A N 1
ATOM 5136 C CA . MET A 1 661 ? 5.143 -7.615 27.009 1.00 86.69 661 MET A CA 1
ATOM 5137 C C . MET A 1 661 ? 6.612 -7.926 26.667 1.00 86.69 661 MET A C 1
ATOM 5139 O O . MET A 1 661 ? 7.188 -7.244 25.812 1.00 86.69 661 MET A O 1
ATOM 5143 N N . PRO A 1 662 ? 7.204 -9.002 27.228 1.00 80.12 662 PRO A N 1
ATOM 5144 C CA . PRO A 1 662 ? 8.629 -9.318 27.058 1.00 80.12 662 PRO A CA 1
ATOM 5145 C C . PRO A 1 662 ? 9.014 -9.634 25.602 1.00 80.12 662 PRO A C 1
ATOM 5147 O O . PRO A 1 662 ? 10.176 -9.526 25.217 1.00 80.12 662 PRO A O 1
ATOM 5150 N N . VAL A 1 663 ? 8.033 -9.996 24.770 1.00 80.00 663 VAL A N 1
ATOM 5151 C CA . VAL A 1 663 ? 8.200 -10.341 23.351 1.00 80.00 663 VAL A CA 1
ATOM 5152 C C . VAL A 1 663 ? 7.307 -9.497 22.437 1.00 80.00 663 VAL A C 1
ATOM 5154 O O . VAL A 1 663 ? 6.645 -10.009 21.538 1.00 80.00 663 VAL A O 1
ATOM 5157 N N . LEU A 1 664 ? 7.295 -8.175 22.630 1.00 79.81 664 LEU A N 1
ATOM 5158 C CA . LEU A 1 664 ? 6.518 -7.229 21.806 1.00 79.81 664 LEU A CA 1
ATOM 5159 C C . LEU A 1 664 ? 6.818 -7.307 20.285 1.00 79.81 664 LEU A C 1
ATOM 5161 O O . LEU A 1 664 ? 6.060 -6.788 19.468 1.00 79.81 664 LEU A O 1
ATOM 5165 N N . TRP A 1 665 ? 7.917 -7.957 19.891 1.00 77.62 665 TRP A N 1
ATOM 5166 C CA . TRP A 1 665 ? 8.287 -8.242 18.501 1.00 77.62 665 TRP A CA 1
ATOM 5167 C C . TRP A 1 665 ? 7.560 -9.446 17.876 1.00 77.62 665 TRP A C 1
ATOM 5169 O O . TRP A 1 665 ? 7.654 -9.625 16.664 1.00 77.62 665 TRP A O 1
ATOM 5179 N N . ALA A 1 666 ? 6.878 -10.282 18.663 1.00 81.50 666 ALA A N 1
ATOM 5180 C CA . ALA A 1 666 ? 6.151 -11.444 18.163 1.00 81.50 666 ALA A CA 1
ATOM 5181 C C . ALA A 1 666 ? 4.763 -11.043 17.636 1.00 81.50 666 ALA A C 1
ATOM 5183 O O . ALA A 1 666 ? 4.018 -10.350 18.329 1.00 81.50 666 ALA A O 1
ATOM 5184 N N . ASP A 1 667 ? 4.376 -11.535 16.455 1.00 82.19 667 ASP A N 1
ATOM 5185 C CA . ASP A 1 667 ? 3.065 -11.252 15.842 1.00 82.19 667 ASP A CA 1
ATOM 5186 C C . ASP A 1 667 ? 1.893 -11.576 16.792 1.00 82.19 667 ASP A C 1
ATOM 5188 O O . ASP A 1 667 ? 0.918 -10.827 16.876 1.00 82.19 667 ASP A O 1
ATOM 5192 N N . ASP A 1 668 ? 2.015 -12.655 17.574 1.00 82.56 668 ASP A N 1
ATOM 5193 C CA . ASP A 1 668 ? 1.005 -13.092 18.543 1.00 82.56 668 ASP A CA 1
ATOM 5194 C C . ASP A 1 668 ? 0.865 -12.158 19.764 1.00 82.56 668 ASP A C 1
ATOM 5196 O O . ASP A 1 668 ? -0.150 -12.228 20.463 1.00 82.56 668 ASP A O 1
ATOM 5200 N N . ALA A 1 669 ? 1.807 -11.239 20.010 1.00 85.75 669 ALA A N 1
ATOM 5201 C CA . ALA A 1 669 ? 1.650 -10.183 21.017 1.00 85.75 669 ALA A CA 1
ATOM 5202 C C . ALA A 1 669 ? 0.664 -9.085 20.564 1.00 85.75 669 ALA A C 1
ATOM 5204 O O . ALA A 1 669 ? 0.089 -8.384 21.400 1.00 85.75 669 ALA A O 1
ATOM 5205 N N . TRP A 1 670 ? 0.431 -8.959 19.252 1.00 91.44 670 TRP A N 1
ATOM 5206 C CA . TRP A 1 670 ? -0.450 -7.953 18.665 1.00 91.44 670 TRP A CA 1
ATOM 5207 C C . TRP A 1 670 ? -1.871 -8.492 18.428 1.00 91.44 670 TRP A C 1
ATOM 5209 O O . TRP A 1 670 ? -2.128 -9.693 18.283 1.00 91.44 670 TRP A O 1
ATOM 5219 N N . MET A 1 671 ? -2.837 -7.578 18.411 1.00 91.88 671 MET A N 1
ATOM 5220 C CA . MET A 1 671 ? -4.262 -7.841 18.188 1.00 91.88 671 MET A CA 1
ATOM 5221 C C . MET A 1 671 ? -4.868 -6.786 17.266 1.00 91.88 671 MET A C 1
ATOM 5223 O O . MET A 1 671 ? -4.493 -5.621 17.318 1.00 91.88 671 MET A O 1
ATOM 5227 N N . THR A 1 672 ? -5.826 -7.183 16.424 1.00 92.81 672 THR A N 1
ATOM 5228 C CA . THR A 1 672 ? -6.611 -6.237 15.613 1.00 92.81 672 THR A CA 1
ATOM 5229 C C . THR A 1 672 ? -7.778 -5.715 16.449 1.00 92.81 672 THR A C 1
ATOM 5231 O O . THR A 1 672 ? -8.660 -6.486 16.830 1.00 92.81 672 THR A O 1
ATOM 5234 N N . LEU A 1 673 ? -7.777 -4.414 16.736 1.00 94.69 673 LEU A N 1
ATOM 5235 C CA . LEU A 1 673 ? -8.713 -3.770 17.661 1.00 94.69 673 LEU A CA 1
ATOM 5236 C C . LEU A 1 673 ? -9.792 -2.939 16.969 1.00 94.69 673 LEU A C 1
ATOM 5238 O O . LEU A 1 673 ? -10.895 -2.833 17.496 1.00 94.69 673 LEU A O 1
ATOM 5242 N N . ALA A 1 674 ? -9.516 -2.381 15.788 1.00 95.12 674 ALA A N 1
ATOM 5243 C CA . ALA A 1 674 ? -10.539 -1.734 14.969 1.00 95.12 674 ALA A CA 1
ATOM 5244 C C . ALA A 1 674 ? -10.280 -1.913 13.470 1.00 95.12 674 ALA A C 1
ATOM 5246 O O . ALA A 1 674 ? -9.133 -1.907 13.022 1.00 95.12 674 ALA A O 1
ATOM 5247 N N . VAL A 1 675 ? -11.354 -2.039 12.687 1.00 94.19 675 VAL A N 1
ATOM 5248 C CA . VAL A 1 675 ? -11.320 -2.092 11.220 1.00 94.19 675 VAL A CA 1
ATOM 5249 C C . VAL A 1 675 ? -12.475 -1.278 10.640 1.00 94.19 675 VAL A C 1
ATOM 5251 O O . VAL A 1 675 ? -13.644 -1.488 10.971 1.00 94.19 675 VAL A O 1
ATOM 5254 N N . ILE A 1 676 ? -12.148 -0.379 9.715 1.00 93.44 676 ILE A N 1
ATOM 5255 C CA . ILE A 1 676 ? -13.099 0.486 9.009 1.00 93.44 676 ILE A CA 1
ATOM 5256 C C . ILE A 1 676 ? -12.657 0.657 7.554 1.00 93.44 676 ILE A C 1
ATOM 5258 O O . ILE A 1 676 ? -11.464 0.744 7.263 1.00 93.44 676 ILE A O 1
ATOM 5262 N N . ARG A 1 677 ? -13.589 0.701 6.592 1.00 91.81 677 ARG A N 1
ATOM 5263 C CA . ARG A 1 677 ? -13.193 0.913 5.190 1.00 91.81 677 ARG A CA 1
ATOM 5264 C C . ARG A 1 677 ? -12.792 2.366 4.967 1.00 91.81 677 ARG A C 1
ATOM 5266 O O . ARG A 1 677 ? -13.524 3.280 5.338 1.00 91.81 677 ARG A O 1
ATOM 5273 N N . THR A 1 678 ? -11.695 2.584 4.248 1.00 90.81 678 THR A N 1
ATOM 5274 C CA . THR A 1 678 ? -11.199 3.923 3.898 1.00 90.81 678 THR A CA 1
ATOM 5275 C C . THR A 1 678 ? -12.279 4.768 3.214 1.00 90.81 678 THR A C 1
ATOM 5277 O O . THR A 1 678 ? -12.463 5.931 3.558 1.00 90.81 678 THR A O 1
ATOM 5280 N N . ARG A 1 679 ? -13.073 4.165 2.316 1.00 89.25 679 ARG A N 1
ATOM 5281 C CA . ARG A 1 679 ? -14.207 4.823 1.636 1.00 89.25 679 ARG A CA 1
ATOM 5282 C C . ARG A 1 679 ? -15.297 5.337 2.593 1.00 89.25 679 ARG A C 1
ATOM 5284 O O . ARG A 1 679 ? -15.987 6.293 2.268 1.00 89.25 679 ARG A O 1
ATOM 5291 N N . GLU A 1 680 ? -15.484 4.670 3.733 1.00 88.56 680 GLU A N 1
ATOM 5292 C CA . GLU A 1 680 ? -16.529 4.978 4.714 1.00 88.56 680 GLU A CA 1
ATOM 5293 C C . GLU A 1 680 ? -16.050 6.104 5.641 1.00 88.56 680 GLU A C 1
ATOM 5295 O O . GLU A 1 680 ? -16.768 7.087 5.804 1.00 88.56 680 GLU A O 1
ATOM 5300 N N . MET A 1 681 ? -14.787 6.080 6.090 1.00 89.25 681 MET A N 1
ATOM 5301 C CA . MET A 1 681 ? -14.161 7.254 6.727 1.00 89.25 681 MET A CA 1
ATOM 5302 C C . MET A 1 681 ? -14.168 8.485 5.812 1.00 89.25 681 MET A C 1
ATOM 5304 O O . MET A 1 681 ? -14.501 9.578 6.253 1.00 89.25 681 MET A O 1
ATOM 5308 N N . GLN A 1 682 ? -13.838 8.319 4.527 1.00 89.62 682 GLN A N 1
ATOM 5309 C CA . GLN A 1 682 ? -13.820 9.413 3.546 1.00 89.62 682 GLN A CA 1
ATOM 5310 C C . GLN A 1 682 ? -15.215 9.963 3.205 1.00 89.62 682 GLN A C 1
ATOM 5312 O O . GLN A 1 682 ? -15.305 11.029 2.599 1.00 89.62 682 GLN A O 1
ATOM 5317 N N . SER A 1 683 ? -16.294 9.270 3.588 1.00 87.56 683 SER A N 1
ATOM 5318 C CA . SER A 1 683 ? -17.662 9.780 3.435 1.00 87.56 683 SER A CA 1
ATOM 5319 C C . SER A 1 683 ? -18.056 10.799 4.514 1.00 87.56 683 SER A C 1
ATOM 5321 O O . SER A 1 683 ? -18.988 11.571 4.299 1.00 87.56 683 SER A O 1
ATOM 5323 N N . ILE A 1 684 ? -17.314 10.850 5.629 1.00 88.75 684 ILE A N 1
ATOM 5324 C CA . ILE A 1 684 ? -17.505 11.803 6.728 1.00 88.75 684 ILE A CA 1
ATOM 5325 C C . ILE A 1 684 ? -16.430 12.896 6.667 1.00 88.75 684 ILE A C 1
ATOM 5327 O O . ILE A 1 684 ? -15.238 12.631 6.486 1.00 88.75 684 ILE A O 1
ATOM 5331 N N . ALA A 1 685 ? -16.837 14.148 6.883 1.00 88.00 685 ALA A N 1
ATOM 5332 C CA . ALA A 1 685 ? -15.908 15.264 7.027 1.00 88.00 685 ALA A CA 1
ATOM 5333 C C . ALA A 1 685 ? -14.987 15.050 8.244 1.00 88.00 685 ALA A C 1
ATOM 5335 O O . ALA A 1 685 ? -15.455 14.979 9.376 1.00 88.00 685 ALA A O 1
ATOM 5336 N N . ASN A 1 686 ? -13.673 14.973 8.008 1.00 91.12 686 ASN A N 1
ATOM 5337 C CA . ASN A 1 686 ? -12.668 14.612 9.017 1.00 91.12 686 ASN A CA 1
ATOM 5338 C C . ASN A 1 686 ? -12.878 13.204 9.627 1.00 91.12 686 ASN A C 1
ATOM 5340 O O . ASN A 1 686 ? -12.572 12.982 10.796 1.00 91.12 686 ASN A O 1
ATOM 5344 N N . GLY A 1 687 ? -13.359 12.229 8.844 1.00 91.75 687 GLY A N 1
ATOM 5345 C CA . GLY A 1 687 ? -13.609 10.868 9.338 1.00 91.75 687 GLY A CA 1
ATOM 5346 C C . GLY A 1 687 ? -12.379 10.121 9.882 1.00 91.75 687 GLY A C 1
ATOM 5347 O O . GLY A 1 687 ? -12.542 9.301 10.776 1.00 91.75 687 GLY A O 1
ATOM 5348 N N . TYR A 1 688 ? -11.160 10.431 9.413 1.00 93.75 688 TYR A N 1
ATOM 5349 C CA . TYR A 1 688 ? -9.904 9.854 9.929 1.00 93.75 688 TYR A CA 1
ATOM 5350 C C . TYR A 1 688 ? -9.623 10.213 11.409 1.00 93.75 688 TYR A C 1
ATOM 5352 O O . TYR A 1 688 ? -9.527 9.300 12.230 1.00 93.75 688 TYR A O 1
ATOM 5360 N N . PRO A 1 689 ? -9.506 11.499 11.809 1.00 94.06 689 PRO A N 1
ATOM 5361 C CA . PRO A 1 689 ? -9.305 11.843 13.218 1.00 94.06 689 PRO A CA 1
ATOM 5362 C C . PRO A 1 689 ? -10.517 11.449 14.081 1.00 94.06 689 PRO A C 1
ATOM 5364 O O . PRO A 1 689 ? -10.336 10.916 15.178 1.00 94.06 689 PRO A O 1
ATOM 5367 N N . GLN A 1 690 ? -11.746 11.595 13.560 1.00 93.44 690 GLN A N 1
ATOM 5368 C CA . GLN A 1 690 ? -12.960 11.181 14.271 1.00 93.44 690 GLN A CA 1
ATOM 5369 C C . GLN A 1 690 ? -12.987 9.678 14.568 1.00 93.44 690 GLN A C 1
ATOM 5371 O O . GLN A 1 690 ? -13.341 9.304 15.685 1.00 93.44 690 GLN A O 1
ATOM 5376 N N . SER A 1 691 ? -12.589 8.807 13.629 1.00 94.31 691 SER A N 1
ATOM 5377 C CA . SER A 1 691 ? -12.621 7.356 13.863 1.00 94.31 691 SER A CA 1
ATOM 5378 C C . SER A 1 691 ? -11.757 6.954 15.055 1.00 94.31 691 SER A C 1
ATOM 5380 O O . SER A 1 691 ? -12.172 6.126 15.863 1.00 94.31 691 SER A O 1
ATOM 5382 N N . LEU A 1 692 ? -10.586 7.582 15.214 1.00 94.69 692 LEU A N 1
ATOM 5383 C CA . LEU A 1 692 ? -9.701 7.314 16.345 1.00 94.69 692 LEU A CA 1
ATOM 5384 C C . LEU A 1 692 ? -10.257 7.876 17.662 1.00 94.69 692 LEU A C 1
ATOM 5386 O O . LEU A 1 692 ? -10.211 7.183 18.674 1.00 94.69 692 LEU A O 1
ATOM 5390 N N . VAL A 1 693 ? -10.827 9.087 17.654 1.00 95.25 693 VAL A N 1
ATOM 5391 C CA . VAL A 1 693 ? -11.489 9.667 18.839 1.00 95.25 693 VAL A CA 1
ATOM 5392 C C . VAL A 1 693 ? -12.658 8.794 19.305 1.00 95.25 693 VAL A C 1
ATOM 5394 O O . VAL A 1 693 ? -12.757 8.488 20.492 1.00 95.25 693 VAL A O 1
ATOM 5397 N N . HIS A 1 694 ? -13.523 8.348 18.391 1.00 94.56 694 HIS A N 1
ATOM 5398 C CA . HIS A 1 694 ? -14.657 7.484 18.729 1.00 94.56 694 HIS A CA 1
ATOM 5399 C C . HIS A 1 694 ? -14.218 6.088 19.187 1.00 94.56 694 HIS A C 1
ATOM 5401 O O . HIS A 1 694 ? -14.795 5.567 20.141 1.00 94.56 694 HIS A O 1
ATOM 5407 N N . TYR A 1 695 ? -13.173 5.513 18.580 1.00 95.38 695 TYR A N 1
ATOM 5408 C CA . TYR A 1 695 ? -12.565 4.269 19.058 1.00 95.38 695 TYR A CA 1
ATOM 5409 C C . TYR A 1 695 ? -12.026 4.411 20.491 1.00 95.38 695 TYR A C 1
ATOM 5411 O O . TYR A 1 695 ? -12.353 3.597 21.350 1.00 95.38 695 TYR A O 1
ATOM 5419 N N . LEU A 1 696 ? -11.250 5.461 20.778 1.00 95.62 696 LEU A N 1
ATOM 5420 C CA . LEU A 1 696 ? -10.658 5.679 22.102 1.00 95.62 696 LEU A CA 1
ATOM 5421 C C . LEU A 1 696 ? -11.699 5.999 23.178 1.00 95.62 696 LEU A C 1
ATOM 5423 O O . LEU A 1 696 ? -11.547 5.548 24.309 1.00 95.62 696 LEU A O 1
ATOM 5427 N N . ARG A 1 697 ? -12.769 6.731 22.842 1.00 95.44 697 ARG A N 1
ATOM 5428 C CA . ARG A 1 697 ? -13.901 6.956 23.757 1.00 95.44 697 ARG A CA 1
ATOM 5429 C C . ARG A 1 697 ? -14.613 5.655 24.103 1.00 95.44 697 ARG A C 1
ATOM 5431 O O . ARG A 1 697 ? -14.874 5.416 25.277 1.00 95.44 697 ARG A O 1
ATOM 5438 N N . TRP A 1 698 ? -14.878 4.808 23.109 1.00 94.94 698 TRP A N 1
ATOM 5439 C CA . TRP A 1 698 ? -15.476 3.492 23.329 1.00 94.94 698 TRP A CA 1
ATOM 5440 C C . TRP A 1 698 ? -14.564 2.583 24.169 1.00 94.94 698 TRP A C 1
ATOM 5442 O O . TRP A 1 698 ? -15.011 2.029 25.170 1.00 94.94 698 TRP A O 1
ATOM 5452 N N . LEU A 1 699 ? -13.271 2.510 23.837 1.00 94.94 699 LEU A N 1
ATOM 5453 C CA . LEU A 1 699 ? -12.292 1.739 24.605 1.00 94.94 699 LEU A CA 1
ATOM 5454 C C . LEU A 1 699 ? -12.207 2.231 26.056 1.00 94.94 699 LEU A C 1
ATOM 5456 O O . LEU A 1 699 ? -12.198 1.431 26.985 1.00 94.94 699 LEU A O 1
ATOM 5460 N N . ARG A 1 700 ? -12.189 3.550 26.275 1.00 93.62 700 ARG A N 1
ATOM 5461 C CA . ARG A 1 700 ? -12.185 4.114 27.626 1.00 93.62 700 ARG A CA 1
ATOM 5462 C C . ARG A 1 700 ? -13.462 3.776 28.389 1.00 93.62 700 ARG A C 1
ATOM 5464 O O . ARG A 1 700 ? -13.363 3.435 29.559 1.00 93.62 700 ARG A O 1
ATOM 5471 N N . GLN A 1 701 ? -14.634 3.837 27.759 1.00 93.06 701 GLN A N 1
ATOM 5472 C CA . GLN A 1 701 ? -15.889 3.409 28.390 1.00 93.06 701 GLN A CA 1
ATOM 5473 C C . GLN A 1 701 ? -15.835 1.935 28.821 1.00 93.06 701 GLN A C 1
ATOM 5475 O O . GLN A 1 701 ? -16.330 1.608 29.895 1.00 93.06 701 GLN A O 1
ATOM 5480 N N . GLU A 1 702 ? -15.191 1.073 28.027 1.00 92.00 702 GLU A N 1
ATOM 5481 C CA . GLU A 1 702 ? -14.964 -0.338 28.358 1.00 92.00 702 GLU A CA 1
ATOM 5482 C C . GLU A 1 702 ? -13.957 -0.531 29.511 1.00 92.00 702 GLU A C 1
ATOM 5484 O O . GLU A 1 702 ? -14.185 -1.372 30.376 1.00 92.00 702 GLU A O 1
ATOM 5489 N N . THR A 1 703 ? -12.864 0.244 29.570 1.00 93.06 703 THR A N 1
ATOM 5490 C CA . THR A 1 703 ? -11.743 -0.029 30.498 1.00 93.06 703 THR A CA 1
ATOM 5491 C C . THR A 1 703 ? -11.594 0.936 31.683 1.00 93.06 703 THR A C 1
ATOM 5493 O O . THR A 1 703 ? -10.713 0.722 32.516 1.00 93.06 703 THR A O 1
ATOM 5496 N N . GLN A 1 704 ? -12.388 2.010 31.788 1.00 89.31 704 GLN A N 1
ATOM 5497 C CA . GLN A 1 704 ? -12.191 3.075 32.796 1.00 89.31 704 GLN A CA 1
ATOM 5498 C C . GLN A 1 704 ? -12.381 2.631 34.255 1.00 89.31 704 GLN A C 1
ATOM 5500 O O . GLN A 1 704 ? -11.825 3.260 35.151 1.00 89.31 704 GLN A O 1
ATOM 5505 N N . HIS A 1 705 ? -13.153 1.571 34.498 1.00 91.25 705 HIS A N 1
ATOM 5506 C CA . HIS A 1 705 ? -13.382 1.011 35.837 1.00 91.25 705 HIS A CA 1
ATOM 5507 C C . HIS A 1 705 ? -12.463 -0.183 36.146 1.00 91.25 705 HIS A C 1
ATOM 5509 O O . HIS A 1 705 ? -12.616 -0.829 37.179 1.00 91.25 705 HIS A O 1
ATOM 5515 N N . GLY A 1 706 ? -11.508 -0.469 35.254 1.00 92.25 706 GLY A N 1
ATOM 5516 C CA . GLY A 1 706 ? -10.758 -1.718 35.242 1.00 92.25 706 GLY A CA 1
ATOM 5517 C C . GLY A 1 706 ? -11.559 -2.886 34.664 1.00 92.25 706 GLY A C 1
ATOM 5518 O O . GLY A 1 706 ? -12.759 -2.790 34.413 1.00 92.25 706 GLY A O 1
ATOM 5519 N N . PHE A 1 707 ? -10.861 -3.988 34.413 1.00 94.44 707 PHE A N 1
ATOM 5520 C CA . PHE A 1 707 ? -11.411 -5.240 33.903 1.00 94.44 707 PHE A CA 1
ATOM 5521 C C . PHE A 1 707 ? -10.629 -6.417 34.485 1.00 94.44 707 PHE A C 1
ATOM 5523 O O . PHE A 1 707 ? -9.437 -6.302 34.763 1.00 94.44 707 PHE A O 1
ATOM 5530 N N . THR A 1 708 ? -11.284 -7.556 34.674 1.00 93.50 708 THR A N 1
ATOM 5531 C CA . THR A 1 708 ? -10.638 -8.755 35.218 1.00 93.50 708 THR A CA 1
ATOM 5532 C C . THR A 1 708 ? -9.995 -9.574 34.101 1.00 93.50 708 THR A C 1
ATOM 5534 O O . THR A 1 708 ? -10.622 -9.795 33.067 1.00 93.50 708 THR A O 1
ATOM 5537 N N . LEU A 1 709 ? -8.773 -10.052 34.333 1.00 93.38 709 LEU A N 1
ATOM 5538 C CA . LEU A 1 709 ? -8.156 -11.147 33.585 1.00 93.38 709 LEU A CA 1
ATOM 5539 C C . LEU A 1 709 ? -8.014 -12.351 34.513 1.00 93.38 709 LEU A C 1
ATOM 5541 O O . LEU A 1 709 ? -7.492 -12.213 35.615 1.00 93.38 709 LEU A O 1
ATOM 5545 N N . VAL A 1 710 ? -8.473 -13.517 34.073 1.00 91.19 710 VAL A N 1
ATOM 5546 C CA . VAL A 1 710 ? -8.271 -14.792 34.767 1.00 91.19 710 VAL A CA 1
ATOM 5547 C C . VAL A 1 710 ? -7.003 -15.433 34.215 1.00 91.19 710 VAL A C 1
ATOM 5549 O O . VAL A 1 710 ? -6.915 -15.696 33.015 1.00 91.19 710 VAL A O 1
ATOM 5552 N N . LEU A 1 711 ? -6.020 -15.666 35.081 1.00 87.88 711 LEU A N 1
ATOM 5553 C CA . LEU A 1 711 ? -4.752 -16.315 34.752 1.00 87.88 711 LEU A CA 1
ATOM 5554 C C . LEU A 1 711 ? -4.550 -17.471 35.727 1.00 87.88 711 LEU A C 1
ATOM 5556 O O . LEU A 1 711 ? -4.547 -17.246 36.930 1.00 87.88 711 LEU A O 1
ATOM 5560 N N . ASN A 1 712 ? -4.387 -18.696 35.220 1.00 80.69 712 ASN A N 1
ATOM 5561 C CA . ASN A 1 712 ? -4.266 -19.907 36.048 1.00 80.69 712 ASN A CA 1
ATOM 5562 C C . ASN A 1 712 ? -5.396 -20.019 37.098 1.00 80.69 712 ASN A C 1
ATOM 5564 O O . ASN A 1 712 ? -5.142 -20.283 38.267 1.00 80.69 712 ASN A O 1
ATOM 5568 N N . ASP A 1 713 ? -6.633 -19.747 36.666 1.00 81.62 713 ASP A N 1
ATOM 5569 C CA . ASP A 1 713 ? -7.853 -19.665 37.486 1.00 81.62 713 ASP A CA 1
ATOM 5570 C C . ASP A 1 713 ? -7.897 -18.540 38.551 1.00 81.62 713 ASP A C 1
ATOM 5572 O O . ASP A 1 713 ? -8.918 -18.371 39.221 1.00 81.62 713 ASP A O 1
ATOM 5576 N N . GLU A 1 714 ? -6.874 -17.678 38.644 1.00 86.00 714 GLU A N 1
ATOM 5577 C CA . GLU A 1 714 ? -6.865 -16.507 39.532 1.00 86.00 714 GLU A CA 1
ATOM 5578 C C . GLU A 1 714 ? -7.340 -15.217 38.821 1.00 86.00 714 GLU A C 1
ATOM 5580 O O . GLU A 1 714 ? -6.744 -14.792 37.823 1.00 86.00 714 GLU A O 1
ATOM 5585 N N . PRO A 1 715 ? -8.398 -14.538 39.315 1.00 90.00 715 PRO A N 1
ATOM 5586 C CA . PRO A 1 715 ? -8.889 -13.286 38.742 1.00 90.00 715 PRO A CA 1
ATOM 5587 C C . PRO A 1 715 ? -8.064 -12.069 39.201 1.00 90.00 715 PRO A C 1
ATOM 5589 O O . PRO A 1 715 ? -8.194 -11.598 40.330 1.00 90.00 715 PRO A O 1
ATOM 5592 N N . THR A 1 716 ? -7.284 -11.480 38.293 1.00 91.00 716 THR A N 1
ATOM 5593 C CA . THR A 1 716 ? -6.536 -10.231 38.519 1.00 91.00 716 THR A CA 1
ATOM 5594 C C . THR A 1 716 ? -7.273 -9.023 37.934 1.00 91.00 716 THR A C 1
ATOM 5596 O O . THR A 1 716 ? -7.609 -8.998 36.749 1.00 91.00 716 THR A O 1
ATOM 5599 N N . LEU A 1 717 ? -7.500 -7.977 38.737 1.00 93.69 717 LEU A N 1
ATOM 5600 C CA . LEU A 1 717 ? -8.062 -6.706 38.262 1.00 93.69 717 LEU A CA 1
ATOM 5601 C C . LEU A 1 717 ? -6.987 -5.873 37.548 1.00 93.69 717 LEU A C 1
ATOM 5603 O O . LEU A 1 717 ? -6.021 -5.443 38.170 1.00 93.69 717 LEU A O 1
ATOM 5607 N N . CYS A 1 718 ? -7.186 -5.606 36.260 1.00 94.38 718 CYS A N 1
ATOM 5608 C CA . CYS A 1 718 ? -6.284 -4.850 35.393 1.00 94.38 718 CYS A CA 1
ATOM 5609 C C . CYS A 1 718 ? -6.905 -3.507 34.971 1.00 94.38 718 CYS A C 1
ATOM 5611 O O . CYS A 1 718 ? -8.124 -3.352 34.917 1.00 94.38 718 CYS A O 1
ATOM 5613 N N . THR A 1 719 ? -6.075 -2.524 34.619 1.00 94.44 719 THR A N 1
ATOM 5614 C CA . THR A 1 719 ? -6.510 -1.204 34.121 1.00 94.44 719 THR A CA 1
ATOM 5615 C C . THR A 1 719 ? -5.653 -0.759 32.936 1.00 94.44 719 THR A C 1
ATOM 5617 O O . THR A 1 719 ? -4.459 -1.045 32.900 1.00 94.44 719 THR A O 1
ATOM 5620 N N . ILE A 1 720 ? -6.227 -0.032 31.967 1.00 95.25 720 ILE A N 1
ATOM 5621 C CA . ILE A 1 720 ? -5.436 0.646 30.922 1.00 95.25 720 ILE A CA 1
ATOM 5622 C C . ILE A 1 720 ? -5.087 2.052 31.417 1.00 95.25 720 ILE A C 1
ATOM 5624 O O . ILE A 1 720 ? -5.856 2.996 31.232 1.00 95.25 720 ILE A O 1
ATOM 5628 N N . ALA A 1 721 ? -3.927 2.199 32.055 1.00 92.50 721 ALA A N 1
ATOM 5629 C CA . ALA A 1 721 ? -3.498 3.467 32.647 1.00 92.50 721 ALA A CA 1
ATOM 5630 C C . ALA A 1 721 ? -3.092 4.513 31.592 1.00 92.50 721 ALA A C 1
ATOM 5632 O O . ALA A 1 721 ? -3.252 5.715 31.805 1.00 92.50 721 ALA A O 1
ATOM 5633 N N . LYS A 1 722 ? -2.580 4.066 30.438 1.00 93.19 722 LYS A N 1
ATOM 5634 C CA . LYS A 1 722 ? -2.057 4.932 29.372 1.00 93.19 722 LYS A CA 1
ATOM 5635 C C . LYS A 1 722 ? -2.255 4.316 27.991 1.00 93.19 722 LYS A C 1
ATOM 5637 O O . LYS A 1 722 ? -2.191 3.094 27.848 1.00 93.19 722 LYS A O 1
ATOM 5642 N N . VAL A 1 723 ? -2.386 5.167 26.970 1.00 95.88 723 VAL A N 1
ATOM 5643 C CA . VAL A 1 723 ? -2.331 4.768 25.557 1.00 95.88 723 VAL A CA 1
ATOM 5644 C C . VAL A 1 723 ? -1.214 5.513 24.814 1.00 95.88 723 VAL A C 1
ATOM 5646 O O . VAL A 1 723 ? -1.051 6.723 24.964 1.00 95.88 723 VAL A O 1
ATOM 5649 N N . SER A 1 724 ? -0.453 4.795 23.983 1.00 95.62 724 SER A N 1
ATOM 5650 C CA . SER A 1 724 ? 0.432 5.373 22.956 1.00 95.62 724 SER A CA 1
ATOM 5651 C C . SER A 1 724 ? -0.080 5.063 21.554 1.00 95.62 724 SER A C 1
ATOM 5653 O O . SER A 1 724 ? -0.720 4.037 21.348 1.00 95.62 724 SER A O 1
ATOM 5655 N N . LEU A 1 725 ? 0.251 5.912 20.580 1.00 95.25 725 LEU A N 1
ATOM 5656 C CA . LEU A 1 725 ? -0.059 5.705 19.164 1.00 95.25 725 LEU A CA 1
ATOM 5657 C C . LEU A 1 725 ? 1.230 5.674 18.340 1.00 95.25 725 LEU A C 1
ATOM 5659 O O . LEU A 1 725 ? 2.035 6.601 18.412 1.00 95.25 725 LEU A O 1
ATOM 5663 N N . VAL A 1 726 ? 1.383 4.639 17.522 1.00 93.50 726 VAL A N 1
ATOM 5664 C CA . VAL A 1 726 ? 2.444 4.484 16.527 1.00 93.50 726 VAL A CA 1
ATOM 5665 C C . VAL A 1 726 ? 1.811 4.456 15.139 1.00 93.50 726 VAL A C 1
ATOM 5667 O O . VAL A 1 726 ? 0.867 3.708 14.897 1.00 93.50 726 VAL A O 1
ATOM 5670 N N . ALA A 1 727 ? 2.318 5.263 14.216 1.00 91.81 727 ALA A N 1
ATOM 5671 C CA . ALA A 1 727 ? 1.975 5.159 12.799 1.00 91.81 727 ALA A CA 1
ATOM 5672 C C . ALA A 1 727 ? 3.103 5.742 11.939 1.00 91.81 727 ALA A C 1
ATOM 5674 O O . ALA A 1 727 ? 4.035 6.377 12.445 1.00 91.81 727 ALA A O 1
ATOM 5675 N N . ASP A 1 728 ? 3.023 5.530 10.630 1.00 88.94 728 ASP A N 1
ATOM 5676 C CA . ASP A 1 728 ? 3.888 6.214 9.679 1.00 88.94 728 ASP A CA 1
ATOM 5677 C C . ASP A 1 728 ? 3.564 7.725 9.616 1.00 88.94 728 ASP A C 1
ATOM 5679 O O . ASP A 1 728 ? 2.615 8.231 10.229 1.00 88.94 728 ASP A O 1
ATOM 5683 N N . ALA A 1 729 ? 4.370 8.483 8.872 1.00 84.56 729 ALA A N 1
ATOM 5684 C CA . ALA A 1 729 ? 4.197 9.930 8.790 1.00 84.56 729 ALA A CA 1
ATOM 5685 C C . ALA A 1 729 ? 2.870 10.346 8.125 1.00 84.56 729 ALA A C 1
ATOM 5687 O O . ALA A 1 729 ? 2.295 11.361 8.526 1.00 84.56 729 ALA A O 1
ATOM 5688 N N . ASP A 1 730 ? 2.361 9.584 7.147 1.00 86.50 730 ASP A N 1
ATOM 5689 C CA . ASP A 1 730 ? 1.076 9.885 6.508 1.00 86.50 730 ASP A CA 1
ATOM 5690 C C . ASP A 1 730 ? -0.116 9.493 7.397 1.00 86.50 730 ASP A C 1
ATOM 5692 O O . ASP A 1 730 ? -1.095 10.242 7.458 1.00 86.50 730 ASP A O 1
ATOM 5696 N N . GLY A 1 731 ? -0.028 8.395 8.151 1.00 90.12 731 GLY A N 1
ATOM 5697 C CA . GLY A 1 731 ? -1.020 8.001 9.149 1.00 90.12 731 GLY A CA 1
ATOM 5698 C C . GLY A 1 731 ? -1.137 9.010 10.287 1.00 90.12 731 GLY A C 1
ATOM 5699 O O . GLY A 1 731 ? -2.232 9.506 10.555 1.00 90.12 731 GLY A O 1
ATOM 5700 N N . LEU A 1 732 ? -0.020 9.429 10.895 1.00 90.88 732 LEU A N 1
ATOM 5701 C CA . LEU A 1 732 ? -0.047 10.488 11.916 1.00 90.88 732 LEU A CA 1
ATOM 5702 C C . LEU A 1 732 ? -0.599 11.805 11.352 1.00 90.88 732 LEU A C 1
ATOM 5704 O O . LEU A 1 732 ? -1.398 12.464 12.019 1.00 90.88 732 LEU A O 1
ATOM 5708 N N . ARG A 1 733 ? -0.264 12.170 10.107 1.00 91.06 733 ARG A N 1
ATOM 5709 C CA . ARG A 1 733 ? -0.839 13.339 9.417 1.00 91.06 733 ARG A CA 1
ATOM 5710 C C . ARG A 1 733 ? -2.367 13.236 9.294 1.00 91.06 733 ARG A C 1
ATOM 5712 O O . ARG A 1 733 ? -3.069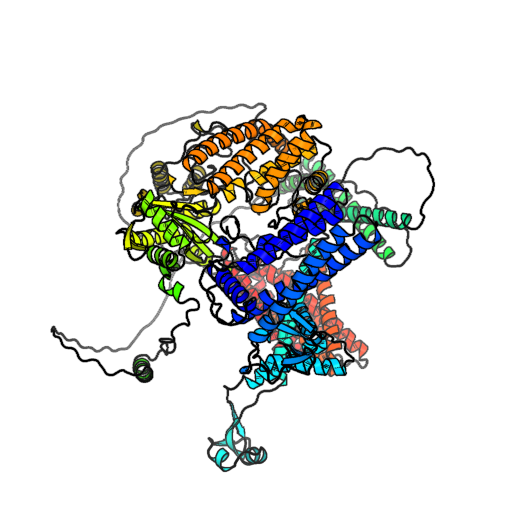 14.200 9.593 1.00 91.06 733 ARG A O 1
ATOM 5719 N N . LEU A 1 734 ? -2.887 12.073 8.892 1.00 91.56 734 LEU A N 1
ATOM 5720 C CA . LEU A 1 734 ? -4.327 11.818 8.751 1.00 91.56 734 LEU A CA 1
ATOM 5721 C C . LEU A 1 734 ? -5.073 11.813 10.094 1.00 91.56 734 LEU A C 1
ATOM 5723 O O . LEU A 1 734 ? -6.176 12.348 10.165 1.00 91.56 734 LEU A O 1
ATOM 5727 N N . LEU A 1 735 ? -4.485 11.246 11.150 1.00 92.75 735 LEU A N 1
ATOM 5728 C CA . LEU A 1 735 ? -5.127 11.072 12.462 1.00 92.75 735 LEU A CA 1
ATOM 5729 C C . LEU A 1 735 ? -5.074 12.317 13.363 1.00 92.75 735 LEU A C 1
ATOM 5731 O O . LEU A 1 735 ? -5.901 12.456 14.262 1.00 92.75 735 LEU A O 1
ATOM 5735 N N . THR A 1 736 ? -4.108 13.215 13.146 1.00 91.62 736 THR A N 1
ATOM 5736 C CA . THR A 1 736 ? -3.895 14.409 13.992 1.00 91.62 736 THR A CA 1
ATOM 5737 C C . THR A 1 736 ? -4.380 15.716 13.367 1.00 91.62 736 THR A C 1
ATOM 5739 O O . THR A 1 736 ? -4.547 16.706 14.072 1.00 91.62 736 THR A O 1
ATOM 5742 N N . GLY A 1 737 ? -4.576 15.762 12.045 1.00 89.50 737 GLY A N 1
ATOM 5743 C CA . GLY A 1 737 ? -4.861 17.012 11.337 1.00 89.50 737 GLY A CA 1
ATOM 5744 C C . GLY A 1 737 ? -3.636 17.902 11.090 1.00 89.50 737 GLY A C 1
ATOM 5745 O O . GLY A 1 737 ? -3.790 19.046 10.656 1.00 89.50 737 GLY A O 1
ATOM 5746 N N . CYS A 1 738 ? -2.418 17.401 11.320 1.00 91.31 738 CYS A N 1
ATOM 5747 C CA . CYS A 1 738 ? -1.203 18.053 10.834 1.00 91.31 738 CYS A CA 1
ATOM 5748 C C . CYS A 1 738 ? -1.218 18.134 9.292 1.00 91.31 738 CYS A C 1
ATOM 5750 O O . CYS A 1 738 ? -1.733 17.247 8.611 1.00 91.31 738 CYS A O 1
ATOM 5752 N N . LYS A 1 739 ? -0.628 19.184 8.709 1.00 87.56 739 LYS A N 1
ATOM 5753 C CA . LYS A 1 739 ? -0.487 19.331 7.245 1.00 87.56 739 LYS A CA 1
ATOM 5754 C C . LYS A 1 739 ? 0.714 18.576 6.654 1.00 87.56 739 LYS A C 1
ATOM 5756 O O . LYS A 1 739 ? 0.779 18.417 5.433 1.00 87.56 739 LYS A O 1
ATOM 5761 N N . GLY A 1 740 ? 1.641 18.088 7.483 1.00 84.38 740 GLY A N 1
ATOM 5762 C CA . GLY A 1 740 ? 2.869 17.416 7.037 1.00 84.38 740 GLY A CA 1
ATOM 5763 C C . GLY A 1 740 ? 3.647 18.255 6.015 1.00 84.38 740 GLY A C 1
ATOM 5764 O O . GLY A 1 740 ? 3.712 19.476 6.132 1.00 84.38 740 GLY A O 1
ATOM 5765 N N . SER A 1 741 ? 4.149 17.623 4.951 1.00 72.56 741 SER A N 1
ATOM 5766 C CA . SER A 1 741 ? 4.928 18.275 3.880 1.00 72.56 741 SER A CA 1
ATOM 5767 C C . SER A 1 741 ? 4.188 19.353 3.067 1.00 72.56 741 SER A C 1
ATOM 5769 O O . SER A 1 741 ? 4.793 19.982 2.202 1.00 72.56 741 SER A O 1
ATOM 5771 N N . SER A 1 742 ? 2.893 19.584 3.318 1.00 80.62 742 SER A N 1
ATOM 5772 C CA . SER A 1 742 ? 2.140 20.706 2.730 1.00 80.62 742 SER A CA 1
ATOM 5773 C C . SER A 1 742 ? 2.254 22.011 3.537 1.00 80.62 742 SER A C 1
ATOM 5775 O O . SER A 1 742 ? 1.743 23.042 3.098 1.00 80.62 742 SER A O 1
ATOM 5777 N N . ALA A 1 743 ? 2.897 21.979 4.708 1.00 85.31 743 ALA A N 1
ATOM 5778 C CA . ALA A 1 743 ? 3.197 23.139 5.546 1.00 85.31 743 ALA A CA 1
ATOM 5779 C C . ALA A 1 743 ? 4.683 23.528 5.496 1.00 85.31 743 ALA A C 1
ATOM 5781 O O . ALA A 1 743 ? 5.508 22.811 4.936 1.00 85.31 743 ALA A O 1
ATOM 5782 N N . LEU A 1 744 ? 5.027 24.667 6.111 1.00 86.12 744 LEU A N 1
ATOM 5783 C CA . LEU A 1 744 ? 6.429 25.050 6.321 1.00 86.12 744 LEU A CA 1
ATOM 5784 C C . LEU A 1 744 ? 7.112 24.236 7.428 1.00 86.12 744 LEU A C 1
ATOM 5786 O O . LEU A 1 744 ? 8.325 24.047 7.385 1.00 86.12 744 LEU A O 1
ATOM 5790 N N . LYS A 1 745 ? 6.356 23.752 8.420 1.00 86.12 745 LYS A N 1
ATOM 5791 C CA . LYS A 1 745 ? 6.890 22.883 9.476 1.00 86.12 745 LYS A CA 1
ATOM 5792 C C . LYS A 1 745 ? 7.107 21.466 8.940 1.00 86.12 745 LYS A C 1
ATOM 5794 O O . LYS A 1 745 ? 6.198 20.926 8.310 1.00 86.12 745 LYS A O 1
ATOM 5799 N N . PRO A 1 746 ? 8.256 20.828 9.217 1.00 79.00 746 PRO A N 1
ATOM 5800 C CA . PRO A 1 746 ? 8.582 19.534 8.622 1.00 79.00 746 PRO A CA 1
ATOM 5801 C C . PRO A 1 746 ? 7.833 18.356 9.257 1.00 79.00 746 PRO A C 1
ATOM 5803 O O . PRO A 1 746 ? 7.681 17.313 8.627 1.00 79.00 746 PRO A O 1
ATOM 5806 N N . CYS A 1 747 ? 7.383 18.495 10.506 1.00 83.19 747 CYS A N 1
ATOM 5807 C CA . CYS A 1 747 ? 6.794 17.413 11.287 1.00 83.19 747 CYS A CA 1
ATOM 5808 C C . CYS A 1 747 ? 5.861 17.983 12.376 1.00 83.19 747 CYS A C 1
ATOM 5810 O O . CYS A 1 747 ? 6.017 19.135 12.788 1.00 83.19 747 CYS A O 1
ATOM 5812 N N . PHE A 1 748 ? 4.898 17.187 12.860 1.00 85.69 748 PHE A N 1
ATOM 5813 C CA . PHE A 1 748 ? 3.901 17.637 13.848 1.00 85.69 748 PHE A CA 1
ATOM 5814 C C . PHE A 1 748 ? 4.488 17.960 15.237 1.00 85.69 748 PHE A C 1
ATOM 5816 O O . PHE A 1 748 ? 3.864 18.677 16.015 1.00 85.69 748 PHE A O 1
ATOM 5823 N N . LEU A 1 749 ? 5.693 17.466 15.540 1.00 86.69 749 LEU A N 1
ATOM 5824 C CA . LEU A 1 749 ? 6.418 17.748 16.781 1.00 86.69 749 LEU A CA 1
ATOM 5825 C C . LEU A 1 749 ? 7.271 19.023 16.712 1.00 86.69 749 LEU A C 1
ATOM 5827 O O . LEU A 1 749 ? 7.781 19.442 17.741 1.00 86.69 749 LEU A O 1
ATOM 5831 N N . CYS A 1 750 ? 7.462 19.658 15.553 1.00 86.94 750 CYS A N 1
ATOM 5832 C CA . CYS A 1 750 ? 8.327 20.838 15.450 1.00 86.94 750 CYS A CA 1
ATOM 5833 C C . CYS A 1 750 ? 7.593 22.122 15.863 1.00 86.94 750 CYS A C 1
ATOM 5835 O O . CYS A 1 750 ? 6.567 22.478 15.279 1.00 86.94 750 CYS A O 1
ATOM 5837 N N . GLN A 1 751 ? 8.127 22.867 16.837 1.00 88.44 751 GLN A N 1
ATOM 5838 C CA . GLN A 1 751 ? 7.589 24.181 17.199 1.00 88.44 751 GLN A CA 1
ATOM 5839 C C . GLN A 1 751 ? 8.168 25.293 16.325 1.00 88.44 751 GLN A C 1
ATOM 5841 O O . GLN A 1 751 ? 7.397 26.002 15.679 1.00 88.44 751 GLN A O 1
ATOM 5846 N N . ASN A 1 752 ? 9.497 25.422 16.303 1.00 88.31 752 ASN A N 1
ATOM 5847 C CA . ASN A 1 752 ? 10.227 26.532 15.680 1.00 88.31 752 ASN A CA 1
ATOM 5848 C C . ASN A 1 752 ? 11.028 26.135 14.421 1.00 88.31 752 ASN A C 1
ATOM 5850 O O . ASN A 1 752 ? 11.685 26.990 13.833 1.00 88.31 752 ASN A O 1
ATOM 5854 N N . VAL A 1 753 ? 10.991 24.864 14.008 1.00 86.25 753 VAL A N 1
ATOM 5855 C CA . VAL A 1 753 ? 11.725 24.368 12.830 1.00 86.25 753 VAL A CA 1
ATOM 5856 C C . VAL A 1 753 ? 10.911 24.595 11.552 1.00 86.25 753 VAL A C 1
ATOM 5858 O O . VAL A 1 753 ? 9.755 24.169 11.481 1.00 86.25 753 VAL A O 1
ATOM 5861 N N . LEU A 1 754 ? 11.513 25.218 10.535 1.00 85.19 754 LEU A N 1
ATOM 5862 C CA . LEU A 1 754 ? 10.887 25.528 9.241 1.00 85.19 754 LEU A CA 1
ATOM 5863 C C . LEU A 1 754 ? 11.716 25.018 8.050 1.00 85.19 754 LEU A C 1
ATOM 5865 O O . LEU A 1 754 ? 12.943 24.974 8.095 1.00 85.19 754 LEU A O 1
ATOM 5869 N N . ASN A 1 755 ? 11.042 24.679 6.952 1.00 79.12 755 ASN A N 1
ATOM 5870 C CA . ASN A 1 755 ? 11.646 24.365 5.658 1.00 79.12 755 ASN A CA 1
ATOM 5871 C C . ASN A 1 755 ? 11.567 25.592 4.727 1.00 79.12 755 ASN A C 1
ATOM 5873 O O . ASN A 1 755 ? 10.480 26.129 4.506 1.00 79.12 755 ASN A O 1
ATOM 5877 N N . GLY A 1 756 ? 12.704 26.023 4.170 1.00 67.12 756 GLY A N 1
ATOM 5878 C CA . GLY A 1 756 ? 12.779 27.041 3.112 1.00 67.12 756 GLY A CA 1
ATOM 5879 C C . GLY A 1 756 ? 12.756 28.514 3.546 1.00 67.12 756 GLY A C 1
ATOM 5880 O O . GLY A 1 756 ? 12.576 29.375 2.686 1.00 67.12 756 GLY A O 1
ATOM 5881 N N . HIS A 1 757 ? 12.925 28.830 4.836 1.00 64.75 757 HIS A N 1
ATOM 5882 C CA . HIS A 1 757 ? 12.963 30.214 5.333 1.00 64.75 757 HIS A CA 1
ATOM 5883 C C . HIS A 1 757 ? 13.999 30.420 6.455 1.00 64.75 757 HIS A C 1
ATOM 5885 O O . HIS A 1 757 ? 13.699 30.231 7.632 1.00 64.75 757 HIS A O 1
ATOM 5891 N N . ASP A 1 758 ? 15.193 30.899 6.102 1.00 56.19 758 ASP A N 1
ATOM 5892 C CA . ASP A 1 758 ? 16.348 30.975 7.024 1.00 56.19 758 ASP A CA 1
ATOM 5893 C C . ASP A 1 758 ? 16.380 32.228 7.907 1.00 56.19 758 ASP A C 1
ATOM 5895 O O . ASP A 1 758 ? 17.272 32.399 8.733 1.00 56.19 758 ASP A O 1
ATOM 5899 N N . LYS A 1 759 ? 15.444 33.156 7.682 1.00 59.50 759 LYS A N 1
ATOM 5900 C CA . LYS A 1 759 ? 15.482 34.524 8.230 1.00 59.50 759 LYS A CA 1
ATOM 5901 C C . LYS A 1 759 ? 14.245 34.892 9.052 1.00 59.50 759 LYS A C 1
ATOM 5903 O O . LYS A 1 759 ? 13.987 36.070 9.285 1.00 59.50 759 LYS A O 1
ATOM 5908 N N . VAL A 1 760 ? 13.469 33.902 9.496 1.00 71.56 760 VAL A N 1
ATOM 5909 C CA . VAL A 1 760 ? 12.357 34.131 10.429 1.00 71.56 760 VAL A CA 1
ATOM 5910 C C . VAL A 1 760 ? 12.919 34.160 11.849 1.00 71.56 760 VAL A C 1
ATOM 5912 O O . VAL A 1 760 ? 13.477 33.175 12.324 1.00 71.56 760 VAL A O 1
ATOM 5915 N N . GLN A 1 761 ? 12.779 35.292 12.543 1.00 72.44 761 GLN A N 1
ATOM 5916 C CA . GLN A 1 761 ? 13.276 35.434 13.914 1.00 72.44 761 GLN A CA 1
ATOM 5917 C C . GLN A 1 761 ? 12.704 34.343 14.839 1.00 72.44 761 GLN A C 1
ATOM 5919 O O . GLN A 1 761 ? 11.536 33.960 14.727 1.00 72.44 761 GLN A O 1
ATOM 5924 N N . LYS A 1 762 ? 13.536 33.857 15.771 1.00 80.62 762 LYS A N 1
ATOM 5925 C CA . LYS A 1 762 ? 13.230 32.777 16.736 1.00 80.62 762 LYS A CA 1
ATOM 5926 C C . LYS A 1 762 ? 12.907 31.403 16.116 1.00 80.62 762 LYS A C 1
ATOM 5928 O O . LYS A 1 762 ? 12.515 30.495 16.848 1.00 80.62 762 LYS A O 1
ATOM 5933 N N . HIS A 1 763 ? 13.085 31.235 14.807 1.00 84.12 763 HIS A N 1
ATOM 5934 C CA . HIS A 1 763 ? 12.921 29.964 14.104 1.00 84.12 763 HIS A CA 1
ATOM 5935 C C . HIS A 1 763 ? 14.265 29.459 13.584 1.00 84.12 763 HIS A C 1
ATOM 5937 O O . HIS A 1 763 ? 15.168 30.246 13.307 1.00 84.12 763 HIS A O 1
ATOM 5943 N N . VAL A 1 764 ? 14.384 28.141 13.446 1.00 84.19 764 VAL A N 1
ATOM 5944 C CA . VAL A 1 764 ? 15.562 27.483 12.872 1.00 84.19 764 VAL A CA 1
ATOM 5945 C C . VAL A 1 764 ? 15.183 26.805 11.564 1.00 84.19 764 VAL A C 1
ATOM 5947 O O . VAL A 1 764 ? 14.083 26.268 11.417 1.00 84.19 764 VAL A O 1
ATOM 5950 N N . HIS A 1 765 ? 16.093 26.817 10.596 1.00 82.50 765 HIS A N 1
ATOM 5951 C CA . HIS A 1 765 ? 15.898 26.036 9.383 1.00 82.50 765 HIS A CA 1
ATOM 5952 C C . HIS A 1 765 ? 16.050 24.533 9.684 1.00 82.50 765 HIS A C 1
ATOM 5954 O O . HIS A 1 765 ? 16.846 24.149 10.538 1.00 82.50 765 HIS A O 1
ATOM 5960 N N . ILE A 1 766 ? 15.341 23.665 8.956 1.00 76.69 766 ILE A N 1
ATOM 5961 C CA . ILE A 1 766 ? 15.414 22.193 9.086 1.00 76.69 766 ILE A CA 1
ATOM 5962 C C . ILE A 1 766 ? 16.839 21.619 8.898 1.00 76.69 766 ILE A C 1
ATOM 5964 O O . ILE A 1 766 ? 17.116 20.505 9.321 1.00 76.69 766 ILE A O 1
ATOM 5968 N N . SER A 1 767 ? 17.763 22.381 8.305 1.00 69.81 767 SER A N 1
ATOM 5969 C CA . SER A 1 767 ? 19.190 22.029 8.200 1.00 69.81 767 SER A CA 1
ATOM 5970 C C . SER A 1 767 ? 20.021 22.325 9.450 1.00 69.81 767 SER A C 1
ATOM 5972 O O . SER A 1 767 ? 21.241 22.168 9.410 1.00 69.81 767 SER A O 1
ATOM 5974 N N . CYS A 1 768 ? 19.416 22.842 10.520 1.00 70.94 768 CYS A N 1
ATOM 5975 C CA . CYS A 1 768 ? 20.124 23.109 11.762 1.00 70.94 768 CYS A CA 1
ATOM 5976 C C . CYS A 1 768 ? 20.596 21.784 12.375 1.00 70.94 768 CYS A C 1
ATOM 5978 O O . CYS A 1 768 ? 19.786 20.918 12.695 1.00 70.94 768 CYS A O 1
ATOM 5980 N N . CYS A 1 769 ? 21.911 21.627 12.527 1.00 61.75 769 CYS A N 1
ATOM 5981 C CA . CYS A 1 769 ? 22.506 20.472 13.197 1.00 61.75 769 CYS A CA 1
ATOM 5982 C C . CYS A 1 769 ? 22.452 20.568 14.728 1.00 61.75 769 CYS A C 1
ATOM 5984 O O . CYS A 1 769 ? 22.656 19.561 15.403 1.00 61.75 769 CYS A O 1
ATOM 5986 N N . ASP A 1 770 ? 22.153 21.748 15.281 1.00 67.44 770 ASP A N 1
ATOM 5987 C CA . ASP A 1 770 ? 21.949 21.909 16.715 1.00 67.44 770 ASP A CA 1
ATOM 5988 C C . ASP A 1 770 ? 20.529 21.483 17.118 1.00 67.44 770 ASP A C 1
ATOM 5990 O O . ASP A 1 770 ? 19.538 22.198 16.940 1.00 67.44 770 ASP A O 1
ATOM 5994 N N . VAL A 1 771 ? 20.449 20.290 17.704 1.00 66.62 771 VAL A N 1
ATOM 5995 C CA . VAL A 1 771 ? 19.213 19.723 18.249 1.00 66.62 771 VAL A CA 1
ATOM 5996 C C . VAL A 1 771 ? 18.688 20.548 19.433 1.00 66.62 771 VAL A C 1
ATOM 5998 O O . VAL A 1 771 ? 17.481 20.563 19.657 1.00 66.62 771 VAL A O 1
ATOM 6001 N N . HIS A 1 772 ? 19.539 21.273 20.167 1.00 75.19 772 HIS A N 1
ATOM 6002 C CA . HIS A 1 772 ? 19.110 22.101 21.300 1.00 75.19 772 HIS A CA 1
ATOM 6003 C C . HIS A 1 772 ? 18.402 23.388 20.854 1.00 75.19 772 HIS A C 1
ATOM 6005 O O . HIS A 1 772 ? 17.498 23.854 21.546 1.00 75.19 772 HIS A O 1
ATOM 6011 N N . ALA A 1 773 ? 18.718 23.906 19.664 1.00 78.69 773 ALA A N 1
ATOM 6012 C CA . ALA A 1 773 ? 17.984 25.008 19.042 1.00 78.69 773 ALA A CA 1
ATOM 6013 C C . ALA A 1 773 ? 16.608 24.587 18.468 1.00 78.69 773 ALA A C 1
ATOM 6015 O O . ALA A 1 773 ? 15.799 25.440 18.084 1.00 78.69 773 ALA A O 1
ATOM 6016 N N . CYS A 1 774 ? 16.314 23.282 18.410 1.00 81.75 774 CYS A N 1
ATOM 6017 C CA . CYS A 1 774 ? 15.049 22.735 17.920 1.00 81.75 774 CYS A CA 1
ATOM 6018 C C . CYS A 1 774 ? 14.049 22.526 19.070 1.00 81.75 774 CYS A C 1
ATOM 6020 O O . CYS A 1 774 ? 14.160 21.591 19.860 1.00 81.75 774 CYS A O 1
ATOM 6022 N N . HIS A 1 775 ? 13.016 23.364 19.140 1.00 86.25 775 HIS A N 1
ATOM 6023 C CA . HIS A 1 775 ? 11.974 23.266 20.162 1.00 86.25 775 HIS A CA 1
ATOM 6024 C C . HIS A 1 775 ? 10.844 22.323 19.724 1.00 86.25 775 HIS A C 1
ATOM 6026 O O . HIS A 1 775 ? 10.350 22.393 18.590 1.00 86.25 775 HIS A O 1
ATOM 6032 N N . LEU A 1 776 ? 10.402 21.465 20.647 1.00 86.56 776 LEU A N 1
ATOM 6033 C CA . LEU A 1 776 ? 9.290 20.539 20.437 1.00 86.56 776 LEU A CA 1
ATOM 6034 C C . LEU A 1 776 ? 7.937 21.196 20.738 1.00 86.56 776 LEU A C 1
ATOM 6036 O O . LEU A 1 776 ? 7.810 21.999 21.657 1.00 86.56 776 LEU A O 1
ATOM 6040 N N . GLN A 1 777 ? 6.911 20.816 19.978 1.00 89.00 777 GLN A N 1
ATOM 6041 C CA . GLN A 1 777 ? 5.526 21.210 20.213 1.00 89.00 777 GLN A CA 1
ATOM 6042 C C . GLN A 1 777 ? 5.037 20.728 21.577 1.00 89.00 777 GLN A C 1
ATOM 6044 O O . GLN A 1 777 ? 5.253 19.579 21.966 1.00 89.00 777 GLN A O 1
ATOM 6049 N N . THR A 1 778 ? 4.321 21.608 22.272 1.00 90.31 778 THR A N 1
ATOM 6050 C CA . THR A 1 778 ? 3.670 21.310 23.546 1.00 90.31 778 THR A CA 1
ATOM 6051 C C . THR A 1 778 ? 2.159 21.291 23.377 1.00 90.31 778 THR A C 1
ATOM 6053 O O . THR A 1 778 ? 1.593 21.904 22.470 1.00 90.31 778 THR A O 1
ATOM 6056 N N . GLN A 1 779 ? 1.487 20.594 24.288 1.00 89.31 779 GLN A N 1
ATOM 6057 C CA . GLN A 1 779 ? 0.038 20.444 24.259 1.00 89.31 779 GLN A CA 1
ATOM 6058 C C . GLN A 1 779 ? -0.701 21.794 24.343 1.00 89.31 779 GLN A C 1
ATOM 6060 O O . GLN A 1 779 ? -1.734 21.971 23.699 1.00 89.31 779 GLN A O 1
ATOM 6065 N N . ASP A 1 780 ? -0.147 22.756 25.083 1.00 89.31 780 ASP A N 1
ATOM 6066 C CA . ASP A 1 780 ? -0.717 24.098 25.226 1.00 89.31 780 ASP A CA 1
ATOM 6067 C C . ASP A 1 780 ? -0.433 24.986 24.007 1.00 89.31 780 ASP A C 1
ATOM 6069 O O . ASP A 1 780 ? -1.291 25.780 23.622 1.00 89.31 780 ASP A O 1
ATOM 6073 N N . ASN A 1 781 ? 0.711 24.806 23.331 1.00 90.25 781 ASN A N 1
ATOM 6074 C CA . ASN A 1 781 ? 0.997 25.471 22.055 1.00 90.25 781 ASN A CA 1
ATOM 6075 C C . ASN A 1 781 ? -0.008 25.036 20.973 1.00 90.25 781 ASN A C 1
ATOM 6077 O O . ASN A 1 781 ? -0.543 25.884 20.264 1.00 90.25 781 ASN A O 1
ATOM 6081 N N . LEU A 1 782 ? -0.359 23.745 20.908 1.00 90.81 782 LEU A N 1
ATOM 6082 C CA . LEU A 1 782 ? -1.401 23.256 19.994 1.00 90.81 782 LEU A CA 1
ATOM 6083 C C . LEU A 1 782 ? -2.778 23.877 20.268 1.00 90.81 782 LEU A C 1
ATOM 6085 O O . LEU A 1 782 ? -3.484 24.228 19.324 1.00 90.81 782 LEU A O 1
ATOM 6089 N N . ILE A 1 783 ? -3.145 24.070 21.537 1.00 90.69 783 ILE A N 1
ATOM 6090 C CA . ILE A 1 783 ? -4.407 24.726 21.917 1.00 90.69 783 ILE A CA 1
ATOM 6091 C C . ILE A 1 783 ? -4.375 26.221 21.561 1.00 90.69 783 ILE A C 1
ATOM 6093 O O . ILE A 1 783 ? -5.367 26.757 21.071 1.00 90.69 783 ILE A O 1
ATOM 6097 N N . GLN A 1 784 ? -3.236 26.899 21.737 1.00 92.56 784 GLN A N 1
ATOM 6098 C CA . GLN A 1 784 ? -3.050 28.281 21.276 1.00 92.56 784 GLN A CA 1
ATOM 6099 C C . GLN A 1 784 ? -3.145 28.391 19.744 1.00 92.56 784 GLN A C 1
ATOM 6101 O O . GLN A 1 784 ? -3.803 29.301 19.243 1.00 92.56 784 GLN A O 1
ATOM 6106 N N . ILE A 1 785 ? -2.558 27.443 19.002 1.00 92.88 785 ILE A N 1
ATOM 6107 C CA . ILE A 1 785 ? -2.680 27.345 17.539 1.00 92.88 785 ILE A CA 1
ATOM 6108 C C . ILE A 1 785 ? -4.143 27.150 17.130 1.00 92.88 785 ILE A C 1
ATOM 6110 O O . ILE A 1 785 ? -4.608 27.864 16.244 1.00 92.88 785 ILE A O 1
ATOM 6114 N N . GLN A 1 786 ? -4.879 26.233 17.769 1.00 93.94 786 GLN A N 1
ATOM 6115 C CA . GLN A 1 786 ? -6.300 26.028 17.480 1.00 93.94 786 GLN A CA 1
ATOM 6116 C C . GLN A 1 786 ? -7.092 27.322 17.702 1.00 93.94 786 GLN A C 1
ATOM 6118 O O . GLN A 1 786 ? -7.741 27.795 16.772 1.00 93.94 786 GLN A O 1
ATOM 6123 N N . ARG A 1 787 ? -6.977 27.935 18.889 1.00 94.19 787 ARG A N 1
ATOM 6124 C CA . ARG A 1 787 ? -7.683 29.182 19.231 1.00 94.19 787 ARG A CA 1
ATOM 6125 C C . ARG A 1 787 ? -7.361 30.312 18.251 1.00 94.19 787 ARG A C 1
ATOM 6127 O O . ARG A 1 787 ? -8.259 31.034 17.838 1.00 94.19 787 ARG A O 1
ATOM 6134 N N . HIS A 1 788 ? -6.102 30.451 17.835 1.00 94.62 788 HIS A N 1
ATOM 6135 C CA . HIS A 1 788 ? -5.714 31.434 16.823 1.00 94.62 788 HIS A CA 1
ATOM 6136 C C . HIS A 1 788 ? -6.327 31.134 15.445 1.00 94.62 788 HIS A C 1
ATOM 6138 O O . HIS A 1 788 ? -6.802 32.043 14.776 1.00 94.62 788 HIS A O 1
ATOM 6144 N N . LEU A 1 789 ? -6.365 29.872 15.012 1.00 94.44 789 LEU A N 1
ATOM 6145 C CA . LEU A 1 789 ? -7.009 29.500 13.747 1.00 94.44 789 LEU A CA 1
ATOM 6146 C C . LEU A 1 789 ? -8.537 29.704 13.779 1.00 94.44 789 LEU A C 1
ATOM 6148 O O . LEU A 1 789 ? -9.133 29.978 12.735 1.00 94.44 789 LEU A O 1
ATOM 6152 N N . GLU A 1 790 ? -9.161 29.602 14.956 1.00 94.12 790 GLU A N 1
ATOM 6153 C CA . GLU A 1 790 ? -10.592 29.857 15.176 1.00 94.12 790 GLU A CA 1
ATOM 6154 C C . GLU A 1 790 ? -10.961 31.347 15.086 1.00 94.12 790 GLU A C 1
ATOM 6156 O O . GLU A 1 790 ? -12.047 31.658 14.594 1.00 94.12 790 GLU A O 1
ATOM 6161 N N . THR A 1 791 ? -10.076 32.279 15.473 1.00 95.12 791 THR A N 1
ATOM 6162 C CA . THR A 1 791 ? -10.351 33.727 15.342 1.00 95.12 791 THR A CA 1
ATOM 6163 C C . THR A 1 791 ? -10.259 34.245 13.902 1.00 95.12 791 THR A C 1
ATOM 6165 O O . THR A 1 791 ? -10.813 35.301 13.594 1.00 95.12 791 THR A O 1
ATOM 6168 N N . LEU A 1 792 ? -9.602 33.516 12.991 1.00 93.44 792 LEU A N 1
ATOM 6169 C CA . LEU A 1 792 ? -9.444 33.920 11.591 1.00 93.44 792 LEU A CA 1
ATOM 6170 C C . LEU A 1 792 ? -10.735 33.704 10.790 1.00 93.44 792 LEU A C 1
ATOM 6172 O O . LEU A 1 792 ? -11.052 32.585 10.373 1.00 93.44 792 LEU A O 1
ATOM 6176 N N . LEU A 1 793 ? -11.469 34.788 10.527 1.00 88.88 793 LEU A N 1
ATOM 6177 C CA . LEU A 1 793 ? -12.734 34.770 9.779 1.00 88.88 793 LEU A CA 1
ATOM 6178 C C . LEU A 1 793 ? -12.543 34.565 8.265 1.00 88.88 793 LEU A C 1
ATOM 6180 O O . LEU A 1 793 ? -13.355 33.897 7.621 1.00 88.88 793 LEU A O 1
ATOM 6184 N N . SER A 1 794 ? -11.475 35.119 7.683 1.00 92.69 794 SER A N 1
ATOM 6185 C CA . SER A 1 794 ? -11.199 35.011 6.248 1.00 92.69 794 SER A CA 1
ATOM 6186 C C . SER A 1 794 ? -10.652 33.634 5.885 1.00 92.69 794 SER A C 1
ATOM 6188 O O . SER A 1 794 ? -9.653 33.167 6.433 1.00 92.69 794 SER A O 1
ATOM 6190 N N . ARG A 1 795 ? -11.256 32.995 4.876 1.00 89.75 795 ARG A N 1
ATOM 6191 C CA . ARG A 1 795 ? -10.788 31.702 4.358 1.00 89.75 795 ARG A CA 1
ATOM 6192 C C . ARG A 1 795 ? -9.336 31.759 3.867 1.00 89.75 795 ARG A C 1
ATOM 6194 O O . ARG A 1 795 ? -8.598 30.805 4.089 1.00 89.75 795 ARG A O 1
ATOM 6201 N N . LYS A 1 796 ? -8.930 32.855 3.213 1.00 91.56 796 LYS A N 1
ATOM 6202 C CA . LYS A 1 796 ? -7.572 33.006 2.665 1.00 91.56 796 LYS A CA 1
ATOM 6203 C C . LYS A 1 796 ? -6.536 33.099 3.789 1.00 91.56 796 LYS A C 1
ATOM 6205 O O . LYS A 1 796 ? -5.552 32.370 3.763 1.00 91.56 796 LYS A O 1
ATOM 6210 N N . GLU A 1 797 ? -6.796 33.951 4.780 1.00 91.31 797 GLU A N 1
ATOM 6211 C CA . GLU A 1 797 ? -5.926 34.126 5.952 1.00 91.31 797 GLU A CA 1
ATOM 6212 C C . GLU A 1 797 ? -5.816 32.826 6.747 1.00 91.31 797 GLU A C 1
ATOM 6214 O O . GLU A 1 797 ? -4.721 32.454 7.155 1.00 91.31 797 GLU A O 1
ATOM 6219 N N . ARG A 1 798 ? -6.921 32.083 6.901 1.00 93.12 798 ARG A N 1
ATOM 6220 C CA . ARG A 1 798 ? -6.904 30.771 7.553 1.00 93.12 798 ARG A CA 1
ATOM 6221 C C . ARG A 1 798 ? -6.075 29.751 6.771 1.00 93.12 798 ARG A C 1
ATOM 6223 O O . ARG A 1 798 ? -5.204 29.125 7.360 1.00 93.12 798 ARG A O 1
ATOM 6230 N N . GLU A 1 799 ? -6.287 29.593 5.462 1.00 92.00 799 GLU A N 1
ATOM 6231 C CA . GLU A 1 799 ? -5.512 28.646 4.635 1.00 92.00 799 GLU A CA 1
ATOM 6232 C C . GLU A 1 799 ? -3.996 28.942 4.675 1.00 92.00 799 GLU A C 1
ATOM 6234 O O . GLU A 1 799 ? -3.183 28.008 4.701 1.00 92.00 799 GLU A O 1
ATOM 6239 N N . GLU A 1 800 ? -3.625 30.225 4.738 1.00 91.19 800 GLU A N 1
ATOM 6240 C CA . GLU A 1 800 ? -2.252 30.711 4.898 1.00 91.19 800 GLU A CA 1
ATOM 6241 C C . GLU A 1 800 ? -1.701 30.451 6.311 1.00 91.19 800 GLU A C 1
ATOM 6243 O O . GLU A 1 800 ? -0.678 29.778 6.448 1.00 91.19 800 GLU A O 1
ATOM 6248 N N . ALA A 1 801 ? -2.406 30.867 7.366 1.00 91.00 801 ALA A N 1
ATOM 6249 C CA . ALA A 1 801 ? -2.016 30.628 8.757 1.00 91.00 801 ALA A CA 1
ATOM 6250 C C . ALA A 1 801 ? -1.871 29.132 9.070 1.00 91.00 801 ALA A C 1
ATOM 6252 O O . ALA A 1 801 ? -0.888 28.718 9.675 1.00 91.00 801 ALA A O 1
ATOM 6253 N N . GLU A 1 802 ? -2.778 28.286 8.582 1.00 93.44 802 GLU A N 1
ATOM 6254 C CA . GLU A 1 802 ? -2.670 26.831 8.690 1.00 93.44 802 GLU A CA 1
ATOM 6255 C C . GLU A 1 802 ? -1.388 26.279 8.027 1.00 93.44 802 GLU A C 1
ATOM 6257 O O . GLU A 1 802 ? -0.781 25.327 8.525 1.00 93.44 802 GLU A O 1
ATOM 6262 N N . LYS A 1 803 ? -0.959 26.852 6.889 1.00 90.19 803 LYS A N 1
ATOM 6263 C CA . LYS A 1 803 ? 0.279 26.460 6.187 1.00 90.19 803 LYS A CA 1
ATOM 6264 C C . 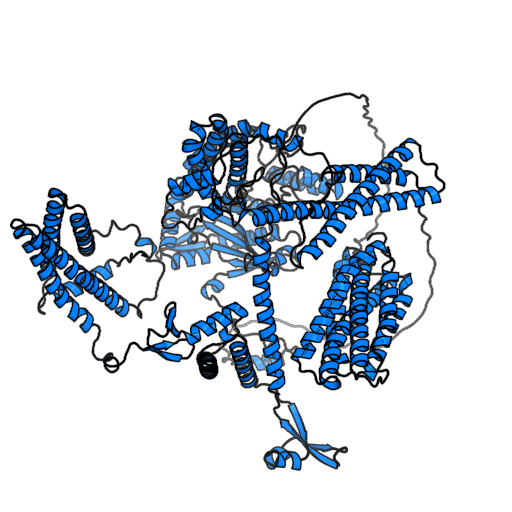LYS A 1 803 ? 1.531 26.881 6.966 1.00 90.19 803 LYS A C 1
ATOM 6266 O O . LYS A 1 803 ? 2.504 26.124 6.995 1.00 90.19 803 LYS A O 1
ATOM 6271 N N . LEU A 1 804 ? 1.507 28.060 7.589 1.00 87.25 804 LEU A N 1
ATOM 6272 C CA . LEU A 1 804 ? 2.589 28.562 8.443 1.00 87.25 804 LEU A CA 1
ATOM 6273 C C . LEU A 1 804 ? 2.678 27.764 9.757 1.00 87.25 804 LEU A C 1
ATOM 6275 O O . LEU A 1 804 ? 3.755 27.326 10.159 1.00 87.25 804 LEU A O 1
ATOM 6279 N N . LEU A 1 805 ? 1.536 27.528 10.408 1.00 89.19 805 LEU A N 1
ATOM 6280 C CA . LEU A 1 805 ? 1.449 26.901 11.728 1.00 89.19 805 LEU A CA 1
ATOM 6281 C C . LEU A 1 805 ? 1.527 25.372 11.696 1.00 89.19 805 LEU A C 1
ATOM 6283 O O . LEU A 1 805 ? 1.874 24.791 12.724 1.00 89.19 805 LEU A O 1
ATOM 6287 N N . GLY A 1 806 ? 1.267 24.728 10.553 1.00 90.75 806 GLY A N 1
ATOM 6288 C CA . GLY A 1 806 ? 1.449 23.283 10.350 1.00 90.75 806 GLY A CA 1
ATOM 6289 C C . GLY A 1 806 ? 0.209 22.410 10.555 1.00 90.75 806 GLY A C 1
ATOM 6290 O O . GLY A 1 806 ? 0.326 21.184 10.527 1.00 90.75 806 GLY A O 1
ATOM 6291 N N . TRP A 1 807 ? -0.967 23.008 10.736 1.00 93.56 807 TRP A N 1
ATOM 6292 C CA . TRP A 1 807 ? -2.184 22.333 11.199 1.00 93.56 807 TRP A CA 1
ATOM 6293 C C . TRP A 1 807 ? -3.400 22.761 10.386 1.00 93.56 807 TRP A C 1
ATOM 6295 O O . TRP A 1 807 ? -3.489 23.916 9.993 1.00 93.56 807 TRP A O 1
ATOM 6305 N N . HIS A 1 808 ? -4.330 21.842 10.130 1.00 93.69 808 HIS A N 1
ATOM 6306 C CA . HIS A 1 808 ? -5.628 22.136 9.520 1.00 93.69 808 HIS A CA 1
ATOM 6307 C C . HIS A 1 808 ? -6.699 22.211 10.611 1.00 93.69 808 HIS A C 1
ATOM 6309 O O . HIS A 1 808 ? -6.914 21.218 11.309 1.00 93.69 808 HIS A O 1
ATOM 6315 N N . LEU A 1 809 ? -7.383 23.353 10.743 1.00 93.50 809 LEU A N 1
ATOM 6316 C CA . LEU A 1 809 ? -8.253 23.662 11.883 1.00 93.50 809 LEU A CA 1
ATOM 6317 C C . LEU A 1 809 ? -9.288 22.560 12.125 1.00 93.50 809 LEU A C 1
ATOM 6319 O O . LEU A 1 809 ? -9.281 21.914 13.165 1.00 93.50 809 LEU A O 1
ATOM 6323 N N . HIS A 1 810 ? -10.136 22.283 11.132 1.00 92.25 810 HIS A N 1
ATOM 6324 C CA . HIS A 1 810 ? -11.253 21.349 11.300 1.00 92.25 810 HIS A CA 1
ATOM 6325 C C . HIS A 1 810 ? -10.813 19.895 11.543 1.00 92.25 810 HIS A C 1
ATOM 6327 O O . HIS A 1 810 ? -11.585 19.115 12.096 1.00 92.25 810 HIS A O 1
ATOM 6333 N N . ALA A 1 811 ? -9.592 19.525 11.140 1.00 92.81 811 ALA A N 1
ATOM 6334 C CA . ALA A 1 811 ? -9.048 18.196 11.409 1.00 92.81 811 ALA A CA 1
ATOM 6335 C C . ALA A 1 811 ? -8.390 18.130 12.795 1.00 92.81 811 ALA A C 1
ATOM 6337 O O . ALA A 1 811 ? -8.592 17.143 13.496 1.00 92.81 811 ALA A O 1
ATOM 6338 N N . LEU A 1 812 ? -7.682 19.189 13.210 1.00 93.81 812 LEU A N 1
ATOM 6339 C CA . LEU A 1 812 ? -7.127 19.330 14.557 1.00 93.81 812 LEU A CA 1
ATOM 6340 C C . LEU A 1 812 ? -8.247 19.318 15.608 1.00 93.81 812 LEU A C 1
ATOM 6342 O O . LEU A 1 812 ? -8.196 18.482 16.505 1.00 93.81 812 LEU A O 1
ATOM 6346 N N . SER A 1 813 ? -9.297 20.135 15.439 1.00 93.00 813 SER A N 1
ATOM 6347 C CA . SER A 1 813 ? -10.486 20.184 16.316 1.00 93.00 813 SER A CA 1
ATOM 6348 C C . SER A 1 813 ? -11.216 18.840 16.447 1.00 93.00 813 SER A C 1
ATOM 6350 O O . SER A 1 813 ? -11.848 18.572 17.466 1.00 93.00 813 SER A O 1
ATOM 6352 N N . ALA A 1 814 ? -11.124 17.981 15.428 1.00 92.38 814 ALA A N 1
ATOM 6353 C CA . ALA A 1 814 ? -11.706 16.639 15.420 1.00 92.38 814 ALA A CA 1
ATOM 6354 C C . ALA A 1 814 ? -10.733 15.536 15.887 1.00 92.38 814 ALA A C 1
ATOM 6356 O O . ALA A 1 814 ? -11.121 14.369 15.934 1.00 92.38 814 ALA A O 1
ATOM 6357 N N . SER A 1 815 ? -9.474 15.876 16.183 1.00 93.50 815 SER A N 1
ATOM 6358 C CA . SER A 1 815 ? -8.413 14.928 16.538 1.00 93.50 815 SER A CA 1
ATOM 6359 C C . SER A 1 815 ? -8.298 14.700 18.040 1.00 93.50 815 SER A C 1
ATOM 6361 O O . SER A 1 815 ? -8.690 15.541 18.851 1.00 93.50 815 SER A O 1
ATOM 6363 N N . ILE A 1 816 ? -7.653 13.584 18.394 1.00 92.44 816 ILE A N 1
ATOM 6364 C CA . ILE A 1 816 ? -7.321 13.196 19.772 1.00 92.44 816 ILE A CA 1
ATOM 6365 C C . ILE A 1 816 ? -6.517 14.254 20.538 1.00 92.44 816 ILE A C 1
ATOM 6367 O O . ILE A 1 816 ? -6.567 14.273 21.762 1.00 92.44 816 ILE A O 1
ATOM 6371 N N . LEU A 1 817 ? -5.793 15.134 19.836 1.00 90.56 817 LEU A N 1
ATOM 6372 C CA . LEU A 1 817 ? -4.856 16.071 20.453 1.00 90.56 817 LEU A CA 1
ATOM 6373 C C . LEU A 1 817 ? -5.548 17.192 21.224 1.00 90.56 817 LEU A C 1
ATOM 6375 O O . LEU A 1 817 ? -4.922 17.781 22.095 1.00 90.56 817 LEU A O 1
ATOM 6379 N N . VAL A 1 818 ? -6.807 17.505 20.919 1.00 89.06 818 VAL A N 1
ATOM 6380 C CA . VAL A 1 818 ? -7.536 18.620 21.554 1.00 89.06 818 VAL A CA 1
ATOM 6381 C C . VAL A 1 818 ? -8.816 18.176 22.265 1.00 89.06 818 VAL A C 1
ATOM 6383 O O . VAL A 1 818 ? -9.528 19.007 22.817 1.00 89.06 818 VAL A O 1
ATOM 6386 N N . GLN A 1 819 ? -9.101 16.869 22.294 1.00 90.31 819 GLN A N 1
ATOM 6387 C CA . GLN A 1 819 ? -10.208 16.332 23.086 1.00 90.31 819 GLN A CA 1
ATOM 6388 C C . GLN A 1 819 ? -9.833 16.352 24.574 1.00 90.31 819 GLN A C 1
ATOM 6390 O O . GLN A 1 819 ? -8.972 15.584 25.009 1.00 90.31 819 GLN A O 1
ATOM 6395 N N . GLU A 1 820 ? -10.484 17.208 25.364 1.00 88.56 820 GLU A N 1
ATOM 6396 C CA . GLU A 1 820 ? -10.209 17.348 26.802 1.00 88.56 820 GLU A CA 1
ATOM 6397 C C . GLU A 1 820 ? -10.391 16.032 27.569 1.00 88.56 820 GLU A C 1
ATOM 6399 O O . GLU A 1 820 ? -9.582 15.714 28.441 1.00 88.56 820 GLU A O 1
ATOM 6404 N N . ASP A 1 821 ? -11.383 15.218 27.193 1.00 90.38 821 ASP A N 1
ATOM 6405 C CA . ASP A 1 821 ? -11.624 13.917 27.812 1.00 90.38 821 ASP A CA 1
ATOM 6406 C C . ASP A 1 821 ? -10.463 12.938 27.587 1.00 90.38 821 ASP A C 1
ATOM 6408 O O . ASP A 1 821 ? -10.126 12.184 28.499 1.00 90.38 821 ASP A O 1
ATOM 6412 N N . LEU A 1 822 ? -9.800 12.963 26.425 1.00 91.00 822 LEU A N 1
ATOM 6413 C CA . LEU A 1 822 ? -8.715 12.029 26.087 1.00 91.00 822 LEU A CA 1
ATOM 6414 C C . LEU A 1 822 ? -7.305 12.557 26.416 1.00 91.00 822 LEU A C 1
ATOM 6416 O O . LEU A 1 822 ? -6.393 11.744 26.588 1.00 91.00 822 LEU A O 1
ATOM 6420 N N . ARG A 1 823 ? -7.120 13.880 26.553 1.00 84.50 823 ARG A N 1
ATOM 6421 C CA . ARG A 1 823 ? -5.817 14.570 26.692 1.00 84.50 823 ARG A CA 1
ATOM 6422 C C . ARG A 1 823 ? -4.864 13.937 27.714 1.00 84.50 823 ARG A C 1
ATOM 6424 O O . ARG A 1 823 ? -3.677 13.794 27.432 1.00 84.50 823 ARG A O 1
ATOM 6431 N N . ASN A 1 824 ? -5.369 13.550 28.886 1.00 87.62 824 ASN A N 1
ATOM 6432 C CA . ASN A 1 824 ? -4.542 12.994 29.968 1.00 87.62 824 ASN A CA 1
ATOM 6433 C C . ASN A 1 824 ? -4.161 11.518 29.749 1.00 87.62 824 ASN A C 1
ATOM 6435 O O . ASN A 1 824 ? -3.195 11.041 30.334 1.00 87.62 824 ASN A O 1
ATOM 6439 N N . TRP A 1 825 ? -4.907 10.797 28.908 1.00 91.81 825 TRP A N 1
ATOM 6440 C CA . TRP A 1 825 ? -4.741 9.358 28.670 1.00 91.81 825 TRP A CA 1
ATOM 6441 C C . TRP A 1 825 ? -3.870 9.063 27.438 1.00 91.81 825 TRP A C 1
ATOM 6443 O O . TRP A 1 825 ? -3.139 8.071 27.413 1.00 91.81 825 TRP A O 1
ATOM 6453 N N . ILE A 1 826 ? -3.908 9.961 26.444 1.00 93.06 826 ILE A N 1
ATOM 6454 C CA . ILE A 1 826 ? -3.072 9.941 25.235 1.00 93.06 826 ILE A CA 1
ATOM 6455 C C . ILE A 1 826 ? -2.526 11.351 24.904 1.00 93.06 826 ILE A C 1
ATOM 6457 O O . ILE A 1 826 ? -2.934 11.981 23.927 1.00 93.06 826 ILE A O 1
ATOM 6461 N N . PRO A 1 827 ? -1.592 11.891 25.710 1.00 90.50 827 PRO A N 1
ATOM 6462 C CA . PRO A 1 827 ? -0.988 13.195 25.434 1.00 90.50 827 PRO A CA 1
ATOM 6463 C C . PRO A 1 827 ? -0.100 13.153 24.181 1.00 90.50 827 PRO A C 1
ATOM 6465 O O . PRO A 1 827 ? 0.420 12.093 23.823 1.00 90.50 827 PRO A O 1
ATOM 6468 N N . LEU A 1 828 ? 0.168 14.319 23.576 1.00 90.19 828 LEU A N 1
ATOM 6469 C CA . LEU A 1 828 ? 1.026 14.489 22.388 1.00 90.19 828 LEU A CA 1
ATOM 6470 C C . LEU A 1 828 ? 2.348 13.686 22.427 1.00 90.19 828 LEU A C 1
ATOM 6472 O O . LEU A 1 828 ? 2.756 13.118 21.418 1.00 90.19 828 LEU A O 1
ATOM 6476 N N . SER A 1 829 ? 2.999 13.585 23.592 1.00 88.31 829 SER A N 1
ATOM 6477 C CA . SER A 1 829 ? 4.259 12.844 23.803 1.00 88.31 829 SER A CA 1
ATOM 6478 C C . SER A 1 829 ? 4.149 11.312 23.669 1.00 88.31 829 SER A C 1
ATOM 6480 O O . SER A 1 829 ? 5.167 10.605 23.617 1.00 88.31 829 SER A O 1
ATOM 6482 N N . SER A 1 830 ? 2.921 10.794 23.611 1.00 91.25 830 SER A N 1
ATOM 6483 C CA . SER A 1 830 ? 2.597 9.375 23.421 1.00 91.25 830 SER A CA 1
ATOM 6484 C C . SER A 1 830 ? 2.351 9.015 21.949 1.00 91.25 830 SER A C 1
ATOM 6486 O O . SER A 1 830 ? 2.197 7.835 21.637 1.00 91.25 830 SER A O 1
ATOM 6488 N N . LEU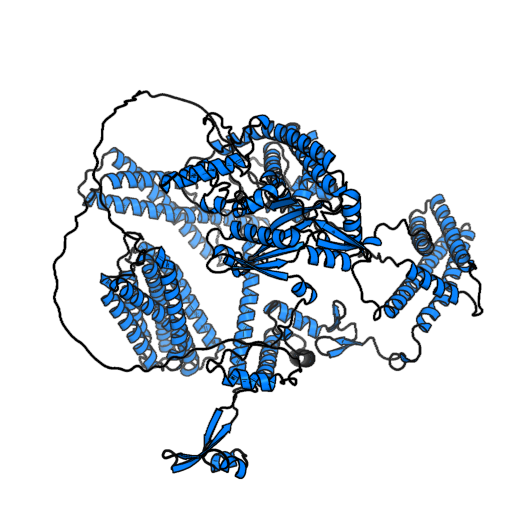 A 1 831 ? 2.363 9.996 21.036 1.00 92.19 831 LEU A N 1
ATOM 6489 C CA . LEU A 1 831 ? 2.397 9.764 19.591 1.00 92.19 831 LEU A CA 1
ATOM 6490 C C . LEU A 1 831 ? 3.850 9.572 19.141 1.00 92.19 831 LEU A C 1
ATOM 6492 O O . LEU A 1 831 ? 4.720 10.385 19.458 1.00 92.19 831 LEU A O 1
ATOM 6496 N N . ARG A 1 832 ? 4.121 8.504 18.390 1.00 88.94 832 ARG A N 1
ATOM 6497 C CA . ARG A 1 832 ? 5.455 8.127 17.907 1.00 88.94 832 ARG A CA 1
ATOM 6498 C C . ARG A 1 832 ? 5.403 7.771 16.424 1.00 88.94 832 ARG A C 1
ATOM 6500 O O . ARG A 1 832 ? 4.457 7.134 15.971 1.00 88.94 832 ARG A O 1
ATOM 6507 N N . TYR A 1 833 ? 6.436 8.155 15.679 1.00 87.50 833 TYR A N 1
ATOM 6508 C CA . TYR A 1 833 ? 6.634 7.649 14.322 1.00 87.50 833 TYR A CA 1
ATOM 6509 C C . TYR A 1 833 ? 7.052 6.177 14.357 1.00 87.50 833 TYR A C 1
ATOM 6511 O O . TYR A 1 833 ? 7.798 5.769 15.249 1.00 87.50 833 TYR A O 1
ATOM 6519 N N . ASP A 1 834 ? 6.621 5.405 13.363 1.00 85.31 834 ASP A N 1
ATOM 6520 C CA . ASP A 1 834 ? 7.143 4.063 13.124 1.00 85.31 834 ASP A CA 1
ATOM 6521 C C . ASP A 1 834 ? 8.625 4.113 12.672 1.00 85.31 834 ASP A C 1
ATOM 6523 O O . ASP A 1 834 ? 8.920 4.617 11.578 1.00 85.31 834 ASP A O 1
ATOM 6527 N N . PRO A 1 835 ? 9.574 3.563 13.460 1.00 82.00 835 PRO A N 1
ATOM 6528 C CA . PRO A 1 835 ? 10.987 3.535 13.094 1.00 82.00 835 PRO A CA 1
ATOM 6529 C C . PRO A 1 835 ? 11.269 2.725 11.820 1.00 82.00 835 PRO A C 1
ATOM 6531 O O . PRO A 1 835 ? 12.234 3.039 11.122 1.00 82.00 835 PRO A O 1
ATOM 6534 N N . MET A 1 836 ? 10.444 1.733 11.456 1.00 85.25 836 MET A N 1
ATOM 6535 C CA . MET A 1 836 ? 10.624 1.002 10.197 1.00 85.25 836 MET A CA 1
ATOM 6536 C C . MET A 1 836 ? 10.469 1.939 8.994 1.00 85.25 836 MET A C 1
ATOM 6538 O O . MET A 1 836 ? 11.287 1.885 8.076 1.00 85.25 836 MET A O 1
ATOM 6542 N N . HIS A 1 837 ? 9.475 2.828 9.006 1.00 83.94 837 HIS A N 1
ATOM 6543 C CA . HIS A 1 837 ? 9.285 3.818 7.946 1.00 83.94 837 HIS A CA 1
ATOM 6544 C C . HIS A 1 837 ? 10.321 4.951 7.992 1.00 83.94 837 HIS A C 1
ATOM 6546 O O . HIS A 1 837 ? 10.783 5.387 6.939 1.00 83.94 837 HIS A O 1
ATOM 6552 N N . CYS A 1 838 ? 10.748 5.392 9.180 1.00 84.44 838 CYS A N 1
ATOM 6553 C CA . CYS A 1 838 ? 11.779 6.430 9.305 1.00 84.44 838 CYS A CA 1
ATOM 6554 C C . CYS A 1 838 ? 13.175 5.971 8.852 1.00 84.44 838 CYS A C 1
ATOM 6556 O O . CYS A 1 838 ? 13.891 6.743 8.213 1.00 84.44 838 CYS A O 1
ATOM 6558 N N . PHE A 1 839 ? 13.569 4.731 9.156 1.00 87.00 839 PHE A N 1
ATOM 6559 C CA . PHE A 1 839 ? 14.904 4.224 8.830 1.00 87.00 839 PHE A CA 1
ATOM 6560 C C . PHE A 1 839 ? 14.943 3.378 7.554 1.00 87.00 839 PHE A C 1
ATOM 6562 O O . PHE A 1 839 ? 15.797 3.626 6.709 1.00 87.00 839 PHE A O 1
ATOM 6569 N N . LEU A 1 840 ? 14.035 2.413 7.374 1.00 88.31 840 LEU A N 1
ATOM 6570 C CA . LEU A 1 840 ? 14.166 1.371 6.344 1.00 88.31 840 LEU A CA 1
ATOM 6571 C C . LEU A 1 840 ? 13.261 1.583 5.118 1.00 88.31 840 LEU A C 1
ATOM 6573 O O . LEU A 1 840 ? 13.732 1.517 3.987 1.00 88.31 840 LEU A O 1
ATOM 6577 N N . ALA A 1 841 ? 11.962 1.831 5.294 1.00 84.56 841 ALA A N 1
ATOM 6578 C CA . ALA A 1 841 ? 10.993 1.807 4.192 1.00 84.56 841 ALA A CA 1
ATOM 6579 C C . ALA A 1 841 ? 10.909 3.157 3.446 1.00 84.56 841 ALA A C 1
ATOM 6581 O O . ALA A 1 841 ? 9.974 3.932 3.638 1.00 84.56 841 ALA A O 1
ATOM 6582 N N . ASN A 1 842 ? 11.851 3.412 2.526 1.00 80.56 842 ASN A N 1
ATOM 6583 C CA . ASN A 1 842 ? 12.134 4.740 1.930 1.00 80.56 842 ASN A CA 1
ATOM 6584 C C . ASN A 1 842 ? 12.690 5.759 2.957 1.00 80.56 842 ASN A C 1
ATOM 6586 O O . ASN A 1 842 ? 12.617 6.971 2.740 1.00 80.56 842 ASN A O 1
ATOM 6590 N N . GLY A 1 843 ? 13.223 5.257 4.074 1.00 85.94 843 GLY A N 1
ATOM 6591 C CA . GLY A 1 843 ? 13.805 6.049 5.155 1.00 85.94 843 GLY A CA 1
ATOM 6592 C C . GLY A 1 843 ? 15.260 6.460 4.906 1.00 85.94 843 GLY A C 1
ATOM 6593 O O . GLY A 1 843 ? 15.733 6.473 3.769 1.00 85.94 843 GLY A O 1
ATOM 6594 N N . ILE A 1 844 ? 15.969 6.769 5.993 1.00 89.12 844 ILE A N 1
ATOM 6595 C CA . ILE A 1 844 ? 17.376 7.212 5.977 1.00 89.12 844 ILE A CA 1
ATOM 6596 C C . ILE A 1 844 ? 18.309 6.166 5.341 1.00 89.12 844 ILE A C 1
ATOM 6598 O O . ILE A 1 844 ? 19.160 6.531 4.536 1.00 89.12 844 ILE A O 1
ATOM 6602 N N . VAL A 1 845 ? 18.127 4.869 5.628 1.00 92.81 845 VAL A N 1
ATOM 6603 C CA . VAL A 1 845 ? 19.012 3.797 5.133 1.00 92.81 845 VAL A CA 1
ATOM 6604 C C . VAL A 1 845 ? 19.016 3.722 3.597 1.00 92.81 845 VAL A C 1
ATOM 6606 O O . VAL A 1 845 ? 20.093 3.838 3.018 1.00 92.81 845 VAL A O 1
ATOM 6609 N N . PRO A 1 846 ? 17.871 3.627 2.887 1.00 92.88 846 PRO A N 1
ATOM 6610 C CA . PRO A 1 846 ? 17.853 3.728 1.425 1.00 92.88 846 PRO A CA 1
ATOM 6611 C C . PRO A 1 846 ? 18.491 4.990 0.833 1.00 92.88 846 PRO A C 1
ATOM 6613 O O . PRO A 1 846 ? 19.108 4.916 -0.232 1.00 92.88 846 PRO A O 1
ATOM 6616 N N . GLN A 1 847 ? 18.322 6.141 1.490 1.00 90.62 847 GLN A N 1
ATOM 6617 C CA . GLN A 1 847 ? 18.854 7.423 1.017 1.00 90.62 847 GLN A CA 1
ATOM 6618 C C . GLN A 1 847 ? 20.380 7.444 1.133 1.00 90.62 847 GLN A C 1
ATOM 6620 O O . GLN A 1 847 ? 21.068 7.718 0.152 1.00 90.62 847 GLN A O 1
ATOM 6625 N N . GLU A 1 848 ? 20.921 7.070 2.294 1.00 92.38 848 GLU A N 1
ATOM 6626 C CA . GLU A 1 848 ? 22.366 7.040 2.524 1.00 92.38 848 GLU A CA 1
ATOM 6627 C C . GLU A 1 848 ? 23.070 5.957 1.701 1.00 92.38 848 GLU A C 1
ATOM 6629 O O . GLU A 1 848 ? 24.137 6.218 1.154 1.00 92.38 848 GLU A O 1
ATOM 6634 N N . LEU A 1 849 ? 22.443 4.793 1.494 1.00 94.12 849 LEU A N 1
ATOM 6635 C CA . LEU A 1 849 ? 22.938 3.782 0.550 1.00 94.12 849 LEU A CA 1
ATOM 6636 C C . LEU A 1 849 ? 23.017 4.327 -0.888 1.00 94.12 849 LEU A C 1
ATOM 6638 O O . LEU A 1 849 ? 23.971 4.030 -1.604 1.00 94.12 849 LEU A O 1
ATOM 6642 N N . GLY A 1 850 ? 22.051 5.152 -1.311 1.00 92.44 850 GLY A N 1
ATOM 6643 C CA . GLY A 1 850 ? 22.091 5.835 -2.609 1.00 92.44 850 GLY A CA 1
ATOM 6644 C C . GLY A 1 850 ? 23.202 6.888 -2.697 1.00 92.44 850 GLY A C 1
ATOM 6645 O O . GLY A 1 850 ? 23.912 6.954 -3.697 1.00 92.44 850 GLY A O 1
ATOM 6646 N N . LEU A 1 851 ? 23.399 7.679 -1.638 1.00 91.12 851 LEU A N 1
ATOM 6647 C CA . LEU A 1 851 ? 24.475 8.674 -1.553 1.00 91.12 851 LEU A CA 1
ATOM 6648 C C . LEU A 1 851 ? 25.868 8.024 -1.538 1.00 91.12 851 LEU A C 1
ATOM 6650 O O . LEU A 1 851 ? 26.758 8.469 -2.262 1.00 91.12 851 LEU A O 1
ATOM 6654 N N . TRP A 1 852 ? 26.040 6.944 -0.772 1.00 93.56 852 TRP A N 1
ATOM 6655 C CA . TRP A 1 852 ? 27.243 6.112 -0.769 1.00 93.56 852 TRP A CA 1
ATOM 6656 C C . TRP A 1 852 ? 27.513 5.507 -2.150 1.00 93.56 852 TRP A C 1
ATOM 6658 O O . TRP A 1 852 ? 28.650 5.534 -2.611 1.00 93.56 852 TRP A O 1
ATOM 6668 N N . TYR A 1 853 ? 26.480 5.029 -2.853 1.00 94.12 853 TYR A N 1
ATOM 6669 C CA . TYR A 1 853 ? 26.636 4.470 -4.198 1.00 94.12 853 TYR A CA 1
ATOM 6670 C C . TYR A 1 853 ? 27.047 5.524 -5.237 1.00 94.12 853 TYR A C 1
ATOM 6672 O O . TYR A 1 853 ? 27.854 5.228 -6.115 1.00 94.12 853 TYR A O 1
ATOM 6680 N N . ASN A 1 854 ? 26.564 6.765 -5.118 1.00 91.81 854 ASN A N 1
ATOM 6681 C CA . ASN A 1 854 ? 27.059 7.871 -5.947 1.00 91.81 854 ASN A CA 1
ATOM 6682 C C . ASN A 1 854 ? 28.548 8.123 -5.675 1.00 91.81 854 ASN A C 1
ATOM 6684 O O . ASN A 1 854 ? 29.343 8.131 -6.607 1.00 91.81 854 ASN A O 1
ATOM 6688 N N . ALA A 1 855 ? 28.935 8.231 -4.400 1.00 90.81 855 ALA A N 1
ATOM 6689 C CA . ALA A 1 855 ? 30.331 8.418 -4.014 1.00 90.81 855 ALA A CA 1
ATOM 6690 C C . ALA A 1 855 ? 31.235 7.264 -4.485 1.00 90.81 855 ALA A C 1
ATOM 6692 O O . ALA A 1 855 ? 32.343 7.519 -4.946 1.00 90.81 855 ALA A O 1
ATOM 6693 N N . LEU A 1 856 ? 30.753 6.016 -4.437 1.00 92.19 856 LEU A N 1
ATOM 6694 C CA . LEU A 1 856 ? 31.455 4.846 -4.965 1.00 92.19 856 LEU A CA 1
ATOM 6695 C C . LEU A 1 856 ? 31.754 5.009 -6.463 1.00 92.19 856 LEU A C 1
ATOM 6697 O O . LEU A 1 856 ? 32.901 4.840 -6.867 1.00 92.19 856 LEU A O 1
ATOM 6701 N N . LEU A 1 857 ? 30.748 5.372 -7.265 1.00 92.44 857 LEU A N 1
ATOM 6702 C CA . LEU A 1 857 ? 30.898 5.570 -8.712 1.00 92.44 857 LEU A CA 1
ATOM 6703 C C . LEU A 1 857 ? 31.754 6.795 -9.075 1.00 92.44 857 LEU A C 1
ATOM 6705 O O . LEU A 1 857 ? 32.395 6.792 -10.121 1.00 92.44 857 LEU A O 1
ATOM 6709 N N . ASP A 1 858 ? 31.742 7.838 -8.242 1.00 90.88 858 ASP A N 1
ATOM 6710 C CA . ASP A 1 858 ? 32.421 9.109 -8.524 1.00 90.88 858 ASP A CA 1
ATOM 6711 C C . ASP A 1 858 ? 33.875 9.145 -8.023 1.00 90.88 858 ASP A C 1
ATOM 6713 O O . ASP A 1 858 ? 34.694 9.883 -8.568 1.00 90.88 858 ASP A O 1
ATOM 6717 N N . LYS A 1 859 ? 34.211 8.360 -6.989 1.00 90.25 859 LYS A N 1
ATOM 6718 C CA . LYS A 1 859 ? 35.540 8.345 -6.346 1.00 90.25 859 LYS A CA 1
ATOM 6719 C C . LYS A 1 859 ? 36.346 7.067 -6.573 1.00 90.25 859 LYS A C 1
ATOM 6721 O O . LYS A 1 859 ? 37.507 7.018 -6.175 1.00 90.25 859 LYS A O 1
ATOM 6726 N N . THR A 1 860 ? 35.753 6.022 -7.148 1.00 90.69 860 THR A N 1
ATOM 6727 C CA . THR A 1 860 ? 36.407 4.715 -7.319 1.00 90.69 860 THR A CA 1
ATOM 6728 C C . THR A 1 860 ? 36.107 4.125 -8.695 1.00 90.69 860 THR A C 1
ATOM 6730 O O . THR A 1 860 ? 35.130 4.488 -9.343 1.00 90.69 860 THR A O 1
ATOM 6733 N N . SER A 1 861 ? 36.899 3.142 -9.126 1.00 86.31 861 SER A N 1
ATOM 6734 C CA . SER A 1 861 ? 36.603 2.347 -10.328 1.00 86.31 861 SER A CA 1
ATOM 6735 C C . SER A 1 861 ? 35.624 1.190 -10.062 1.00 86.31 861 SER A C 1
ATOM 6737 O O . SER A 1 861 ? 35.586 0.217 -10.824 1.00 86.31 861 SER A O 1
ATOM 6739 N N . CYS A 1 862 ? 34.899 1.206 -8.937 1.00 87.06 862 CYS A N 1
ATOM 6740 C CA . CYS A 1 862 ? 34.064 0.097 -8.483 1.00 87.06 862 CYS A CA 1
ATOM 6741 C C . CYS A 1 862 ? 32.584 0.285 -8.820 1.00 87.06 862 CYS A C 1
ATOM 6743 O O . CYS A 1 862 ? 32.003 1.352 -8.654 1.00 87.06 862 CYS A O 1
ATOM 6745 N N . ASP A 1 863 ? 31.965 -0.808 -9.261 1.00 87.44 863 ASP A N 1
ATOM 6746 C CA . ASP A 1 863 ? 30.554 -0.892 -9.606 1.00 87.44 863 ASP A CA 1
ATOM 6747 C C . ASP A 1 863 ? 29.807 -1.850 -8.663 1.00 87.44 863 ASP A C 1
ATOM 6749 O O . ASP A 1 863 ? 30.384 -2.518 -7.799 1.00 87.44 863 ASP A O 1
ATOM 6753 N N . ILE A 1 864 ? 28.489 -1.948 -8.848 1.00 90.81 864 ILE A N 1
ATOM 6754 C CA . ILE A 1 864 ? 27.647 -2.849 -8.052 1.00 90.81 864 ILE A CA 1
ATOM 6755 C C . ILE A 1 864 ? 27.901 -4.339 -8.365 1.00 90.81 864 ILE A C 1
ATOM 6757 O O . ILE A 1 864 ? 27.544 -5.212 -7.576 1.00 90.81 864 ILE A O 1
ATOM 6761 N N . ASP A 1 865 ? 28.563 -4.648 -9.483 1.00 90.00 865 ASP A N 1
ATOM 6762 C CA . ASP A 1 865 ? 28.911 -6.013 -9.881 1.00 90.00 865 ASP A CA 1
ATOM 6763 C C . ASP A 1 865 ? 30.191 -6.515 -9.188 1.00 90.00 865 ASP A C 1
ATOM 6765 O O . ASP A 1 865 ? 30.304 -7.716 -8.921 1.00 90.00 865 ASP A O 1
ATOM 6769 N N . LYS A 1 866 ? 31.134 -5.631 -8.823 1.00 90.12 866 LYS A N 1
ATOM 6770 C CA . LYS A 1 866 ? 32.205 -5.927 -7.852 1.00 90.12 866 LYS A CA 1
ATOM 6771 C C . LYS A 1 866 ? 31.617 -6.210 -6.469 1.00 90.12 866 LYS A C 1
ATOM 6773 O O . LYS A 1 866 ? 31.953 -7.235 -5.882 1.00 90.12 866 LYS A O 1
ATOM 6778 N N . VAL A 1 867 ? 30.677 -5.380 -6.003 1.00 90.38 867 VAL A N 1
ATOM 6779 C CA . VAL A 1 867 ? 29.952 -5.600 -4.735 1.00 90.38 867 VAL A CA 1
ATOM 6780 C C . VAL A 1 867 ? 29.244 -6.962 -4.739 1.00 90.38 867 VAL A C 1
ATOM 6782 O O . VAL A 1 867 ? 29.413 -7.750 -3.811 1.00 90.38 867 VAL A O 1
ATOM 6785 N N . ARG A 1 868 ? 28.505 -7.291 -5.812 1.00 91.94 868 ARG A N 1
ATOM 6786 C CA . ARG A 1 868 ? 27.839 -8.598 -5.962 1.00 91.94 868 ARG A CA 1
ATOM 6787 C C . ARG A 1 868 ? 28.833 -9.759 -5.885 1.00 91.94 868 ARG A C 1
ATOM 6789 O O . ARG A 1 868 ? 28.526 -10.759 -5.244 1.00 91.94 868 ARG A O 1
ATOM 6796 N N . ARG A 1 869 ? 29.994 -9.649 -6.543 1.00 90.81 869 ARG A N 1
ATOM 6797 C CA . ARG A 1 869 ? 31.037 -10.691 -6.516 1.00 90.81 869 ARG A CA 1
ATOM 6798 C C . ARG A 1 869 ? 31.613 -10.885 -5.119 1.00 90.81 869 ARG A C 1
ATOM 6800 O O . ARG A 1 869 ? 31.617 -12.017 -4.657 1.00 90.81 869 ARG A O 1
ATOM 6807 N N . TYR A 1 870 ? 31.983 -9.801 -4.438 1.00 91.88 870 TYR A N 1
ATOM 6808 C CA . TYR A 1 870 ? 32.439 -9.844 -3.048 1.00 91.88 870 TYR A CA 1
ATOM 6809 C C . TYR A 1 870 ? 31.418 -10.546 -2.137 1.00 91.88 870 TYR A C 1
ATOM 6811 O O . TYR A 1 870 ? 31.770 -11.490 -1.437 1.00 91.88 870 TYR A O 1
ATOM 6819 N N . VAL A 1 871 ? 30.130 -10.182 -2.210 1.00 90.56 871 VAL A N 1
ATOM 6820 C CA . VAL A 1 871 ? 29.090 -10.848 -1.403 1.00 90.56 871 VAL A CA 1
ATOM 6821 C C . VAL A 1 871 ? 28.966 -12.335 -1.760 1.00 90.56 871 VAL A C 1
ATOM 6823 O O . VAL A 1 871 ? 28.885 -13.161 -0.863 1.00 90.56 871 VAL A O 1
ATOM 6826 N N . LEU A 1 872 ? 28.995 -12.709 -3.043 1.00 88.56 872 LEU A N 1
ATOM 6827 C CA . LEU A 1 872 ? 28.904 -14.117 -3.462 1.00 88.56 872 LEU A CA 1
ATOM 6828 C C . LEU A 1 872 ? 30.147 -14.963 -3.123 1.00 88.56 872 LEU A C 1
ATOM 6830 O O . LEU A 1 872 ? 30.043 -16.187 -3.126 1.00 88.56 872 LEU A O 1
ATOM 6834 N N . GLN A 1 873 ? 31.303 -14.340 -2.882 1.00 89.38 873 GLN A N 1
ATOM 6835 C CA . GLN A 1 873 ? 32.564 -15.022 -2.567 1.00 89.38 873 GLN A CA 1
ATOM 6836 C C . GLN A 1 873 ? 32.835 -15.083 -1.059 1.00 89.38 873 GLN A C 1
ATOM 6838 O O . GLN A 1 873 ? 33.266 -16.118 -0.561 1.00 89.38 873 GLN A O 1
ATOM 6843 N N . CYS A 1 874 ? 32.576 -13.991 -0.337 1.00 88.50 874 CYS A N 1
ATOM 6844 C CA . CYS A 1 874 ? 32.949 -13.831 1.069 1.00 88.50 874 CYS A CA 1
ATOM 6845 C C . CYS A 1 874 ? 31.783 -14.081 2.043 1.00 88.50 874 CYS A C 1
ATOM 6847 O O . CYS A 1 874 ? 32.026 -14.333 3.220 1.00 88.50 874 CYS A O 1
ATOM 6849 N N . TRP A 1 875 ? 30.524 -14.037 1.584 1.00 86.38 875 TRP A N 1
ATOM 6850 C CA . TRP A 1 875 ? 29.345 -14.139 2.453 1.00 86.38 875 TRP A CA 1
ATOM 6851 C C . TRP A 1 875 ? 28.465 -15.341 2.103 1.00 86.38 875 TRP A C 1
ATOM 6853 O O . TRP A 1 875 ? 27.995 -15.503 0.979 1.00 86.38 875 TRP A O 1
ATOM 6863 N N . THR A 1 876 ? 28.164 -16.164 3.110 1.00 80.19 876 THR A N 1
ATOM 6864 C CA . THR A 1 876 ? 27.221 -17.284 2.974 1.00 80.19 876 THR A CA 1
ATOM 6865 C C . THR A 1 876 ? 25.853 -16.884 3.519 1.00 80.19 876 THR A C 1
ATOM 6867 O O . THR A 1 876 ? 25.734 -16.423 4.653 1.00 80.19 876 THR A O 1
ATOM 6870 N N . ALA A 1 877 ? 24.795 -17.071 2.727 1.00 71.12 877 ALA A N 1
ATOM 6871 C CA . ALA A 1 877 ? 23.430 -16.836 3.188 1.00 71.12 877 ALA A CA 1
ATOM 6872 C C . ALA A 1 877 ? 23.042 -17.840 4.291 1.00 71.12 877 ALA A C 1
ATOM 6874 O O . ALA A 1 877 ? 23.296 -19.039 4.165 1.00 71.12 877 ALA A O 1
ATOM 6875 N N . SER A 1 878 ? 22.382 -17.372 5.355 1.00 69.44 878 SER A N 1
ATOM 6876 C CA . SER A 1 878 ? 21.830 -18.267 6.378 1.00 69.44 878 SER A CA 1
ATOM 6877 C C . SER A 1 878 ? 20.766 -19.196 5.776 1.00 69.44 878 SER A C 1
ATOM 6879 O O . SER A 1 878 ? 20.072 -18.829 4.826 1.00 69.44 878 SER A O 1
ATOM 6881 N N . LYS A 1 879 ? 20.601 -20.401 6.344 1.00 57.81 879 LYS A N 1
ATOM 6882 C CA . LYS A 1 879 ? 19.674 -21.437 5.833 1.00 57.81 879 LYS A CA 1
ATOM 6883 C C . LYS A 1 879 ? 18.208 -20.975 5.729 1.00 57.81 879 LYS A C 1
ATOM 6885 O O . LYS A 1 879 ? 17.450 -21.543 4.951 1.00 57.81 879 LYS A O 1
ATOM 6890 N N . GLU A 1 880 ? 17.822 -19.954 6.493 1.00 56.78 880 GLU A N 1
ATOM 6891 C CA . GLU A 1 880 ? 16.473 -19.364 6.520 1.00 56.78 880 GLU A CA 1
ATOM 6892 C C . GLU A 1 880 ? 16.323 -18.126 5.611 1.00 56.78 880 GLU A C 1
ATOM 6894 O O . GLU A 1 880 ? 15.239 -17.550 5.501 1.00 56.78 880 GLU A O 1
ATOM 6899 N N . SER A 1 881 ? 17.402 -17.685 4.958 1.00 58.31 881 SER A N 1
ATOM 6900 C CA . SER A 1 881 ? 17.412 -16.460 4.163 1.00 58.31 881 SER A CA 1
ATOM 6901 C C . SER A 1 881 ? 16.559 -16.588 2.898 1.00 58.31 881 SER A C 1
ATOM 6903 O O . SER A 1 881 ? 16.864 -17.350 1.982 1.00 58.31 881 SER A O 1
ATOM 6905 N N . THR A 1 882 ? 15.516 -15.763 2.798 1.00 63.16 882 THR A N 1
ATOM 6906 C CA . THR A 1 882 ? 14.713 -15.587 1.570 1.00 63.16 882 THR A CA 1
ATOM 6907 C C . THR A 1 882 ? 15.333 -14.572 0.595 1.00 63.16 882 THR A C 1
ATOM 6909 O O . THR A 1 882 ? 14.691 -14.142 -0.368 1.00 63.16 882 THR A O 1
ATOM 6912 N N . LEU A 1 883 ? 16.578 -14.160 0.851 1.00 69.25 883 LEU A N 1
ATOM 6913 C CA . LEU A 1 883 ? 17.239 -13.039 0.199 1.00 69.25 883 LEU A CA 1
ATOM 6914 C C . LEU A 1 883 ? 17.888 -13.438 -1.137 1.00 69.25 883 LEU A C 1
ATOM 6916 O O . LEU A 1 883 ? 18.927 -14.093 -1.182 1.00 69.25 883 LEU A O 1
ATOM 6920 N N . ASP A 1 884 ? 17.309 -12.978 -2.244 1.00 81.94 884 ASP A N 1
ATOM 6921 C CA . ASP A 1 884 ? 17.896 -13.136 -3.579 1.00 81.94 884 ASP A CA 1
ATOM 6922 C C . ASP A 1 884 ? 18.974 -12.061 -3.827 1.00 81.94 884 ASP A C 1
ATOM 6924 O O . ASP A 1 884 ? 18.683 -10.929 -4.229 1.00 81.94 884 ASP A O 1
ATOM 6928 N N . ILE A 1 885 ? 20.234 -12.443 -3.589 1.00 82.06 885 ILE A N 1
ATOM 6929 C CA . ILE A 1 885 ? 21.441 -11.617 -3.786 1.00 82.06 885 ILE A CA 1
ATOM 6930 C C . ILE A 1 885 ? 21.486 -11.031 -5.211 1.00 82.06 885 ILE A C 1
ATOM 6932 O O . ILE A 1 885 ? 21.758 -9.841 -5.389 1.00 82.06 885 ILE A O 1
ATOM 6936 N N . ASN A 1 886 ? 21.140 -11.822 -6.233 1.00 83.12 886 ASN A N 1
ATOM 6937 C CA . ASN A 1 886 ? 21.159 -11.381 -7.632 1.00 83.12 886 ASN A CA 1
ATOM 6938 C C . ASN A 1 886 ? 20.079 -10.325 -7.920 1.00 83.12 886 ASN A C 1
ATOM 6940 O O . ASN A 1 886 ? 20.301 -9.392 -8.693 1.00 83.12 886 ASN A O 1
ATOM 6944 N N . LYS A 1 887 ? 18.906 -10.433 -7.285 1.00 86.06 887 LYS A N 1
ATOM 6945 C CA . LYS A 1 887 ? 17.818 -9.444 -7.389 1.00 86.06 887 LYS A CA 1
ATOM 6946 C C . LYS A 1 887 ? 18.126 -8.135 -6.660 1.00 86.06 887 LYS A C 1
ATOM 6948 O O . LYS A 1 887 ? 17.644 -7.089 -7.108 1.00 86.06 887 LYS A O 1
ATOM 6953 N N . ILE A 1 888 ? 18.873 -8.187 -5.558 1.00 88.50 888 ILE A N 1
ATOM 6954 C CA . ILE A 1 888 ? 19.201 -7.024 -4.719 1.00 88.50 888 ILE A CA 1
ATOM 6955 C C . ILE A 1 888 ? 20.330 -6.185 -5.315 1.00 88.50 888 ILE A C 1
ATOM 6957 O O . ILE A 1 888 ? 20.192 -4.965 -5.389 1.00 88.50 888 ILE A O 1
ATOM 6961 N N . PHE A 1 889 ? 21.391 -6.817 -5.819 1.00 90.12 889 PHE A N 1
ATOM 6962 C CA . PHE A 1 889 ? 22.491 -6.120 -6.500 1.00 90.12 889 PHE A CA 1
ATOM 6963 C C . PHE A 1 889 ? 22.233 -5.870 -7.993 1.00 90.12 889 PHE A C 1
ATOM 6965 O O . PHE A 1 889 ? 23.100 -5.391 -8.714 1.00 90.12 889 PHE A O 1
ATOM 6972 N N . ALA A 1 890 ? 21.016 -6.129 -8.477 1.00 87.88 890 ALA A N 1
ATOM 6973 C CA . ALA A 1 890 ? 20.615 -5.736 -9.822 1.00 87.88 890 ALA A CA 1
ATOM 6974 C C . ALA A 1 890 ? 20.601 -4.202 -9.969 1.00 87.88 890 ALA A C 1
ATOM 6976 O O . ALA A 1 890 ? 19.954 -3.506 -9.186 1.00 87.88 890 ALA A O 1
ATOM 6977 N N . GLN A 1 891 ? 21.179 -3.683 -11.054 1.00 84.44 891 GLN A N 1
ATOM 6978 C CA . GLN A 1 891 ? 21.284 -2.248 -11.386 1.00 84.44 891 GLN A CA 1
ATOM 6979 C C . GLN A 1 891 ? 19.942 -1.471 -11.361 1.00 84.44 891 GLN A C 1
ATOM 6981 O O . GLN A 1 891 ? 19.890 -0.263 -11.171 1.00 84.44 891 GLN A O 1
ATOM 6986 N N . LYS A 1 892 ? 18.793 -2.152 -11.473 1.00 87.38 892 LYS A N 1
ATOM 6987 C CA . LYS A 1 892 ? 17.460 -1.540 -11.272 1.00 87.38 892 LYS A CA 1
ATOM 6988 C C . LYS A 1 892 ? 17.187 -1.066 -9.830 1.00 87.38 892 LYS A C 1
ATOM 6990 O O . LYS A 1 892 ? 16.280 -0.256 -9.627 1.00 87.38 892 LYS A O 1
ATOM 6995 N N . ARG A 1 893 ? 17.908 -1.614 -8.842 1.00 88.50 893 ARG A N 1
ATOM 6996 C CA . ARG A 1 893 ? 17.853 -1.250 -7.415 1.00 88.50 893 ARG A CA 1
ATOM 6997 C C . ARG A 1 893 ? 18.832 -0.123 -7.066 1.00 88.50 893 ARG A C 1
ATOM 6999 O O . ARG A 1 893 ? 18.520 0.656 -6.171 1.00 88.50 893 ARG A O 1
ATOM 7006 N N . TRP A 1 894 ? 19.941 -0.036 -7.802 1.00 92.69 894 TRP A N 1
ATOM 7007 C CA . TRP A 1 894 ? 21.074 0.867 -7.586 1.00 92.69 894 TRP A CA 1
ATOM 7008 C C . TRP A 1 894 ? 21.255 1.779 -8.799 1.00 92.69 894 TRP A C 1
ATOM 7010 O O . TRP A 1 894 ? 21.779 1.363 -9.828 1.00 92.69 894 TRP A O 1
ATOM 7020 N N . GLN A 1 895 ? 20.767 3.013 -8.702 1.00 89.00 895 GLN A N 1
ATOM 7021 C CA . GLN A 1 895 ? 20.814 3.985 -9.793 1.00 89.00 895 GLN A CA 1
ATOM 7022 C C . GLN A 1 895 ? 21.539 5.236 -9.306 1.00 89.00 895 GLN A C 1
ATOM 7024 O O . GLN A 1 895 ? 21.209 5.731 -8.231 1.00 89.00 895 GLN A O 1
ATOM 7029 N N . LYS A 1 896 ? 22.479 5.762 -10.100 1.00 88.44 896 LYS A N 1
ATOM 7030 C CA . LYS A 1 896 ? 23.143 7.035 -9.793 1.00 88.44 896 LYS A CA 1
ATOM 7031 C C . LYS A 1 896 ? 22.098 8.150 -9.599 1.00 88.44 896 LYS A C 1
ATOM 7033 O O . LYS A 1 896 ? 21.049 8.149 -10.252 1.00 88.44 896 LYS A O 1
ATOM 7038 N N . GLU A 1 897 ? 22.367 9.045 -8.651 1.00 86.56 897 GLU A N 1
ATOM 7039 C CA . GLU A 1 897 ? 21.498 10.143 -8.189 1.00 86.56 897 GLU A CA 1
ATOM 7040 C C . GLU A 1 897 ? 20.131 9.694 -7.630 1.00 86.56 897 GLU A C 1
ATOM 7042 O O . GLU A 1 897 ? 19.139 10.436 -7.667 1.00 86.56 897 GLU A O 1
ATOM 7047 N N . ARG A 1 898 ? 20.030 8.456 -7.124 1.00 87.88 898 ARG A N 1
ATOM 7048 C CA . ARG A 1 898 ? 18.781 7.913 -6.570 1.00 87.88 898 ARG A CA 1
ATOM 7049 C C . ARG A 1 898 ? 19.011 7.017 -5.359 1.00 87.88 898 ARG A C 1
ATOM 7051 O O . ARG A 1 898 ? 19.924 6.201 -5.333 1.00 87.88 898 ARG A O 1
ATOM 7058 N N . ASP A 1 899 ? 18.084 7.118 -4.414 1.00 89.31 899 ASP A N 1
ATOM 7059 C CA . ASP A 1 899 ? 17.965 6.237 -3.253 1.00 89.31 899 ASP A CA 1
ATOM 7060 C C . ASP A 1 899 ? 17.895 4.757 -3.673 1.00 89.31 899 ASP A C 1
ATOM 7062 O O . ASP A 1 899 ? 17.290 4.410 -4.700 1.00 89.31 899 ASP A O 1
ATOM 7066 N N . PHE A 1 900 ? 18.455 3.877 -2.841 1.00 92.00 900 PHE A N 1
ATOM 7067 C CA . PHE A 1 900 ? 18.364 2.430 -3.013 1.00 92.00 900 PHE A CA 1
ATOM 7068 C C . PHE A 1 900 ? 16.897 1.975 -3.018 1.00 92.00 900 PHE A C 1
ATOM 7070 O O . PHE A 1 900 ? 16.113 2.283 -2.123 1.00 92.00 900 PHE A O 1
ATOM 7077 N N . ARG A 1 901 ? 16.495 1.208 -4.035 1.00 89.12 901 ARG A N 1
ATOM 7078 C CA . ARG A 1 901 ? 15.076 0.867 -4.263 1.00 89.12 901 ARG A CA 1
ATOM 7079 C C . ARG A 1 901 ? 14.649 -0.469 -3.662 1.00 89.12 901 ARG A C 1
ATOM 7081 O O . ARG A 1 901 ? 13.858 -1.170 -4.297 1.00 89.12 901 ARG A O 1
ATOM 7088 N N . GLY A 1 902 ? 15.195 -0.863 -2.517 1.00 86.06 902 GLY A N 1
ATOM 7089 C CA . GLY A 1 902 ? 14.764 -2.065 -1.794 1.00 86.06 902 GLY A CA 1
ATOM 7090 C C . GLY A 1 902 ? 13.467 -1.871 -1.004 1.00 86.06 902 GLY A C 1
ATOM 7091 O O . GLY A 1 902 ? 13.005 -0.747 -0.806 1.00 86.06 902 GLY A O 1
ATOM 7092 N N . ASP A 1 903 ? 12.872 -2.975 -0.555 1.00 86.94 903 ASP A N 1
ATOM 7093 C CA . ASP A 1 903 ? 11.943 -2.948 0.584 1.00 86.94 903 ASP A CA 1
ATOM 7094 C C . ASP A 1 903 ? 12.697 -2.872 1.932 1.00 86.94 903 ASP A C 1
ATOM 7096 O O . ASP A 1 903 ? 13.928 -2.823 1.969 1.00 86.94 903 ASP A O 1
ATOM 7100 N N . ALA A 1 904 ? 11.967 -2.805 3.051 1.00 87.44 904 ALA A N 1
ATOM 7101 C CA . ALA A 1 904 ? 12.565 -2.622 4.375 1.00 87.44 904 ALA A CA 1
ATOM 7102 C C . ALA A 1 904 ? 13.484 -3.785 4.794 1.00 87.44 904 ALA A C 1
ATOM 7104 O O . ALA A 1 904 ? 14.507 -3.552 5.439 1.00 87.44 904 ALA A O 1
ATOM 7105 N N . SER A 1 905 ? 13.143 -5.020 4.412 1.00 86.25 905 SER A N 1
ATOM 7106 C CA . SER A 1 905 ? 13.956 -6.206 4.693 1.00 86.25 905 SER A CA 1
ATOM 7107 C C . SER A 1 905 ? 15.199 -6.232 3.807 1.00 86.25 905 SER A C 1
ATOM 7109 O O . SER A 1 905 ? 16.299 -6.438 4.311 1.00 86.25 905 SER A O 1
ATOM 7111 N N . GLU A 1 906 ? 15.049 -5.933 2.511 1.00 89.19 906 GLU A N 1
ATOM 7112 C CA . GLU A 1 906 ? 16.182 -5.778 1.592 1.00 89.19 906 GLU A CA 1
ATOM 7113 C C . GLU A 1 906 ? 17.154 -4.682 2.080 1.00 89.19 906 GLU A C 1
ATOM 7115 O O . GLU A 1 906 ? 18.362 -4.899 2.072 1.00 89.19 906 GLU A O 1
ATOM 7120 N N . ALA A 1 907 ? 16.656 -3.536 2.565 1.00 91.12 907 ALA A N 1
ATOM 7121 C CA . ALA A 1 907 ? 17.487 -2.452 3.101 1.00 91.12 907 ALA A CA 1
ATOM 7122 C C . ALA A 1 907 ? 18.234 -2.842 4.390 1.00 91.12 907 ALA A C 1
ATOM 7124 O O . ALA A 1 907 ? 19.423 -2.544 4.519 1.00 91.12 907 ALA A O 1
ATOM 7125 N N . LEU A 1 908 ? 17.564 -3.540 5.317 1.00 89.69 908 LEU A N 1
ATOM 7126 C CA . LEU A 1 908 ? 18.165 -4.008 6.570 1.00 89.69 908 LEU A CA 1
ATOM 7127 C C . LEU A 1 908 ? 19.307 -5.009 6.327 1.00 89.69 908 LEU A C 1
ATOM 7129 O O . LEU A 1 908 ? 20.316 -4.963 7.023 1.00 89.69 908 LEU A O 1
ATOM 7133 N N . SER A 1 909 ? 19.171 -5.890 5.331 1.00 88.25 909 SER A N 1
ATOM 7134 C CA . SER A 1 909 ? 20.213 -6.862 4.972 1.00 88.25 909 SER A CA 1
ATOM 7135 C C . SER A 1 909 ? 21.347 -6.276 4.126 1.00 88.25 909 SER A C 1
ATOM 7137 O O . SER A 1 909 ? 22.471 -6.760 4.206 1.00 88.25 909 SER A O 1
ATOM 7139 N N . VAL A 1 910 ? 21.083 -5.247 3.314 1.00 91.62 910 VAL A N 1
ATOM 7140 C CA . VAL A 1 910 ? 22.101 -4.607 2.461 1.00 91.62 910 VAL A CA 1
ATOM 7141 C C . VAL A 1 910 ? 23.071 -3.738 3.256 1.00 91.62 910 VAL A C 1
ATOM 7143 O O . VAL A 1 910 ? 24.263 -3.750 2.958 1.00 91.62 910 VAL A O 1
ATOM 7146 N N . LEU A 1 911 ? 22.587 -2.998 4.257 1.00 94.19 911 LEU A N 1
ATOM 7147 C CA . LEU A 1 911 ? 23.405 -2.059 5.032 1.00 94.19 911 LEU A CA 1
ATOM 7148 C C . LEU A 1 911 ? 24.712 -2.670 5.592 1.00 94.19 911 LEU A C 1
ATOM 7150 O O . LEU A 1 911 ? 25.770 -2.115 5.289 1.00 94.19 911 LEU A O 1
ATOM 7154 N N . PRO A 1 912 ? 24.705 -3.802 6.332 1.00 94.06 912 PRO A N 1
ATOM 7155 C CA . PRO A 1 912 ? 25.943 -4.400 6.841 1.00 94.06 912 PRO A CA 1
ATOM 7156 C C . PRO A 1 912 ? 26.885 -4.872 5.727 1.00 94.06 912 PRO A C 1
ATOM 7158 O O . PRO A 1 912 ? 28.094 -4.707 5.853 1.00 94.06 912 PRO A O 1
ATOM 7161 N N . LEU A 1 913 ? 26.351 -5.385 4.612 1.00 93.00 913 LEU A N 1
ATOM 7162 C CA . LEU A 1 913 ? 27.162 -5.819 3.469 1.00 93.00 913 LEU A CA 1
ATOM 7163 C C . LEU A 1 913 ? 27.899 -4.642 2.811 1.00 93.00 913 LEU A C 1
ATOM 7165 O O . LEU A 1 913 ? 29.036 -4.804 2.373 1.00 93.00 913 LEU A O 1
ATOM 7169 N N . MET A 1 914 ? 27.273 -3.459 2.735 1.00 94.62 914 MET A N 1
ATOM 7170 C CA . MET A 1 914 ? 27.921 -2.274 2.155 1.00 94.62 914 MET A CA 1
ATOM 7171 C C . MET A 1 914 ? 28.972 -1.693 3.096 1.00 94.62 914 MET A C 1
ATOM 7173 O O . MET A 1 914 ? 30.003 -1.227 2.620 1.00 94.62 914 MET A O 1
ATOM 7177 N N . VAL A 1 915 ? 28.755 -1.761 4.414 1.00 95.44 915 VAL A N 1
ATOM 7178 C CA . VAL A 1 915 ? 29.780 -1.399 5.403 1.00 95.44 915 VAL A CA 1
ATOM 7179 C C . VAL A 1 915 ? 30.975 -2.352 5.307 1.00 95.44 915 VAL A C 1
ATOM 7181 O O . VAL A 1 915 ? 32.092 -1.871 5.147 1.00 95.44 915 VAL A O 1
ATOM 7184 N N . ALA A 1 916 ? 30.762 -3.671 5.301 1.00 94.88 916 ALA A N 1
ATOM 7185 C CA . ALA A 1 916 ? 31.848 -4.648 5.178 1.00 94.88 916 ALA A CA 1
ATOM 7186 C C . ALA A 1 916 ? 32.666 -4.455 3.888 1.00 94.88 916 ALA A C 1
ATOM 7188 O O . ALA A 1 916 ? 33.873 -4.240 3.950 1.00 94.88 916 ALA A O 1
ATOM 7189 N N . PHE A 1 917 ? 32.003 -4.376 2.727 1.00 94.50 917 PHE A N 1
ATOM 7190 C CA . PHE A 1 917 ? 32.665 -4.076 1.450 1.00 94.50 917 PHE A CA 1
ATOM 7191 C C . PHE A 1 917 ? 33.427 -2.737 1.470 1.00 94.50 917 PHE A C 1
ATOM 7193 O O . PHE A 1 917 ? 34.506 -2.617 0.886 1.00 94.50 917 PHE A O 1
ATOM 7200 N N . SER A 1 918 ? 32.889 -1.725 2.158 1.00 94.00 918 SER A N 1
ATOM 7201 C CA . SER A 1 918 ? 33.540 -0.419 2.289 1.00 94.00 918 SER A CA 1
ATOM 7202 C C . SER A 1 918 ? 34.857 -0.484 3.065 1.00 94.00 918 SER A C 1
ATOM 7204 O O . SER A 1 918 ? 35.807 0.194 2.684 1.00 94.00 918 SER A O 1
ATOM 7206 N N . TRP A 1 919 ? 34.926 -1.289 4.128 1.00 94.44 919 TRP A N 1
ATOM 7207 C CA . TRP A 1 919 ? 36.131 -1.441 4.952 1.00 94.44 919 TRP A CA 1
ATOM 7208 C C . TRP A 1 919 ? 37.132 -2.447 4.381 1.00 94.44 919 TRP A C 1
ATOM 7210 O O . TRP A 1 919 ? 38.327 -2.172 4.392 1.00 94.44 919 TRP A O 1
ATOM 7220 N N . GLU A 1 920 ? 36.663 -3.580 3.859 1.00 93.56 920 GLU A N 1
ATOM 7221 C CA . GLU A 1 920 ? 37.527 -4.677 3.404 1.00 93.56 920 GLU A CA 1
ATOM 7222 C C . GLU A 1 920 ? 38.069 -4.482 1.982 1.00 93.56 920 GLU A C 1
ATOM 7224 O O . GLU A 1 920 ? 39.165 -4.946 1.685 1.00 93.56 920 GLU A O 1
ATOM 7229 N N . VAL A 1 921 ? 37.315 -3.814 1.097 1.00 91.44 921 VAL A N 1
ATOM 7230 C CA . VAL A 1 921 ? 37.660 -3.706 -0.334 1.00 91.44 921 VAL A CA 1
ATOM 7231 C C . VAL A 1 921 ? 37.906 -2.265 -0.769 1.00 91.44 921 VAL A C 1
ATOM 7233 O O . VAL A 1 921 ? 38.831 -2.005 -1.528 1.00 91.44 921 VAL A O 1
ATOM 7236 N N . ILE A 1 922 ? 37.083 -1.311 -0.325 1.00 92.38 922 ILE A N 1
ATOM 7237 C CA . ILE A 1 922 ? 37.181 0.070 -0.824 1.00 92.38 922 ILE A CA 1
ATOM 7238 C C . ILE A 1 922 ? 38.232 0.888 -0.082 1.00 92.38 922 ILE A C 1
ATOM 7240 O O . ILE A 1 922 ? 38.985 1.612 -0.726 1.00 92.38 922 ILE A O 1
ATOM 7244 N N . LEU A 1 923 ? 38.296 0.808 1.246 1.00 90.62 923 LEU A N 1
ATOM 7245 C CA . LEU A 1 923 ? 39.194 1.665 2.019 1.00 90.62 923 LEU A CA 1
ATOM 7246 C C . LEU A 1 923 ? 40.700 1.438 1.822 1.00 90.62 923 LEU A C 1
ATOM 7248 O O . LEU A 1 923 ? 41.406 2.448 1.836 1.00 90.62 923 LEU A O 1
ATOM 7252 N N . PRO A 1 924 ? 41.203 0.204 1.609 1.00 91.19 924 PRO A N 1
ATOM 7253 C CA . PRO A 1 924 ? 42.620 -0.020 1.322 1.00 91.19 924 PRO A CA 1
ATOM 7254 C C . PRO A 1 924 ? 43.097 0.703 0.053 1.00 91.19 924 PRO A C 1
ATOM 7256 O O . PRO A 1 924 ? 44.160 1.317 0.062 1.00 91.19 924 PRO A O 1
ATOM 7259 N N . ASP A 1 925 ? 42.278 0.686 -1.005 1.00 90.00 925 ASP A N 1
ATOM 7260 C CA . ASP A 1 925 ? 42.631 1.231 -2.323 1.00 90.00 925 ASP A CA 1
ATOM 7261 C C . ASP A 1 925 ? 42.181 2.696 -2.517 1.00 90.00 925 ASP A C 1
ATOM 7263 O O . ASP A 1 925 ? 42.787 3.449 -3.280 1.00 90.00 925 ASP A O 1
ATOM 7267 N N . PHE A 1 926 ? 41.102 3.121 -1.845 1.00 91.31 926 PHE A N 1
ATOM 7268 C CA . PHE A 1 926 ? 40.433 4.411 -2.063 1.00 91.31 926 PHE A CA 1
ATOM 7269 C C . PHE A 1 926 ? 40.155 5.159 -0.741 1.00 91.31 926 PHE A C 1
ATOM 7271 O O . PHE A 1 926 ? 38.993 5.325 -0.345 1.00 91.31 926 PHE A O 1
ATOM 7278 N N . PRO A 1 927 ? 41.183 5.717 -0.067 1.00 90.88 927 PRO A N 1
ATOM 7279 C CA . PRO A 1 927 ? 41.019 6.432 1.208 1.00 90.88 927 PRO A CA 1
ATOM 7280 C C . PRO A 1 927 ? 40.070 7.644 1.129 1.00 90.88 927 PRO A C 1
ATOM 7282 O O . PRO A 1 927 ? 39.460 8.025 2.127 1.00 90.88 927 PRO A O 1
ATOM 7285 N N . ALA A 1 928 ? 39.844 8.210 -0.065 1.00 88.44 928 ALA A N 1
ATOM 7286 C CA . ALA A 1 928 ? 38.865 9.277 -0.312 1.00 88.44 928 ALA A CA 1
ATOM 7287 C C . ALA A 1 928 ? 37.396 8.888 -0.008 1.00 88.44 928 ALA A C 1
ATOM 7289 O O . ALA A 1 928 ? 36.516 9.763 0.031 1.00 88.44 928 ALA A O 1
ATOM 7290 N N . MET A 1 929 ? 37.115 7.596 0.203 1.00 91.38 929 MET A N 1
ATOM 7291 C CA . MET A 1 929 ? 35.811 7.082 0.626 1.00 91.38 929 MET A CA 1
ATOM 7292 C C . MET A 1 929 ? 35.606 7.071 2.149 1.00 91.38 929 MET A C 1
ATOM 7294 O O . MET A 1 929 ? 34.450 7.021 2.571 1.00 91.38 929 MET A O 1
ATOM 7298 N N . LEU A 1 930 ? 36.662 7.202 2.968 1.00 91.25 930 LEU A N 1
ATOM 7299 C CA . LEU A 1 930 ? 36.606 7.103 4.441 1.00 91.25 930 LEU A CA 1
ATOM 7300 C C . LEU A 1 930 ? 35.452 7.893 5.087 1.00 91.25 930 LEU A C 1
ATOM 7302 O O . LEU A 1 930 ? 34.703 7.289 5.856 1.00 91.25 930 LEU A O 1
ATOM 7306 N N . PRO A 1 931 ? 35.189 9.165 4.721 1.00 89.69 931 PRO A N 1
ATOM 7307 C CA . PRO A 1 931 ? 34.036 9.912 5.232 1.00 89.69 931 PRO A CA 1
ATOM 7308 C C . PRO A 1 931 ? 32.674 9.223 5.038 1.00 89.69 931 PRO A C 1
ATOM 7310 O O . PRO A 1 931 ? 31.824 9.232 5.931 1.00 89.69 931 PRO A O 1
ATOM 7313 N N . HIS A 1 932 ? 32.460 8.605 3.873 1.00 90.38 932 HIS A N 1
ATOM 7314 C CA . HIS A 1 932 ? 31.217 7.902 3.552 1.00 90.38 932 HIS A CA 1
ATOM 7315 C C . HIS A 1 932 ? 31.136 6.564 4.292 1.00 90.38 932 HIS A C 1
ATOM 7317 O O . HIS A 1 932 ? 30.070 6.209 4.791 1.00 90.38 932 HIS A O 1
ATOM 7323 N N . CYS A 1 933 ? 32.262 5.854 4.408 1.00 92.12 933 CYS A N 1
ATOM 7324 C CA . CYS A 1 933 ? 32.364 4.600 5.152 1.00 92.12 933 CYS A CA 1
ATOM 7325 C C . CYS A 1 933 ? 32.052 4.808 6.641 1.00 92.12 933 CYS A C 1
ATOM 7327 O O . CYS A 1 933 ? 31.249 4.072 7.212 1.00 92.12 933 CYS A O 1
ATOM 7329 N N . GLU A 1 934 ? 32.623 5.840 7.269 1.00 93.00 934 GLU A N 1
ATOM 7330 C CA . GLU A 1 934 ? 32.367 6.166 8.676 1.00 93.00 934 GLU A CA 1
ATOM 7331 C C . GLU A 1 934 ? 30.913 6.575 8.941 1.00 93.00 934 GLU A C 1
ATOM 7333 O O . GLU A 1 934 ? 30.348 6.194 9.968 1.00 93.00 934 GLU A O 1
ATOM 7338 N N . CYS A 1 935 ? 30.303 7.347 8.035 1.00 92.56 935 CYS A N 1
ATOM 7339 C CA . CYS A 1 935 ? 28.898 7.736 8.145 1.00 92.56 935 CYS A CA 1
ATOM 7340 C C . CYS A 1 935 ? 27.987 6.498 8.094 1.00 92.56 935 CYS A C 1
ATOM 7342 O O . CYS A 1 935 ? 27.210 6.263 9.025 1.00 92.56 935 CYS A O 1
ATOM 7344 N N . LEU A 1 936 ? 28.199 5.633 7.095 1.00 94.12 936 LEU A N 1
ATOM 7345 C CA . LEU A 1 936 ? 27.428 4.403 6.908 1.00 94.12 936 LEU A CA 1
ATOM 7346 C C . LEU A 1 936 ? 27.635 3.409 8.066 1.00 94.12 936 LEU A C 1
ATOM 7348 O O . LEU A 1 936 ? 26.708 2.702 8.460 1.00 94.12 936 LEU A O 1
ATOM 7352 N N . THR A 1 937 ? 28.831 3.397 8.663 1.00 95.94 937 THR A N 1
ATOM 7353 C CA . THR A 1 937 ? 29.150 2.597 9.858 1.00 95.94 937 THR A CA 1
ATOM 7354 C C . THR A 1 937 ? 28.419 3.118 11.097 1.00 95.94 937 THR A C 1
ATOM 7356 O O . THR A 1 937 ? 27.865 2.325 11.857 1.00 95.94 937 THR A O 1
ATOM 7359 N N . ALA A 1 938 ? 28.344 4.440 11.290 1.00 94.25 938 ALA A N 1
ATOM 7360 C CA . ALA A 1 938 ? 27.558 5.034 12.373 1.00 94.25 938 ALA A CA 1
ATOM 7361 C C . ALA A 1 938 ? 26.050 4.768 12.203 1.00 94.25 938 ALA A C 1
ATOM 7363 O O . ALA A 1 938 ? 25.358 4.500 13.188 1.00 94.25 938 ALA A O 1
ATOM 7364 N N . LEU A 1 939 ? 25.548 4.764 10.961 1.00 94.19 939 LEU A N 1
ATOM 7365 C CA . LEU A 1 939 ? 24.176 4.351 10.661 1.00 94.19 939 LEU A CA 1
ATOM 7366 C C . LEU A 1 939 ? 23.947 2.867 10.978 1.00 94.19 939 LEU A C 1
ATOM 7368 O O . LEU A 1 939 ? 22.944 2.526 11.603 1.00 94.19 939 LEU A O 1
ATOM 7372 N N . LEU A 1 940 ? 24.874 1.981 10.599 1.00 96.31 940 LEU A N 1
ATOM 7373 C CA . LEU A 1 940 ? 24.792 0.559 10.939 1.00 96.31 940 LEU A CA 1
ATOM 7374 C C . LEU A 1 940 ? 24.773 0.346 12.456 1.00 96.31 940 LEU A C 1
ATOM 7376 O O . LEU A 1 940 ? 23.917 -0.389 12.936 1.00 96.31 940 LEU A O 1
ATOM 7380 N N . ALA A 1 941 ? 25.639 1.022 13.216 1.00 95.19 941 ALA A N 1
ATOM 7381 C CA . ALA A 1 941 ? 25.654 0.933 14.677 1.00 95.19 941 ALA A CA 1
ATOM 7382 C C . ALA A 1 941 ? 24.299 1.330 15.297 1.00 95.19 941 ALA A C 1
ATOM 7384 O O . ALA A 1 941 ? 23.785 0.625 16.166 1.00 95.19 941 ALA A O 1
ATOM 7385 N N . LEU A 1 942 ? 23.675 2.406 14.799 1.00 91.81 942 LEU A N 1
ATOM 7386 C CA . LEU A 1 942 ? 22.334 2.832 15.213 1.00 91.81 942 LEU A CA 1
ATOM 7387 C C . LEU A 1 942 ? 21.261 1.766 14.914 1.00 91.81 942 LEU A C 1
ATOM 7389 O O . LEU A 1 942 ? 20.402 1.495 15.758 1.00 91.81 942 LEU A O 1
ATOM 7393 N N . ILE A 1 943 ? 21.314 1.141 13.734 1.00 92.56 943 ILE A N 1
ATOM 7394 C CA . ILE A 1 943 ? 20.381 0.076 13.337 1.00 92.56 943 ILE A CA 1
ATOM 7395 C C . ILE A 1 943 ? 20.600 -1.199 14.163 1.00 92.56 943 ILE A C 1
ATOM 7397 O O . ILE A 1 943 ? 19.616 -1.779 14.621 1.00 92.56 943 ILE A O 1
ATOM 7401 N N . CYS A 1 944 ? 21.851 -1.595 14.420 1.00 91.69 944 CYS A N 1
ATOM 7402 C CA . CYS A 1 944 ? 22.190 -2.724 15.289 1.00 91.69 944 CYS A CA 1
ATOM 7403 C C . CYS A 1 944 ? 21.664 -2.504 16.713 1.00 91.69 944 CYS A C 1
ATOM 7405 O O . CYS A 1 944 ? 20.948 -3.355 17.236 1.00 91.69 944 CYS A O 1
ATOM 7407 N N . CYS A 1 945 ? 21.903 -1.322 17.294 1.00 89.44 945 CYS A N 1
ATOM 7408 C CA . CYS A 1 945 ? 21.380 -0.943 18.607 1.00 89.44 945 CYS A CA 1
ATOM 7409 C C . CYS A 1 945 ? 19.843 -1.054 18.671 1.00 89.44 945 CYS A C 1
ATOM 7411 O O . CYS A 1 945 ? 19.295 -1.617 19.622 1.00 89.44 945 CYS A O 1
ATOM 7413 N N . TRP A 1 946 ? 19.135 -0.610 17.623 1.00 86.44 946 TRP A N 1
ATOM 7414 C CA . TRP A 1 946 ? 17.680 -0.771 17.512 1.00 86.44 946 TRP A CA 1
ATOM 7415 C C . TRP A 1 946 ? 17.236 -2.237 17.373 1.00 86.44 946 TRP A C 1
ATOM 7417 O O . TRP A 1 946 ? 16.227 -2.625 17.967 1.00 86.44 946 TRP A O 1
ATOM 7427 N N . THR A 1 947 ? 17.953 -3.074 16.617 1.00 84.94 947 THR A N 1
ATOM 7428 C CA . THR A 1 947 ? 17.626 -4.507 16.516 1.00 84.94 947 THR A CA 1
ATOM 7429 C C . THR A 1 947 ? 17.931 -5.275 17.797 1.00 84.94 947 THR A C 1
ATOM 7431 O O . THR A 1 947 ? 17.172 -6.177 18.149 1.00 84.94 947 THR A O 1
ATOM 7434 N N . ASP A 1 948 ? 18.971 -4.885 18.531 1.00 83.75 948 ASP A N 1
ATOM 7435 C CA . ASP A 1 948 ? 19.329 -5.480 19.817 1.00 83.75 948 ASP A CA 1
ATOM 7436 C C . ASP A 1 948 ? 18.348 -5.068 20.911 1.00 83.75 948 ASP A C 1
ATOM 7438 O O . ASP A 1 948 ? 17.946 -5.911 21.707 1.00 83.75 948 ASP A O 1
ATOM 7442 N N . ALA A 1 949 ? 17.861 -3.822 20.897 1.00 79.56 949 ALA A N 1
ATOM 7443 C CA . ALA A 1 949 ? 16.791 -3.365 21.785 1.00 79.56 949 ALA A CA 1
ATOM 7444 C C . ALA A 1 949 ? 15.518 -4.229 21.678 1.00 79.56 949 ALA A C 1
ATOM 7446 O O . ALA A 1 949 ? 14.823 -4.422 22.671 1.00 79.56 949 ALA A O 1
ATOM 7447 N N . LYS A 1 950 ? 15.226 -4.800 20.497 1.00 73.88 950 LYS A N 1
ATOM 7448 C CA . LYS A 1 950 ? 14.110 -5.752 20.320 1.00 73.88 950 LYS A CA 1
ATOM 7449 C C . LYS A 1 950 ? 14.376 -7.128 20.942 1.00 73.88 950 LYS A C 1
ATOM 7451 O O . LYS A 1 950 ? 13.426 -7.875 21.138 1.00 73.88 950 LYS A O 1
ATOM 7456 N N . ARG A 1 951 ? 15.638 -7.488 21.198 1.00 72.81 951 ARG A N 1
ATOM 7457 C CA . ARG A 1 951 ? 16.069 -8.830 21.631 1.00 72.81 951 ARG A CA 1
ATOM 7458 C C . ARG A 1 951 ? 16.473 -8.900 23.103 1.00 72.81 951 ARG A C 1
ATOM 7460 O O . ARG A 1 951 ? 16.244 -9.926 23.727 1.00 72.81 951 ARG A O 1
ATOM 7467 N N . SER A 1 952 ? 17.091 -7.849 23.643 1.00 66.62 952 SER A N 1
ATOM 7468 C CA . SER A 1 952 ? 17.787 -7.891 24.938 1.00 66.62 952 SER A CA 1
ATOM 7469 C C . SER A 1 952 ? 16.954 -7.465 26.151 1.00 66.62 952 SER A C 1
ATOM 7471 O O . SER A 1 952 ? 17.460 -7.506 27.269 1.00 66.62 952 SER A O 1
ATOM 7473 N N . GLY A 1 953 ? 15.714 -7.001 25.959 1.00 59.44 953 GLY A N 1
ATOM 7474 C CA . GLY A 1 953 ? 14.804 -6.564 27.032 1.00 59.44 953 GLY A CA 1
ATOM 7475 C C . GLY A 1 953 ? 15.195 -5.262 27.754 1.00 59.44 953 GLY A C 1
ATOM 7476 O O . GLY A 1 953 ? 14.322 -4.548 28.244 1.00 59.44 953 GLY A O 1
ATOM 7477 N N . ASN A 1 954 ? 16.479 -4.885 27.773 1.00 67.88 954 ASN A N 1
ATOM 7478 C CA . ASN A 1 954 ? 16.985 -3.688 28.453 1.00 67.88 954 ASN A CA 1
ATOM 7479 C C . ASN A 1 954 ? 16.761 -2.402 27.627 1.00 67.88 954 ASN A C 1
ATOM 7481 O O . ASN A 1 954 ? 17.688 -1.747 27.139 1.00 67.88 954 ASN A O 1
ATOM 7485 N N . LEU A 1 955 ? 15.483 -2.056 27.453 1.00 69.12 955 LEU A N 1
ATOM 7486 C CA . LEU A 1 955 ? 15.018 -0.954 26.609 1.00 69.12 955 LEU A CA 1
ATOM 7487 C C . LEU A 1 955 ? 15.483 0.429 27.088 1.00 69.12 955 LEU A C 1
ATOM 7489 O O . LEU A 1 955 ? 15.676 1.315 26.257 1.00 69.12 955 LEU A O 1
ATOM 7493 N N . GLN A 1 956 ? 15.676 0.639 28.396 1.00 69.69 956 GLN A N 1
ATOM 7494 C CA . GLN A 1 956 ? 16.111 1.940 28.923 1.00 69.69 956 GLN A CA 1
ATOM 7495 C C . GLN A 1 956 ? 17.563 2.250 28.544 1.00 69.69 956 GLN A C 1
ATOM 7497 O O . GLN A 1 956 ? 17.820 3.295 27.945 1.00 69.69 956 GLN A O 1
ATOM 7502 N N . VAL A 1 957 ? 18.495 1.326 28.816 1.00 76.94 957 VAL A N 1
ATOM 7503 C CA . VAL A 1 957 ? 19.913 1.494 28.451 1.00 76.94 957 VAL A CA 1
ATOM 7504 C C . VAL A 1 957 ? 20.051 1.638 26.936 1.00 76.94 957 VAL A C 1
ATOM 7506 O O . VAL A 1 957 ? 20.654 2.602 26.461 1.00 76.94 957 VAL A O 1
ATOM 7509 N N . LYS A 1 958 ? 19.394 0.759 26.165 1.00 81.62 958 LYS A N 1
ATOM 7510 C CA . LYS A 1 958 ? 19.419 0.832 24.698 1.00 81.62 958 LYS A CA 1
ATOM 7511 C C . LYS A 1 958 ? 18.780 2.109 24.144 1.00 81.62 958 LYS A C 1
ATOM 7513 O O . LYS A 1 958 ? 19.244 2.610 23.127 1.00 81.62 958 LYS A O 1
ATOM 7518 N N . SER A 1 959 ? 17.783 2.701 24.807 1.00 77.75 959 SER A N 1
ATOM 7519 C CA . SER A 1 959 ? 17.228 3.996 24.385 1.00 77.75 959 SER A CA 1
ATOM 7520 C C . SER A 1 959 ? 18.208 5.161 24.572 1.00 77.75 959 SER A C 1
ATOM 7522 O O . SER A 1 959 ? 18.145 6.112 23.792 1.00 77.75 959 SER A O 1
ATOM 7524 N N . ILE A 1 960 ? 19.073 5.128 25.589 1.00 82.69 960 ILE A N 1
ATOM 7525 C CA . ILE A 1 960 ? 20.099 6.162 25.811 1.00 82.69 960 ILE A CA 1
ATOM 7526 C C . ILE A 1 960 ? 21.225 5.993 24.783 1.00 82.69 960 ILE A C 1
ATOM 7528 O O . ILE A 1 960 ? 21.600 6.953 24.109 1.00 82.69 960 ILE A O 1
ATOM 7532 N N . GLU A 1 961 ? 21.694 4.758 24.601 1.00 88.50 961 GLU A N 1
ATOM 7533 C CA . GLU A 1 961 ? 22.691 4.378 23.593 1.00 88.50 961 GLU A CA 1
ATOM 7534 C C . GLU A 1 961 ? 22.238 4.774 22.174 1.00 88.50 961 GLU A C 1
ATOM 7536 O O . GLU A 1 961 ? 22.972 5.438 21.442 1.00 88.50 961 GLU A O 1
ATOM 7541 N N . MET A 1 962 ? 20.983 4.483 21.811 1.00 85.69 962 MET A N 1
ATOM 7542 C CA . MET A 1 962 ? 20.400 4.850 20.516 1.00 85.69 962 MET A CA 1
ATOM 7543 C C . MET A 1 962 ? 20.388 6.373 20.289 1.00 85.69 962 MET A C 1
ATOM 7545 O O . MET A 1 962 ? 20.688 6.824 19.185 1.00 85.69 962 MET A O 1
ATOM 7549 N N . GLN A 1 963 ? 20.099 7.186 21.316 1.00 82.69 963 GLN A N 1
ATOM 7550 C CA . GLN A 1 963 ? 20.158 8.653 21.204 1.00 82.69 963 GLN A CA 1
ATOM 7551 C C . GLN A 1 963 ? 21.590 9.165 20.992 1.00 82.69 963 GLN A C 1
ATOM 7553 O O . GLN A 1 963 ? 21.797 10.119 20.239 1.00 82.69 963 GLN A O 1
ATOM 7558 N N . GLN A 1 964 ? 22.582 8.547 21.637 1.00 86.19 964 GLN A N 1
ATOM 7559 C CA . GLN A 1 964 ? 23.995 8.888 21.448 1.00 86.19 964 GLN A CA 1
ATOM 7560 C C . GLN A 1 964 ? 24.458 8.522 20.031 1.00 86.19 964 GLN A C 1
ATOM 7562 O O . GLN A 1 964 ? 24.991 9.377 19.322 1.00 86.19 964 GLN A O 1
ATOM 7567 N N . LEU A 1 965 ? 24.170 7.299 19.576 1.00 89.25 965 LEU A N 1
ATOM 7568 C CA . LEU A 1 965 ? 24.487 6.832 18.222 1.00 89.25 965 LEU A CA 1
ATOM 7569 C C . LEU A 1 965 ? 23.804 7.685 17.143 1.00 89.25 965 LEU A C 1
ATOM 7571 O O . LEU A 1 965 ? 24.433 8.022 16.142 1.00 89.25 965 LEU A O 1
ATOM 7575 N N . GLN A 1 966 ? 22.559 8.118 17.368 1.00 86.00 966 GLN A N 1
ATOM 7576 C CA . GLN A 1 966 ? 21.851 9.016 16.454 1.00 86.00 966 GLN A CA 1
ATOM 7577 C C . GLN A 1 966 ? 22.538 10.387 16.335 1.00 86.00 966 GLN A C 1
ATOM 7579 O O . GLN A 1 966 ? 22.623 10.925 15.233 1.00 86.00 966 GLN A O 1
ATOM 7584 N N . LYS A 1 967 ? 23.070 10.946 17.433 1.00 81.94 967 LYS A N 1
ATOM 7585 C CA . LYS A 1 967 ? 23.867 12.188 17.391 1.00 81.94 967 LYS A CA 1
ATOM 7586 C C . LYS A 1 967 ? 25.184 11.996 16.632 1.00 81.94 967 LYS A C 1
ATOM 7588 O O . LYS A 1 967 ? 25.546 12.848 15.826 1.00 81.94 967 LYS A O 1
ATOM 7593 N N . VAL A 1 968 ? 25.883 10.879 16.857 1.00 86.81 968 VAL A N 1
ATOM 7594 C CA . VAL A 1 968 ? 27.140 10.550 16.155 1.00 86.81 968 VAL A CA 1
ATOM 7595 C C . VAL A 1 968 ? 26.907 10.416 14.648 1.00 86.81 968 VAL A C 1
ATOM 7597 O O . VAL A 1 968 ? 27.634 11.026 13.861 1.00 86.81 968 VAL A O 1
ATOM 7600 N N . HIS A 1 969 ? 25.870 9.673 14.247 1.00 89.56 969 HIS A N 1
ATOM 7601 C CA . HIS A 1 969 ? 25.463 9.532 12.849 1.00 89.56 969 HIS A CA 1
ATOM 7602 C C . HIS A 1 969 ? 25.103 10.883 12.220 1.00 89.56 969 HIS A C 1
ATOM 7604 O O . HIS A 1 969 ? 25.688 11.245 11.202 1.00 89.56 969 HIS A O 1
ATOM 7610 N N . LEU A 1 970 ? 24.227 11.668 12.860 1.00 82.12 970 LEU A N 1
ATOM 7611 C CA . LEU A 1 970 ? 23.800 12.976 12.351 1.00 82.12 970 LEU A CA 1
ATOM 7612 C C . LEU A 1 970 ? 24.983 13.932 12.140 1.00 82.12 970 LEU A C 1
ATOM 7614 O O . LEU A 1 970 ? 25.056 14.595 11.106 1.00 82.12 970 LEU A O 1
ATOM 7618 N N . ASN A 1 971 ? 25.931 13.972 13.081 1.00 81.69 971 ASN A N 1
ATOM 7619 C CA . ASN A 1 971 ? 27.126 14.805 12.963 1.00 81.69 971 ASN A CA 1
ATOM 7620 C C . ASN A 1 971 ? 27.982 14.402 11.753 1.00 81.69 971 ASN A C 1
ATOM 7622 O O . ASN A 1 971 ? 28.354 15.269 10.962 1.00 81.69 971 ASN A O 1
ATOM 7626 N N . LYS A 1 972 ? 28.250 13.101 11.555 1.00 85.31 972 LYS A N 1
ATOM 7627 C CA . LYS A 1 972 ? 28.986 12.612 10.373 1.00 85.31 972 LYS A CA 1
ATOM 7628 C C . LYS A 1 972 ? 28.229 12.902 9.071 1.00 85.31 972 LYS A C 1
ATOM 7630 O O . LYS A 1 972 ? 28.823 13.407 8.120 1.00 85.31 972 LYS A O 1
ATOM 7635 N N . PHE A 1 973 ? 26.917 12.673 9.046 1.00 84.19 973 PHE A N 1
ATOM 7636 C CA . PHE A 1 973 ? 26.079 12.921 7.873 1.00 84.19 973 PHE A CA 1
ATOM 7637 C C . PHE A 1 973 ? 26.107 14.398 7.443 1.00 84.19 973 PHE A C 1
ATOM 7639 O O . PHE A 1 973 ? 26.324 14.705 6.268 1.00 84.19 973 PHE A O 1
ATOM 7646 N N . VAL A 1 974 ? 25.950 15.322 8.400 1.00 75.38 974 VAL A N 1
ATOM 7647 C CA . VAL A 1 974 ? 25.990 16.773 8.147 1.00 75.38 974 VAL A CA 1
ATOM 7648 C C . VAL A 1 974 ? 27.381 17.248 7.725 1.00 75.38 974 VAL A C 1
ATOM 7650 O O . VAL A 1 974 ? 27.472 18.129 6.872 1.00 75.38 974 VAL A O 1
ATOM 7653 N N . LEU A 1 975 ? 28.461 16.694 8.283 1.00 73.88 975 LEU A N 1
ATOM 7654 C CA . LEU A 1 975 ? 29.822 17.085 7.902 1.00 73.88 975 LEU A CA 1
ATOM 7655 C C . LEU A 1 975 ? 30.132 16.765 6.434 1.00 73.88 975 LEU A C 1
ATOM 7657 O O . LEU A 1 975 ? 30.785 17.565 5.768 1.00 73.88 975 LEU A O 1
ATOM 7661 N N . PHE A 1 976 ? 29.655 15.627 5.920 1.00 73.25 976 PHE A N 1
ATOM 7662 C CA . PHE A 1 976 ? 30.111 15.108 4.626 1.00 73.25 976 PHE A CA 1
ATOM 7663 C C . PHE A 1 976 ? 29.138 15.314 3.464 1.00 73.25 976 PHE A C 1
ATOM 7665 O O . PHE A 1 976 ? 29.581 15.605 2.354 1.00 73.25 976 PHE A O 1
ATOM 7672 N N . PHE A 1 977 ? 27.823 15.216 3.679 1.00 70.69 977 PHE A N 1
ATOM 7673 C CA . PHE A 1 977 ? 26.856 15.341 2.579 1.00 70.69 977 PHE A CA 1
ATOM 7674 C C . PHE A 1 977 ? 26.390 16.778 2.310 1.00 70.69 977 PHE A C 1
ATOM 7676 O O . PHE A 1 977 ? 25.714 17.023 1.311 1.00 70.69 977 PHE A O 1
ATOM 7683 N N . ARG A 1 978 ? 26.804 17.749 3.134 1.00 58.28 978 ARG A N 1
ATOM 7684 C CA . ARG A 1 978 ? 26.429 19.164 2.987 1.00 58.28 978 ARG A CA 1
ATOM 7685 C C . ARG A 1 978 ? 26.904 19.803 1.676 1.00 58.28 978 ARG A C 1
ATOM 7687 O O . ARG A 1 978 ? 26.171 20.617 1.140 1.00 58.28 978 ARG A O 1
ATOM 7694 N N . SER A 1 979 ? 28.064 19.418 1.134 1.00 41.91 979 SER A N 1
ATOM 7695 C CA . SER A 1 979 ? 28.615 19.997 -0.109 1.00 41.91 979 SER A CA 1
ATOM 7696 C C . SER A 1 979 ? 28.123 19.324 -1.399 1.00 41.91 979 SER A C 1
ATOM 7698 O O . SER A 1 979 ? 27.921 19.997 -2.409 1.00 41.91 979 SER A O 1
ATOM 7700 N N . CYS A 1 980 ? 27.883 18.008 -1.388 1.00 40.47 980 CYS A N 1
ATOM 7701 C CA . CYS A 1 980 ? 27.389 17.284 -2.571 1.00 40.47 980 CYS A CA 1
ATOM 7702 C C . CYS A 1 980 ? 25.939 17.654 -2.935 1.00 40.47 980 CYS A C 1
ATOM 7704 O O . CYS A 1 980 ? 25.553 17.576 -4.101 1.00 40.47 980 CYS A O 1
ATOM 7706 N N . VAL A 1 981 ? 25.132 18.076 -1.953 1.00 42.72 981 VAL A N 1
ATOM 7707 C CA . VAL A 1 981 ? 23.754 18.541 -2.189 1.00 42.72 981 VAL A CA 1
ATOM 7708 C C . VAL A 1 981 ? 23.730 19.875 -2.950 1.00 42.72 981 VAL A C 1
ATOM 7710 O O . VAL A 1 981 ? 22.893 20.037 -3.838 1.00 42.72 981 VAL A O 1
ATOM 7713 N N . ASP A 1 982 ? 24.679 20.782 -2.688 1.00 33.78 982 ASP A N 1
ATOM 7714 C CA . ASP A 1 982 ? 24.794 22.064 -3.401 1.00 33.78 982 ASP A CA 1
ATOM 7715 C C . ASP A 1 982 ? 25.137 21.871 -4.896 1.00 33.78 982 ASP A C 1
ATOM 7717 O O . ASP A 1 982 ? 24.525 22.500 -5.765 1.00 33.78 982 ASP A O 1
ATOM 7721 N N . GLN A 1 983 ? 26.057 20.954 -5.229 1.00 32.25 983 GLN A N 1
ATOM 7722 C CA . GLN A 1 983 ? 26.459 20.685 -6.623 1.00 32.25 983 GLN A CA 1
ATOM 7723 C C . GLN A 1 983 ? 25.358 20.016 -7.467 1.00 32.25 983 GLN A C 1
ATOM 7725 O O . GLN A 1 983 ? 25.207 20.331 -8.646 1.00 32.25 983 GLN A O 1
ATOM 7730 N N . LEU A 1 984 ? 24.539 19.139 -6.876 1.00 32.88 984 LEU A N 1
ATOM 7731 C CA . LEU A 1 984 ? 23.403 18.514 -7.573 1.00 32.88 984 LEU A CA 1
ATOM 7732 C C . LEU A 1 984 ? 22.230 19.480 -7.832 1.00 32.88 984 LEU A C 1
ATOM 7734 O O . LEU A 1 984 ? 21.326 19.165 -8.611 1.00 32.88 984 LEU A O 1
ATOM 7738 N N . LEU A 1 985 ? 22.225 20.652 -7.189 1.00 33.31 985 LEU A N 1
ATOM 7739 C CA . LEU A 1 985 ? 21.185 21.672 -7.346 1.00 33.31 985 LEU A CA 1
ATOM 7740 C C . LEU A 1 985 ? 21.598 22.824 -8.272 1.00 33.31 985 LEU A C 1
ATOM 7742 O O . LEU A 1 985 ? 20.724 23.385 -8.937 1.00 33.31 985 LEU A O 1
ATOM 7746 N N . SER A 1 986 ? 22.892 23.140 -8.392 1.00 27.98 986 SER A N 1
ATOM 7747 C CA . SER A 1 986 ? 23.384 24.176 -9.317 1.00 27.98 986 SER A CA 1
ATOM 7748 C C . SER A 1 986 ? 23.252 23.790 -10.801 1.00 27.98 986 SER A C 1
ATOM 7750 O O . SER A 1 986 ? 23.126 24.667 -11.655 1.00 27.98 986 SER A O 1
ATOM 7752 N N . ALA A 1 987 ? 23.182 22.493 -11.118 1.00 25.39 987 ALA A N 1
ATOM 7753 C CA . ALA A 1 987 ? 23.047 21.974 -12.484 1.00 25.39 987 ALA A CA 1
ATOM 7754 C C . ALA A 1 987 ? 21.611 22.007 -13.075 1.00 25.39 987 ALA A C 1
ATOM 7756 O O . ALA A 1 987 ? 21.400 21.535 -14.194 1.00 25.39 987 ALA A O 1
ATOM 7757 N N . MET A 1 988 ? 20.599 22.536 -12.367 1.00 23.06 988 MET A N 1
ATOM 7758 C CA . MET A 1 988 ? 19.196 22.534 -12.829 1.00 23.06 988 MET A CA 1
ATOM 7759 C C . MET A 1 988 ? 18.601 23.943 -13.045 1.00 23.06 988 MET A C 1
ATOM 7761 O O . MET A 1 988 ? 18.310 24.645 -12.075 1.00 23.06 988 MET A O 1
ATOM 7765 N N . PRO A 1 989 ? 18.297 24.356 -14.297 1.00 22.17 989 PRO A N 1
ATOM 7766 C CA . PRO A 1 989 ? 17.713 25.667 -14.571 1.00 22.17 989 PRO A CA 1
ATOM 7767 C C . PRO A 1 989 ? 16.228 25.757 -14.177 1.00 22.17 989 PRO A C 1
ATOM 7769 O O . PRO A 1 989 ? 15.417 24.871 -14.459 1.00 22.17 989 PRO A O 1
ATOM 7772 N N . CYS A 1 990 ? 15.849 26.887 -13.573 1.00 28.12 990 CYS A N 1
ATOM 7773 C CA . CYS A 1 990 ? 14.493 27.173 -13.098 1.00 28.12 990 CYS A CA 1
ATOM 7774 C C . CYS A 1 990 ? 13.397 27.025 -14.174 1.00 28.12 990 CYS A C 1
ATOM 7776 O O . CYS A 1 990 ? 13.425 27.702 -15.204 1.00 28.12 990 CYS A O 1
ATOM 7778 N N . ARG A 1 991 ? 12.333 26.263 -13.870 1.00 21.39 991 ARG A N 1
ATOM 7779 C CA . ARG A 1 991 ? 11.023 26.387 -14.540 1.00 21.39 991 ARG A CA 1
ATOM 7780 C C . ARG A 1 991 ? 9.859 25.997 -13.621 1.00 21.39 991 ARG A C 1
ATOM 7782 O O . ARG A 1 991 ? 9.911 24.995 -12.915 1.00 21.39 991 ARG A O 1
ATOM 7789 N N . HIS A 1 992 ? 8.812 26.821 -13.627 1.00 25.75 992 HIS A N 1
ATOM 7790 C CA . HIS A 1 992 ? 7.612 26.652 -12.805 1.00 25.75 992 HIS A CA 1
ATOM 7791 C C . HIS A 1 992 ? 6.637 25.614 -13.388 1.00 25.75 992 HIS A C 1
ATOM 7793 O O . HIS A 1 992 ? 6.399 25.597 -14.592 1.00 25.75 992 HIS A O 1
ATOM 7799 N N . GLY A 1 993 ? 5.982 24.859 -12.497 1.00 25.45 993 GLY A N 1
ATOM 7800 C CA . GLY A 1 993 ? 4.663 24.257 -12.725 1.00 25.45 993 GLY A CA 1
ATOM 7801 C C . GLY A 1 993 ? 4.604 22.918 -13.471 1.00 25.45 993 GLY A C 1
ATOM 7802 O O . GLY A 1 993 ? 4.582 22.895 -14.694 1.00 25.45 993 GLY A O 1
ATOM 7803 N N . LEU A 1 994 ? 4.423 21.819 -12.723 1.00 22.36 994 LEU A N 1
ATOM 7804 C CA . LEU A 1 994 ? 3.505 20.707 -13.043 1.00 22.36 994 LEU A CA 1
ATOM 7805 C C . LEU A 1 994 ? 3.480 19.693 -11.885 1.00 22.36 994 LEU A C 1
ATOM 7807 O O . LEU A 1 994 ? 4.522 19.227 -11.434 1.00 22.36 994 LEU A O 1
ATOM 7811 N N . ALA A 1 995 ? 2.287 19.334 -11.405 1.00 28.17 995 ALA A N 1
ATOM 7812 C CA . ALA A 1 995 ? 2.111 18.394 -10.298 1.00 28.17 995 ALA A CA 1
ATOM 7813 C C . ALA A 1 995 ? 1.682 16.999 -10.785 1.00 28.17 995 ALA A C 1
ATOM 7815 O O . ALA A 1 995 ? 0.662 16.876 -11.466 1.00 28.17 995 ALA A O 1
ATOM 7816 N N . LYS A 1 996 ? 2.422 15.957 -10.372 1.00 23.14 996 LYS A N 1
ATOM 7817 C CA . LYS A 1 996 ? 1.959 14.575 -10.098 1.00 23.14 996 LYS A CA 1
ATOM 7818 C C . LYS A 1 996 ? 3.125 13.730 -9.550 1.00 23.14 996 LYS A C 1
ATOM 7820 O O . LYS A 1 996 ? 4.244 13.890 -10.014 1.00 23.14 996 LYS A O 1
ATOM 7825 N N . SER A 1 997 ? 2.828 12.808 -8.622 1.00 21.83 997 SER A N 1
ATOM 7826 C CA . SER A 1 997 ? 3.763 11.909 -7.897 1.00 21.83 997 SER A CA 1
ATOM 7827 C C . SER A 1 997 ? 4.664 12.558 -6.816 1.00 21.83 997 SER A C 1
ATOM 7829 O O . SER A 1 997 ? 5.744 13.048 -7.141 1.00 21.83 997 SER A O 1
ATOM 7831 N N . PRO A 1 998 ? 4.290 12.475 -5.520 1.00 30.75 998 PRO A N 1
ATOM 7832 C CA . PRO A 1 998 ? 5.125 12.887 -4.388 1.00 30.75 998 PRO A CA 1
ATOM 7833 C C . PRO A 1 998 ? 5.672 11.702 -3.560 1.00 30.75 998 PRO A C 1
ATOM 7835 O O . PRO A 1 998 ? 4.896 10.869 -3.098 1.00 30.75 998 PRO A O 1
ATOM 7838 N N . ARG A 1 999 ? 6.986 11.679 -3.284 1.00 28.95 999 ARG A N 1
ATOM 7839 C CA . ARG A 1 999 ? 7.604 11.069 -2.082 1.00 28.95 999 ARG A CA 1
ATOM 7840 C C . ARG A 1 999 ? 8.874 11.855 -1.708 1.00 28.95 999 ARG A C 1
ATOM 7842 O O . ARG A 1 999 ? 9.673 12.137 -2.596 1.00 28.95 999 ARG A O 1
ATOM 7849 N N . SER A 1 1000 ? 8.957 12.272 -0.438 1.00 29.70 1000 SER A N 1
ATOM 7850 C CA . SER A 1 1000 ? 10.102 12.817 0.342 1.00 29.70 1000 SER A CA 1
ATOM 7851 C C . SER A 1 1000 ? 11.166 13.745 -0.293 1.00 29.70 1000 SER A C 1
ATOM 7853 O O . SER A 1 1000 ? 12.190 13.995 0.335 1.00 29.70 1000 SER A O 1
ATOM 7855 N N . ARG A 1 1001 ? 10.971 14.329 -1.480 1.00 32.94 1001 ARG A N 1
ATOM 7856 C CA . ARG A 1 1001 ? 11.970 15.236 -2.080 1.00 32.94 1001 ARG A CA 1
ATOM 7857 C C . ARG A 1 1001 ? 11.863 16.679 -1.570 1.00 32.94 1001 ARG A C 1
ATOM 7859 O O . ARG A 1 1001 ? 10.805 17.288 -1.705 1.00 32.94 1001 ARG A O 1
ATOM 7866 N N . ARG A 1 1002 ? 13.027 17.229 -1.185 1.00 31.50 1002 ARG A N 1
ATOM 7867 C CA . ARG A 1 1002 ? 13.371 18.639 -0.868 1.00 31.50 1002 ARG A CA 1
ATOM 7868 C C . ARG A 1 1002 ? 13.231 19.084 0.594 1.00 31.50 1002 ARG A C 1
ATOM 7870 O O . ARG A 1 1002 ? 12.212 19.626 1.021 1.00 31.50 1002 ARG A O 1
ATOM 7877 N N . ALA A 1 1003 ? 14.365 19.007 1.279 1.00 27.81 1003 ALA A N 1
ATOM 7878 C CA . ALA A 1 1003 ? 14.786 19.955 2.301 1.00 27.81 1003 ALA A CA 1
ATOM 7879 C C . ALA A 1 1003 ? 16.224 20.413 1.965 1.00 27.81 1003 ALA A C 1
ATOM 7881 O O . ALA A 1 1003 ? 16.961 19.644 1.354 1.00 27.81 1003 ALA A O 1
ATOM 7882 N N . ILE A 1 1004 ? 16.610 21.616 2.418 1.00 29.27 1004 ILE A N 1
ATOM 7883 C CA . ILE A 1 1004 ? 18.001 22.137 2.477 1.00 29.27 1004 ILE A CA 1
ATOM 7884 C C . ILE A 1 1004 ? 18.615 22.714 1.168 1.00 29.27 1004 ILE A C 1
ATOM 7886 O O . ILE A 1 1004 ? 19.368 22.054 0.469 1.00 29.27 1004 ILE A O 1
ATOM 7890 N N . LEU A 1 1005 ? 18.237 23.977 0.897 1.00 29.81 1005 LEU A N 1
ATOM 7891 C CA . LEU A 1 1005 ? 19.047 25.205 0.646 1.00 29.81 1005 LEU A CA 1
ATOM 7892 C C . LEU A 1 1005 ? 20.359 25.245 -0.167 1.00 29.81 1005 LEU A C 1
ATOM 7894 O O . LEU A 1 1005 ? 21.197 24.368 -0.063 1.00 29.81 1005 LEU A O 1
ATOM 7898 N N . CYS A 1 1006 ? 20.586 26.429 -0.766 1.00 23.11 1006 CYS A N 1
ATOM 7899 C CA . CYS A 1 1006 ? 21.882 27.005 -1.170 1.00 23.11 1006 CYS A CA 1
ATOM 7900 C C . CYS A 1 1006 ? 21.872 28.546 -0.926 1.00 23.11 1006 CYS A C 1
ATOM 7902 O O . CYS A 1 1006 ? 20.786 29.133 -0.865 1.00 23.11 1006 CYS A O 1
ATOM 7904 N N . HIS A 1 1007 ? 23.027 29.226 -0.778 1.00 23.28 1007 HIS A N 1
ATOM 7905 C CA . HIS A 1 1007 ? 23.109 30.657 -0.397 1.00 23.28 1007 HIS A CA 1
ATOM 7906 C C . HIS A 1 1007 ? 24.241 31.451 -1.110 1.00 23.28 1007 HIS A C 1
ATOM 7908 O O . HIS A 1 1007 ? 25.397 31.056 -1.059 1.00 23.28 1007 HIS A O 1
ATOM 7914 N N . ARG A 1 1008 ? 23.899 32.680 -1.560 1.00 22.64 1008 ARG A N 1
ATOM 7915 C CA . ARG A 1 1008 ? 24.729 33.917 -1.711 1.00 22.64 1008 ARG A CA 1
ATOM 7916 C C . ARG A 1 1008 ? 25.443 34.253 -3.046 1.00 22.64 1008 ARG A C 1
ATOM 7918 O O . ARG A 1 1008 ? 26.075 33.413 -3.662 1.00 22.64 1008 ARG A O 1
ATOM 7925 N N . GLN A 1 1009 ? 25.432 35.576 -3.292 1.00 22.58 1009 GLN A N 1
ATOM 7926 C CA . GLN A 1 1009 ? 26.181 36.453 -4.218 1.00 22.58 1009 GLN A CA 1
ATOM 7927 C C . GLN A 1 1009 ? 25.488 36.838 -5.537 1.00 22.58 1009 GLN A C 1
ATOM 7929 O O . GLN A 1 1009 ? 24.826 36.006 -6.144 1.00 22.58 1009 GLN A O 1
ATOM 7934 N N . ASP A 1 1010 ? 25.622 38.063 -6.068 1.00 23.50 1010 ASP A N 1
ATOM 7935 C CA . ASP A 1 1010 ? 25.771 39.420 -5.478 1.00 23.50 1010 ASP A CA 1
ATOM 7936 C C . ASP A 1 1010 ? 25.451 40.443 -6.600 1.00 23.50 1010 ASP A C 1
ATOM 7938 O O . ASP A 1 1010 ? 25.924 40.245 -7.718 1.00 23.50 1010 ASP A O 1
ATOM 7942 N N . ASN A 1 1011 ? 24.667 41.504 -6.321 1.00 22.75 1011 ASN A N 1
ATOM 7943 C CA . ASN A 1 1011 ? 24.852 42.906 -6.787 1.00 22.75 1011 ASN A CA 1
ATOM 7944 C C . ASN A 1 1011 ? 23.574 43.771 -6.897 1.00 22.75 1011 ASN A C 1
ATOM 7946 O O . ASN A 1 1011 ? 22.562 43.363 -7.455 1.00 22.75 1011 ASN A O 1
ATOM 7950 N N . ASN A 1 1012 ? 23.755 45.029 -6.469 1.00 23.42 1012 ASN A N 1
ATOM 7951 C CA . ASN A 1 1012 ? 23.137 46.291 -6.913 1.00 23.42 1012 ASN A CA 1
ATOM 7952 C C . ASN A 1 1012 ? 21.610 46.507 -6.855 1.00 23.42 1012 ASN A C 1
ATOM 7954 O O . ASN A 1 1012 ? 20.833 45.827 -7.514 1.00 23.42 1012 ASN A O 1
ATOM 7958 N N . GLY A 1 1013 ? 21.218 47.634 -6.236 1.00 22.45 1013 GLY A N 1
ATOM 7959 C CA . GLY A 1 1013 ? 20.062 48.412 -6.715 1.00 22.45 1013 GLY A CA 1
ATOM 7960 C C . GLY A 1 1013 ? 19.023 48.874 -5.687 1.00 22.45 1013 GLY A C 1
ATOM 7961 O O . GLY A 1 1013 ? 17.906 48.387 -5.711 1.00 22.45 1013 GLY A O 1
ATOM 7962 N N . LEU A 1 1014 ? 19.393 49.863 -4.864 1.00 23.14 1014 LEU A N 1
ATOM 7963 C CA . LEU A 1 1014 ? 18.622 51.085 -4.546 1.00 23.14 1014 LEU A CA 1
ATOM 7964 C C . LEU A 1 1014 ? 17.100 51.072 -4.182 1.00 23.14 1014 LEU A C 1
ATOM 7966 O O . LEU A 1 1014 ? 16.256 50.539 -4.887 1.00 23.14 1014 LEU A O 1
ATOM 7970 N N . ILE A 1 1015 ? 16.787 51.942 -3.199 1.00 23.75 1015 ILE A N 1
ATOM 7971 C CA . ILE A 1 1015 ? 15.537 52.727 -2.973 1.00 23.75 1015 ILE A CA 1
ATOM 7972 C C . ILE A 1 1015 ? 14.540 52.257 -1.881 1.00 23.75 1015 ILE A C 1
ATOM 7974 O O . ILE A 1 1015 ? 13.614 51.486 -2.096 1.00 23.75 1015 ILE A O 1
ATOM 7978 N N . VAL A 1 1016 ? 14.753 52.828 -0.682 1.00 24.98 1016 VAL A N 1
ATOM 7979 C CA . VAL A 1 1016 ? 13.836 53.704 0.097 1.00 24.98 1016 VAL A CA 1
ATOM 7980 C C . VAL A 1 1016 ? 12.317 53.442 0.029 1.00 24.98 1016 VAL A C 1
ATOM 7982 O O . VAL A 1 1016 ? 11.702 53.670 -1.005 1.00 24.98 1016 VAL A O 1
ATOM 7985 N N . ALA A 1 1017 ? 11.685 53.194 1.191 1.00 24.55 1017 ALA A N 1
ATOM 7986 C CA . ALA A 1 1017 ? 10.778 54.169 1.843 1.00 24.55 1017 ALA A CA 1
ATOM 7987 C C . ALA A 1 1017 ? 10.123 53.637 3.136 1.00 24.55 1017 ALA A C 1
ATOM 7989 O O . ALA A 1 1017 ? 9.490 52.585 3.155 1.00 24.55 1017 ALA A O 1
ATOM 7990 N N . GLN A 1 1018 ? 10.198 54.427 4.211 1.00 27.61 1018 GLN A N 1
ATOM 7991 C CA . GLN A 1 1018 ? 9.297 54.315 5.365 1.00 27.61 1018 GLN A CA 1
ATOM 7992 C C . GLN A 1 1018 ? 7.931 54.937 5.023 1.00 27.61 1018 GLN A C 1
ATOM 7994 O O . GLN A 1 1018 ? 7.894 55.929 4.296 1.00 27.61 1018 GLN A O 1
ATOM 7999 N N . LYS A 1 1019 ? 6.856 54.510 5.705 1.00 24.66 1019 LYS A N 1
ATOM 8000 C CA . LYS A 1 1019 ? 6.140 55.414 6.633 1.00 24.66 1019 LYS A CA 1
ATOM 8001 C C . LYS A 1 1019 ? 5.092 54.707 7.500 1.00 24.66 1019 LYS A C 1
ATOM 8003 O O . LYS A 1 1019 ? 4.178 54.063 7.001 1.00 24.66 1019 LYS A O 1
ATOM 8008 N N . HIS A 1 1020 ? 5.189 54.946 8.807 1.00 28.22 1020 HIS A N 1
ATOM 8009 C CA . HIS A 1 1020 ? 4.024 55.003 9.690 1.00 28.22 1020 HIS A CA 1
ATOM 8010 C C . HIS A 1 1020 ? 3.125 56.181 9.289 1.00 28.22 1020 HIS A C 1
ATOM 8012 O O . HIS A 1 1020 ? 3.637 57.233 8.909 1.00 28.22 1020 HIS A O 1
ATOM 8018 N N . THR A 1 1021 ? 1.818 56.064 9.522 1.00 25.61 1021 THR A N 1
ATOM 8019 C CA . THR A 1 1021 ? 1.010 57.161 10.089 1.00 25.61 1021 THR A CA 1
ATOM 8020 C C . THR A 1 1021 ? -0.124 56.580 10.933 1.00 25.61 1021 THR A C 1
ATOM 8022 O O . THR A 1 1021 ? -0.781 55.620 10.542 1.00 25.61 1021 THR A O 1
ATOM 8025 N N . SER A 1 1022 ? -0.296 57.142 12.124 1.00 25.84 1022 SER A N 1
ATOM 8026 C CA . SER A 1 1022 ? -1.422 56.945 13.039 1.00 25.84 1022 SER A CA 1
ATOM 8027 C C . SER A 1 1022 ? -2.566 57.914 12.705 1.00 25.84 1022 SER A C 1
ATOM 8029 O O . SER A 1 1022 ? -2.338 58.919 12.035 1.00 25.84 1022 SER A O 1
ATOM 8031 N N . GLY A 1 1023 ? -3.776 57.668 13.222 1.00 23.97 1023 GLY A N 1
ATOM 8032 C CA . GLY A 1 1023 ? -4.863 58.654 13.152 1.00 23.97 1023 GLY A CA 1
ATOM 8033 C C . GLY A 1 1023 ? -6.192 58.184 13.750 1.00 23.97 1023 GLY A C 1
ATOM 8034 O O . GLY A 1 1023 ? -6.866 57.348 13.162 1.00 23.97 1023 GLY A O 1
ATOM 8035 N N . ASN A 1 1024 ? -6.548 58.749 14.909 1.00 23.98 1024 ASN A N 1
ATOM 8036 C CA . ASN A 1 1024 ? -7.879 58.729 15.543 1.00 23.98 1024 ASN A CA 1
ATOM 8037 C C . ASN A 1 1024 ? -9.035 59.097 14.590 1.00 23.98 1024 ASN A C 1
ATOM 8039 O O . ASN A 1 1024 ? -8.813 59.825 13.626 1.00 23.98 1024 ASN A O 1
ATOM 8043 N N . GLY A 1 1025 ? -10.281 58.765 14.967 1.00 23.61 1025 GLY A N 1
ATOM 8044 C CA . GLY A 1 1025 ? -11.441 59.524 14.470 1.00 23.61 1025 GLY A CA 1
ATOM 8045 C C . GLY A 1 1025 ? -12.826 58.877 14.583 1.00 23.61 1025 GLY A C 1
ATOM 8046 O O . GLY A 1 1025 ? -13.382 58.478 13.572 1.00 23.61 1025 GLY A O 1
ATOM 8047 N N . ASP A 1 1026 ? -13.382 58.880 15.795 1.00 24.42 1026 ASP A N 1
ATOM 8048 C CA . ASP A 1 1026 ? -14.806 59.110 16.105 1.00 24.42 1026 ASP A CA 1
ATOM 8049 C C . ASP A 1 1026 ? -15.974 58.201 15.652 1.00 24.42 1026 ASP A C 1
ATOM 8051 O O . ASP A 1 1026 ? -15.941 57.368 14.750 1.00 24.42 1026 ASP A O 1
ATOM 8055 N N . ARG A 1 1027 ? -17.041 58.378 16.442 1.00 28.20 1027 ARG A N 1
ATOM 8056 C CA . ARG A 1 1027 ? -18.309 57.645 16.515 1.00 28.20 1027 ARG A CA 1
ATOM 8057 C C . ARG A 1 1027 ? -19.204 57.890 15.298 1.00 28.20 1027 ARG A C 1
ATOM 8059 O O . ARG A 1 1027 ? -19.280 59.012 14.816 1.00 28.20 1027 ARG A O 1
ATOM 8066 N N . HIS A 1 1028 ? -20.065 56.918 14.993 1.00 26.02 1028 HIS A N 1
ATOM 8067 C CA . HIS A 1 1028 ? -21.499 57.207 14.859 1.00 26.02 1028 HIS A CA 1
ATOM 8068 C C . HIS A 1 1028 ? -22.352 55.965 15.153 1.00 26.02 1028 HIS A C 1
ATOM 8070 O O . HIS A 1 1028 ? -22.084 54.877 14.648 1.00 26.02 1028 HIS A O 1
ATOM 8076 N N . GLU A 1 1029 ? -23.384 56.139 15.977 1.00 30.78 1029 GLU A N 1
ATOM 8077 C CA . GLU A 1 1029 ? -24.415 55.130 16.226 1.00 30.78 1029 GLU A CA 1
ATOM 8078 C C . GLU A 1 1029 ? -25.455 55.130 15.097 1.00 30.78 1029 GLU A C 1
ATOM 8080 O O . GLU A 1 1029 ? -25.903 56.191 14.662 1.00 30.78 1029 GLU A O 1
ATOM 8085 N N . ALA A 1 1030 ? -25.892 53.941 14.680 1.00 26.34 1030 ALA A N 1
ATOM 8086 C CA . ALA A 1 1030 ? -27.189 53.709 14.043 1.00 26.34 1030 ALA A CA 1
ATOM 8087 C C . ALA A 1 1030 ? -27.568 52.232 14.244 1.00 26.34 1030 ALA A C 1
ATOM 8089 O O . ALA A 1 1030 ? -26.797 51.341 13.890 1.00 26.34 1030 ALA A O 1
ATOM 8090 N N . GLY A 1 1031 ? -28.720 51.974 14.868 1.00 26.14 1031 GLY A N 1
ATOM 8091 C CA . GLY A 1 1031 ? -29.173 50.622 15.213 1.00 26.14 1031 GLY A CA 1
ATOM 8092 C C . GLY A 1 1031 ? -30.187 50.019 14.232 1.00 26.14 1031 GLY A C 1
ATOM 8093 O O . GLY A 1 1031 ? -30.319 50.462 13.095 1.00 26.14 1031 GLY A O 1
ATOM 8094 N N . CYS A 1 1032 ? -30.958 49.069 14.770 1.00 23.98 1032 CYS A N 1
ATOM 8095 C CA . CYS A 1 1032 ? -32.047 48.282 14.168 1.00 23.98 1032 CYS A CA 1
ATOM 8096 C C . CYS A 1 1032 ? -31.667 47.025 13.358 1.00 23.98 1032 CYS A C 1
ATOM 8098 O O . CYS A 1 1032 ? -30.971 47.061 12.347 1.00 23.98 1032 CYS A O 1
ATOM 8100 N N . ASP A 1 1033 ? -32.223 45.920 13.863 1.00 27.97 1033 ASP A N 1
ATOM 8101 C CA . ASP A 1 1033 ? -32.635 44.668 13.223 1.00 27.97 1033 ASP A CA 1
ATOM 8102 C C . ASP A 1 1033 ? -32.540 44.538 11.691 1.00 27.97 1033 ASP A C 1
ATOM 8104 O O . ASP A 1 1033 ? -33.103 45.339 10.950 1.00 27.97 1033 ASP A O 1
ATOM 8108 N N . ASP A 1 1034 ? -32.063 43.370 11.232 1.00 26.80 1034 ASP A N 1
ATOM 8109 C CA . ASP A 1 1034 ? -32.996 42.443 10.565 1.00 26.80 1034 ASP A CA 1
ATOM 8110 C C . ASP A 1 1034 ? -32.531 40.972 10.626 1.00 26.80 1034 ASP A C 1
ATOM 8112 O O . ASP A 1 1034 ? -31.359 40.629 10.436 1.00 26.80 1034 ASP A O 1
ATOM 8116 N N . THR A 1 1035 ? -33.483 40.064 10.832 1.00 37.00 1035 THR A N 1
ATOM 8117 C CA . THR A 1 1035 ? -33.240 38.617 10.901 1.00 37.00 1035 THR A CA 1
ATOM 8118 C C . THR A 1 1035 ? -33.132 38.003 9.501 1.00 37.00 1035 THR A C 1
ATOM 8120 O O . THR A 1 1035 ? -34.116 37.897 8.769 1.00 37.00 1035 THR A O 1
ATOM 8123 N N . ARG A 1 1036 ? -31.949 37.505 9.096 1.00 26.45 1036 ARG A N 1
ATOM 8124 C CA . ARG A 1 1036 ? -31.825 36.699 7.860 1.00 26.45 1036 ARG A CA 1
ATOM 8125 C C . ARG A 1 1036 ? -30.982 35.437 8.004 1.00 26.45 1036 ARG A C 1
ATOM 8127 O O . ARG A 1 1036 ? -29.759 35.448 7.926 1.00 26.45 1036 ARG A O 1
ATOM 8134 N N . SER A 1 1037 ? -31.697 34.315 8.074 1.00 27.89 1037 SER A N 1
ATOM 8135 C CA . SER A 1 1037 ? -31.174 32.953 7.935 1.00 27.89 1037 SER A CA 1
ATOM 8136 C C . SER A 1 1037 ? -30.273 32.774 6.696 1.00 27.89 1037 SER A C 1
ATOM 8138 O O . SER A 1 1037 ? -30.613 33.299 5.624 1.00 27.89 1037 SER A O 1
ATOM 8140 N N . PRO A 1 1038 ? -29.212 31.947 6.760 1.00 31.55 1038 PRO A N 1
ATOM 8141 C CA . PRO A 1 1038 ? -28.382 31.644 5.601 1.00 31.55 1038 PRO A CA 1
ATOM 8142 C C . PRO A 1 1038 ? -29.177 30.837 4.564 1.00 31.55 1038 PRO A C 1
ATOM 8144 O O . PRO A 1 1038 ? -29.496 29.661 4.755 1.00 31.55 1038 PRO A O 1
ATOM 8147 N N . LYS A 1 1039 ? -29.492 31.462 3.423 1.00 29.28 1039 LYS A N 1
ATOM 8148 C CA . LYS A 1 1039 ? -30.142 30.777 2.296 1.00 29.28 1039 LYS A CA 1
ATOM 8149 C C . LYS A 1 1039 ? -29.242 29.647 1.790 1.00 29.28 1039 LYS A C 1
ATOM 8151 O O . LYS A 1 1039 ? -28.202 29.909 1.189 1.00 29.28 1039 LYS A O 1
ATOM 8156 N N . LYS A 1 1040 ? -29.694 28.396 1.969 1.00 34.22 1040 LYS A N 1
ATOM 8157 C CA . LYS A 1 1040 ? -29.133 27.198 1.318 1.00 34.22 1040 LYS A CA 1
ATOM 8158 C C . LYS A 1 1040 ? -28.808 27.510 -0.145 1.00 34.22 1040 LYS A C 1
ATOM 8160 O O . LYS A 1 1040 ? -29.702 27.886 -0.907 1.00 34.22 1040 LYS A O 1
ATOM 8165 N N . GLY A 1 1041 ? -27.550 27.318 -0.539 1.00 33.72 1041 GLY A N 1
ATOM 8166 C CA . GLY A 1 1041 ? -27.112 27.494 -1.920 1.00 33.72 1041 GLY A CA 1
ATOM 8167 C C . GLY A 1 1041 ? -27.869 26.547 -2.850 1.00 33.72 1041 GLY A C 1
ATOM 8168 O O . GLY A 1 1041 ? -27.539 25.365 -2.945 1.00 33.72 1041 GLY A O 1
ATOM 8169 N N . ARG A 1 1042 ? -28.900 27.056 -3.539 1.00 37.72 1042 ARG A N 1
ATOM 8170 C CA . ARG A 1 1042 ? -29.597 26.319 -4.599 1.00 37.72 1042 ARG A CA 1
ATOM 8171 C C . ARG A 1 1042 ? -28.568 25.978 -5.674 1.00 37.72 1042 ARG A C 1
ATOM 8173 O O . ARG A 1 1042 ? -28.077 26.881 -6.348 1.00 37.72 1042 ARG A O 1
ATOM 8180 N N . ARG A 1 1043 ? -28.274 24.684 -5.855 1.00 43.81 1043 ARG A N 1
ATOM 8181 C CA . ARG A 1 1043 ? -27.547 24.191 -7.032 1.00 43.81 1043 ARG A CA 1
ATOM 8182 C C . ARG A 1 1043 ? -28.290 24.696 -8.270 1.00 43.81 1043 ARG A C 1
ATOM 8184 O O . ARG A 1 1043 ? -29.416 24.268 -8.518 1.00 43.81 1043 ARG A O 1
ATOM 8191 N N . GLN A 1 1044 ? -27.694 25.627 -9.011 1.00 52.62 1044 GLN A N 1
ATOM 8192 C CA . GLN A 1 1044 ? -28.237 26.040 -10.300 1.00 52.62 1044 GLN A CA 1
ATOM 8193 C C . GLN A 1 1044 ? -28.092 24.849 -11.249 1.00 52.62 1044 GLN A C 1
ATOM 8195 O O . GLN A 1 1044 ? -26.978 24.431 -11.559 1.00 52.62 1044 GLN A O 1
ATOM 8200 N N . GLY A 1 1045 ? -29.219 24.252 -11.642 1.00 62.12 1045 GLY A N 1
ATOM 8201 C CA . GLY A 1 1045 ? -29.225 23.182 -12.636 1.00 62.12 1045 GLY A CA 1
ATOM 8202 C C . GLY A 1 1045 ? -28.680 23.681 -13.974 1.00 62.12 1045 GLY A C 1
ATOM 8203 O O . GLY A 1 1045 ? -28.741 24.879 -14.265 1.00 62.12 1045 GLY A O 1
ATOM 8204 N N . LEU A 1 1046 ? -28.160 22.767 -14.801 1.00 76.25 1046 LEU A N 1
ATOM 8205 C CA . LEU A 1 1046 ? -27.768 23.116 -16.167 1.00 76.25 1046 LEU A CA 1
ATOM 8206 C C . LEU A 1 1046 ? -28.962 23.764 -16.895 1.00 76.25 1046 LEU A C 1
ATOM 8208 O O . LEU A 1 1046 ? -30.076 23.243 -16.799 1.00 76.25 1046 LEU A O 1
ATOM 8212 N N . PRO A 1 1047 ? -28.758 24.862 -17.647 1.00 83.50 1047 PRO A N 1
ATOM 8213 C CA . PRO A 1 1047 ? -29.833 25.454 -18.430 1.00 83.50 1047 PRO A CA 1
ATOM 8214 C C . PRO A 1 1047 ? -30.354 24.436 -19.450 1.00 83.50 1047 PRO A C 1
ATOM 8216 O O . PRO A 1 1047 ? -29.570 23.711 -20.068 1.00 83.50 1047 PRO A O 1
ATOM 8219 N N . LEU A 1 1048 ? -31.676 24.404 -19.647 1.00 83.12 1048 LEU A N 1
ATOM 8220 C CA . LEU A 1 1048 ? -32.379 23.407 -20.469 1.00 83.12 1048 LEU A CA 1
ATOM 8221 C C . LEU A 1 1048 ? -31.789 23.263 -21.886 1.00 83.12 1048 LEU A C 1
ATOM 8223 O O . LEU A 1 1048 ? -31.724 22.166 -22.433 1.00 83.12 1048 LEU A O 1
ATOM 8227 N N . THR A 1 1049 ? -31.269 24.354 -22.449 1.00 85.25 1049 THR A N 1
ATOM 8228 C CA . THR A 1 1049 ? -30.574 24.387 -23.745 1.00 85.25 1049 THR A CA 1
ATOM 8229 C C . THR A 1 1049 ? -29.262 23.594 -23.765 1.00 85.25 1049 THR A C 1
ATOM 8231 O O . THR A 1 1049 ? -28.977 22.915 -24.752 1.00 85.25 1049 THR A O 1
ATOM 8234 N N . LYS A 1 1050 ? -28.474 23.613 -22.678 1.00 85.88 1050 LYS A N 1
ATOM 8235 C CA . LYS A 1 1050 ? -27.285 22.755 -22.527 1.00 85.88 1050 LYS A CA 1
ATOM 8236 C C . LYS A 1 1050 ? -27.666 21.300 -22.258 1.00 85.88 1050 LYS A C 1
ATOM 8238 O O . LYS A 1 1050 ? -26.965 20.411 -22.733 1.00 85.88 1050 LYS A O 1
ATOM 8243 N N . VAL A 1 1051 ? -28.775 21.048 -21.555 1.00 88.88 1051 VAL A N 1
ATOM 8244 C CA . VAL A 1 1051 ? -29.312 19.685 -21.382 1.00 88.88 1051 VAL A CA 1
ATOM 8245 C C . VAL A 1 1051 ? -29.685 19.090 -22.742 1.00 88.88 1051 VAL A C 1
ATOM 8247 O O . VAL A 1 1051 ? -29.196 18.017 -23.078 1.00 88.88 1051 VAL A O 1
ATOM 8250 N N . ALA A 1 1052 ? -30.431 19.824 -23.576 1.00 89.62 1052 ALA A N 1
ATOM 8251 C CA . ALA A 1 1052 ? -30.774 19.401 -24.936 1.00 89.62 1052 ALA A CA 1
ATOM 8252 C C . ALA A 1 1052 ? -29.532 19.120 -25.809 1.00 89.62 1052 ALA A C 1
ATOM 8254 O O . ALA A 1 1052 ? -29.484 18.105 -26.503 1.00 89.62 1052 ALA A O 1
ATOM 8255 N N . ALA A 1 1053 ? -28.493 19.963 -25.731 1.00 91.69 1053 ALA A N 1
ATOM 8256 C CA . ALA A 1 1053 ? -27.225 19.724 -26.426 1.00 91.69 1053 ALA A CA 1
ATOM 8257 C C . ALA A 1 1053 ? -26.501 18.452 -25.934 1.00 91.69 1053 ALA A C 1
ATOM 8259 O O . ALA A 1 1053 ? -25.982 17.685 -26.745 1.00 91.69 1053 ALA A O 1
ATOM 8260 N N . CYS A 1 1054 ? -26.513 18.179 -24.623 1.00 92.31 1054 CYS A N 1
ATOM 8261 C CA . CYS A 1 1054 ? -25.976 16.931 -24.072 1.00 92.31 1054 CYS A CA 1
ATOM 8262 C C . CYS A 1 1054 ? -26.779 15.711 -24.549 1.00 92.31 1054 CYS A C 1
ATOM 8264 O O . CYS A 1 1054 ? -26.175 14.722 -24.954 1.00 92.31 1054 CYS A O 1
ATOM 8266 N N . CYS A 1 1055 ? -28.113 15.794 -24.581 1.00 93.75 1055 CYS A N 1
ATOM 8267 C CA . CYS A 1 1055 ? -28.978 14.737 -25.111 1.00 93.75 1055 CYS A CA 1
ATOM 8268 C C . CYS A 1 1055 ? -28.685 14.425 -26.589 1.00 93.75 1055 CYS A C 1
ATOM 8270 O O . CYS A 1 1055 ? -28.612 13.253 -26.947 1.00 93.75 1055 CYS A O 1
ATOM 8272 N N . ALA A 1 1056 ? -28.439 15.433 -27.435 1.00 93.94 1056 ALA A N 1
ATOM 8273 C CA . ALA A 1 1056 ? -28.050 15.217 -28.834 1.00 93.94 1056 ALA A CA 1
ATOM 8274 C C . ALA A 1 1056 ? -26.666 14.543 -28.980 1.00 93.94 1056 ALA A C 1
ATOM 8276 O O . ALA A 1 1056 ? -26.489 13.657 -29.823 1.00 93.94 1056 ALA A O 1
ATOM 8277 N N . CYS A 1 1057 ? -25.696 14.885 -28.120 1.00 94.88 1057 CYS A N 1
ATOM 8278 C CA . CYS A 1 1057 ? -24.429 14.148 -28.050 1.00 94.88 1057 CYS A CA 1
ATOM 8279 C C . CYS A 1 1057 ? -24.630 12.701 -27.573 1.00 94.88 1057 CYS A C 1
ATOM 8281 O O . CYS A 1 1057 ? -24.062 11.786 -28.164 1.00 94.88 1057 CYS A O 1
ATOM 8283 N N . PHE A 1 1058 ? -25.455 12.467 -26.547 1.00 97.06 1058 PHE A N 1
ATOM 8284 C CA . PHE A 1 1058 ? -25.757 11.118 -26.059 1.00 97.06 1058 PHE A CA 1
ATOM 8285 C C . PHE A 1 1058 ? -26.463 10.270 -27.124 1.00 97.06 1058 PHE A C 1
ATOM 8287 O O . PHE A 1 1058 ? -26.091 9.114 -27.302 1.00 97.06 1058 PHE A O 1
ATOM 8294 N N . TRP A 1 1059 ? -27.398 10.847 -27.887 1.00 96.94 1059 TRP A N 1
ATOM 8295 C CA . TRP A 1 1059 ? -28.012 10.193 -29.046 1.00 96.94 1059 TRP A CA 1
ATOM 8296 C C . TRP A 1 1059 ? -26.963 9.794 -30.092 1.00 96.94 1059 TRP A C 1
ATOM 8298 O O . TRP A 1 1059 ? -26.915 8.643 -30.514 1.00 96.94 1059 TRP A O 1
ATOM 8308 N N . SER A 1 1060 ? -26.051 10.699 -30.453 1.00 96.06 1060 SER A N 1
ATOM 8309 C CA . SER A 1 1060 ? -24.981 10.397 -31.418 1.00 96.06 1060 SER A CA 1
ATOM 8310 C C . SER A 1 1060 ? -24.004 9.318 -30.918 1.00 96.06 1060 SER A C 1
ATOM 8312 O O . SER A 1 1060 ? -23.524 8.502 -31.704 1.00 96.06 1060 SER A O 1
ATOM 8314 N N . LEU A 1 1061 ? -23.742 9.252 -29.608 1.00 97.25 1061 LEU A N 1
ATOM 8315 C CA . LEU A 1 1061 ? -22.927 8.199 -28.984 1.00 97.25 1061 LEU A CA 1
ATOM 8316 C C . LEU A 1 1061 ? -23.658 6.848 -28.877 1.00 97.25 1061 LEU A C 1
ATOM 8318 O O . LEU A 1 1061 ? -23.028 5.795 -29.040 1.00 97.25 1061 LEU A O 1
ATOM 8322 N N . PHE A 1 1062 ? -24.974 6.877 -28.646 1.00 97.50 1062 PHE A N 1
ATOM 8323 C CA . PHE A 1 1062 ? -25.861 5.715 -28.716 1.00 97.50 1062 PHE A CA 1
ATOM 8324 C C . PHE A 1 1062 ? -25.862 5.143 -30.137 1.00 97.50 1062 PHE A C 1
ATOM 8326 O O . PHE A 1 1062 ? -25.462 3.994 -30.314 1.00 97.50 1062 PHE A O 1
ATOM 8333 N N . VAL A 1 1063 ? -26.180 5.961 -31.150 1.00 96.44 1063 VAL A N 1
ATOM 8334 C CA . VAL A 1 1063 ? -26.192 5.565 -32.569 1.00 96.44 1063 VAL A CA 1
ATOM 8335 C C . VAL A 1 1063 ? -24.821 5.044 -33.004 1.00 96.44 1063 VAL A C 1
ATOM 8337 O O . VAL A 1 1063 ? -24.740 3.952 -33.555 1.00 96.44 1063 VAL A O 1
ATOM 8340 N N . SER A 1 1064 ? -23.725 5.733 -32.662 1.00 96.50 1064 SER A N 1
ATOM 8341 C CA . SER A 1 1064 ? -22.364 5.255 -32.959 1.00 96.50 1064 SER A CA 1
ATOM 8342 C C . SER A 1 1064 ? -22.090 3.845 -32.425 1.00 96.50 1064 SER A C 1
ATOM 8344 O O . SER A 1 1064 ? -21.444 3.029 -33.087 1.00 96.50 1064 SER A O 1
ATOM 8346 N N . SER A 1 1065 ? -22.571 3.535 -31.223 1.00 96.44 1065 SER A N 1
ATOM 8347 C CA . SER A 1 1065 ? -22.353 2.232 -30.585 1.00 96.44 1065 SER A CA 1
ATOM 8348 C C . SER A 1 1065 ? -23.325 1.159 -31.089 1.00 96.44 1065 SER A C 1
ATOM 8350 O O . SER A 1 1065 ? -22.918 0.005 -31.249 1.00 96.44 1065 SER A O 1
ATOM 8352 N N . ALA A 1 1066 ? -24.564 1.553 -31.400 1.00 96.19 1066 ALA A N 1
ATOM 8353 C CA . ALA A 1 1066 ? -25.577 0.704 -32.014 1.00 96.19 1066 ALA A CA 1
ATOM 8354 C C . ALA A 1 1066 ? -25.169 0.271 -33.419 1.00 96.19 1066 ALA A C 1
ATOM 8356 O O . ALA A 1 1066 ? -25.155 -0.921 -33.691 1.00 96.19 1066 ALA A O 1
ATOM 8357 N N . VAL A 1 1067 ? -24.728 1.196 -34.275 1.00 95.88 1067 VAL A N 1
ATOM 8358 C CA . VAL A 1 1067 ? -24.291 0.855 -35.635 1.00 95.88 1067 VAL A CA 1
ATOM 8359 C C . VAL A 1 1067 ? -22.996 0.044 -35.636 1.00 95.88 1067 VAL A C 1
ATOM 8361 O O . VAL A 1 1067 ? -22.878 -0.884 -36.425 1.00 95.88 1067 VAL A O 1
ATOM 8364 N N . THR A 1 1068 ? -22.048 0.305 -34.724 1.00 95.88 1068 THR A N 1
ATOM 8365 C CA . THR A 1 1068 ? -20.824 -0.525 -34.636 1.00 95.88 1068 THR A CA 1
ATOM 8366 C C . THR A 1 1068 ? -21.168 -1.993 -34.346 1.00 95.88 1068 THR A C 1
ATOM 8368 O O . THR A 1 1068 ? -20.709 -2.879 -35.058 1.00 95.88 1068 THR A O 1
ATOM 8371 N N . THR A 1 1069 ? -22.022 -2.245 -33.349 1.00 95.31 1069 THR A N 1
ATOM 8372 C CA . THR A 1 1069 ? -22.448 -3.613 -32.980 1.00 95.31 1069 THR A CA 1
ATOM 8373 C C . THR A 1 1069 ? -23.421 -4.197 -34.012 1.00 95.31 1069 THR A C 1
ATOM 8375 O O . THR A 1 1069 ? -23.425 -5.394 -34.280 1.00 95.31 1069 THR A O 1
ATOM 8378 N N . GLY A 1 1070 ? -24.227 -3.343 -34.643 1.00 94.50 1070 GLY A N 1
ATOM 8379 C CA . GLY A 1 1070 ? -25.132 -3.722 -35.719 1.00 94.50 1070 GLY A CA 1
ATOM 8380 C C . GLY A 1 1070 ? -24.396 -4.228 -36.955 1.00 94.50 1070 GLY A C 1
ATOM 8381 O O . GLY A 1 1070 ? -24.767 -5.260 -37.500 1.00 94.50 1070 GLY A O 1
ATOM 8382 N N . VAL A 1 1071 ? -23.301 -3.563 -37.337 1.00 94.69 1071 VAL A N 1
ATOM 8383 C CA . VAL A 1 1071 ? -22.390 -4.011 -38.401 1.00 94.69 1071 VAL A CA 1
ATOM 8384 C C . VAL A 1 1071 ? -21.729 -5.348 -38.054 1.00 94.69 1071 VAL A C 1
ATOM 8386 O O . VAL A 1 1071 ? -21.603 -6.183 -38.946 1.00 94.69 1071 VAL A O 1
ATOM 8389 N N . GLU A 1 1072 ? -21.350 -5.599 -36.795 1.00 94.00 1072 GLU A N 1
ATOM 8390 C CA . GLU A 1 1072 ? -20.808 -6.905 -36.368 1.00 94.00 1072 GLU A CA 1
ATOM 8391 C C . GLU A 1 1072 ? -21.808 -8.042 -36.622 1.00 94.00 1072 GLU A C 1
ATOM 8393 O O . GLU A 1 1072 ? -21.467 -9.027 -37.277 1.00 94.00 1072 GLU A O 1
ATOM 8398 N N . VAL A 1 1073 ? -23.051 -7.884 -36.155 1.00 93.19 1073 VAL A N 1
ATOM 8399 C CA . VAL A 1 1073 ? -24.117 -8.889 -36.312 1.00 93.19 1073 VAL A CA 1
ATOM 8400 C C . VAL A 1 1073 ? -24.525 -9.044 -37.779 1.00 93.19 1073 VAL A C 1
ATOM 8402 O O . VAL A 1 1073 ? -24.555 -10.161 -38.297 1.00 93.19 1073 VAL A O 1
ATOM 8405 N N . TYR A 1 1074 ? -24.758 -7.932 -38.480 1.00 93.00 1074 TYR A N 1
ATOM 8406 C CA . TYR A 1 1074 ? -25.140 -7.936 -39.891 1.00 93.00 1074 TYR A CA 1
ATOM 8407 C C . TYR A 1 1074 ? -24.077 -8.590 -40.781 1.00 93.00 1074 TYR A C 1
ATOM 8409 O O . TYR A 1 1074 ? -24.420 -9.378 -41.655 1.00 93.00 1074 TYR A O 1
ATOM 8417 N N . SER A 1 1075 ? -22.787 -8.342 -40.533 1.00 91.88 1075 SER A N 1
ATOM 8418 C CA . SER A 1 1075 ? -21.700 -8.971 -41.298 1.00 91.88 1075 SER A CA 1
ATOM 8419 C C . SER A 1 1075 ? -21.697 -10.496 -41.154 1.00 91.88 1075 SER A C 1
ATOM 8421 O O . SER A 1 1075 ? -21.450 -11.204 -42.129 1.00 91.88 1075 SER A O 1
ATOM 8423 N N . ILE A 1 1076 ? -21.998 -11.019 -39.958 1.00 89.69 1076 ILE A N 1
ATOM 8424 C CA . ILE A 1 1076 ? -22.109 -12.467 -39.731 1.00 89.69 1076 ILE A CA 1
ATOM 8425 C C . ILE A 1 1076 ? -23.326 -13.025 -40.472 1.00 89.69 1076 ILE A C 1
ATOM 8427 O O . ILE A 1 1076 ? -23.185 -14.030 -41.173 1.00 89.69 1076 ILE A O 1
ATOM 8431 N N . ASN A 1 1077 ? -24.485 -12.367 -40.380 1.00 88.06 1077 ASN A N 1
ATOM 8432 C CA . ASN A 1 1077 ? -25.695 -12.774 -41.099 1.00 88.06 1077 ASN A CA 1
ATOM 8433 C C . ASN A 1 1077 ? -25.479 -12.754 -42.624 1.00 88.06 1077 ASN A C 1
ATOM 8435 O O . ASN A 1 1077 ? -25.804 -13.729 -43.300 1.00 88.06 1077 ASN A O 1
ATOM 8439 N N . LEU A 1 1078 ? -24.858 -11.699 -43.160 1.00 87.69 1078 LEU A N 1
ATOM 8440 C CA . LEU A 1 1078 ? -24.547 -11.544 -44.582 1.00 87.69 1078 LEU A CA 1
ATOM 8441 C C . LEU A 1 1078 ? -23.615 -12.659 -45.083 1.00 87.69 1078 LEU A C 1
ATOM 8443 O O . LEU A 1 1078 ? -23.942 -13.347 -46.049 1.00 87.69 1078 LEU A O 1
ATOM 8447 N N . CYS A 1 1079 ? -22.484 -12.895 -44.410 1.00 89.38 1079 CYS A N 1
ATOM 8448 C CA . CYS A 1 1079 ? -21.559 -13.965 -44.792 1.00 89.38 1079 CYS A CA 1
ATOM 8449 C C . CYS A 1 1079 ? -22.191 -15.362 -44.680 1.00 89.38 1079 CYS A C 1
ATOM 8451 O O . CYS A 1 1079 ? -21.958 -16.211 -45.540 1.00 89.38 1079 CYS A O 1
ATOM 8453 N N . THR A 1 1080 ? -23.003 -15.608 -43.650 1.00 86.44 1080 THR A N 1
ATOM 8454 C CA . THR A 1 1080 ? -23.569 -16.941 -43.391 1.00 86.44 1080 THR A CA 1
ATOM 8455 C C . THR A 1 1080 ? -24.724 -17.267 -44.343 1.00 86.44 1080 THR A C 1
ATOM 8457 O O . THR A 1 1080 ? -24.732 -18.349 -44.925 1.00 86.44 1080 THR A O 1
ATOM 8460 N N . HIS A 1 1081 ? -25.662 -16.337 -44.560 1.00 82.44 1081 HIS A N 1
ATOM 8461 C CA . HIS A 1 1081 ? -26.840 -16.578 -45.404 1.00 82.44 1081 HIS A CA 1
ATOM 8462 C C . HIS A 1 1081 ? -26.598 -16.334 -46.899 1.00 82.44 1081 HIS A C 1
ATOM 8464 O O . HIS A 1 1081 ? -27.113 -17.096 -47.710 1.00 82.44 1081 HIS A O 1
ATOM 8470 N N . TYR A 1 1082 ? -25.817 -15.314 -47.279 1.00 78.19 1082 TYR A N 1
ATOM 8471 C CA . TYR A 1 1082 ? -25.675 -14.908 -48.689 1.00 78.19 1082 TYR A CA 1
ATOM 8472 C C . TYR A 1 1082 ? -24.372 -15.370 -49.342 1.00 78.19 1082 TYR A C 1
ATOM 8474 O O . TYR A 1 1082 ? -24.322 -15.504 -50.560 1.00 78.19 1082 TYR A O 1
ATOM 8482 N N . MET A 1 1083 ? -23.317 -15.618 -48.559 1.00 81.31 1083 MET A N 1
ATOM 8483 C CA . MET A 1 1083 ? -22.043 -16.141 -49.081 1.00 81.31 1083 MET A CA 1
ATOM 8484 C C . MET A 1 1083 ? -21.838 -17.630 -48.759 1.00 81.31 1083 MET A C 1
ATOM 8486 O O . MET A 1 1083 ? -20.822 -18.202 -49.152 1.00 81.31 1083 MET A O 1
ATOM 8490 N N . SER A 1 1084 ? -22.765 -18.249 -48.015 1.00 87.12 1084 SER A N 1
ATOM 8491 C CA . SER A 1 1084 ? -22.662 -19.624 -47.495 1.00 87.12 1084 SER A CA 1
ATOM 8492 C C . SER A 1 1084 ? -21.347 -19.897 -46.745 1.00 87.12 1084 SER A C 1
ATOM 8494 O O . SER A 1 1084 ? -20.806 -21.005 -46.763 1.00 87.12 1084 SER A O 1
ATOM 8496 N N . TRP A 1 1085 ? -20.782 -18.874 -46.095 1.00 91.38 1085 TRP A N 1
ATOM 8497 C CA . TRP A 1 1085 ? -19.531 -19.003 -45.354 1.00 91.38 1085 TRP A CA 1
ATOM 8498 C C . TRP A 1 1085 ? -19.761 -19.654 -43.993 1.00 91.38 1085 TRP A C 1
ATOM 8500 O O . TRP A 1 1085 ? -20.720 -19.358 -43.282 1.00 91.38 1085 TRP A O 1
ATOM 8510 N N . SER A 1 1086 ? -18.826 -20.517 -43.591 1.00 92.31 1086 SER A N 1
ATOM 8511 C CA . SER A 1 1086 ? -18.824 -21.063 -42.238 1.00 92.31 1086 SER A CA 1
ATOM 8512 C C . SER A 1 1086 ? -18.612 -19.952 -41.207 1.00 92.31 1086 SER A C 1
ATOM 8514 O O . SER A 1 1086 ? -17.882 -18.991 -41.456 1.00 92.31 1086 SER A O 1
ATOM 8516 N N . ILE A 1 1087 ? -19.178 -20.127 -40.009 1.00 88.19 1087 ILE A N 1
ATOM 8517 C CA . ILE A 1 1087 ? -19.090 -19.167 -38.891 1.00 88.19 1087 ILE A CA 1
ATOM 8518 C C . ILE A 1 1087 ? -17.636 -18.725 -38.629 1.00 88.19 1087 ILE A C 1
ATOM 8520 O O . ILE A 1 1087 ? -17.383 -17.559 -38.342 1.00 88.19 1087 ILE A O 1
ATOM 8524 N N . ALA A 1 1088 ? -16.661 -19.627 -38.797 1.00 88.69 1088 ALA A N 1
ATOM 8525 C CA . ALA A 1 1088 ? -15.237 -19.314 -38.684 1.00 88.69 1088 ALA A CA 1
ATOM 8526 C C . ALA A 1 1088 ? -14.747 -18.309 -39.748 1.00 88.69 1088 ALA A C 1
ATOM 8528 O O . ALA A 1 1088 ? -14.045 -17.359 -39.405 1.00 88.69 1088 ALA A O 1
ATOM 8529 N N . LYS A 1 1089 ? -15.140 -18.474 -41.021 1.00 89.81 1089 LYS A N 1
ATOM 8530 C CA . LYS A 1 1089 ? -14.811 -17.529 -42.104 1.00 89.81 1089 LYS A CA 1
ATOM 8531 C C . LYS A 1 1089 ? -15.506 -16.181 -41.884 1.00 89.81 1089 LYS A C 1
ATOM 8533 O O . LYS A 1 1089 ? -14.847 -15.147 -41.971 1.00 89.81 1089 LYS A O 1
ATOM 8538 N N . SER A 1 1090 ? -16.786 -16.193 -41.504 1.00 91.56 1090 SER A N 1
ATOM 8539 C CA . SER A 1 1090 ? -17.555 -14.990 -41.147 1.00 91.56 1090 SER A CA 1
ATOM 8540 C C . SER A 1 1090 ? -16.914 -14.222 -39.978 1.00 91.56 1090 SER A C 1
ATOM 8542 O O . SER A 1 1090 ? -16.770 -13.002 -40.033 1.00 91.56 1090 SER A O 1
ATOM 8544 N N . ALA A 1 1091 ? -16.435 -14.924 -38.945 1.00 88.62 1091 ALA A N 1
ATOM 8545 C CA . ALA A 1 1091 ? -15.725 -14.319 -37.817 1.00 88.62 1091 ALA A CA 1
ATOM 8546 C C . ALA A 1 1091 ? -14.359 -13.724 -38.216 1.00 88.62 1091 ALA A C 1
ATOM 8548 O O . ALA A 1 1091 ? -14.008 -12.636 -37.755 1.00 88.62 1091 ALA A O 1
ATOM 8549 N N . CYS A 1 1092 ? -13.599 -14.392 -39.094 1.00 90.94 1092 CYS A N 1
ATOM 8550 C CA . CYS A 1 1092 ? -12.362 -13.842 -39.659 1.00 90.94 1092 CYS A CA 1
ATOM 8551 C C . CYS A 1 1092 ? -12.618 -12.572 -40.487 1.00 90.94 1092 CYS A C 1
ATOM 8553 O O . CYS A 1 1092 ? -11.851 -11.616 -40.379 1.00 90.94 1092 CYS A O 1
ATOM 8555 N N . PHE A 1 1093 ? -13.708 -12.531 -41.256 1.00 92.81 1093 PHE A N 1
ATOM 8556 C CA . PHE A 1 1093 ? -14.115 -11.353 -42.021 1.00 92.81 1093 PHE A CA 1
ATOM 8557 C C . PHE A 1 1093 ? -14.457 -10.162 -41.111 1.00 92.81 1093 PHE A C 1
ATOM 8559 O O . PHE A 1 1093 ? -13.894 -9.081 -41.285 1.00 92.81 1093 PHE A O 1
ATOM 8566 N N . VAL A 1 1094 ? -15.269 -10.362 -40.065 1.00 93.88 1094 VAL A N 1
ATOM 8567 C CA . VAL A 1 1094 ? -15.553 -9.309 -39.066 1.00 93.88 1094 VAL A CA 1
ATOM 8568 C C . VAL A 1 1094 ? -14.280 -8.832 -38.362 1.00 93.88 1094 VAL A C 1
ATOM 8570 O O . VAL A 1 1094 ? -14.090 -7.629 -38.170 1.00 93.88 1094 VAL A O 1
ATOM 8573 N N . ALA A 1 1095 ? -13.367 -9.746 -38.020 1.00 92.38 1095 ALA A N 1
ATOM 8574 C CA . ALA A 1 1095 ? -12.079 -9.380 -37.435 1.00 92.38 1095 ALA A CA 1
ATOM 8575 C C . ALA A 1 1095 ? -11.229 -8.515 -38.388 1.00 92.38 1095 ALA A C 1
ATOM 8577 O O . ALA A 1 1095 ? -10.606 -7.554 -37.935 1.00 92.38 1095 ALA A O 1
ATOM 8578 N N . ALA A 1 1096 ? -11.245 -8.800 -39.696 1.00 93.62 1096 ALA A N 1
ATOM 8579 C CA . ALA A 1 1096 ? -10.574 -7.986 -40.709 1.00 93.62 1096 ALA A CA 1
ATOM 8580 C C . ALA A 1 1096 ? -11.210 -6.587 -40.846 1.00 93.62 1096 ALA A C 1
ATOM 8582 O O . ALA A 1 1096 ? -10.485 -5.592 -40.805 1.00 93.62 1096 ALA A O 1
ATOM 8583 N N . LEU A 1 1097 ? -12.545 -6.485 -40.909 1.00 92.62 1097 LEU A N 1
ATOM 8584 C CA . LEU A 1 1097 ? -13.267 -5.199 -40.937 1.00 92.62 1097 LEU A CA 1
ATOM 8585 C C . LEU A 1 1097 ? -12.917 -4.316 -39.724 1.00 92.62 1097 LEU A C 1
ATOM 8587 O O . LEU A 1 1097 ? -12.653 -3.115 -39.862 1.00 92.62 1097 LEU A O 1
ATOM 8591 N N . MET A 1 1098 ? -12.862 -4.912 -38.530 1.00 93.56 1098 MET A N 1
ATOM 8592 C CA . MET A 1 1098 ? -12.499 -4.213 -37.292 1.00 93.56 1098 MET A CA 1
ATOM 8593 C C . MET A 1 1098 ? -11.017 -3.840 -37.220 1.00 93.56 1098 MET A C 1
ATOM 8595 O O . MET A 1 1098 ? -10.675 -2.775 -36.707 1.00 93.56 1098 MET A O 1
ATOM 8599 N N . PHE A 1 1099 ? -10.126 -4.670 -37.762 1.00 93.31 1099 PHE A N 1
ATOM 8600 C CA . PHE A 1 1099 ? -8.703 -4.350 -37.859 1.00 93.31 1099 PHE A CA 1
ATOM 8601 C C . PHE A 1 1099 ? -8.450 -3.165 -38.804 1.00 93.31 1099 PHE A C 1
ATOM 8603 O O . PHE A 1 1099 ? -7.790 -2.200 -38.413 1.00 93.31 1099 PHE A O 1
ATOM 8610 N N . ILE A 1 1100 ? -9.034 -3.195 -40.007 1.00 92.94 1100 ILE A N 1
ATOM 8611 C CA . ILE A 1 1100 ? -8.891 -2.142 -41.023 1.00 92.94 1100 ILE A CA 1
ATOM 8612 C C . ILE A 1 1100 ? -9.456 -0.817 -40.495 1.00 92.94 1100 ILE A C 1
ATOM 8614 O O . ILE A 1 1100 ? -8.737 0.181 -40.420 1.00 92.94 1100 ILE A O 1
ATOM 8618 N N . SER A 1 1101 ? -10.716 -0.805 -40.047 1.00 91.88 1101 SER A N 1
ATOM 8619 C CA . SER A 1 1101 ? -11.333 0.399 -39.468 1.00 91.88 1101 SER A CA 1
ATOM 8620 C C . SER A 1 1101 ? -10.615 0.882 -38.198 1.00 91.88 1101 SER A C 1
ATOM 8622 O O . SER A 1 1101 ? -10.548 2.087 -37.952 1.00 91.88 1101 SER A O 1
ATOM 8624 N N . GLY A 1 1102 ? -10.012 -0.020 -37.418 1.00 89.81 1102 GLY A N 1
ATOM 8625 C CA . GLY A 1 1102 ? -9.149 0.310 -36.283 1.00 89.81 1102 GLY A CA 1
ATOM 8626 C C . GLY A 1 1102 ? -7.896 1.094 -36.690 1.00 89.81 1102 GLY A C 1
ATOM 8627 O O . GLY A 1 1102 ? -7.606 2.127 -36.086 1.00 89.81 1102 GLY A O 1
ATOM 8628 N N . ILE A 1 1103 ? -7.192 0.659 -37.743 1.00 91.56 1103 ILE A N 1
ATOM 8629 C CA . ILE A 1 1103 ? -6.028 1.373 -38.300 1.00 91.56 1103 ILE A CA 1
ATOM 8630 C C . ILE A 1 1103 ? -6.434 2.769 -38.781 1.00 91.56 1103 ILE A C 1
ATOM 8632 O O . ILE A 1 1103 ? -5.816 3.755 -38.372 1.00 91.56 1103 ILE A O 1
ATOM 8636 N N . PHE A 1 1104 ? -7.500 2.870 -39.581 1.00 89.69 1104 PHE A N 1
ATOM 8637 C CA . PHE A 1 1104 ? -7.993 4.160 -40.071 1.00 89.69 1104 PHE A CA 1
ATOM 8638 C C . PHE A 1 1104 ? -8.383 5.103 -38.925 1.00 89.69 1104 PHE A C 1
ATOM 8640 O O . PHE A 1 1104 ? -8.004 6.269 -38.936 1.00 89.69 1104 PHE A O 1
ATOM 8647 N N . ASN A 1 1105 ? -9.061 4.619 -37.882 1.00 87.62 1105 ASN A N 1
ATOM 8648 C CA . ASN A 1 1105 ? -9.401 5.452 -36.724 1.00 87.62 1105 ASN A CA 1
ATOM 8649 C C . ASN A 1 1105 ? -8.161 5.959 -35.953 1.00 87.62 1105 ASN A C 1
ATOM 8651 O O . ASN A 1 1105 ? -8.174 7.078 -35.433 1.00 87.62 1105 ASN A O 1
ATOM 8655 N N . LEU A 1 1106 ? -7.071 5.184 -35.907 1.00 86.12 1106 LEU A N 1
ATOM 8656 C CA . LEU A 1 1106 ? -5.809 5.598 -35.280 1.00 86.12 1106 LEU A CA 1
ATOM 8657 C C . LEU A 1 1106 ? -5.048 6.653 -36.102 1.00 86.12 1106 LEU A C 1
ATOM 8659 O O . LEU A 1 1106 ? -4.473 7.579 -35.521 1.00 86.12 1106 LEU A O 1
ATOM 8663 N N . THR A 1 1107 ? -5.042 6.551 -37.435 1.00 86.00 1107 THR A N 1
ATOM 8664 C CA . THR A 1 1107 ? -4.387 7.538 -38.316 1.00 86.00 1107 THR A CA 1
ATOM 8665 C C . THR A 1 1107 ? -5.202 8.827 -38.431 1.00 86.00 1107 THR A C 1
ATOM 8667 O O . THR A 1 1107 ? -4.652 9.928 -38.345 1.00 86.00 1107 THR A O 1
ATOM 8670 N N . LEU A 1 1108 ? -6.526 8.715 -38.517 1.00 81.06 1108 LEU A N 1
ATOM 8671 C CA . LEU A 1 1108 ? -7.451 9.835 -38.682 1.00 81.06 1108 LEU A CA 1
ATOM 8672 C C . LEU A 1 1108 ? -7.458 10.779 -37.463 1.00 81.06 1108 LEU A C 1
ATOM 8674 O O . LEU A 1 1108 ? -7.569 11.994 -37.620 1.00 81.06 1108 LEU A O 1
ATOM 8678 N N . GLY A 1 1109 ? -7.187 10.265 -36.257 1.00 73.12 1109 GLY A N 1
ATOM 8679 C CA . GLY A 1 1109 ? -6.940 11.076 -35.053 1.00 73.12 1109 GLY A CA 1
ATOM 8680 C C . GLY A 1 1109 ? -5.642 11.910 -35.069 1.00 73.12 1109 GLY A C 1
ATOM 8681 O O . GLY A 1 1109 ? -5.447 12.766 -34.197 1.00 73.12 1109 GLY A O 1
ATOM 8682 N N . LYS A 1 1110 ? -4.733 11.687 -36.032 1.00 77.25 1110 LYS A N 1
ATOM 8683 C CA . LYS A 1 1110 ? -3.632 12.614 -36.358 1.00 77.25 1110 LYS A CA 1
ATOM 8684 C C . LYS A 1 1110 ? -4.089 13.629 -37.411 1.00 77.25 1110 LYS A C 1
ATOM 8686 O O . LYS A 1 1110 ? -3.966 14.827 -37.173 1.00 77.25 1110 LYS A O 1
ATOM 8691 N N . LEU A 1 1111 ? -4.703 13.164 -38.504 1.00 74.06 1111 LEU A N 1
ATOM 8692 C CA . LEU A 1 1111 ? -5.169 14.011 -39.612 1.00 74.06 1111 LEU A CA 1
ATOM 8693 C C . LEU A 1 1111 ? -6.147 15.111 -39.154 1.00 74.06 1111 LEU A C 1
ATOM 8695 O O . LEU A 1 1111 ? -5.998 16.277 -39.513 1.00 74.06 1111 LEU A O 1
ATOM 8699 N N . LEU A 1 1112 ? -7.099 14.776 -38.279 1.00 74.19 1112 LEU A N 1
ATOM 8700 C CA . LEU A 1 1112 ? -8.068 15.736 -37.740 1.00 74.19 1112 LEU A CA 1
ATOM 8701 C C . LEU A 1 1112 ? -7.444 16.831 -36.864 1.00 74.19 1112 LEU A C 1
ATOM 8703 O O . LEU A 1 1112 ? -8.005 17.923 -36.773 1.00 74.19 1112 LEU A O 1
ATOM 8707 N N . ARG A 1 1113 ? -6.280 16.577 -36.247 1.00 71.94 1113 ARG A N 1
ATOM 8708 C CA . ARG A 1 1113 ? -5.531 17.615 -35.518 1.00 71.94 1113 ARG A CA 1
ATOM 8709 C C . ARG A 1 1113 ? -4.875 18.613 -36.470 1.00 71.94 1113 ARG A C 1
ATOM 8711 O O . ARG A 1 1113 ? -4.845 19.796 -36.148 1.00 71.94 1113 ARG A O 1
ATOM 8718 N N . CYS A 1 1114 ? -4.421 18.171 -37.643 1.00 72.31 1114 CYS A N 1
ATOM 8719 C CA . CYS A 1 1114 ? -3.908 19.063 -38.685 1.00 72.31 1114 CYS A CA 1
ATOM 8720 C C . CYS A 1 1114 ? -5.028 19.958 -39.246 1.00 72.31 1114 CYS A C 1
ATOM 8722 O O . CYS A 1 1114 ? -4.882 21.179 -39.295 1.00 72.31 1114 CYS A O 1
ATOM 8724 N N . LEU A 1 1115 ? -6.184 19.370 -39.574 1.00 68.88 1115 LEU A N 1
ATOM 8725 C CA . LEU A 1 1115 ? -7.296 20.063 -40.243 1.00 68.88 1115 LEU A CA 1
ATOM 8726 C C . LEU A 1 1115 ? -8.059 21.076 -39.362 1.00 68.88 1115 LEU A C 1
ATOM 8728 O O . LEU A 1 1115 ? -8.914 21.797 -39.867 1.00 68.88 1115 LEU A O 1
ATOM 8732 N N . SER A 1 1116 ? -7.747 21.177 -38.062 1.00 69.38 1116 SER A N 1
ATOM 8733 C CA . SER A 1 1116 ? -8.267 22.218 -37.149 1.00 69.38 1116 SER A CA 1
ATOM 8734 C C . SER A 1 1116 ? -9.805 22.364 -37.135 1.00 69.38 1116 SER A C 1
ATOM 8736 O O . SER A 1 1116 ? -10.334 23.451 -36.882 1.00 69.38 1116 SER A O 1
ATOM 8738 N N . PHE A 1 1117 ? -10.550 21.285 -37.404 1.00 76.31 1117 PHE A N 1
ATOM 8739 C CA . PHE A 1 1117 ? -12.012 21.333 -37.425 1.00 76.31 1117 PHE A CA 1
ATOM 8740 C C . PHE A 1 1117 ? -12.590 21.600 -36.030 1.00 76.31 1117 PHE A C 1
ATOM 8742 O O . PHE A 1 1117 ? -12.219 20.966 -35.047 1.00 76.31 1117 PHE A O 1
ATOM 8749 N N . SER A 1 1118 ? -13.569 22.505 -35.960 1.00 86.12 1118 SER A N 1
ATOM 8750 C CA . SER A 1 1118 ? -14.415 22.667 -34.773 1.00 86.12 1118 SER A CA 1
ATOM 8751 C C . SER A 1 1118 ? -15.191 21.375 -34.516 1.00 86.12 1118 SER A C 1
ATOM 8753 O O . SER A 1 1118 ? -15.854 20.889 -35.429 1.00 86.12 1118 SER A O 1
ATOM 8755 N N . ASP A 1 1119 ? -15.168 20.860 -33.286 1.00 89.06 1119 ASP A N 1
ATOM 8756 C CA . ASP A 1 1119 ? -15.779 19.579 -32.910 1.00 89.06 1119 ASP A CA 1
ATOM 8757 C C . ASP A 1 1119 ? -17.229 19.396 -33.395 1.00 89.06 1119 ASP A C 1
ATOM 8759 O O . ASP A 1 1119 ? -17.598 18.306 -33.820 1.00 89.06 1119 ASP A O 1
ATOM 8763 N N . VAL A 1 1120 ? -18.048 20.458 -33.391 1.00 91.31 1120 VAL A N 1
ATOM 8764 C CA . VAL A 1 1120 ? -19.438 20.410 -33.891 1.00 91.31 1120 VAL A CA 1
ATOM 8765 C C . VAL A 1 1120 ? -19.479 20.213 -35.409 1.00 91.31 1120 VAL A C 1
ATOM 8767 O O . VAL A 1 1120 ? -20.280 19.429 -35.911 1.00 91.31 1120 VAL A O 1
ATOM 8770 N N . LYS A 1 1121 ? -18.587 20.885 -36.154 1.00 90.38 1121 LYS A N 1
ATOM 8771 C CA . LYS A 1 1121 ? -18.418 20.655 -37.598 1.00 90.38 1121 LYS A CA 1
ATOM 8772 C C . LYS A 1 1121 ? -17.853 19.257 -37.867 1.00 90.38 1121 LYS A C 1
ATOM 8774 O O . LYS A 1 1121 ? -18.267 18.635 -38.835 1.00 90.38 1121 LYS A O 1
ATOM 8779 N N . GLY A 1 1122 ? -16.960 18.762 -37.008 1.00 91.00 1122 GLY A N 1
ATOM 8780 C CA . GLY A 1 1122 ? -16.426 17.400 -37.065 1.00 91.00 1122 GLY A CA 1
ATOM 8781 C C . GLY A 1 1122 ? -17.508 16.337 -36.869 1.00 91.00 1122 GLY A C 1
ATOM 8782 O O . GLY A 1 1122 ? -17.610 15.420 -37.678 1.00 91.00 1122 GLY A O 1
ATOM 8783 N N . LEU A 1 1123 ? -18.374 16.500 -35.862 1.00 93.25 1123 LEU A N 1
ATOM 8784 C CA . LEU A 1 1123 ? -19.513 15.611 -35.617 1.00 93.25 1123 LEU A CA 1
ATOM 8785 C C . LEU A 1 1123 ? -20.511 15.620 -36.786 1.00 93.25 1123 LEU A C 1
ATOM 8787 O O . LEU A 1 1123 ? -20.944 14.556 -37.217 1.00 93.25 1123 LEU A O 1
ATOM 8791 N N . MET A 1 1124 ? -20.839 16.800 -37.327 1.00 92.25 1124 MET A N 1
ATOM 8792 C CA . MET A 1 1124 ? -21.705 16.922 -38.509 1.00 92.25 1124 MET A CA 1
ATOM 8793 C C . MET A 1 1124 ? -21.071 16.322 -39.772 1.00 92.25 1124 MET A C 1
ATOM 8795 O O . MET A 1 1124 ? -21.740 15.619 -40.520 1.00 92.25 1124 MET A O 1
ATOM 8799 N N . GLY A 1 1125 ? -19.784 16.575 -40.019 1.00 91.38 1125 GLY A N 1
ATOM 8800 C CA . GLY A 1 1125 ? -19.068 16.002 -41.160 1.00 91.38 1125 GLY A CA 1
ATOM 8801 C C . GLY A 1 1125 ? -18.994 14.478 -41.072 1.00 91.38 1125 GLY A C 1
ATOM 8802 O O . GLY A 1 1125 ? -19.214 13.796 -42.066 1.00 91.38 1125 GLY A O 1
ATOM 8803 N N . ALA A 1 1126 ? -18.773 13.940 -39.870 1.00 93.19 1126 ALA A N 1
ATOM 8804 C CA . ALA A 1 1126 ? -18.759 12.504 -39.620 1.00 93.19 1126 ALA A CA 1
ATOM 8805 C C . ALA A 1 1126 ? -20.131 11.841 -39.831 1.00 93.19 1126 ALA A C 1
ATOM 8807 O O . ALA A 1 1126 ? -20.177 10.747 -40.385 1.00 93.19 1126 ALA A O 1
ATOM 8808 N N . THR A 1 1127 ? -21.242 12.482 -39.438 1.00 93.44 1127 THR A N 1
ATOM 8809 C CA . THR A 1 1127 ? -22.594 11.941 -39.680 1.00 93.44 1127 THR A CA 1
ATOM 8810 C C . THR A 1 1127 ? -23.017 12.046 -41.145 1.00 93.44 1127 THR A C 1
ATOM 8812 O O . THR A 1 1127 ? -23.565 11.082 -41.669 1.00 93.44 1127 THR A O 1
ATOM 8815 N N . VAL A 1 1128 ? -22.690 13.136 -41.848 1.00 93.88 1128 VAL A N 1
ATOM 8816 C CA . VAL A 1 1128 ? -22.909 13.239 -43.307 1.00 93.88 1128 VAL A CA 1
ATOM 8817 C C . VAL A 1 1128 ? -22.088 12.190 -44.061 1.00 93.88 1128 VAL A C 1
ATOM 8819 O O . VAL A 1 1128 ? -22.618 11.493 -44.923 1.00 93.88 1128 VAL A O 1
ATOM 8822 N N . PHE A 1 1129 ? -20.812 12.018 -43.704 1.00 93.81 1129 PHE A N 1
ATOM 8823 C CA . PHE A 1 1129 ? -19.958 10.979 -44.282 1.00 93.81 1129 PHE A CA 1
ATOM 8824 C C . PHE A 1 1129 ? -20.504 9.569 -44.002 1.00 93.81 1129 PHE A C 1
ATOM 8826 O O . PHE A 1 1129 ? -20.458 8.717 -44.886 1.00 93.81 1129 PHE A O 1
ATOM 8833 N N . ALA A 1 1130 ? -21.090 9.334 -42.823 1.00 94.25 1130 ALA A N 1
ATOM 8834 C CA . ALA A 1 1130 ? -21.775 8.084 -42.499 1.00 94.25 1130 ALA A CA 1
ATOM 8835 C C . ALA A 1 1130 ? -23.006 7.836 -43.395 1.00 94.25 1130 ALA A C 1
ATOM 8837 O O . ALA A 1 1130 ? -23.142 6.735 -43.928 1.00 94.25 1130 ALA A O 1
ATOM 8838 N N . CYS A 1 1131 ? -23.854 8.852 -43.630 1.00 93.44 1131 CYS A N 1
ATOM 8839 C CA . CYS A 1 1131 ? -24.978 8.760 -44.574 1.00 93.44 1131 CYS A CA 1
ATOM 8840 C C . CYS A 1 1131 ? -24.504 8.369 -45.982 1.00 93.44 1131 CYS A C 1
ATOM 8842 O O . CYS A 1 1131 ? -25.024 7.420 -46.560 1.00 93.44 1131 CYS A O 1
ATOM 8844 N N . VAL A 1 1132 ? -23.492 9.065 -46.515 1.00 93.75 1132 VAL A N 1
ATOM 8845 C CA . VAL A 1 1132 ? -22.941 8.788 -47.856 1.00 93.75 1132 VAL A CA 1
ATOM 8846 C C . VAL A 1 1132 ? -22.319 7.389 -47.922 1.00 93.75 1132 VAL A C 1
ATOM 8848 O O . VAL A 1 1132 ? -22.524 6.669 -48.895 1.00 93.75 1132 VAL A O 1
ATOM 8851 N N . SER A 1 1133 ? -21.631 6.956 -46.861 1.00 94.12 1133 SER A N 1
ATOM 8852 C CA . SER A 1 1133 ? -21.035 5.614 -46.769 1.00 94.12 1133 SER A CA 1
ATOM 8853 C C . SER A 1 1133 ? -22.075 4.489 -46.830 1.00 94.12 1133 SER A C 1
ATOM 8855 O O . SER A 1 1133 ? -21.771 3.409 -47.334 1.00 94.12 1133 SER A O 1
ATOM 8857 N N . CYS A 1 1134 ? -23.310 4.737 -46.374 1.00 93.69 1134 CYS A N 1
ATOM 8858 C CA . CYS A 1 1134 ? -24.408 3.775 -46.501 1.00 93.69 1134 CYS A CA 1
ATOM 8859 C C . CYS A 1 1134 ? -24.858 3.567 -47.953 1.00 93.69 1134 CYS A C 1
ATOM 8861 O O . CYS A 1 1134 ? -25.471 2.543 -48.235 1.00 93.69 1134 CYS A O 1
ATOM 8863 N N . GLY A 1 1135 ? -24.514 4.469 -48.883 1.00 91.75 1135 GLY A N 1
ATOM 8864 C CA . GLY A 1 1135 ? -24.755 4.285 -50.317 1.00 91.75 1135 GLY A CA 1
ATOM 8865 C C . GLY A 1 1135 ? -24.166 2.973 -50.850 1.00 91.75 1135 GLY A C 1
ATOM 8866 O O . GLY A 1 1135 ? -24.813 2.282 -51.624 1.00 91.75 1135 GLY A O 1
ATOM 8867 N N . PHE A 1 1136 ? -22.995 2.564 -50.352 1.00 92.38 1136 PHE A N 1
ATOM 8868 C CA . PHE A 1 1136 ? -22.330 1.305 -50.722 1.00 92.38 1136 PHE A CA 1
ATOM 8869 C C . PHE A 1 1136 ? -22.927 0.046 -50.065 1.00 92.38 1136 PHE A C 1
ATOM 8871 O O . PHE A 1 1136 ? -22.463 -1.059 -50.340 1.00 92.38 1136 PHE A O 1
ATOM 8878 N N . LEU A 1 1137 ? -23.923 0.203 -49.186 1.00 92.19 1137 LEU A N 1
ATOM 8879 C CA . LEU A 1 1137 ? -24.628 -0.893 -48.510 1.00 92.19 1137 LEU A CA 1
ATOM 8880 C C . LEU A 1 1137 ? -25.993 -1.205 -49.139 1.00 92.19 1137 LEU A C 1
ATOM 8882 O O . LEU A 1 1137 ? -26.654 -2.147 -48.707 1.00 92.19 1137 LEU A O 1
ATOM 8886 N N . PHE A 1 1138 ? -26.434 -0.430 -50.134 1.00 91.69 1138 PHE A N 1
ATOM 8887 C CA . PHE A 1 1138 ? -27.649 -0.745 -50.882 1.00 91.69 1138 PHE A CA 1
ATOM 8888 C C . PHE A 1 1138 ? -27.438 -1.974 -51.777 1.00 91.69 1138 PHE A C 1
ATOM 8890 O O . PHE A 1 1138 ? -26.369 -2.195 -52.350 1.00 91.69 1138 PHE A O 1
ATOM 8897 N N . ASN A 1 1139 ? -28.484 -2.788 -51.898 1.00 86.25 1139 ASN A N 1
ATOM 8898 C CA . ASN A 1 1139 ? -28.486 -3.981 -52.731 1.00 86.25 1139 ASN A CA 1
ATOM 8899 C C . ASN A 1 1139 ? -28.750 -3.600 -54.201 1.00 86.25 1139 ASN A C 1
ATOM 8901 O O . ASN A 1 1139 ? -29.888 -3.594 -54.646 1.00 86.25 1139 ASN A O 1
ATOM 8905 N N . PHE A 1 1140 ? -27.696 -3.286 -54.958 1.00 85.81 1140 PHE A N 1
ATOM 8906 C CA . PHE A 1 1140 ? -27.780 -2.908 -56.383 1.00 85.81 1140 PHE A CA 1
ATOM 8907 C C . PHE A 1 1140 ? -28.001 -4.088 -57.358 1.00 85.81 1140 PHE A C 1
ATOM 8909 O O . PHE A 1 1140 ? -27.642 -3.975 -58.524 1.00 85.81 1140 PHE A O 1
ATOM 8916 N N . GLU A 1 1141 ? -28.487 -5.239 -56.879 1.00 82.94 1141 GLU A N 1
ATOM 8917 C CA . GLU A 1 1141 ? -28.807 -6.443 -57.682 1.00 82.94 1141 GLU A CA 1
ATOM 8918 C C . GLU A 1 1141 ? -27.718 -6.925 -58.671 1.00 82.94 1141 GLU A C 1
ATOM 8920 O O . GLU A 1 1141 ? -27.994 -7.638 -59.628 1.00 82.94 1141 GLU A O 1
ATOM 8925 N N . LEU A 1 1142 ? -26.448 -6.593 -58.409 1.00 85.25 1142 LEU A N 1
ATOM 8926 C CA . LEU A 1 1142 ? -25.323 -6.936 -59.284 1.00 85.25 1142 LEU A CA 1
ATOM 8927 C C . LEU A 1 1142 ? -25.161 -8.457 -59.446 1.00 85.25 1142 LEU A C 1
ATOM 8929 O O . LEU A 1 1142 ? -24.975 -9.169 -58.455 1.00 85.25 1142 LEU A O 1
ATOM 8933 N N . GLU A 1 1143 ? -25.134 -8.921 -60.699 1.00 81.38 1143 GLU A N 1
ATOM 8934 C CA . GLU A 1 1143 ? -25.047 -10.342 -61.076 1.00 81.38 1143 GLU A CA 1
ATOM 8935 C C . GLU A 1 1143 ? -23.778 -11.039 -60.552 1.00 81.38 1143 GLU A C 1
ATOM 8937 O O . GLU A 1 1143 ? -23.802 -12.217 -60.194 1.00 81.38 1143 GLU A O 1
ATOM 8942 N N . HIS A 1 1144 ? -22.652 -10.320 -60.469 1.00 86.50 1144 HIS A N 1
ATOM 8943 C CA . HIS A 1 1144 ? -21.388 -10.892 -60.003 1.00 86.50 1144 HIS A CA 1
ATOM 8944 C C . HIS A 1 1144 ? -21.233 -10.830 -58.469 1.00 86.50 1144 HIS A C 1
ATOM 8946 O O . HIS A 1 1144 ? -21.047 -9.740 -57.906 1.00 86.50 1144 HIS A O 1
ATOM 8952 N N . PRO A 1 1145 ? -21.171 -11.986 -57.768 1.00 79.62 1145 PRO A N 1
ATOM 8953 C CA . PRO A 1 1145 ? -21.116 -12.022 -56.307 1.00 79.62 1145 PRO A CA 1
ATOM 8954 C C . PRO A 1 1145 ? -19.851 -11.359 -55.748 1.00 79.62 1145 PRO A C 1
ATOM 8956 O O . PRO A 1 1145 ? -19.921 -10.666 -54.737 1.00 79.62 1145 PRO A O 1
ATOM 8959 N N . THR A 1 1146 ? -18.703 -11.480 -56.422 1.00 83.56 1146 THR A N 1
ATOM 8960 C CA . THR A 1 1146 ? -17.436 -10.852 -56.002 1.00 83.56 1146 THR A CA 1
ATOM 8961 C C . THR A 1 1146 ? -17.537 -9.327 -55.920 1.00 83.56 1146 THR A C 1
ATOM 8963 O O . THR A 1 1146 ? -17.017 -8.720 -54.979 1.00 83.56 1146 THR A O 1
ATOM 8966 N N . VAL A 1 1147 ? -18.244 -8.699 -56.866 1.00 86.31 1147 VAL A N 1
ATOM 8967 C CA . VAL A 1 1147 ? -18.453 -7.243 -56.884 1.00 86.31 1147 VAL A CA 1
ATOM 8968 C C . VAL A 1 1147 ? -19.403 -6.849 -55.754 1.00 86.31 1147 VAL A C 1
ATOM 8970 O O . VAL A 1 1147 ? -19.089 -5.947 -54.977 1.00 86.31 1147 VAL A O 1
ATOM 8973 N N . LYS A 1 1148 ? -20.506 -7.593 -55.581 1.00 84.25 1148 LYS A N 1
ATOM 8974 C CA . LYS A 1 1148 ? -21.478 -7.392 -54.493 1.00 84.25 1148 LYS A CA 1
ATOM 8975 C C . LYS A 1 1148 ? -20.838 -7.507 -53.103 1.00 84.25 1148 LYS A C 1
ATOM 8977 O O . LYS A 1 1148 ? -21.111 -6.680 -52.233 1.00 84.25 1148 LYS A O 1
ATOM 8982 N N . ILE A 1 1149 ? -19.957 -8.488 -52.896 1.00 86.00 1149 ILE A N 1
ATOM 8983 C CA . ILE A 1 1149 ? -19.193 -8.672 -51.651 1.00 86.00 1149 ILE A CA 1
ATOM 8984 C C . ILE A 1 1149 ? -18.219 -7.508 -51.431 1.00 86.00 1149 ILE A C 1
ATOM 8986 O O . ILE A 1 1149 ? -18.145 -6.974 -50.322 1.00 86.00 1149 ILE A O 1
ATOM 8990 N N . SER A 1 1150 ? -17.495 -7.086 -52.470 1.00 88.62 1150 SER A N 1
ATOM 8991 C CA . SER A 1 1150 ? -16.491 -6.018 -52.369 1.00 88.62 1150 SER A CA 1
ATOM 8992 C C . SER A 1 1150 ? -17.118 -4.657 -52.058 1.00 88.62 1150 SER A C 1
ATOM 8994 O O . SER A 1 1150 ? -16.646 -3.960 -51.159 1.00 88.62 1150 SER A O 1
ATOM 8996 N N . LEU A 1 1151 ? -18.222 -4.311 -52.732 1.00 90.56 1151 LEU A N 1
ATOM 8997 C CA . LEU A 1 1151 ? -18.957 -3.062 -52.511 1.00 90.56 1151 LEU A CA 1
ATOM 8998 C C . LEU A 1 1151 ? -19.487 -2.975 -51.070 1.00 90.56 1151 LEU A C 1
ATOM 9000 O O . LEU A 1 1151 ? -19.202 -2.007 -50.363 1.00 90.56 1151 LEU A O 1
ATOM 9004 N N . ASN A 1 1152 ? -20.156 -4.037 -50.602 1.00 89.69 1152 ASN A N 1
ATOM 9005 C CA . ASN A 1 1152 ? -20.643 -4.129 -49.225 1.00 89.69 1152 ASN A CA 1
ATOM 9006 C C . ASN A 1 1152 ? -19.493 -4.050 -48.212 1.00 89.69 1152 ASN A C 1
ATOM 9008 O O . ASN A 1 1152 ? -19.578 -3.298 -47.245 1.00 89.69 1152 ASN A O 1
ATOM 9012 N N . SER A 1 1153 ? -18.388 -4.769 -48.441 1.00 91.50 1153 SER A N 1
ATOM 9013 C CA . SER A 1 1153 ? -17.210 -4.726 -47.560 1.00 91.50 1153 SER A CA 1
ATOM 9014 C C . SER A 1 1153 ? -16.654 -3.306 -47.425 1.00 91.50 1153 SER A C 1
ATOM 9016 O O . SER A 1 1153 ? -16.369 -2.856 -46.314 1.00 91.50 1153 SER A O 1
ATOM 9018 N N . MET A 1 1154 ? -16.554 -2.573 -48.539 1.00 93.88 1154 MET A N 1
ATOM 9019 C CA . MET A 1 1154 ? -16.125 -1.174 -48.547 1.00 93.88 1154 MET A CA 1
ATOM 9020 C C . MET A 1 1154 ? -17.103 -0.281 -47.769 1.00 93.88 1154 MET A C 1
ATOM 9022 O O . MET A 1 1154 ? -16.667 0.481 -46.905 1.00 93.88 1154 MET A O 1
ATOM 9026 N N . GLY A 1 1155 ? -18.413 -0.424 -47.994 1.00 94.19 1155 GLY A N 1
ATOM 9027 C CA . GLY A 1 1155 ? -19.445 0.294 -47.239 1.00 94.19 1155 GLY A CA 1
ATOM 9028 C C . GLY A 1 1155 ? -19.362 0.053 -45.729 1.00 94.19 1155 GLY A C 1
ATOM 9029 O O . GLY A 1 1155 ? -19.377 1.006 -44.949 1.00 94.19 1155 GLY A O 1
ATOM 9030 N N . LEU A 1 1156 ? -19.185 -1.202 -45.301 1.00 94.81 1156 LEU A N 1
ATOM 9031 C CA . LEU A 1 1156 ? -19.075 -1.566 -43.884 1.00 94.81 1156 LEU A CA 1
ATOM 9032 C C . LEU A 1 1156 ? -17.815 -0.960 -43.243 1.00 94.81 1156 LEU A C 1
ATOM 9034 O O . LEU A 1 1156 ? -17.895 -0.420 -42.138 1.00 94.81 1156 LEU A O 1
ATOM 9038 N N . VAL A 1 1157 ? -16.666 -0.973 -43.935 1.00 95.56 1157 VAL A N 1
ATOM 9039 C CA . VAL A 1 1157 ? -15.439 -0.305 -43.458 1.00 95.56 1157 VAL A CA 1
ATOM 9040 C C . VAL A 1 1157 ? -15.647 1.205 -43.320 1.00 95.56 1157 VAL A C 1
ATOM 9042 O O . VAL A 1 1157 ? -15.316 1.767 -42.273 1.00 95.56 1157 VAL A O 1
ATOM 9045 N N . LEU A 1 1158 ? -16.215 1.867 -44.332 1.00 95.12 1158 LEU A N 1
ATOM 9046 C CA . LEU A 1 1158 ? -16.448 3.316 -44.318 1.00 95.12 1158 LEU A CA 1
ATOM 9047 C C . LEU A 1 1158 ? -17.417 3.728 -43.198 1.00 95.12 1158 LEU A C 1
ATOM 9049 O O . LEU A 1 1158 ? -17.136 4.673 -42.451 1.00 95.12 1158 LEU A O 1
ATOM 9053 N N . VAL A 1 1159 ? -18.496 2.964 -42.990 1.00 95.69 1159 VAL A N 1
ATOM 9054 C CA . VAL A 1 1159 ? -19.412 3.158 -41.857 1.00 95.69 1159 VAL A CA 1
ATOM 9055 C C . VAL A 1 1159 ? -18.675 2.979 -40.523 1.00 95.69 1159 VAL A C 1
ATOM 9057 O O . VAL A 1 1159 ? -18.762 3.868 -39.675 1.00 95.69 1159 VAL A O 1
ATOM 9060 N N . LEU A 1 1160 ? -17.872 1.928 -40.323 1.00 95.25 1160 LEU A N 1
ATOM 9061 C CA . LEU A 1 1160 ? -17.108 1.735 -39.077 1.00 95.25 1160 LEU A CA 1
ATOM 9062 C C . LEU A 1 1160 ? -16.089 2.859 -38.800 1.00 95.25 1160 LEU A C 1
ATOM 9064 O O . LEU A 1 1160 ? -15.924 3.277 -37.648 1.00 95.25 1160 LEU A O 1
ATOM 9068 N N . ILE A 1 1161 ? -15.440 3.397 -39.837 1.00 94.44 1161 ILE A N 1
ATOM 9069 C CA . ILE A 1 1161 ? -14.561 4.574 -39.727 1.00 94.44 1161 ILE A CA 1
ATOM 9070 C C . ILE A 1 1161 ? -15.375 5.799 -39.292 1.00 94.44 1161 ILE A C 1
ATOM 9072 O O . ILE A 1 1161 ? -15.030 6.459 -38.308 1.00 94.44 1161 ILE A O 1
ATOM 9076 N N . SER A 1 1162 ? -16.504 6.067 -39.954 1.00 93.94 1162 SER A N 1
ATOM 9077 C CA . SER A 1 1162 ? -17.388 7.180 -39.592 1.00 93.94 1162 SER A CA 1
ATOM 9078 C C . SER A 1 1162 ? -17.900 7.068 -38.145 1.00 93.94 1162 SER A C 1
ATOM 9080 O O . SER A 1 1162 ? -17.971 8.068 -37.429 1.00 93.94 1162 SER A O 1
ATOM 9082 N N . MET A 1 1163 ? -18.163 5.855 -37.644 1.00 95.38 1163 MET A N 1
ATOM 9083 C CA . MET A 1 1163 ? -18.626 5.644 -36.268 1.00 95.38 1163 MET A CA 1
ATOM 9084 C C . MET A 1 1163 ? -17.544 5.893 -35.222 1.00 95.38 1163 MET A C 1
ATOM 9086 O O . MET A 1 1163 ? -17.866 6.360 -34.123 1.00 95.38 1163 MET A O 1
ATOM 9090 N N . GLY A 1 1164 ? -16.273 5.649 -35.551 1.00 93.19 1164 GLY A N 1
ATOM 9091 C CA . GLY A 1 1164 ? -15.148 6.073 -34.721 1.00 93.19 1164 GLY A CA 1
ATOM 9092 C C . GLY A 1 1164 ? -15.018 7.597 -34.646 1.00 93.19 1164 GLY A C 1
ATOM 9093 O O . GLY A 1 1164 ? -14.834 8.133 -33.550 1.00 93.19 1164 GLY A O 1
ATOM 9094 N N . LEU A 1 1165 ? -15.235 8.305 -35.762 1.00 92.38 1165 LEU A N 1
ATOM 9095 C CA . LEU A 1 1165 ? -15.283 9.772 -35.791 1.00 92.38 1165 LEU A CA 1
ATOM 9096 C C . LEU A 1 1165 ? -16.418 10.354 -34.942 1.00 92.38 1165 LEU A C 1
ATOM 9098 O O . LEU A 1 1165 ? -16.168 11.204 -34.085 1.00 92.38 1165 LEU A O 1
ATOM 9102 N N . VAL A 1 1166 ? -17.654 9.882 -35.148 1.00 94.19 1166 VAL A N 1
ATOM 9103 C CA . VAL A 1 1166 ? -18.836 10.323 -34.383 1.00 94.19 1166 VAL A CA 1
ATOM 9104 C C . VAL A 1 1166 ? -18.600 10.136 -32.881 1.00 94.19 1166 VAL A C 1
ATOM 9106 O O . VAL A 1 1166 ? -18.911 11.024 -32.086 1.00 94.19 1166 VAL A O 1
ATOM 9109 N N . ARG A 1 1167 ? -17.966 9.023 -32.483 1.00 94.56 1167 ARG A N 1
ATOM 9110 C CA . ARG A 1 1167 ? -17.602 8.746 -31.086 1.00 94.56 1167 ARG A CA 1
ATOM 9111 C C . ARG A 1 1167 ? -16.559 9.720 -30.541 1.00 94.56 1167 ARG A C 1
ATOM 9113 O O . ARG A 1 1167 ? -16.733 10.239 -29.439 1.00 94.56 1167 ARG A O 1
ATOM 9120 N N . ALA A 1 1168 ? -15.495 9.981 -31.300 1.00 92.19 1168 ALA A N 1
ATOM 9121 C CA . ALA A 1 1168 ? -14.422 10.884 -30.894 1.00 92.19 1168 ALA A CA 1
ATOM 9122 C C . ALA A 1 1168 ? -14.924 12.327 -30.707 1.00 92.19 1168 ALA A C 1
ATOM 9124 O O . ALA A 1 1168 ? -14.683 12.935 -29.661 1.00 92.19 1168 ALA A O 1
ATOM 9125 N N . PHE A 1 1169 ? -15.678 12.856 -31.676 1.00 93.31 1169 PHE A N 1
ATOM 9126 C CA . PHE A 1 1169 ? -16.239 14.206 -31.587 1.00 93.31 1169 PHE A CA 1
ATOM 9127 C C . PHE A 1 1169 ? -17.355 14.314 -30.542 1.00 93.31 1169 PHE A C 1
ATOM 9129 O O . PHE A 1 1169 ? -17.372 15.281 -29.782 1.00 93.31 1169 PHE A O 1
ATOM 9136 N N . GLY A 1 1170 ? -18.236 13.312 -30.429 1.00 93.25 1170 GLY A N 1
ATOM 9137 C CA . GLY A 1 1170 ? -19.291 13.285 -29.411 1.00 93.25 1170 GLY A CA 1
ATOM 9138 C C . GLY A 1 1170 ? -18.738 13.346 -27.983 1.00 93.25 1170 GLY A C 1
ATOM 9139 O O . GLY A 1 1170 ? -19.195 14.158 -27.179 1.00 93.25 1170 GLY A O 1
ATOM 9140 N N . LEU A 1 1171 ? -17.695 12.562 -27.680 1.00 93.44 1171 LEU A N 1
ATOM 9141 C CA . LEU A 1 1171 ? -17.028 12.602 -26.373 1.00 93.44 1171 LEU A CA 1
ATOM 9142 C C . LEU A 1 1171 ? -16.283 13.929 -26.132 1.00 93.44 1171 LEU A C 1
ATOM 9144 O O . LEU A 1 1171 ? -16.339 14.455 -25.020 1.00 93.44 1171 LEU A O 1
ATOM 9148 N N . SER A 1 1172 ? -15.641 14.510 -27.154 1.00 92.25 1172 SER A N 1
ATOM 9149 C CA . SER A 1 1172 ? -14.967 15.817 -27.026 1.00 92.25 1172 SER A CA 1
ATOM 9150 C C . SER A 1 1172 ? -15.952 16.969 -26.773 1.00 92.25 1172 SER A C 1
ATOM 9152 O O . SER A 1 1172 ? -15.691 17.849 -25.948 1.00 92.25 1172 SER A O 1
ATOM 9154 N N . LEU A 1 1173 ? -17.137 16.928 -27.391 1.00 91.50 1173 LEU A N 1
ATOM 9155 C CA . LEU A 1 1173 ? -18.214 17.879 -27.110 1.00 91.50 1173 LEU A CA 1
ATOM 9156 C C . LEU A 1 1173 ? -18.763 17.708 -25.692 1.00 91.50 1173 LEU A C 1
ATOM 9158 O O . LEU A 1 1173 ? -18.894 18.698 -24.969 1.00 91.50 1173 LEU A O 1
ATOM 9162 N N . CYS A 1 1174 ? -19.016 16.471 -25.250 1.00 92.19 1174 CYS A N 1
ATOM 9163 C CA . CYS A 1 1174 ? -19.444 16.195 -23.875 1.00 92.19 1174 CYS A CA 1
ATOM 9164 C C . CYS A 1 1174 ? -18.473 16.754 -22.822 1.00 92.19 1174 CYS A C 1
ATOM 9166 O O . CYS A 1 1174 ? -18.937 17.195 -21.772 1.00 92.19 1174 CYS A O 1
ATOM 9168 N N . SER A 1 1175 ? -17.157 16.791 -23.088 1.00 90.69 1175 SER A N 1
ATOM 9169 C CA . SER A 1 1175 ? -16.195 17.387 -22.149 1.00 90.69 1175 SER A CA 1
ATOM 9170 C C . SER A 1 1175 ? -16.149 18.916 -22.176 1.00 90.69 1175 SER A C 1
ATOM 9172 O O . SER A 1 1175 ? -15.856 19.522 -21.153 1.00 90.69 1175 SER A O 1
ATOM 9174 N N . LYS A 1 1176 ? -16.411 19.548 -23.328 1.00 90.12 1176 LYS A N 1
ATOM 9175 C CA . LYS A 1 1176 ? -16.245 21.005 -23.522 1.00 90.12 1176 LYS A CA 1
ATOM 9176 C C . LYS A 1 1176 ? -17.514 21.826 -23.256 1.00 90.12 1176 LYS A C 1
ATOM 9178 O O . LYS A 1 1176 ? -17.427 23.028 -23.015 1.00 90.12 1176 LYS A O 1
ATOM 9183 N N . MET A 1 1177 ? -18.700 21.218 -23.315 1.00 87.88 1177 MET A N 1
ATOM 9184 C CA . MET A 1 1177 ? -19.981 21.925 -23.127 1.00 87.88 1177 MET A CA 1
ATOM 9185 C C . MET A 1 1177 ? -20.337 22.215 -21.656 1.00 87.88 1177 MET A C 1
ATOM 9187 O O . MET A 1 1177 ? -21.236 23.018 -21.388 1.00 87.88 1177 MET A O 1
ATOM 9191 N N . VAL A 1 1178 ? -19.693 21.537 -20.705 1.00 87.00 1178 VAL A N 1
ATOM 9192 C CA . VAL A 1 1178 ? -20.198 21.314 -19.339 1.00 87.00 1178 VAL A CA 1
ATOM 9193 C C . VAL A 1 1178 ? -19.127 21.711 -18.313 1.00 87.00 1178 VAL A C 1
ATOM 9195 O O . VAL A 1 1178 ? -17.965 21.364 -18.516 1.00 87.00 1178 VAL A O 1
ATOM 9198 N N . PRO A 1 1179 ? -19.467 22.424 -17.218 1.00 82.62 1179 PRO A N 1
ATOM 9199 C CA . PRO A 1 1179 ? -18.471 22.845 -16.235 1.00 82.62 1179 PRO A CA 1
ATOM 9200 C C . PRO A 1 1179 ? -17.874 21.652 -15.457 1.00 82.62 1179 PRO A C 1
ATOM 9202 O O . PRO A 1 1179 ? -18.563 20.633 -15.293 1.00 82.62 1179 PRO A O 1
ATOM 9205 N N . PRO A 1 1180 ? -16.631 21.777 -14.937 1.00 80.69 1180 PRO A N 1
ATOM 9206 C CA . PRO A 1 1180 ? -15.866 20.670 -14.347 1.00 80.69 1180 PRO A CA 1
ATOM 9207 C C . PRO A 1 1180 ? -16.628 19.865 -13.288 1.00 80.69 1180 PRO A C 1
ATOM 9209 O O . PRO A 1 1180 ? -16.616 18.636 -13.320 1.00 80.69 1180 PRO A O 1
ATOM 9212 N N . ASP A 1 1181 ? -17.375 20.548 -12.420 1.00 83.06 1181 ASP A N 1
ATOM 9213 C CA . ASP A 1 1181 ? -18.140 19.959 -11.310 1.00 83.06 1181 ASP A CA 1
ATOM 9214 C C . ASP A 1 1181 ? -19.212 18.950 -11.770 1.00 83.06 1181 ASP A C 1
ATOM 9216 O O . ASP A 1 1181 ? -19.631 18.073 -11.015 1.00 83.06 1181 ASP A O 1
ATOM 9220 N N . THR A 1 1182 ? -19.659 19.064 -13.024 1.00 84.31 1182 THR A N 1
ATOM 9221 C CA . THR A 1 1182 ? -20.686 18.205 -13.643 1.00 84.31 1182 THR A CA 1
ATOM 9222 C C . THR A 1 1182 ? -20.145 17.286 -14.743 1.00 84.31 1182 THR A C 1
ATOM 9224 O O . THR A 1 1182 ? -20.881 16.431 -15.243 1.00 84.31 1182 THR A O 1
ATOM 9227 N N . LEU A 1 1183 ? -18.857 17.405 -15.087 1.00 89.75 1183 LEU A N 1
ATOM 9228 C CA . LEU A 1 1183 ? -18.198 16.635 -16.147 1.00 89.75 1183 LEU A CA 1
ATOM 9229 C C . LEU A 1 1183 ? -18.305 15.120 -15.917 1.00 89.75 1183 LEU A C 1
ATOM 9231 O O . LEU A 1 1183 ? -18.688 14.380 -16.823 1.00 89.75 1183 LEU A O 1
ATOM 9235 N N . ASN A 1 1184 ? -18.032 14.660 -14.692 1.00 87.81 1184 ASN A N 1
ATOM 9236 C CA . ASN A 1 1184 ? -18.074 13.235 -14.340 1.00 87.81 1184 ASN A CA 1
ATOM 9237 C C . ASN A 1 1184 ? -19.479 12.634 -14.518 1.00 87.81 1184 ASN A C 1
ATOM 9239 O O . ASN A 1 1184 ? -19.624 11.523 -15.033 1.00 87.81 1184 ASN A O 1
ATOM 9243 N N . SER A 1 1185 ? -20.525 13.382 -14.158 1.00 88.19 1185 SER A N 1
ATOM 9244 C CA . SER A 1 1185 ? -21.919 12.963 -14.341 1.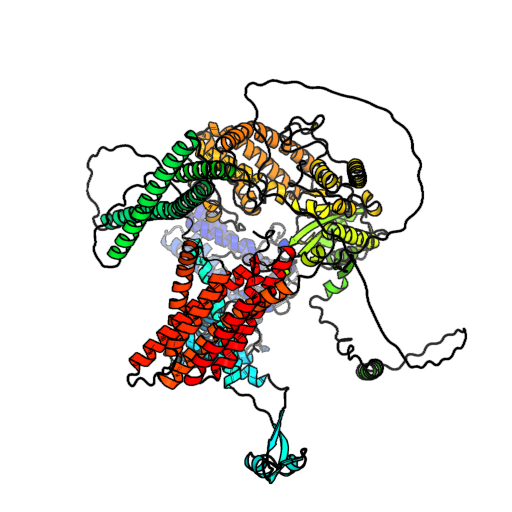00 88.19 1185 SER A CA 1
ATOM 9245 C C . SER A 1 1185 ? -22.278 12.846 -15.824 1.00 88.19 1185 SER A C 1
ATOM 9247 O O . SER A 1 1185 ? -22.866 11.851 -16.241 1.00 88.19 1185 SER A O 1
ATOM 9249 N N . VAL A 1 1186 ? -21.879 13.822 -16.647 1.00 91.31 1186 VAL A N 1
ATOM 9250 C CA . VAL A 1 1186 ? -22.141 13.811 -18.098 1.00 91.31 1186 VAL A CA 1
ATOM 9251 C C . VAL A 1 1186 ? -21.360 12.702 -18.811 1.00 91.31 1186 VAL A C 1
ATOM 9253 O O . VAL A 1 1186 ? -21.918 12.036 -19.680 1.00 91.31 1186 VAL A O 1
ATOM 9256 N N . MET A 1 1187 ? -20.122 12.418 -18.400 1.00 94.38 1187 MET A N 1
ATOM 9257 C CA . MET A 1 1187 ? -19.347 11.279 -18.918 1.00 94.38 1187 MET A CA 1
ATOM 9258 C C . MET A 1 1187 ? -19.922 9.920 -18.498 1.00 94.38 1187 MET A C 1
ATOM 9260 O O . MET A 1 1187 ? -19.866 8.955 -19.265 1.00 94.38 1187 MET A O 1
ATOM 9264 N N . THR A 1 1188 ? -20.539 9.845 -17.317 1.00 93.56 1188 THR A N 1
ATOM 9265 C CA . THR A 1 1188 ? -21.277 8.650 -16.883 1.00 93.56 1188 THR A CA 1
ATOM 9266 C C . THR A 1 1188 ? -22.479 8.410 -17.800 1.00 93.56 1188 THR A C 1
ATOM 9268 O O . THR A 1 1188 ? -22.609 7.322 -18.358 1.00 93.56 1188 THR A O 1
ATOM 9271 N N . TRP A 1 1189 ? -23.298 9.435 -18.063 1.00 94.62 1189 TRP A N 1
ATOM 9272 C CA . TRP A 1 1189 ? -24.431 9.337 -18.995 1.00 94.62 1189 TRP A CA 1
ATOM 9273 C C . TRP A 1 1189 ? -24.013 9.035 -20.440 1.00 94.62 1189 TRP A C 1
ATOM 9275 O O . TRP A 1 1189 ? -24.648 8.204 -21.088 1.00 94.62 1189 TRP A O 1
ATOM 9285 N N . ALA A 1 1190 ? -22.907 9.606 -20.925 1.00 95.00 1190 ALA A N 1
ATOM 9286 C CA . ALA A 1 1190 ? -22.322 9.243 -22.219 1.00 95.00 1190 ALA A CA 1
ATOM 9287 C C . ALA A 1 1190 ? -21.953 7.747 -22.288 1.00 95.00 1190 ALA A C 1
ATOM 9289 O O . ALA A 1 1190 ? -22.192 7.085 -23.299 1.00 95.00 1190 ALA A O 1
ATOM 9290 N N . THR A 1 1191 ? -21.415 7.192 -21.198 1.00 94.38 1191 THR A N 1
ATOM 9291 C CA . THR A 1 1191 ? -21.059 5.766 -21.096 1.00 94.38 1191 THR A CA 1
ATOM 9292 C C . THR A 1 1191 ? -22.298 4.866 -21.050 1.00 94.38 1191 THR A C 1
ATOM 9294 O O . THR A 1 1191 ? -22.320 3.822 -21.708 1.00 94.38 1191 THR A O 1
ATOM 9297 N N . VAL A 1 1192 ? -23.355 5.282 -20.343 1.00 95.50 1192 VAL A N 1
ATOM 9298 C CA . VAL A 1 1192 ? -24.662 4.599 -20.345 1.00 95.50 1192 VAL A CA 1
ATOM 9299 C C . VAL A 1 1192 ? -25.267 4.595 -21.752 1.00 95.50 1192 VAL A C 1
ATOM 9301 O O . VAL A 1 1192 ? -25.642 3.532 -22.239 1.00 95.50 1192 VAL A O 1
ATOM 9304 N N . ALA A 1 1193 ? -25.276 5.736 -22.448 1.00 95.44 1193 ALA A N 1
ATOM 9305 C CA . ALA A 1 1193 ? -25.794 5.847 -23.813 1.00 95.44 1193 ALA A CA 1
ATOM 9306 C C . ALA A 1 1193 ? -25.048 4.934 -24.804 1.00 95.44 1193 ALA A C 1
ATOM 9308 O O . ALA A 1 1193 ? -25.683 4.216 -25.573 1.00 95.44 1193 ALA A O 1
ATOM 9309 N N . MET A 1 1194 ? -23.710 4.875 -24.743 1.00 96.69 1194 MET A N 1
ATOM 9310 C CA . MET A 1 1194 ? -22.929 3.930 -25.558 1.00 96.69 1194 MET A CA 1
ATOM 9311 C C . MET A 1 1194 ? -23.243 2.462 -25.222 1.00 96.69 1194 MET A C 1
ATOM 9313 O O . MET A 1 1194 ? -23.296 1.623 -26.119 1.00 96.69 1194 MET A O 1
ATOM 9317 N N . SER A 1 1195 ? -23.466 2.143 -23.944 1.00 93.69 1195 SER A N 1
ATOM 9318 C CA . SER A 1 1195 ? -23.753 0.772 -23.492 1.00 93.69 1195 SER A CA 1
ATOM 9319 C C . SER A 1 1195 ? -25.137 0.297 -23.942 1.00 93.69 1195 SER A C 1
ATOM 9321 O O . SER A 1 1195 ? -25.258 -0.804 -24.477 1.00 93.69 1195 SER A O 1
ATOM 9323 N N . LEU A 1 1196 ? -26.156 1.154 -23.806 1.00 94.75 1196 LEU A N 1
ATOM 9324 C CA . LEU A 1 1196 ? -27.495 0.926 -24.359 1.00 94.75 1196 LEU A CA 1
ATOM 9325 C C . LEU A 1 1196 ? -27.452 0.808 -25.887 1.00 94.75 1196 LEU A C 1
ATOM 9327 O O . LEU A 1 1196 ? -28.108 -0.065 -26.446 1.00 94.75 1196 LEU A O 1
ATOM 9331 N N . GLY A 1 1197 ? -26.630 1.634 -26.545 1.00 95.00 1197 GLY A N 1
ATOM 9332 C CA . GLY A 1 1197 ? -26.413 1.579 -27.988 1.00 95.00 1197 GLY A CA 1
ATOM 9333 C C . GLY A 1 1197 ? -25.962 0.195 -28.441 1.00 95.00 1197 GLY A C 1
ATOM 9334 O O . GLY A 1 1197 ? -26.599 -0.386 -29.310 1.00 95.00 1197 GLY A O 1
ATOM 9335 N N . ARG A 1 1198 ? -24.931 -0.385 -27.809 1.00 94.06 1198 ARG A N 1
ATOM 9336 C CA . ARG A 1 1198 ? -24.457 -1.741 -28.155 1.00 94.06 1198 ARG A CA 1
ATOM 9337 C C . ARG A 1 1198 ? -25.560 -2.797 -28.062 1.00 94.06 1198 ARG A C 1
ATOM 9339 O O . ARG A 1 1198 ? -25.739 -3.554 -29.009 1.00 94.06 1198 ARG A O 1
ATOM 9346 N N . GLY A 1 1199 ? -26.313 -2.810 -26.958 1.00 91.56 1199 GLY A N 1
ATOM 9347 C CA . GLY A 1 1199 ? -27.405 -3.771 -26.755 1.00 91.56 1199 GLY A CA 1
ATOM 9348 C C . GLY A 1 1199 ? -28.552 -3.601 -27.756 1.00 91.56 1199 GLY A C 1
ATOM 9349 O O . GLY A 1 1199 ? -29.025 -4.582 -28.323 1.00 91.56 1199 GLY A O 1
ATOM 9350 N N . GLY A 1 1200 ? -28.963 -2.359 -28.034 1.00 91.81 1200 GLY A N 1
ATOM 9351 C CA . GLY A 1 1200 ? -29.973 -2.074 -29.057 1.00 91.81 1200 GLY A CA 1
ATOM 9352 C C . GLY A 1 1200 ? -29.504 -2.461 -30.462 1.00 91.81 1200 GLY A C 1
ATOM 9353 O O . GLY A 1 1200 ? -30.255 -3.072 -31.215 1.00 91.81 1200 GLY A O 1
ATOM 9354 N N . GLY A 1 1201 ? -28.241 -2.176 -30.791 1.00 91.69 1201 GLY A N 1
ATOM 9355 C CA . GLY A 1 1201 ? -27.630 -2.514 -32.076 1.00 91.69 1201 GLY A CA 1
ATOM 9356 C C . GLY A 1 1201 ? -27.642 -4.011 -32.379 1.00 91.69 1201 GLY A C 1
ATOM 9357 O O . GLY A 1 1201 ? -28.041 -4.396 -33.477 1.00 91.69 1201 GLY A O 1
ATOM 9358 N N . SER A 1 1202 ? -27.273 -4.855 -31.408 1.00 90.00 1202 SER A N 1
ATOM 9359 C CA . SER A 1 1202 ? -27.280 -6.312 -31.596 1.00 90.00 1202 SER A CA 1
ATOM 9360 C C . SER A 1 1202 ? -28.684 -6.910 -31.720 1.00 90.00 1202 SER A C 1
ATOM 9362 O O . SER A 1 1202 ? -28.843 -7.910 -32.411 1.00 90.00 1202 SER A O 1
ATOM 9364 N N . ILE A 1 1203 ? -29.693 -6.318 -31.066 1.00 90.62 1203 ILE A N 1
ATOM 9365 C CA . ILE A 1 1203 ? -31.088 -6.792 -31.127 1.00 90.62 1203 ILE A CA 1
ATOM 9366 C C . ILE A 1 1203 ? -31.771 -6.351 -32.425 1.00 90.62 1203 ILE A C 1
ATOM 9368 O O . ILE A 1 1203 ? -32.458 -7.145 -33.051 1.00 90.62 1203 ILE A O 1
ATOM 9372 N N . VAL A 1 1204 ? -31.593 -5.097 -32.847 1.00 89.31 1204 VAL A N 1
ATOM 9373 C CA . VAL A 1 1204 ? -32.239 -4.595 -34.070 1.00 89.31 1204 VAL A CA 1
ATOM 9374 C C . VAL A 1 1204 ? -31.608 -5.235 -35.308 1.00 89.31 1204 VAL A C 1
ATOM 9376 O O . VAL A 1 1204 ? -32.318 -5.728 -36.178 1.00 89.31 1204 VAL A O 1
ATOM 9379 N N . CYS A 1 1205 ? -30.275 -5.290 -35.387 1.00 86.19 1205 CYS A N 1
ATOM 9380 C CA . CYS A 1 1205 ? -29.589 -5.728 -36.607 1.00 86.19 1205 CYS A CA 1
ATOM 9381 C C . CYS A 1 1205 ? -29.517 -7.253 -36.786 1.00 86.19 1205 CYS A C 1
ATOM 9383 O O . CYS A 1 1205 ? -29.074 -7.702 -37.839 1.00 86.19 1205 CYS A O 1
ATOM 9385 N N . SER A 1 1206 ? -29.959 -8.053 -35.808 1.00 87.06 1206 SER A N 1
ATOM 9386 C CA . SER A 1 1206 ? -30.155 -9.495 -36.010 1.00 87.06 1206 SER A CA 1
ATOM 9387 C C . SER A 1 1206 ? -31.410 -9.812 -36.831 1.00 87.06 1206 SER A C 1
ATOM 9389 O O . SER A 1 1206 ? -31.469 -10.883 -37.429 1.00 87.06 1206 SER A O 1
ATOM 9391 N N . VAL A 1 1207 ? -32.377 -8.885 -36.887 1.00 88.56 1207 VAL A N 1
ATOM 9392 C CA . VAL A 1 1207 ? -33.680 -9.047 -37.563 1.00 88.56 1207 VAL A CA 1
ATOM 9393 C C . VAL A 1 1207 ? -33.729 -8.338 -38.930 1.00 88.56 1207 VAL A C 1
ATOM 9395 O O . VAL A 1 1207 ? -34.603 -8.622 -39.744 1.00 88.56 1207 VAL A O 1
ATOM 9398 N N . LEU A 1 1208 ? -32.794 -7.425 -39.223 1.00 88.62 1208 LEU A N 1
ATOM 9399 C CA . LEU A 1 1208 ? -32.777 -6.683 -40.491 1.00 88.62 1208 LEU A CA 1
ATOM 9400 C C . LEU A 1 1208 ? -32.332 -7.553 -41.678 1.00 88.62 1208 LEU A C 1
ATOM 9402 O O . LEU A 1 1208 ? -31.247 -8.139 -41.662 1.00 88.62 1208 LEU A O 1
ATOM 9406 N N . SER A 1 1209 ? -33.135 -7.553 -42.747 1.00 87.38 1209 SER A N 1
ATOM 9407 C CA . SER A 1 1209 ? -32.718 -8.029 -44.072 1.00 87.38 1209 SER A CA 1
ATOM 9408 C C . SER A 1 1209 ? -31.682 -7.080 -44.704 1.00 87.38 1209 SER A C 1
ATOM 9410 O O . SER A 1 1209 ? -31.634 -5.904 -44.324 1.00 87.38 1209 SER A O 1
ATOM 9412 N N . PRO A 1 1210 ? -30.880 -7.529 -45.692 1.00 83.44 1210 PRO A N 1
ATOM 9413 C CA . PRO A 1 1210 ? -29.951 -6.656 -46.419 1.00 83.44 1210 PRO A CA 1
ATOM 9414 C C . PRO A 1 1210 ? -30.613 -5.411 -47.008 1.00 83.44 1210 PRO A C 1
ATOM 9416 O O . PRO A 1 1210 ? -30.092 -4.308 -46.858 1.00 83.44 1210 PRO A O 1
ATOM 9419 N N . ASP A 1 1211 ? -31.804 -5.572 -47.584 1.00 86.25 1211 ASP A N 1
ATOM 9420 C CA . ASP A 1 1211 ? -32.553 -4.481 -48.218 1.00 86.25 1211 ASP A CA 1
ATOM 9421 C C . ASP A 1 1211 ? -33.068 -3.460 -47.190 1.00 86.25 1211 ASP A C 1
ATOM 9423 O O . ASP A 1 1211 ? -33.207 -2.278 -47.496 1.00 86.25 1211 ASP A O 1
ATOM 9427 N N . SER A 1 1212 ? -33.281 -3.891 -45.939 1.00 91.69 1212 SER A N 1
ATOM 9428 C CA . SER A 1 1212 ? -33.678 -3.020 -44.822 1.00 91.69 1212 SER A CA 1
ATOM 9429 C C . SER A 1 1212 ? -32.488 -2.386 -44.091 1.00 91.69 1212 SER A C 1
ATOM 9431 O O . SER A 1 1212 ? -32.645 -1.350 -43.442 1.00 91.69 1212 SER A O 1
ATOM 9433 N N . PHE A 1 1213 ? -31.295 -2.985 -44.166 1.00 92.88 1213 PHE A N 1
ATOM 9434 C CA . PHE A 1 1213 ? -30.139 -2.571 -43.368 1.00 92.88 1213 PHE A CA 1
ATOM 9435 C C . PHE A 1 1213 ? -29.651 -1.162 -43.732 1.00 92.88 1213 PHE A C 1
ATOM 9437 O O . PHE A 1 1213 ? -29.550 -0.299 -42.855 1.00 92.88 1213 PHE A O 1
ATOM 9444 N N . ALA A 1 1214 ? -29.405 -0.891 -45.018 1.00 92.88 1214 ALA A N 1
ATOM 9445 C CA . ALA A 1 1214 ? -28.929 0.420 -45.460 1.00 92.88 1214 ALA A CA 1
ATOM 9446 C C . ALA A 1 1214 ? -29.946 1.560 -45.207 1.00 92.88 1214 ALA A C 1
ATOM 9448 O O . ALA A 1 1214 ? -29.538 2.570 -44.622 1.00 92.88 1214 ALA A O 1
ATOM 9449 N N . PRO A 1 1215 ? -31.256 1.423 -45.519 1.00 93.94 1215 PRO A N 1
ATOM 9450 C CA . PRO A 1 1215 ? -32.265 2.427 -45.166 1.00 93.94 1215 PRO A CA 1
ATOM 9451 C C . PRO A 1 1215 ? -32.334 2.750 -43.668 1.00 93.94 1215 PRO A C 1
ATOM 9453 O O . PRO A 1 1215 ? -32.422 3.922 -43.299 1.00 93.94 1215 PRO A O 1
ATOM 9456 N N . VAL A 1 1216 ? -32.245 1.742 -42.790 1.00 94.62 1216 VAL A N 1
ATOM 9457 C CA . VAL A 1 1216 ? -32.272 1.956 -41.331 1.00 94.62 1216 VAL A CA 1
ATOM 9458 C C . VAL A 1 1216 ? -31.035 2.722 -40.855 1.00 94.62 1216 VAL A C 1
ATOM 9460 O O . VAL A 1 1216 ? -31.165 3.645 -40.047 1.00 94.62 1216 VAL A O 1
ATOM 9463 N N . LEU A 1 1217 ? -29.844 2.413 -41.382 1.00 95.00 1217 LEU A N 1
ATOM 9464 C CA . LEU A 1 1217 ? -28.628 3.171 -41.066 1.00 95.00 1217 LEU A CA 1
ATOM 9465 C C . LEU A 1 1217 ? -28.709 4.628 -41.545 1.00 95.00 1217 LEU A C 1
ATOM 9467 O O . LEU A 1 1217 ? -28.398 5.538 -40.771 1.00 95.00 1217 LEU A O 1
ATOM 9471 N N . VAL A 1 1218 ? -29.185 4.865 -42.773 1.00 95.69 1218 VAL A N 1
ATOM 9472 C CA . VAL A 1 1218 ? -29.421 6.222 -43.296 1.00 95.69 1218 VAL A CA 1
ATOM 9473 C C . VAL A 1 1218 ? -30.407 6.977 -42.402 1.00 95.69 1218 VAL A C 1
ATOM 9475 O O . VAL A 1 1218 ? -30.124 8.108 -42.012 1.00 95.69 1218 VAL A O 1
ATOM 9478 N N . GLY A 1 1219 ? -31.516 6.349 -42.000 1.00 94.88 1219 GLY A N 1
ATOM 9479 C CA . GLY A 1 1219 ? -32.492 6.941 -41.082 1.00 94.88 1219 GLY A CA 1
ATOM 9480 C C . GLY A 1 1219 ? -31.873 7.362 -39.744 1.00 94.88 1219 GLY A C 1
ATOM 9481 O O . GLY A 1 1219 ? -32.031 8.510 -39.321 1.00 94.88 1219 GLY A O 1
ATOM 9482 N N . LEU A 1 1220 ? -31.097 6.478 -39.106 1.00 95.50 1220 LEU A N 1
ATOM 9483 C CA . LEU A 1 1220 ? -30.402 6.782 -37.849 1.00 95.50 1220 LEU A CA 1
ATOM 9484 C C . LEU A 1 1220 ? -29.425 7.959 -37.995 1.00 95.50 1220 LEU A C 1
ATOM 9486 O O . LEU A 1 1220 ? -29.413 8.857 -37.146 1.00 95.50 1220 LEU A O 1
ATOM 9490 N N . PHE A 1 1221 ? -28.637 7.999 -39.073 1.00 96.19 1221 PHE A N 1
ATOM 9491 C CA . PHE A 1 1221 ? -27.681 9.082 -39.309 1.00 96.19 1221 PHE A CA 1
ATOM 9492 C C . PHE A 1 1221 ? -28.344 10.407 -39.679 1.00 96.19 1221 PHE A C 1
ATOM 9494 O O . PHE A 1 1221 ? -27.901 11.449 -39.190 1.00 96.19 1221 PHE A O 1
ATOM 9501 N N . MET A 1 1222 ? -29.448 10.388 -40.427 1.00 94.00 1222 MET A N 1
ATOM 9502 C CA . MET A 1 1222 ? -30.255 11.580 -40.693 1.00 94.00 1222 MET A CA 1
ATOM 9503 C C . MET A 1 1222 ? -30.851 12.150 -39.399 1.00 94.00 1222 MET A C 1
ATOM 9505 O O . MET A 1 1222 ? -30.765 13.357 -39.170 1.00 94.00 1222 MET A O 1
ATOM 9509 N N . VAL A 1 1223 ? -31.350 11.310 -38.484 1.00 95.25 1223 VAL A N 1
ATOM 9510 C CA . VAL A 1 1223 ? -31.817 11.764 -37.158 1.00 95.25 1223 VAL A CA 1
ATOM 9511 C C . VAL A 1 1223 ? -30.658 12.316 -36.309 1.00 95.25 1223 VAL A C 1
ATOM 9513 O O . VAL A 1 1223 ? -30.799 13.371 -35.680 1.00 95.25 1223 VAL A O 1
ATOM 9516 N N . SER A 1 1224 ? -29.478 11.682 -36.309 1.00 94.50 1224 SER A N 1
ATOM 9517 C CA . SER A 1 1224 ? -28.273 12.222 -35.646 1.00 94.50 1224 SER A CA 1
ATOM 9518 C C . SER A 1 1224 ? -27.794 13.554 -36.242 1.00 94.50 1224 SER A C 1
ATOM 9520 O O . SER A 1 1224 ? -27.384 14.452 -35.503 1.00 94.50 1224 SER A O 1
ATOM 9522 N N . MET A 1 1225 ? -27.882 13.728 -37.561 1.00 93.69 1225 MET A N 1
ATOM 9523 C CA . MET A 1 1225 ? -27.561 14.980 -38.247 1.00 93.69 1225 MET A CA 1
ATOM 9524 C C . MET A 1 1225 ? -28.567 16.084 -37.890 1.00 93.69 1225 MET A C 1
ATOM 9526 O O . MET A 1 1225 ? -28.152 17.174 -37.493 1.00 93.69 1225 MET A O 1
ATOM 9530 N N . LEU A 1 1226 ? -29.873 15.805 -37.958 1.00 93.25 1226 LEU A N 1
ATOM 9531 C CA . LEU A 1 1226 ? -30.941 16.758 -37.629 1.00 93.25 1226 LEU A CA 1
ATOM 9532 C C . LEU A 1 1226 ? -30.906 17.186 -36.154 1.00 93.25 1226 LEU A C 1
ATOM 9534 O O . LEU A 1 1226 ? -30.981 18.379 -35.857 1.00 93.25 1226 LEU A O 1
ATOM 9538 N N . SER A 1 1227 ? -30.711 16.247 -35.224 1.00 93.31 1227 SER A N 1
ATOM 9539 C CA . SER A 1 1227 ? -30.554 16.552 -33.789 1.00 93.31 1227 SER A CA 1
ATOM 9540 C C . SER A 1 1227 ? -29.313 17.406 -33.499 1.00 93.31 1227 SER A C 1
ATOM 9542 O O . SER A 1 1227 ? -29.389 18.358 -32.713 1.00 93.31 1227 SER A O 1
ATOM 9544 N N . THR A 1 1228 ? -28.191 17.142 -34.177 1.00 92.75 1228 THR A N 1
ATOM 9545 C CA . THR A 1 1228 ? -26.967 17.960 -34.077 1.00 92.75 1228 THR A CA 1
ATOM 9546 C C . THR A 1 1228 ? -27.170 19.353 -34.684 1.00 92.75 1228 THR A C 1
ATOM 9548 O O . THR A 1 1228 ? -26.745 20.348 -34.100 1.00 92.75 1228 THR A O 1
ATOM 9551 N N . LEU A 1 1229 ? -27.876 19.463 -35.815 1.00 92.38 1229 LEU A N 1
ATOM 9552 C CA . LEU A 1 1229 ? -28.239 20.740 -36.441 1.00 92.38 1229 LEU A CA 1
ATOM 9553 C C . LEU A 1 1229 ? -29.137 21.593 -35.534 1.00 92.38 1229 LEU A C 1
ATOM 9555 O O . LEU A 1 1229 ? -28.821 22.760 -35.291 1.00 92.38 1229 LEU A O 1
ATOM 9559 N N . ALA A 1 1230 ? -30.206 21.009 -34.989 1.00 91.44 1230 ALA A N 1
ATOM 9560 C CA . ALA A 1 1230 ? -31.150 21.686 -34.099 1.00 91.44 1230 ALA A CA 1
ATOM 9561 C C . ALA A 1 1230 ? -30.475 22.215 -32.818 1.00 91.44 1230 ALA A C 1
ATOM 9563 O O . ALA A 1 1230 ? -30.782 23.310 -32.344 1.00 91.44 1230 ALA A O 1
ATOM 9564 N N . THR A 1 1231 ? -29.503 21.473 -32.277 1.00 92.56 1231 THR A N 1
ATOM 9565 C CA . THR A 1 1231 ? -28.785 21.838 -31.042 1.00 92.56 1231 THR A CA 1
ATOM 9566 C C . THR A 1 1231 ? -27.476 22.606 -31.270 1.00 92.56 1231 THR A C 1
ATOM 9568 O O . THR A 1 1231 ? -26.899 23.129 -30.312 1.00 92.56 1231 THR A O 1
ATOM 9571 N N . ARG A 1 1232 ? -27.036 22.787 -32.525 1.00 92.44 1232 ARG A N 1
ATOM 9572 C CA . ARG A 1 1232 ? -25.764 23.433 -32.917 1.00 92.44 1232 ARG A CA 1
ATOM 9573 C C . ARG A 1 1232 ? -25.510 24.791 -32.258 1.00 92.44 1232 ARG A C 1
ATOM 9575 O O . ARG A 1 1232 ? -24.371 25.098 -31.912 1.00 92.44 1232 ARG A O 1
ATOM 9582 N N . LYS A 1 1233 ? -26.546 25.622 -32.079 1.00 88.06 1233 LYS A N 1
ATOM 9583 C CA . LYS A 1 1233 ? -26.419 26.949 -31.435 1.00 88.06 1233 LYS A CA 1
ATOM 9584 C C . LYS A 1 1233 ? -26.033 26.855 -29.949 1.00 88.06 1233 LYS A C 1
ATOM 9586 O O . LYS A 1 1233 ? -25.439 27.801 -29.430 1.00 88.06 1233 LYS A O 1
ATOM 9591 N N . PHE A 1 1234 ? -26.337 25.731 -29.298 1.00 87.75 1234 PHE A N 1
ATOM 9592 C CA . PHE A 1 1234 ? -26.125 25.472 -27.871 1.00 87.75 1234 PHE A CA 1
ATOM 9593 C C . PHE A 1 1234 ? -24.875 24.625 -27.579 1.00 87.75 1234 PHE A C 1
ATOM 9595 O O . PHE A 1 1234 ? -24.351 24.697 -26.471 1.00 87.75 1234 PHE A O 1
ATOM 9602 N N . MET A 1 1235 ? -24.332 23.908 -28.573 1.00 86.94 1235 MET A N 1
ATOM 9603 C CA . MET A 1 1235 ? -23.074 23.139 -28.492 1.00 86.94 1235 MET A CA 1
ATOM 9604 C C . MET A 1 1235 ? -21.797 24.012 -28.483 1.00 86.94 1235 MET A C 1
ATOM 9606 O O . MET A 1 1235 ? -20.754 23.630 -29.013 1.00 86.94 1235 MET A O 1
ATOM 9610 N N . LYS A 1 1236 ? -21.858 25.219 -27.911 1.00 81.94 1236 LYS A N 1
ATOM 9611 C CA . LYS A 1 1236 ? -20.676 26.075 -27.732 1.00 81.94 1236 LYS A CA 1
ATOM 9612 C C . LYS A 1 1236 ? -19.909 25.627 -26.487 1.00 81.94 1236 LYS A C 1
ATOM 9614 O O . LYS A 1 1236 ? -20.523 25.306 -25.470 1.00 81.94 1236 LYS A O 1
ATOM 9619 N N . ALA A 1 1237 ? -18.578 25.633 -26.569 1.00 73.81 1237 ALA A N 1
ATOM 9620 C CA . ALA A 1 1237 ? -17.726 25.382 -25.411 1.00 73.81 1237 ALA A CA 1
ATOM 9621 C C . ALA A 1 1237 ? -18.031 26.392 -24.293 1.00 73.81 1237 ALA A C 1
ATOM 9623 O O . ALA A 1 1237 ? -18.302 27.565 -24.569 1.00 73.81 1237 ALA A O 1
ATOM 9624 N N . ASP A 1 1238 ? -18.011 25.939 -23.041 1.00 63.81 1238 ASP A N 1
ATOM 9625 C CA . ASP A 1 1238 ? -18.089 26.855 -21.907 1.00 63.81 1238 ASP A CA 1
ATOM 9626 C C . ASP A 1 1238 ? -16.758 27.602 -21.775 1.00 63.81 1238 ASP A C 1
ATOM 9628 O O . ASP A 1 1238 ? -15.704 26.974 -21.719 1.00 63.81 1238 ASP A O 1
ATOM 9632 N N . ILE A 1 1239 ? -16.798 28.935 -21.714 1.00 50.69 1239 ILE A N 1
ATOM 9633 C CA . ILE A 1 1239 ? -15.597 29.791 -21.667 1.00 50.69 1239 ILE A CA 1
ATOM 9634 C C . ILE A 1 1239 ? -14.788 29.547 -20.376 1.00 50.69 1239 ILE A C 1
ATOM 9636 O O . ILE A 1 1239 ? -13.613 29.880 -20.313 1.00 50.69 1239 ILE A O 1
ATOM 9640 N N . LYS A 1 1240 ? -15.391 28.930 -19.348 1.00 46.94 1240 LYS A N 1
ATOM 9641 C CA . LYS A 1 1240 ? -14.689 28.489 -18.128 1.00 46.94 1240 LYS A CA 1
ATOM 9642 C C . LYS A 1 1240 ? -14.085 27.078 -18.212 1.00 46.94 1240 LYS A C 1
ATOM 9644 O O . LYS A 1 1240 ? -13.445 26.653 -17.254 1.00 46.94 1240 LYS A O 1
ATOM 9649 N N . ALA A 1 1241 ? -14.330 26.338 -19.294 1.00 43.03 1241 ALA A N 1
ATOM 9650 C CA . ALA A 1 1241 ? -13.839 24.972 -19.512 1.00 43.03 1241 ALA A CA 1
ATOM 9651 C C . ALA A 1 1241 ? -12.776 24.873 -20.628 1.00 43.03 1241 ALA A C 1
ATOM 9653 O O . ALA A 1 1241 ? -12.252 23.784 -20.872 1.00 43.03 1241 ALA A O 1
ATOM 9654 N N . SER A 1 1242 ? -12.474 25.993 -21.296 1.00 33.22 1242 SER A N 1
ATOM 9655 C CA . SER A 1 1242 ? -11.402 26.173 -22.287 1.00 33.22 1242 SER A CA 1
ATOM 9656 C C . SER A 1 1242 ? -10.275 27.036 -21.733 1.00 33.22 1242 SER A C 1
ATOM 9658 O O . SER A 1 1242 ? -9.110 26.627 -21.898 1.00 33.22 1242 SER A O 1
#

Secondary structure (DSSP, 8-state):
------PPPHHHHHHHHHHHHTTSS-SSPPPTT--HHHHHHHHHHHHHHHHHHHHHHTT-HHHHHHHHHHHHHHHHHH---GGG-TTGGGTGGG----TTTHHHHHHHHHHHHHHHHHHHHHHHHHHHHHHHHH-GGGHHHHHHHHHHHHHHHHHHHHHHHHHHHTT-GGG-SS-SSS--EEE-TTT--EEEGGGEEE-SS-EEEHHHHHHHHHHHHHHTT--GGGG--HHHHHHHHHHHHHHHHHTTTPPPHHHHHHHHHHHHHHHHHHH-----EEEEEEHHHHHHTT--HHHHHTS-EEEETTTTEEEEEEEE----HHHHHHHHHHHHHHHHHHHHHHHHHHHTTTTTSSS--------------------SSHHHHHHHHHHHHHHHHHHHHHHHHHHHHHHHHHHHHHHHHHHTTTPPPPHHHHHHHHHHHHHHHHHHHHHHHHHHHHHHHHHTTTSTT---PPPPPPSS-TTHHHHHHHHHHHHHHHHHHTSPP----------------------------------------PPP---HHHHHHHHHTS-TT-TTTTTT-----SSHHHHTTEEEEEETTTTEEEEEE-HHHHHHHHHHH-HHHHHHHHHHHHHH-SEEEEEEEEEEE--EETTEE-GGG-EEEEEEEETT-TTTTSGGG-EEEEEEEHHHHTTSTTHHHHHHHHHHHHHHHHHTT-EEEEETTEEEEEEEEEEEEEE-HHHHHHHH-B-GGGSSSSSTTBSSEESS-TT-TT-EETT---STT-PBP-HHHHHHHHHHHHH--SHHHHHHHHHHHTB-HHHHTTSTTT-TTTTTTS-GGGEEE-HIIIIISSSHHHHHHHHHHHHHHHHSS--HHHHHHHHHHH-PPPTT----HHHHSSTTT--TTS-----HHHHHHHHHHHHHHIIIIIHHH-GGGHHHHHHHHHHHHHHHHHHHHTTSS-HHHHHHHHHHHHHHHHHHHHHHHHHHHHHHHHT-----------SS--------------------------------------------PPPHHHHHHHHHHHHHHHHHHHHHHHHHHHHHHHHHHHS---HHHHHHHHHHHHHHHHHHHHHHHHHHHHTT--HHHHHHHHHHHHHHHGGGGS----S-HHHHHHHHHHHHHHHHHHHHHHHHHHHHHHHHSS-HHHHHHHHHHHHHHHHHHHHHHHHHTTT--HHHHHHHHHHHHHHHHHHHHHHTTT-PPPTTT-

Foldseek 3Di:
DDDDDDDDDPVRLVVVVVLLVCLVDDPDDDDPDDPVVLVLLVLLLVLLVVLLVVCVVVVVVVSNVVSVVVNVVSVVSNDDPPPPDPPPVVPPQPDDDCPVPVLVVVLVVLVVVLVVLVVVLVVLVVVLVVLVPPDPVSVVSSVSSVVSSVSSVVVNVSSVVVSVVSVDDVNPDPPPDDAQWFQAQQQRDTDHQVQWDDDPPGTHGPQRVVLVVLCCLQLNPPDPCVVDDSVLRNVLSVQSVVVCVVVVNDDDSVSSLLSSLVSVLVVVVVPPDDDWAWDKDALVVCVVVVHDSVVQVPADWDQDPVVRGIIGGDTDDDDDSVVSSVVSSVVSVVSRVVSVVVVVVPVVPPVPPPQDDDDDDDDDDDDDDDDDDDPDPPPVVVVVVLVSQLVVQLVQLVVLLVLLVVLLVLLVVLVVVLVVVVFDDDPVLVVLSVVLNVVSVQQNVLSVVSNVVSVVQVVVVVDPDDDDDHGDHGPDDPVVSVVSSVSSVVSSVSSVVRDDDDDDDDDDDDDDDDDDDDDDDDDDDDDDDDDDDDDDDDDDDDDPPCPPVNVVVVVCVVDPPPVPPPPPPPDPPPCVLQVVFWDWFWDAVVIFTKIFGQPQSVLQCLLVSDVVSLVQVVVLCVPVNQAWEKEKEKDWDFDDDPVDTDLQQTKIWIKIATPSGLQCVDPSRIDTGIIGHPVRLVVGDLSLLQVVVSSVVVNCVSFVVFDWHQRPNDTDTHGHQAYFYEYAQVSCCSNQQFPAPLAQANHPFFQQEGFPDPPDPLHHYPLDLPPVSTHTDALVNLVVLLVVLVVDPDPVVSVVSCRHRGGDNVNNVSHLSPPPVNCNRYPPVRYDYDVLVQCFAPHPLQALVQVLQLCCVVQHPDDLVVLLVCCVPVPDDDPPDPDDSCVQSPVVQHDHPGGGNDGRVSSLVVLVSVLCCCVPPVCVPGVVSVLSSQLSVLSNQLVVLVVVCSPPSPVPVSVVVNVVSVSSNSVSCSVPCLVVVVVVVVPDDDDDDDDDDDDDDDGDDDDDDDDDDDDDDDDDDDDDDDDDDDDDDDDDDDPDPDPDDDPVLLVLLLVLLLLLLLLLLLLLLLLLLLLQVCCCPPVVDDSVVSVVLSVVLCVLLVVLLVVVVVVCVVVPDDLLVQLLVLLVQLLVLLVLLACPVDPDVVVNVVSNSSSSSSNSNSSSSNNVSSLVLLQFLDDPVCSVVSVVSSVVSSVNSNVNNNVVSNPDDSNRVSVVSSVSSVVSNVSSVVSVVSSDGDPNSD

Radius of gyration: 43.26 Å; chains: 1; bounding box: 113×123×101 Å

pLDDT: mean 71.01, std 23.13, range [21.0, 97.5]

InterPro domains:
  IPR036259 MFS transporter superfamily [G3DSA:1.20.1250.20] (1028-1232)
  IPR036259 MFS transporter superfamily [SSF103473] (1054-1232)